Protein AF-0000000066663157 (afdb_homodimer)

Radius of gyration: 34.35 Å; Cα contacts (8 Å, |Δi|>4): 2285; chains: 2; bounding box: 49×117×73 Å

Sequence (914 aa):
MTDDSRTAELRAAVAALMPQAKTDLTQLVSFKSVADPRQFPPEECDRAAQWVADAFAAAGLTRVGLHETPDGSKAVIAARPAPEGAPTVLLYCHYDVQPPLDGAAWHSPVWELTERDGRWYGRGSADCKGNIVMHLTALRAVGPDLPLGITVVAEGSEEQGTGGLERFVETNPELLRADAIVIGDCGNFAAGVPTLTETLRGNVNVVVTVETLTSPLHSGMFGGAAPDALAALIHLLASLRDEHGNTTVAGLQHDQRWTGVQYPEDQFRSDAGLLPGVECTGDGTIADMLWARPALTVLGIDAPPVVGSAAAVQPSARARLNLRIPPGTDPEQAHKALVAHLEANTPWNAKLTIELEGVGAAFRSSSGGPAREAMEAALTASYGRPTTTQGQGGSIPLCNVFADTYPAAEIMLLGVEEPKALIHAPNESVDPSEIEHMALAEALFLLDYAEQARRARMTDDSRTAELRAAVAALMPQAKTDLTQLVSFKSVADPRQFPPEECDRAAQWVADAFAAAGLTRVGLHETPDGSKAVIAARPAPEGAPTVLLYCHYDVQPPLDGAAWHSPVWELTERDGRWYGRGSADCKGNIVMHLTALRAVGPDLPLGITVVAEGSEEQGTGGLERFVETNPELLRADAIVIGDCGNFAAGVPTLTETLRGNVNVVVTVETLTSPLHSGMFGGAAPDALAALIHLLASLRDEHGNTTVAGLQHDQRWTGVQYPEDQFRSDAGLLPGVECTGDGTIADMLWARPALTVLGIDAPPVVGSAAAVQPSARARLNLRIPPGTDPEQAHKALVAHLEANTPWNAKLTIELEGVGAAFRSSSGGPAREAMEAALTASYGRPTTTQGQGGSIPLCNVFADTYPAAEIMLLGVEEPKALIHAPNESVDPSEIEHMALAEALFLLDYAEQARRAR

Organism: Nocardia brasiliensis (strain ATCC 700358 / HUJEG-1) (NCBI:txid1133849)

pLDDT: mean 94.89, std 5.43, range [43.5, 98.88]

Structure (mmCIF, N/CA/C/O backbone):
data_AF-0000000066663157-model_v1
#
loop_
_entity.id
_entity.type
_entity.pdbx_description
1 polymer 'Peptidase M20 dimerisation domain-containing protein'
#
loop_
_atom_site.group_PDB
_atom_site.id
_atom_site.type_symbol
_atom_site.label_atom_id
_atom_site.label_alt_id
_atom_site.label_comp_id
_atom_site.label_asym_id
_atom_site.label_entity_id
_atom_site.label_seq_id
_atom_site.pdbx_PDB_ins_code
_atom_site.Cartn_x
_atom_site.Cartn_y
_atom_site.Cartn_z
_atom_site.occupancy
_atom_site.B_iso_or_equiv
_atom_site.auth_seq_id
_atom_site.auth_comp_id
_atom_site.auth_asym_id
_atom_site.auth_atom_id
_atom_site.pdbx_PDB_model_num
ATOM 1 N N . MET A 1 1 ? 10.984 -58.031 -16.031 1 43.78 1 MET A N 1
ATOM 2 C CA . MET A 1 1 ? 12.438 -58.031 -16.156 1 43.78 1 MET A CA 1
ATOM 3 C C . MET A 1 1 ? 12.906 -57 -17.172 1 43.78 1 MET A C 1
ATOM 5 O O . MET A 1 1 ? 13.828 -56.219 -16.906 1 43.78 1 MET A O 1
ATOM 9 N N . THR A 1 2 ? 12.258 -56.938 -18.375 1 46.03 2 THR A N 1
ATOM 10 C CA . THR A 1 2 ? 12.578 -55.969 -19.422 1 46.03 2 THR A CA 1
ATOM 11 C C . THR A 1 2 ? 12.219 -54.562 -18.984 1 46.03 2 THR A C 1
ATOM 13 O O . THR A 1 2 ? 12.977 -53.625 -19.234 1 46.03 2 THR A O 1
ATOM 16 N N . ASP A 1 3 ? 11.18 -54.594 -18.156 1 66.88 3 ASP A N 1
ATOM 17 C CA . ASP A 1 3 ? 10.727 -53.281 -17.672 1 66.88 3 ASP A CA 1
ATOM 18 C C . ASP A 1 3 ? 11.68 -52.719 -16.625 1 66.88 3 ASP A C 1
ATOM 20 O O . ASP A 1 3 ? 12.031 -51.531 -16.672 1 66.88 3 ASP A O 1
ATOM 24 N N . ASP A 1 4 ? 12.328 -53.625 -15.984 1 77.5 4 ASP A N 1
ATOM 25 C CA . ASP A 1 4 ? 13.242 -53.188 -14.93 1 77.5 4 ASP A CA 1
ATOM 26 C C . ASP A 1 4 ? 14.594 -52.781 -15.516 1 77.5 4 ASP A C 1
ATOM 28 O O . ASP A 1 4 ? 15.203 -51.812 -15.047 1 77.5 4 ASP A O 1
ATOM 32 N N . SER A 1 5 ? 14.938 -53.531 -16.562 1 85.5 5 SER A N 1
ATOM 33 C CA . SER A 1 5 ? 16.219 -53.219 -17.203 1 85.5 5 SER A CA 1
ATOM 34 C C . SER A 1 5 ? 16.141 -51.875 -17.938 1 85.5 5 SER A C 1
ATOM 36 O O . SER A 1 5 ? 17.078 -51.094 -17.859 1 85.5 5 SER A O 1
ATOM 38 N N . ARG A 1 6 ? 15.07 -51.625 -18.594 1 89.88 6 ARG A N 1
ATOM 39 C CA . ARG A 1 6 ? 14.883 -50.344 -19.297 1 89.88 6 ARG A CA 1
ATOM 40 C C . ARG A 1 6 ? 14.852 -49.188 -18.312 1 89.88 6 ARG A C 1
ATOM 42 O O . ARG A 1 6 ? 15.445 -48.125 -18.578 1 89.88 6 ARG A O 1
ATOM 49 N N . THR A 1 7 ? 14.219 -49.469 -17.234 1 94.31 7 THR A N 1
ATOM 50 C CA . THR A 1 7 ? 14.133 -48.406 -16.219 1 94.31 7 THR A CA 1
ATOM 51 C C . THR A 1 7 ? 15.516 -48.094 -15.656 1 94.31 7 THR A C 1
ATOM 53 O O . THR A 1 7 ? 15.859 -46.938 -15.469 1 94.31 7 THR A O 1
ATOM 56 N N . ALA A 1 8 ? 16.266 -49.094 -15.422 1 95.69 8 ALA A N 1
ATOM 57 C CA . ALA A 1 8 ? 17.609 -48.906 -14.898 1 95.69 8 ALA A CA 1
ATOM 58 C C . ALA A 1 8 ? 18.5 -48.156 -15.891 1 95.69 8 ALA A C 1
ATOM 60 O O . ALA A 1 8 ? 19.297 -47.312 -15.5 1 95.69 8 ALA A O 1
ATOM 61 N N . GLU A 1 9 ? 18.391 -48.531 -17.094 1 95.75 9 GLU A N 1
ATOM 62 C CA . GLU A 1 9 ? 19.172 -47.875 -18.141 1 95.75 9 GLU A CA 1
ATOM 63 C C . GLU A 1 9 ? 18.797 -46.406 -18.281 1 95.75 9 GLU A C 1
ATOM 65 O O . GLU A 1 9 ? 19.656 -45.531 -18.391 1 95.75 9 GLU A O 1
ATOM 70 N N . LEU A 1 10 ? 17.547 -46.188 -18.344 1 97.38 10 LEU A N 1
ATOM 71 C CA . LEU A 1 10 ? 17.078 -44.812 -18.453 1 97.38 10 LEU A CA 1
ATOM 72 C C . LEU A 1 10 ? 17.453 -44 -17.203 1 97.38 10 LEU A C 1
ATOM 74 O O . LEU A 1 10 ? 17.75 -42.812 -17.297 1 97.38 10 LEU A O 1
ATOM 78 N N . ARG A 1 11 ? 17.344 -44.625 -16.062 1 97.94 11 ARG A N 1
ATOM 79 C CA . ARG A 1 11 ? 17.734 -43.969 -14.82 1 97.94 11 ARG A CA 1
ATOM 80 C C . ARG A 1 11 ? 19.203 -43.5 -14.883 1 97.94 11 ARG A C 1
ATOM 82 O O . ARG A 1 11 ? 19.531 -42.406 -14.492 1 97.94 11 ARG A O 1
ATOM 89 N N . ALA A 1 12 ? 20 -44.375 -15.359 1 97.94 12 ALA A N 1
ATOM 90 C CA . ALA A 1 12 ? 21.422 -44.062 -15.508 1 97.94 12 ALA A CA 1
ATOM 91 C C . ALA A 1 12 ? 21.625 -42.938 -16.531 1 97.94 12 ALA A C 1
ATOM 93 O O . ALA A 1 12 ? 22.469 -42.062 -16.344 1 97.94 12 ALA A O 1
ATOM 94 N N . ALA A 1 13 ? 20.922 -43.031 -17.609 1 98.06 13 ALA A N 1
ATOM 95 C CA . ALA A 1 13 ? 21.031 -42 -18.641 1 98.06 13 ALA A CA 1
ATOM 96 C C . ALA A 1 13 ? 20.625 -40.625 -18.109 1 98.06 13 ALA A C 1
ATOM 98 O O . ALA A 1 13 ? 21.312 -39.625 -18.375 1 98.06 13 ALA A O 1
ATOM 99 N N . VAL A 1 14 ? 19.562 -40.562 -17.406 1 98.56 14 VAL A N 1
ATOM 100 C CA . VAL A 1 14 ? 19.078 -39.312 -16.844 1 98.56 14 VAL A CA 1
ATOM 101 C C . VAL A 1 14 ? 20.078 -38.781 -15.836 1 98.56 14 VAL A C 1
ATOM 103 O O . VAL A 1 14 ? 20.406 -37.594 -15.836 1 98.56 14 VAL A O 1
ATOM 106 N N . ALA A 1 15 ? 20.516 -39.656 -14.984 1 98.44 15 ALA A N 1
ATOM 107 C CA . ALA A 1 15 ? 21.516 -39.25 -14 1 98.44 15 ALA A CA 1
ATOM 108 C C . ALA A 1 15 ? 22.734 -38.625 -14.672 1 98.44 15 ALA A C 1
ATOM 110 O O . ALA A 1 15 ? 23.297 -37.656 -14.18 1 98.44 15 ALA A O 1
ATOM 111 N N . ALA A 1 16 ? 23.125 -39.188 -15.727 1 98.5 16 ALA A N 1
ATOM 112 C CA . ALA A 1 16 ? 24.297 -38.719 -16.453 1 98.5 16 ALA A CA 1
ATOM 113 C C . ALA A 1 16 ? 24.047 -37.375 -17.109 1 98.5 16 ALA A C 1
ATOM 115 O O . ALA A 1 16 ? 25 -36.656 -17.438 1 98.5 16 ALA A O 1
ATOM 116 N N . LEU A 1 17 ? 22.844 -37.031 -17.281 1 98.69 17 LEU A N 1
ATOM 117 C CA . LEU A 1 17 ? 22.484 -35.812 -17.969 1 98.69 17 LEU A CA 1
ATOM 118 C C . LEU A 1 17 ? 22.266 -34.656 -16.969 1 98.69 17 LEU A C 1
ATOM 120 O O . LEU A 1 17 ? 22.109 -33.5 -17.375 1 98.69 17 LEU A O 1
ATOM 124 N N . MET A 1 18 ? 22.297 -34.938 -15.688 1 98.69 18 MET A N 1
ATOM 125 C CA . MET A 1 18 ? 21.953 -33.938 -14.68 1 98.69 18 MET A CA 1
ATOM 126 C C . MET A 1 18 ? 22.953 -32.781 -14.68 1 98.69 18 MET A C 1
ATOM 128 O O . MET A 1 18 ? 22.578 -31.641 -14.469 1 98.69 18 MET A O 1
ATOM 132 N N . PRO A 1 19 ? 24.266 -33 -14.945 1 98.56 19 PRO A N 1
ATOM 133 C CA . PRO A 1 19 ? 25.156 -31.859 -15.094 1 98.56 19 PRO A CA 1
ATOM 134 C C . PRO A 1 19 ? 24.75 -30.938 -16.25 1 98.56 19 PRO A C 1
ATOM 136 O O . PRO A 1 19 ? 24.812 -29.719 -16.109 1 98.56 19 PRO A O 1
ATOM 139 N N . GLN A 1 20 ? 24.359 -31.547 -17.359 1 98.56 20 GLN A N 1
ATOM 140 C CA . GLN A 1 20 ? 23.859 -30.75 -18.469 1 98.56 20 GLN A CA 1
ATOM 141 C C . GLN A 1 20 ? 22.578 -30.016 -18.094 1 98.56 20 GLN A C 1
ATOM 143 O O . GLN A 1 20 ? 22.359 -28.875 -18.5 1 98.56 20 GLN A O 1
ATOM 148 N N . ALA A 1 21 ? 21.703 -30.75 -17.359 1 98.62 21 ALA A N 1
ATOM 149 C CA . ALA A 1 21 ? 20.484 -30.109 -16.875 1 98.62 21 ALA A CA 1
ATOM 150 C C . ALA A 1 21 ? 20.812 -28.844 -16.062 1 98.62 21 ALA A C 1
ATOM 152 O O . ALA A 1 21 ? 20.156 -27.812 -16.219 1 98.62 21 ALA A O 1
ATOM 153 N N . LYS A 1 22 ? 21.781 -28.922 -15.242 1 98.75 22 LYS A N 1
ATOM 154 C CA . LYS A 1 22 ? 22.188 -27.781 -14.445 1 98.75 22 LYS A CA 1
ATOM 155 C C . LYS A 1 22 ? 22.719 -26.656 -15.328 1 98.75 22 LYS A C 1
ATOM 157 O O . LYS A 1 22 ? 22.406 -25.484 -15.109 1 98.75 22 LYS A O 1
ATOM 162 N N . THR A 1 23 ? 23.516 -27 -16.281 1 98.75 23 THR A N 1
ATOM 163 C CA . THR A 1 23 ? 24.062 -26.016 -17.234 1 98.75 23 THR A CA 1
ATOM 164 C C . THR A 1 23 ? 22.938 -25.312 -17.984 1 98.75 23 THR A C 1
ATOM 166 O O . THR A 1 23 ? 22.953 -24.078 -18.125 1 98.75 23 THR A O 1
ATOM 169 N N . ASP A 1 24 ? 22 -26.109 -18.453 1 98.81 24 ASP A N 1
ATOM 170 C CA . ASP A 1 24 ? 20.859 -25.547 -19.156 1 98.81 24 ASP A CA 1
ATOM 171 C C . ASP A 1 24 ? 20.078 -24.578 -18.266 1 98.81 24 ASP A C 1
ATOM 173 O O . ASP A 1 24 ? 19.734 -23.484 -18.703 1 98.81 24 ASP A O 1
ATOM 177 N N . LEU A 1 25 ? 19.797 -25.047 -17.031 1 98.88 25 LEU A N 1
ATOM 178 C CA . LEU A 1 25 ? 19 -24.234 -16.125 1 98.88 25 LEU A CA 1
ATOM 179 C C . LEU A 1 25 ? 19.75 -22.953 -15.75 1 98.88 25 LEU A C 1
ATOM 181 O O . LEU A 1 25 ? 19.141 -21.906 -15.562 1 98.88 25 LEU A O 1
ATOM 185 N N . THR A 1 26 ? 21.062 -23.031 -15.633 1 98.81 26 THR A N 1
ATOM 186 C CA . THR A 1 26 ? 21.906 -21.859 -15.367 1 98.81 26 THR A CA 1
ATOM 187 C C . THR A 1 26 ? 21.734 -20.812 -16.469 1 98.81 26 THR A C 1
ATOM 189 O O . THR A 1 26 ? 21.562 -19.625 -16.172 1 98.81 26 THR A O 1
ATOM 192 N N . GLN A 1 27 ? 21.781 -21.312 -17.641 1 98.69 27 GLN A N 1
ATOM 193 C CA . GLN A 1 27 ? 21.594 -20.391 -18.766 1 98.69 27 GLN A CA 1
ATOM 194 C C . GLN A 1 27 ? 20.203 -19.797 -18.781 1 98.69 27 GLN A C 1
ATOM 196 O O . GLN A 1 27 ? 20.031 -18.594 -18.969 1 98.69 27 GLN A O 1
ATOM 201 N N . LEU A 1 28 ? 19.234 -20.594 -18.609 1 98.75 28 LEU A N 1
ATOM 202 C CA . LEU A 1 28 ? 17.844 -20.141 -18.656 1 98.75 28 LEU A CA 1
ATOM 203 C C . LEU A 1 28 ? 17.578 -19.109 -17.562 1 98.75 28 LEU A C 1
ATOM 205 O O . LEU A 1 28 ? 16.922 -18.094 -17.797 1 98.75 28 LEU A O 1
ATOM 209 N N . VAL A 1 29 ? 18.094 -19.359 -16.344 1 98.62 29 VAL A N 1
ATOM 210 C CA . VAL A 1 29 ? 17.875 -18.469 -15.203 1 98.62 29 VAL A CA 1
ATOM 211 C C . VAL A 1 29 ? 18.531 -17.125 -15.477 1 98.62 29 VAL A C 1
ATOM 213 O O . VAL A 1 29 ? 18.047 -16.078 -15.023 1 98.62 29 VAL A O 1
ATOM 216 N N . SER A 1 30 ? 19.547 -17.094 -16.297 1 98.44 30 SER A N 1
ATOM 217 C CA . SER A 1 30 ? 20.281 -15.867 -16.578 1 98.44 30 SER A CA 1
ATOM 218 C C . SER A 1 30 ? 19.438 -14.938 -17.469 1 98.44 30 SER A C 1
ATOM 220 O O . SER A 1 30 ? 19.719 -13.734 -17.547 1 98.44 30 SER A O 1
ATOM 222 N N . PHE A 1 31 ? 18.422 -15.43 -18.203 1 98.19 31 PHE A N 1
ATOM 223 C CA . PHE A 1 31 ? 17.516 -14.602 -18.984 1 98.19 31 PHE A CA 1
ATOM 224 C C . PHE A 1 31 ? 16.453 -13.961 -18.109 1 98.19 31 PHE A C 1
ATOM 226 O O . PHE A 1 31 ? 15.688 -14.664 -17.438 1 98.19 31 PHE A O 1
ATOM 233 N N . LYS A 1 32 ? 16.391 -12.672 -18.094 1 97.38 32 LYS A N 1
ATOM 234 C CA . LYS A 1 32 ? 15.391 -11.953 -17.297 1 97.38 32 LYS A CA 1
ATOM 235 C C . LYS A 1 32 ? 14.062 -11.883 -18.047 1 97.38 32 LYS A C 1
ATOM 237 O O . LYS A 1 32 ? 13.547 -10.789 -18.297 1 97.38 32 LYS A O 1
ATOM 242 N N . SER A 1 33 ? 13.43 -13.062 -18.219 1 97.75 33 SER A N 1
ATOM 243 C CA . SER A 1 33 ? 12.312 -13.18 -19.156 1 97.75 33 SER A CA 1
ATOM 244 C C . SER A 1 33 ? 10.984 -12.883 -18.469 1 97.75 33 SER A C 1
ATOM 246 O O . SER A 1 33 ? 10.062 -13.695 -18.5 1 97.75 33 SER A O 1
ATOM 248 N N . VAL A 1 34 ? 10.828 -11.742 -17.906 1 95.56 34 VAL A N 1
ATOM 249 C CA . VAL A 1 34 ? 9.562 -11.234 -17.375 1 95.56 34 VAL A CA 1
ATOM 250 C C . VAL A 1 34 ? 8.758 -10.609 -18.516 1 95.56 34 VAL A C 1
ATOM 252 O O . VAL A 1 34 ? 9.195 -9.633 -19.125 1 95.56 34 VAL A O 1
ATOM 255 N N . ALA A 1 35 ? 7.551 -11.172 -18.734 1 94.5 35 ALA A N 1
ATOM 256 C CA . ALA A 1 35 ? 6.746 -10.75 -19.891 1 94.5 35 ALA A CA 1
ATOM 257 C C . ALA A 1 35 ? 5.898 -9.531 -19.531 1 94.5 35 ALA A C 1
ATOM 259 O O . ALA A 1 35 ? 4.68 -9.539 -19.719 1 94.5 35 ALA A O 1
ATOM 260 N N . ASP A 1 36 ? 6.371 -8.578 -19.062 1 90.75 36 ASP A N 1
ATOM 261 C CA . ASP A 1 36 ? 5.754 -7.289 -18.781 1 90.75 36 ASP A CA 1
ATOM 262 C C . ASP A 1 36 ? 6.637 -6.141 -19.266 1 90.75 36 ASP A C 1
ATOM 264 O O . ASP A 1 36 ? 7.547 -5.707 -18.562 1 90.75 36 ASP A O 1
ATOM 268 N N . PRO A 1 37 ? 6.262 -5.582 -20.406 1 90.5 37 PRO A N 1
ATOM 269 C CA . PRO A 1 37 ? 7.109 -4.543 -21 1 90.5 37 PRO A CA 1
ATOM 270 C C . PRO A 1 37 ? 7.141 -3.264 -20.156 1 90.5 37 PRO A C 1
ATOM 272 O O . PRO A 1 37 ? 8 -2.406 -20.375 1 90.5 37 PRO A O 1
ATOM 275 N N . ARG A 1 38 ? 6.289 -3.08 -19.266 1 88.06 38 ARG A N 1
ATOM 276 C CA . ARG A 1 38 ? 6.293 -1.917 -18.375 1 88.06 38 ARG A CA 1
ATOM 277 C C . ARG A 1 38 ? 7.43 -2.002 -17.359 1 88.06 38 ARG A C 1
ATOM 279 O O . ARG A 1 38 ? 7.812 -0.994 -16.766 1 88.06 38 ARG A O 1
ATOM 286 N N . GLN A 1 39 ? 7.984 -3.166 -17.156 1 87.88 39 GLN A N 1
ATOM 287 C CA . GLN A 1 39 ? 8.977 -3.406 -16.109 1 87.88 39 GLN A CA 1
ATOM 288 C C . GLN A 1 39 ? 10.297 -3.891 -16.688 1 87.88 39 GLN A C 1
ATOM 290 O O . GLN A 1 39 ? 11.367 -3.533 -16.203 1 87.88 39 GLN A O 1
ATOM 295 N N . PHE A 1 40 ? 10.242 -4.875 -17.734 1 92.38 40 PHE A N 1
ATOM 296 C CA . PHE A 1 40 ? 11.438 -5.488 -18.297 1 92.38 40 PHE A CA 1
ATOM 297 C C . PHE A 1 40 ? 11.414 -5.402 -19.828 1 92.38 40 PHE A C 1
ATOM 299 O O . PHE A 1 40 ? 10.344 -5.469 -20.438 1 92.38 40 PHE A O 1
ATOM 306 N N . PRO A 1 41 ? 12.633 -5.359 -20.438 1 93.69 41 PRO A N 1
ATOM 307 C CA . PRO A 1 41 ? 12.695 -5.309 -21.906 1 93.69 41 PRO A CA 1
ATOM 308 C C . PRO A 1 41 ? 12.234 -6.609 -22.562 1 93.69 41 PRO A C 1
ATOM 310 O O . PRO A 1 41 ? 12.641 -7.695 -22.125 1 93.69 41 PRO A O 1
ATOM 313 N N . PRO A 1 42 ? 11.484 -6.52 -23.609 1 94.31 42 PRO A N 1
ATOM 314 C CA . PRO A 1 42 ? 10.977 -7.719 -24.281 1 94.31 42 PRO A CA 1
ATOM 315 C C . PRO A 1 42 ? 12.086 -8.594 -24.844 1 94.31 42 PRO A C 1
ATOM 317 O O . PRO A 1 42 ? 11.891 -9.789 -25.047 1 94.31 42 PRO A O 1
ATOM 320 N N . GLU A 1 43 ? 13.273 -8.031 -25.047 1 96.19 43 GLU A N 1
ATOM 321 C CA . GLU A 1 43 ? 14.398 -8.75 -25.641 1 96.19 43 GLU A CA 1
ATOM 322 C C . GLU A 1 43 ? 14.82 -9.93 -24.766 1 96.19 43 GLU A C 1
ATOM 324 O O . GLU A 1 43 ? 15.352 -10.922 -25.266 1 96.19 43 GLU A O 1
ATOM 329 N N . GLU A 1 44 ? 14.656 -9.789 -23.516 1 97 44 GLU A N 1
ATOM 330 C CA . GLU A 1 44 ? 15 -10.875 -22.609 1 97 44 GLU A CA 1
ATOM 331 C C . GLU A 1 44 ? 14.125 -12.102 -22.859 1 97 44 GLU A C 1
ATOM 333 O O . GLU A 1 44 ? 14.609 -13.234 -22.844 1 97 44 GLU A O 1
ATOM 338 N N . CYS A 1 45 ? 12.867 -11.859 -23.094 1 97.69 45 CYS A N 1
ATOM 339 C CA . CYS A 1 45 ? 11.961 -12.945 -23.438 1 97.69 45 CYS A CA 1
ATOM 340 C C . CYS A 1 45 ? 12.312 -13.539 -24.797 1 97.69 45 CYS A C 1
ATOM 342 O O . CYS A 1 45 ? 12.242 -14.758 -24.984 1 97.69 45 CYS A O 1
ATOM 344 N N . ASP A 1 46 ? 12.719 -12.688 -25.703 1 97.81 46 ASP A N 1
ATOM 345 C CA . ASP A 1 46 ? 13.102 -13.156 -27.031 1 97.81 46 ASP A CA 1
ATOM 346 C C . ASP A 1 46 ? 14.312 -14.086 -26.953 1 97.81 46 ASP A C 1
ATOM 348 O O . ASP A 1 46 ? 14.359 -15.117 -27.625 1 97.81 46 ASP A O 1
ATOM 352 N N . ARG A 1 47 ? 15.242 -13.695 -26.172 1 98.25 47 ARG A N 1
ATOM 353 C CA . ARG A 1 47 ? 16.453 -14.5 -26.016 1 98.25 47 ARG A CA 1
ATOM 354 C C . ARG A 1 47 ? 16.125 -15.852 -25.391 1 98.25 47 ARG A C 1
ATOM 356 O O . ARG A 1 47 ? 16.656 -16.891 -25.812 1 98.25 47 ARG A O 1
ATOM 363 N N . ALA A 1 48 ? 15.297 -15.844 -24.391 1 98.62 48 ALA A N 1
ATOM 364 C CA . ALA A 1 48 ? 14.883 -17.094 -23.75 1 98.62 48 ALA A CA 1
ATOM 365 C C . ALA A 1 48 ? 14.148 -18 -24.75 1 98.62 48 ALA A C 1
ATOM 367 O O . ALA A 1 48 ? 14.422 -19.203 -24.812 1 98.62 48 ALA A O 1
ATOM 368 N N . ALA A 1 49 ? 13.266 -17.438 -25.516 1 98.69 49 ALA A N 1
ATOM 369 C CA . ALA A 1 49 ? 12.508 -18.188 -26.516 1 98.69 49 ALA A CA 1
ATOM 370 C C . ALA A 1 49 ? 13.445 -18.844 -27.516 1 98.69 49 ALA A C 1
ATOM 372 O O . ALA A 1 49 ? 13.289 -20.016 -27.844 1 98.69 49 ALA A O 1
ATOM 373 N N . GLN A 1 50 ? 14.352 -18.062 -27.984 1 98.62 50 GLN A N 1
ATOM 374 C CA . GLN A 1 50 ? 15.289 -18.578 -28.984 1 98.62 50 GLN A CA 1
ATOM 375 C C . GLN A 1 50 ? 16.141 -19.703 -28.391 1 98.62 50 GLN A C 1
ATOM 377 O O . GLN A 1 50 ? 16.391 -20.703 -29.062 1 98.62 50 GLN A O 1
ATOM 382 N N . TRP A 1 51 ? 16.594 -19.484 -27.219 1 98.75 51 TRP A N 1
ATOM 383 C CA . TRP A 1 51 ? 17.391 -20.531 -26.562 1 98.75 51 TRP A CA 1
ATOM 384 C C . TRP A 1 51 ? 16.594 -21.812 -26.453 1 98.75 51 TRP A C 1
ATOM 386 O O . TRP A 1 51 ? 17.109 -22.906 -26.719 1 98.75 51 TRP A O 1
ATOM 396 N N . VAL A 1 52 ? 15.359 -21.734 -26.016 1 98.81 52 VAL A N 1
ATOM 397 C CA . VAL A 1 52 ? 14.492 -22.906 -25.844 1 98.81 52 VAL A CA 1
ATOM 398 C C . VAL A 1 52 ? 14.312 -23.609 -27.188 1 98.81 52 VAL A C 1
ATOM 400 O O . VAL A 1 52 ? 14.414 -24.828 -27.281 1 98.81 52 VAL A O 1
ATOM 403 N N . ALA A 1 53 ? 14.031 -22.828 -28.203 1 98.69 53 ALA A N 1
ATOM 404 C CA . ALA A 1 53 ? 13.883 -23.391 -29.547 1 98.69 53 ALA A CA 1
ATOM 405 C C . ALA A 1 53 ? 15.133 -24.156 -29.969 1 98.69 53 ALA A C 1
ATOM 407 O O . ALA A 1 53 ? 15.039 -25.297 -30.438 1 98.69 53 ALA A O 1
ATOM 408 N N . ASP A 1 54 ? 16.266 -23.531 -29.766 1 98.62 54 ASP A N 1
ATOM 409 C CA . ASP A 1 54 ? 17.547 -24.125 -30.156 1 98.62 54 ASP A CA 1
ATOM 410 C C . ASP A 1 54 ? 17.812 -25.406 -29.375 1 98.62 54 ASP A C 1
ATOM 412 O O . ASP A 1 54 ? 18.328 -26.391 -29.906 1 98.62 54 ASP A O 1
ATOM 416 N N . ALA A 1 55 ? 17.516 -25.359 -28.125 1 98.56 55 ALA A N 1
ATOM 417 C CA . ALA A 1 55 ? 17.766 -26.516 -27.266 1 98.56 55 ALA A CA 1
ATOM 418 C C . ALA A 1 55 ? 16.938 -27.719 -27.688 1 98.56 55 ALA A C 1
ATOM 420 O O . ALA A 1 55 ? 17.438 -28.844 -27.719 1 98.56 55 ALA A O 1
ATOM 421 N N . PHE A 1 56 ? 15.656 -27.531 -27.984 1 98.38 56 PHE A N 1
ATOM 422 C CA . PHE A 1 56 ? 14.797 -28.641 -28.359 1 98.38 56 PHE A CA 1
ATOM 423 C C . PHE A 1 56 ? 15.148 -29.141 -29.75 1 98.38 56 PHE A C 1
ATOM 425 O O . PHE A 1 56 ? 15.039 -30.344 -30.031 1 98.38 56 PHE A O 1
ATOM 432 N N . ALA A 1 57 ? 15.562 -28.219 -30.625 1 97.69 57 ALA A N 1
ATOM 433 C CA . ALA A 1 57 ? 16.094 -28.641 -31.922 1 97.69 57 ALA A CA 1
ATOM 434 C C . ALA A 1 57 ? 17.281 -29.578 -31.734 1 97.69 57 ALA A C 1
ATOM 436 O O . ALA A 1 57 ? 17.359 -30.625 -32.375 1 97.69 57 ALA A O 1
ATOM 437 N N . ALA A 1 58 ? 18.141 -29.203 -30.875 1 97.06 58 ALA A N 1
ATOM 438 C CA . ALA A 1 58 ? 19.344 -30 -30.609 1 97.06 58 ALA A CA 1
ATOM 439 C C . ALA A 1 58 ? 18.984 -31.344 -29.984 1 97.06 58 ALA A C 1
ATOM 441 O O . ALA A 1 58 ? 19.734 -32.312 -30.125 1 97.06 58 ALA A O 1
ATOM 442 N N . ALA A 1 59 ? 17.828 -31.406 -29.328 1 96.25 59 ALA A N 1
ATOM 443 C CA . ALA A 1 59 ? 17.391 -32.625 -28.688 1 96.25 59 ALA A CA 1
ATOM 444 C C . ALA A 1 59 ? 16.703 -33.562 -29.672 1 96.25 59 ALA A C 1
ATOM 446 O O . ALA A 1 59 ? 16.281 -34.688 -29.328 1 96.25 59 ALA A O 1
ATOM 447 N N . GLY A 1 60 ? 16.516 -33.125 -30.938 1 94.94 60 GLY A N 1
ATOM 448 C CA . GLY A 1 60 ? 16.062 -34.062 -31.969 1 94.94 60 GLY A CA 1
ATOM 449 C C . GLY A 1 60 ? 14.719 -33.688 -32.562 1 94.94 60 GLY A C 1
ATOM 450 O O . GLY A 1 60 ? 14.219 -34.375 -33.469 1 94.94 60 GLY A O 1
ATOM 451 N N . LEU A 1 61 ? 14.078 -32.625 -32.094 1 96.44 61 LEU A N 1
ATOM 452 C CA . LEU A 1 61 ? 12.828 -32.156 -32.688 1 96.44 61 LEU A CA 1
ATOM 453 C C . LEU A 1 61 ? 13.094 -31.406 -34 1 96.44 61 LEU A C 1
ATOM 455 O O . LEU A 1 61 ? 13.906 -30.469 -34 1 96.44 61 LEU A O 1
ATOM 459 N N . THR A 1 62 ? 12.438 -31.766 -35 1 93.62 62 THR A N 1
ATOM 460 C CA . THR A 1 62 ? 12.875 -31.391 -36.344 1 93.62 62 THR A CA 1
ATOM 461 C C . THR A 1 62 ? 12.078 -30.203 -36.875 1 93.62 62 THR A C 1
ATOM 463 O O . THR A 1 62 ? 12.516 -29.5 -37.781 1 93.62 62 THR A O 1
ATOM 466 N N . ARG A 1 63 ? 10.906 -29.953 -36.406 1 96.5 63 ARG A N 1
ATOM 467 C CA . ARG A 1 63 ? 10.094 -28.797 -36.75 1 96.5 63 ARG A CA 1
ATOM 468 C C . ARG A 1 63 ? 10.039 -27.797 -35.625 1 96.5 63 ARG A C 1
ATOM 470 O O . ARG A 1 63 ? 9.234 -27.938 -34.688 1 96.5 63 ARG A O 1
ATOM 477 N N . VAL A 1 64 ? 10.891 -26.797 -35.781 1 97.31 64 VAL A N 1
ATOM 478 C CA . VAL A 1 64 ? 11.031 -25.844 -34.688 1 97.31 64 VAL A CA 1
ATOM 479 C C . VAL A 1 64 ? 10.75 -24.422 -35.188 1 97.31 64 VAL A C 1
ATOM 481 O O . VAL A 1 64 ? 11.195 -24.047 -36.281 1 97.31 64 VAL A O 1
ATOM 484 N N . GLY A 1 65 ? 9.945 -23.672 -34.406 1 97.12 65 GLY A N 1
ATOM 485 C CA . GLY A 1 65 ? 9.664 -22.297 -34.781 1 97.12 65 GLY A CA 1
ATOM 486 C C . GLY A 1 65 ? 9.188 -21.453 -33.625 1 97.12 65 GLY A C 1
ATOM 487 O O . GLY A 1 65 ? 8.711 -21.984 -32.594 1 97.12 65 GLY A O 1
ATOM 488 N N . LEU A 1 66 ? 9.43 -20.172 -33.75 1 98.06 66 LEU A N 1
ATOM 489 C CA . LEU A 1 66 ? 8.836 -19.172 -32.875 1 98.06 66 LEU A CA 1
ATOM 490 C C . LEU A 1 66 ? 7.562 -18.609 -33.469 1 98.06 66 LEU A C 1
ATOM 492 O O . LEU A 1 66 ? 7.57 -18.125 -34.625 1 98.06 66 LEU A O 1
ATOM 496 N N . HIS A 1 67 ? 6.48 -18.734 -32.719 1 98 67 HIS A N 1
ATOM 497 C CA . HIS A 1 67 ? 5.18 -18.281 -33.219 1 98 67 HIS A CA 1
ATOM 498 C C . HIS A 1 67 ? 4.656 -17.109 -32.375 1 98 67 HIS A C 1
ATOM 500 O O . HIS A 1 67 ? 4.473 -17.25 -31.172 1 98 67 HIS A O 1
ATOM 506 N N . GLU A 1 68 ? 4.387 -16.062 -33.031 1 97.19 68 GLU A N 1
ATOM 507 C CA . GLU A 1 68 ? 3.82 -14.922 -32.312 1 97.19 68 GLU A CA 1
ATOM 508 C C . GLU A 1 68 ? 2.377 -15.188 -31.906 1 97.19 68 GLU A C 1
ATOM 510 O O . GLU A 1 68 ? 1.573 -15.664 -32.719 1 97.19 68 GLU A O 1
ATOM 515 N N . THR A 1 69 ? 2.131 -14.969 -30.672 1 96.31 69 THR A N 1
ATOM 516 C CA . THR A 1 69 ? 0.771 -15.102 -30.156 1 96.31 69 THR A CA 1
ATOM 517 C C . THR A 1 69 ? 0.045 -13.758 -30.203 1 96.31 69 THR A C 1
ATOM 519 O O . THR A 1 69 ? 0.673 -12.711 -30.391 1 96.31 69 THR A O 1
ATOM 522 N N . PRO A 1 70 ? -1.23 -13.719 -30.078 1 94.44 70 PRO A N 1
ATOM 523 C CA . PRO A 1 70 ? -2.016 -12.492 -30.234 1 94.44 70 PRO A CA 1
ATOM 524 C C . PRO A 1 70 ? -1.636 -11.406 -29.234 1 94.44 70 PRO A C 1
ATOM 526 O O . PRO A 1 70 ? -1.862 -10.219 -29.5 1 94.44 70 PRO A O 1
ATOM 529 N N . ASP A 1 71 ? -1.123 -11.734 -28.141 1 91.75 71 ASP A N 1
ATOM 530 C CA . ASP A 1 71 ? -0.775 -10.742 -27.125 1 91.75 71 ASP A CA 1
ATOM 531 C C . ASP A 1 71 ? 0.625 -10.18 -27.359 1 91.75 71 ASP A C 1
ATOM 533 O O . ASP A 1 71 ? 1.135 -9.406 -26.547 1 91.75 71 ASP A O 1
ATOM 537 N N . GLY A 1 72 ? 1.242 -10.602 -28.359 1 93.69 72 GLY A N 1
ATOM 538 C CA . GLY A 1 72 ? 2.545 -10.062 -28.719 1 93.69 72 GLY A CA 1
ATOM 539 C C . GLY A 1 72 ? 3.699 -10.922 -28.234 1 93.69 72 GLY A C 1
ATOM 540 O O . GLY A 1 72 ? 4.844 -10.727 -28.656 1 93.69 72 GLY A O 1
ATOM 541 N N . SER A 1 73 ? 3.492 -11.898 -27.406 1 96 73 SER A N 1
ATOM 542 C CA . SER A 1 73 ? 4.539 -12.82 -26.984 1 96 73 SER A CA 1
ATOM 543 C C . SER A 1 73 ? 4.824 -13.875 -28.047 1 96 73 SER A C 1
ATOM 545 O O . SER A 1 73 ? 4.188 -13.891 -29.094 1 96 73 SER A O 1
ATOM 547 N N . LYS A 1 74 ? 5.828 -14.664 -27.797 1 97.69 74 LYS A N 1
ATOM 548 C CA . LYS A 1 74 ? 6.176 -15.734 -28.734 1 97.69 74 LYS A CA 1
ATOM 549 C C . LYS A 1 74 ? 6.047 -17.109 -28.078 1 97.69 74 LYS A C 1
ATOM 551 O O . LYS A 1 74 ? 6.484 -17.281 -26.938 1 97.69 74 LYS A O 1
ATOM 556 N N . ALA A 1 75 ? 5.363 -18 -28.75 1 98.06 75 ALA A N 1
ATOM 557 C CA . ALA A 1 75 ? 5.359 -19.406 -28.344 1 98.06 75 ALA A CA 1
ATOM 558 C C . ALA A 1 75 ? 6.414 -20.188 -29.109 1 98.06 75 ALA A C 1
ATOM 560 O O . ALA A 1 75 ? 6.551 -20.047 -30.328 1 98.06 75 ALA A O 1
ATOM 561 N N . VAL A 1 76 ? 7.219 -20.953 -28.422 1 98.69 76 VAL A N 1
ATOM 562 C CA . VAL A 1 76 ? 8.117 -21.906 -29.062 1 98.69 76 VAL A CA 1
ATOM 563 C C . VAL A 1 76 ? 7.383 -23.203 -29.359 1 98.69 76 VAL A C 1
ATOM 565 O O . VAL A 1 76 ? 6.828 -23.828 -28.438 1 98.69 76 VAL A O 1
ATOM 568 N N . ILE A 1 77 ? 7.328 -23.594 -30.562 1 98.62 77 ILE A N 1
ATOM 569 C CA . ILE A 1 77 ? 6.762 -24.891 -30.938 1 98.62 77 ILE A CA 1
ATOM 570 C C . ILE A 1 77 ? 7.82 -25.734 -31.641 1 98.62 77 ILE A C 1
ATOM 572 O O . ILE A 1 77 ? 8.383 -25.312 -32.656 1 98.62 77 ILE A O 1
ATOM 576 N N . ALA A 1 78 ? 8.117 -26.844 -31.078 1 98.38 78 ALA A N 1
ATOM 577 C CA . ALA A 1 78 ? 9.055 -27.812 -31.625 1 98.38 78 ALA A CA 1
ATOM 578 C C . ALA A 1 78 ? 8.422 -29.203 -31.719 1 98.38 78 ALA A C 1
ATOM 580 O O . ALA A 1 78 ? 7.746 -29.641 -30.781 1 98.38 78 ALA A O 1
ATOM 581 N N . ALA A 1 79 ? 8.609 -29.875 -32.875 1 97.75 79 ALA A N 1
ATOM 582 C CA . ALA A 1 79 ? 7.887 -31.125 -33.031 1 97.75 79 ALA A CA 1
ATOM 583 C C . ALA A 1 79 ? 8.719 -32.156 -33.812 1 97.75 79 ALA A C 1
ATOM 585 O O . ALA A 1 79 ? 9.602 -31.766 -34.594 1 97.75 79 ALA A O 1
ATOM 586 N N . ARG A 1 80 ? 8.523 -33.375 -33.531 1 97.12 80 ARG A N 1
ATOM 587 C CA . ARG A 1 80 ? 8.906 -34.531 -34.312 1 97.12 80 ARG A CA 1
ATOM 588 C C . ARG A 1 80 ? 7.691 -35.406 -34.625 1 97.12 80 ARG A C 1
ATOM 590 O O . ARG A 1 80 ? 7.023 -35.906 -33.719 1 97.12 80 ARG A O 1
ATOM 597 N N . PRO A 1 81 ? 7.422 -35.531 -35.906 1 95.38 81 PRO A N 1
ATOM 598 C CA . PRO A 1 81 ? 6.215 -36.25 -36.281 1 95.38 81 PRO A CA 1
ATOM 599 C C . PRO A 1 81 ? 6.246 -37.719 -35.812 1 95.38 81 PRO A C 1
ATOM 601 O O . PRO A 1 81 ? 7.312 -38.344 -35.781 1 95.38 81 PRO A O 1
ATOM 604 N N . ALA A 1 82 ? 5.07 -38.188 -35.562 1 95.19 82 ALA A N 1
ATOM 605 C CA . ALA A 1 82 ? 4.926 -39.562 -35.125 1 95.19 82 ALA A CA 1
ATOM 606 C C . ALA A 1 82 ? 5.191 -40.531 -36.281 1 95.19 82 ALA A C 1
ATOM 608 O O . ALA A 1 82 ? 4.805 -40.281 -37.438 1 95.19 82 ALA A O 1
ATOM 609 N N . PRO A 1 83 ? 5.891 -41.656 -35.969 1 92.38 83 PRO A N 1
ATOM 610 C CA . PRO A 1 83 ? 5.812 -42.75 -36.969 1 92.38 83 PRO A CA 1
ATOM 611 C C . PRO A 1 83 ? 4.375 -43.188 -37.25 1 92.38 83 PRO A C 1
ATOM 613 O O . PRO A 1 83 ? 3.461 -42.844 -36.5 1 92.38 83 PRO A O 1
ATOM 616 N N . GLU A 1 84 ? 4.195 -43.844 -38.406 1 91.31 84 GLU A N 1
ATOM 617 C CA . GLU A 1 84 ? 2.855 -44.25 -38.812 1 91.31 84 GLU A CA 1
ATOM 618 C C . GLU A 1 84 ? 2.158 -45.062 -37.719 1 91.31 84 GLU A C 1
ATOM 620 O O . GLU A 1 84 ? 2.721 -46 -37.188 1 91.31 84 GLU A O 1
ATOM 625 N N . GLY A 1 85 ? 1.005 -44.531 -37.312 1 90.62 85 GLY A N 1
ATOM 626 C CA . GLY A 1 85 ? 0.167 -45.25 -36.375 1 90.62 85 GLY A CA 1
ATOM 627 C C . GLY A 1 85 ? 0.499 -44.969 -34.938 1 90.62 85 GLY A C 1
ATOM 628 O O . GLY A 1 85 ? -0.245 -45.344 -34.031 1 90.62 85 GLY A O 1
ATOM 629 N N . ALA A 1 86 ? 1.543 -44.312 -34.656 1 95.62 86 ALA A N 1
ATOM 630 C CA . ALA A 1 86 ? 1.958 -44 -33.281 1 95.62 86 ALA A CA 1
ATOM 631 C C . ALA A 1 86 ? 1.284 -42.75 -32.781 1 95.62 86 ALA A C 1
ATOM 633 O O . ALA A 1 86 ? 0.94 -41.844 -33.562 1 95.62 86 ALA A O 1
ATOM 634 N N . PRO A 1 87 ? 1.054 -42.656 -31.5 1 97.19 87 PRO A N 1
ATOM 635 C CA . PRO A 1 87 ? 0.418 -41.469 -30.938 1 97.19 87 PRO A CA 1
ATOM 636 C C . PRO A 1 87 ? 1.37 -40.281 -30.859 1 97.19 87 PRO A C 1
ATOM 638 O O . PRO A 1 87 ? 2.578 -40.438 -31.062 1 97.19 87 PRO A O 1
ATOM 641 N N . THR A 1 88 ? 0.847 -39.094 -30.656 1 97.88 88 THR A N 1
ATOM 642 C CA . THR A 1 88 ? 1.598 -37.844 -30.438 1 97.88 88 THR A CA 1
ATOM 643 C C . THR A 1 88 ? 1.388 -37.344 -29.016 1 97.88 88 THR A C 1
ATOM 645 O O . THR A 1 88 ? 0.261 -37.344 -28.516 1 97.88 88 THR A O 1
ATOM 648 N N . VAL A 1 89 ? 2.457 -37.031 -28.359 1 98.44 89 VAL A N 1
ATOM 649 C CA . VAL A 1 89 ? 2.418 -36.438 -27.031 1 98.44 89 VAL A CA 1
ATOM 650 C C . VAL A 1 89 ? 2.812 -34.969 -27.125 1 98.44 89 VAL A C 1
ATOM 652 O O . VAL A 1 89 ? 3.807 -34.625 -27.766 1 98.44 89 VAL A O 1
ATOM 655 N N . LEU A 1 90 ? 1.974 -34.094 -26.547 1 98.62 90 LEU A N 1
ATOM 656 C CA . LEU A 1 90 ? 2.297 -32.688 -26.406 1 98.62 90 LEU A CA 1
ATOM 657 C C . LEU A 1 90 ? 2.861 -32.375 -25.031 1 98.62 90 LEU A C 1
ATOM 659 O O . LEU A 1 90 ? 2.268 -32.781 -24.016 1 98.62 90 LEU A O 1
ATOM 663 N N . LEU A 1 91 ? 4.031 -31.797 -24.984 1 98.69 91 LEU A N 1
ATOM 664 C CA . LEU A 1 91 ? 4.668 -31.344 -23.75 1 98.69 91 LEU A CA 1
ATOM 665 C C . LEU A 1 91 ? 4.578 -29.828 -23.609 1 98.69 91 LEU A C 1
ATOM 667 O O . LEU A 1 91 ? 5.102 -29.094 -24.453 1 98.69 91 LEU A O 1
ATOM 671 N N . TYR A 1 92 ? 3.947 -29.375 -22.547 1 98.38 92 TYR A N 1
ATOM 672 C CA . TYR A 1 92 ? 3.748 -27.953 -22.328 1 98.38 92 TYR A CA 1
ATOM 673 C C . TYR A 1 92 ? 4.637 -27.438 -21.203 1 98.38 92 TYR A C 1
ATOM 675 O O . TYR A 1 92 ? 4.824 -28.125 -20.188 1 98.38 92 TYR A O 1
ATOM 683 N N . CYS A 1 93 ? 5.168 -26.234 -21.312 1 98.12 93 CYS A N 1
ATOM 684 C CA . CYS A 1 93 ? 5.875 -25.438 -20.312 1 98.12 93 CYS A CA 1
ATOM 685 C C . CYS A 1 93 ? 5.859 -23.969 -20.672 1 98.12 93 CYS A C 1
ATOM 687 O O . CYS A 1 93 ? 5.191 -23.562 -21.641 1 98.12 93 CYS A O 1
ATOM 689 N N . HIS A 1 94 ? 6.422 -23.094 -19.891 1 98.06 94 HIS A N 1
ATOM 690 C CA . HIS A 1 94 ? 6.566 -21.703 -20.281 1 98.06 94 HIS A CA 1
ATOM 691 C C . HIS A 1 94 ? 7.914 -21.141 -19.828 1 98.06 94 HIS A C 1
ATOM 693 O O . HIS A 1 94 ? 8.5 -21.625 -18.859 1 98.06 94 HIS A O 1
ATOM 699 N N . TYR A 1 95 ? 8.414 -20.156 -20.609 1 98.5 95 TYR A N 1
ATOM 700 C CA . TYR A 1 95 ? 9.766 -19.688 -20.328 1 98.5 95 TYR A CA 1
ATOM 701 C C . TYR A 1 95 ? 9.75 -18.312 -19.672 1 98.5 95 TYR A C 1
ATOM 703 O O . TYR A 1 95 ? 10.781 -17.828 -19.203 1 98.5 95 TYR A O 1
ATOM 711 N N . ASP A 1 96 ? 8.57 -17.641 -19.656 1 97.38 96 ASP A N 1
ATOM 712 C CA . ASP A 1 96 ? 8.484 -16.406 -18.906 1 97.38 96 ASP A CA 1
ATOM 713 C C . ASP A 1 96 ? 8.445 -16.688 -17.406 1 97.38 96 ASP A C 1
ATOM 715 O O . ASP A 1 96 ? 8.133 -17.797 -16.984 1 97.38 96 ASP A O 1
ATOM 719 N N . VAL A 1 97 ? 8.891 -15.688 -16.641 1 96.94 97 VAL A N 1
ATOM 720 C CA . VAL A 1 97 ? 8.961 -15.852 -15.188 1 96.94 97 VAL A CA 1
ATOM 721 C C . VAL A 1 97 ? 8.352 -14.641 -14.492 1 96.94 97 VAL A C 1
ATOM 723 O O . VAL A 1 97 ? 8.078 -13.625 -15.133 1 96.94 97 VAL A O 1
ATOM 726 N N . GLN A 1 98 ? 8.062 -14.828 -13.211 1 94.38 98 GLN A N 1
ATOM 727 C CA . GLN A 1 98 ? 7.602 -13.719 -12.375 1 94.38 98 GLN A CA 1
ATOM 728 C C . GLN A 1 98 ? 8.711 -12.688 -12.164 1 94.38 98 GLN A C 1
ATOM 730 O O . GLN A 1 98 ? 9.898 -13.023 -12.219 1 94.38 98 GLN A O 1
ATOM 735 N N . PRO A 1 99 ? 8.344 -11.391 -11.891 1 92.81 99 PRO A N 1
ATOM 736 C CA . PRO A 1 99 ? 9.375 -10.43 -11.492 1 92.81 99 PRO A CA 1
ATOM 737 C C . PRO A 1 99 ? 10.086 -10.828 -10.195 1 92.81 99 PRO A C 1
ATOM 739 O O . PRO A 1 99 ? 9.578 -11.664 -9.445 1 92.81 99 PRO A O 1
ATOM 742 N N . PRO A 1 100 ? 11.281 -10.281 -10 1 91.5 100 PRO A N 1
ATOM 743 C CA . PRO A 1 100 ? 12.031 -10.656 -8.797 1 91.5 100 PRO A CA 1
ATOM 744 C C . PRO A 1 100 ? 11.383 -10.148 -7.512 1 91.5 100 PRO A C 1
ATOM 746 O O . PRO A 1 100 ? 11.648 -10.68 -6.43 1 91.5 100 PRO A O 1
ATOM 749 N N . LEU A 1 101 ? 10.555 -9.125 -7.586 1 86.25 101 LEU A N 1
ATOM 750 C CA . LEU A 1 101 ? 9.977 -8.477 -6.418 1 86.25 101 LEU A CA 1
ATOM 751 C C . LEU A 1 101 ? 11.047 -7.742 -5.613 1 86.25 101 LEU A C 1
ATOM 753 O O . LEU A 1 101 ? 11.797 -6.93 -6.164 1 86.25 101 LEU A O 1
ATOM 757 N N . ASP A 1 102 ? 11.125 -7.922 -4.223 1 85.19 102 ASP A N 1
ATOM 758 C CA . ASP A 1 102 ? 12.117 -7.219 -3.41 1 85.19 102 ASP A CA 1
ATOM 759 C C . ASP A 1 102 ? 13.492 -7.867 -3.541 1 85.19 102 ASP A C 1
ATOM 761 O O . ASP A 1 102 ? 13.727 -8.953 -3.006 1 85.19 102 ASP A O 1
ATOM 765 N N . GLY A 1 103 ? 14.359 -7.121 -4.172 1 86.19 103 GLY A N 1
ATOM 766 C CA . GLY A 1 103 ? 15.703 -7.637 -4.363 1 86.19 103 GLY A CA 1
ATOM 767 C C . GLY A 1 103 ? 16.422 -7.914 -3.057 1 86.19 103 GLY A C 1
ATOM 768 O O . GLY A 1 103 ? 17.203 -8.875 -2.959 1 86.19 103 GLY A O 1
ATOM 769 N N . ALA A 1 104 ? 16.109 -7.16 -2.055 1 87.5 104 ALA A N 1
ATOM 770 C CA . ALA A 1 104 ? 16.797 -7.277 -0.77 1 87.5 104 ALA A CA 1
ATOM 771 C C . ALA A 1 104 ? 16.391 -8.555 -0.041 1 87.5 104 ALA A C 1
ATOM 773 O O . ALA A 1 104 ? 17.078 -9 0.873 1 87.5 104 ALA A O 1
ATOM 774 N N . ALA A 1 105 ? 15.383 -9.188 -0.492 1 90.75 105 ALA A N 1
ATOM 775 C CA . ALA A 1 105 ? 14.875 -10.383 0.168 1 90.75 105 ALA A CA 1
ATOM 776 C C . ALA A 1 105 ? 15.57 -11.641 -0.352 1 90.75 105 ALA A C 1
ATOM 778 O O . ALA A 1 105 ? 15.422 -12.719 0.223 1 90.75 105 ALA A O 1
ATOM 779 N N . TRP A 1 106 ? 16.312 -11.5 -1.44 1 95.25 106 TRP A N 1
ATOM 780 C CA . TRP A 1 106 ? 17.016 -12.641 -2.014 1 95.25 106 TRP A CA 1
ATOM 781 C C . TRP A 1 106 ? 18.344 -12.875 -1.285 1 95.25 106 TRP A C 1
ATOM 783 O O . TRP A 1 106 ? 19.047 -11.93 -0.948 1 95.25 106 TRP A O 1
ATOM 793 N N . HIS A 1 107 ? 18.656 -14.141 -1.069 1 95.88 107 HIS A N 1
ATOM 794 C CA . HIS A 1 107 ? 19.891 -14.508 -0.377 1 95.88 107 HIS A CA 1
ATOM 795 C C . HIS A 1 107 ? 21.016 -14.812 -1.367 1 95.88 107 HIS A C 1
ATOM 797 O O . HIS A 1 107 ? 22.156 -15.047 -0.966 1 95.88 107 HIS A O 1
ATOM 803 N N . SER A 1 108 ? 20.672 -14.914 -2.574 1 95.88 108 SER A N 1
ATOM 804 C CA . SER A 1 108 ? 21.578 -15.047 -3.711 1 95.88 108 SER A CA 1
ATOM 805 C C . SER A 1 108 ? 21.109 -14.203 -4.895 1 95.88 108 SER A C 1
ATOM 807 O O . SER A 1 108 ? 19.969 -13.758 -4.93 1 95.88 108 SER A O 1
ATOM 809 N N . PRO A 1 109 ? 22.062 -13.883 -5.781 1 96.5 109 PRO A N 1
ATOM 810 C CA . PRO A 1 109 ? 21.625 -13.07 -6.918 1 96.5 109 PRO A CA 1
ATOM 811 C C . PRO A 1 109 ? 20.438 -13.688 -7.66 1 96.5 109 PRO A C 1
ATOM 813 O O . PRO A 1 109 ? 20.422 -14.891 -7.914 1 96.5 109 PRO A O 1
ATOM 816 N N . VAL A 1 110 ? 19.484 -12.875 -8.016 1 97.44 110 VAL A N 1
ATOM 817 C CA . VAL A 1 110 ? 18.188 -13.281 -8.555 1 97.44 110 VAL A CA 1
ATOM 818 C C . VAL A 1 110 ? 18.391 -14.047 -9.867 1 97.44 110 VAL A C 1
ATOM 820 O O . VAL A 1 110 ? 17.75 -15.07 -10.094 1 97.44 110 VAL A O 1
ATOM 823 N N . TRP A 1 111 ? 19.297 -13.602 -10.758 1 98 111 TRP A N 1
ATOM 824 C CA . TRP A 1 111 ? 19.391 -14.078 -12.133 1 98 111 TRP A CA 1
ATOM 825 C C . TRP A 1 111 ? 20.625 -14.945 -12.32 1 98 111 TRP A C 1
ATOM 827 O O . TRP A 1 111 ? 21.141 -15.07 -13.438 1 98 111 TRP A O 1
ATOM 837 N N . GLU A 1 112 ? 21.125 -15.508 -11.242 1 98.19 112 GLU A N 1
ATOM 838 C CA . GLU A 1 112 ? 22.234 -16.469 -11.234 1 98.19 112 GLU A CA 1
ATOM 839 C C . GLU A 1 112 ? 21.844 -17.734 -10.469 1 98.19 112 GLU A C 1
ATOM 841 O O . GLU A 1 112 ? 21.547 -17.672 -9.273 1 98.19 112 GLU A O 1
ATOM 846 N N . LEU A 1 113 ? 21.891 -18.828 -11.18 1 98.62 113 LEU A N 1
ATOM 847 C CA . LEU A 1 113 ? 21.578 -20.078 -10.492 1 98.62 113 LEU A CA 1
ATOM 848 C C . LEU A 1 113 ? 22.625 -20.375 -9.422 1 98.62 113 LEU A C 1
ATOM 850 O O . LEU A 1 113 ? 23.812 -20.5 -9.727 1 98.62 113 LEU A O 1
ATOM 854 N N . THR A 1 114 ? 22.188 -20.453 -8.219 1 98.5 114 THR A N 1
ATOM 855 C CA . THR A 1 114 ? 23.078 -20.672 -7.086 1 98.5 114 THR A CA 1
ATOM 856 C C . THR A 1 114 ? 22.688 -21.938 -6.32 1 98.5 114 THR A C 1
ATOM 858 O O . THR A 1 114 ? 21.516 -22.109 -5.965 1 98.5 114 THR A O 1
ATOM 861 N N . GLU A 1 115 ? 23.641 -22.781 -6.105 1 98.12 115 GLU A N 1
ATOM 862 C CA . GLU A 1 115 ? 23.375 -23.984 -5.312 1 98.12 115 GLU A CA 1
ATOM 863 C C . GLU A 1 115 ? 23.594 -23.719 -3.826 1 98.12 115 GLU A C 1
ATOM 865 O O . GLU A 1 115 ? 24.625 -23.188 -3.43 1 98.12 115 GLU A O 1
ATOM 870 N N . ARG A 1 116 ? 22.609 -23.969 -3.08 1 96.88 116 ARG A N 1
ATOM 871 C CA . ARG A 1 116 ? 22.641 -23.828 -1.629 1 96.88 116 ARG A CA 1
ATOM 872 C C . ARG A 1 116 ? 21.734 -24.844 -0.953 1 96.88 116 ARG A C 1
ATOM 874 O O . ARG A 1 116 ? 20.578 -25 -1.341 1 96.88 116 ARG A O 1
ATOM 881 N N . ASP A 1 117 ? 22.25 -25.656 0.034 1 94.06 117 ASP A N 1
ATOM 882 C CA . ASP A 1 117 ? 21.484 -26.578 0.854 1 94.06 117 ASP A CA 1
ATOM 883 C C . ASP A 1 117 ? 20.781 -27.625 -0.011 1 94.06 117 ASP A C 1
ATOM 885 O O . ASP A 1 117 ? 19.609 -27.938 0.218 1 94.06 117 ASP A O 1
ATOM 889 N N . GLY A 1 118 ? 21.391 -28 -1.086 1 97 118 GLY A N 1
ATOM 890 C CA . GLY A 1 118 ? 20.891 -29.094 -1.915 1 97 118 GLY A CA 1
ATOM 891 C C . GLY A 1 118 ? 19.859 -28.641 -2.932 1 97 118 GLY A C 1
ATOM 892 O O . GLY A 1 118 ? 19.25 -29.484 -3.613 1 97 118 GLY A O 1
ATOM 893 N N . ARG A 1 119 ? 19.656 -27.391 -3.002 1 98.06 119 ARG A N 1
ATOM 894 C CA . ARG A 1 119 ? 18.688 -26.859 -3.957 1 98.06 119 ARG A CA 1
ATOM 895 C C . ARG A 1 119 ? 19.328 -25.859 -4.91 1 98.06 119 ARG A C 1
ATOM 897 O O . ARG A 1 119 ? 20.422 -25.359 -4.633 1 98.06 119 ARG A O 1
ATOM 904 N N . TRP A 1 120 ? 18.766 -25.641 -6.066 1 98.75 120 TRP A N 1
ATOM 905 C CA . TRP A 1 120 ? 19.203 -24.656 -7.047 1 98.75 120 TRP A CA 1
ATOM 906 C C . TRP A 1 120 ? 18.312 -23.406 -7.02 1 98.75 120 TRP A C 1
ATOM 908 O O . TRP A 1 120 ? 17.172 -23.453 -7.473 1 98.75 120 TRP A O 1
ATOM 918 N N . TYR A 1 121 ? 18.938 -22.312 -6.527 1 98.5 121 TYR A N 1
ATOM 919 C CA . TYR A 1 121 ? 18.172 -21.078 -6.328 1 98.5 121 TYR A CA 1
ATOM 920 C C . TYR A 1 121 ? 18.312 -20.156 -7.527 1 98.5 121 TYR A C 1
ATOM 922 O O . TYR A 1 121 ? 19.406 -20.031 -8.094 1 98.5 121 TYR A O 1
ATOM 930 N N . GLY A 1 122 ? 17.266 -19.516 -7.91 1 98.31 122 GLY A N 1
ATOM 931 C CA . GLY A 1 122 ? 17.172 -18.516 -8.961 1 98.31 122 GLY A CA 1
ATOM 932 C C . GLY A 1 122 ? 15.75 -18.297 -9.445 1 98.31 122 GLY A C 1
ATOM 933 O O . GLY A 1 122 ? 14.906 -19.188 -9.359 1 98.31 122 GLY A O 1
ATOM 934 N N . ARG A 1 123 ? 15.492 -17.125 -9.945 1 97.88 123 ARG A N 1
ATOM 935 C CA . ARG A 1 123 ? 14.156 -16.875 -10.469 1 97.88 123 ARG A CA 1
ATOM 936 C C . ARG A 1 123 ? 13.867 -17.75 -11.68 1 97.88 123 ARG A C 1
ATOM 938 O O . ARG A 1 123 ? 14.656 -17.797 -12.625 1 97.88 123 ARG A O 1
ATOM 945 N N . GLY A 1 124 ? 12.781 -18.5 -11.586 1 97.81 124 GLY A N 1
ATOM 946 C CA . GLY A 1 124 ? 12.367 -19.375 -12.672 1 97.81 124 GLY A CA 1
ATOM 947 C C . GLY A 1 124 ? 12.961 -20.781 -12.57 1 97.81 124 GLY A C 1
ATOM 948 O O . GLY A 1 124 ? 12.656 -21.641 -13.383 1 97.81 124 GLY A O 1
ATOM 949 N N . SER A 1 125 ? 13.727 -21.031 -11.539 1 98.56 125 SER A N 1
ATOM 950 C CA . SER A 1 125 ? 14.391 -22.328 -11.43 1 98.56 125 SER A CA 1
ATOM 951 C C . SER A 1 125 ? 13.383 -23.469 -11.352 1 98.56 125 SER A C 1
ATOM 953 O O . SER A 1 125 ? 13.641 -24.578 -11.844 1 98.56 125 SER A O 1
ATOM 955 N N . ALA A 1 126 ? 12.258 -23.188 -10.719 1 97.94 126 ALA A N 1
ATOM 956 C CA . ALA A 1 126 ? 11.164 -24.156 -10.688 1 97.94 126 ALA A CA 1
ATOM 957 C C . ALA A 1 126 ? 10.055 -23.766 -11.656 1 97.94 126 ALA A C 1
ATOM 959 O O . ALA A 1 126 ? 9.711 -24.531 -12.562 1 97.94 126 ALA A O 1
ATOM 960 N N . ASP A 1 127 ? 9.562 -22.609 -11.656 1 96.06 127 ASP A N 1
ATOM 961 C CA . ASP A 1 127 ? 8.43 -22.062 -12.406 1 96.06 127 ASP A CA 1
ATOM 962 C C . ASP A 1 127 ? 8.891 -21.047 -13.445 1 96.06 127 ASP A C 1
ATOM 964 O O . ASP A 1 127 ? 9.031 -19.859 -13.141 1 96.06 127 ASP A O 1
ATOM 968 N N . CYS A 1 128 ? 9.148 -21.453 -14.688 1 95.62 128 CYS A N 1
ATOM 969 C CA . CYS A 1 128 ? 8.828 -22.797 -15.172 1 95.62 128 CYS A CA 1
ATOM 970 C C . CYS A 1 128 ? 10 -23.375 -15.953 1 95.62 128 CYS A C 1
ATOM 972 O O . CYS A 1 128 ? 9.836 -24.344 -16.703 1 95.62 128 CYS A O 1
ATOM 974 N N . LYS A 1 129 ? 11.133 -22.688 -15.742 1 98.69 129 LYS A N 1
ATOM 975 C CA . LYS A 1 129 ? 12.305 -23.094 -16.516 1 98.69 129 LYS A CA 1
ATOM 976 C C . LYS A 1 129 ? 12.82 -24.469 -16.062 1 98.69 129 LYS A C 1
ATOM 978 O O . LYS A 1 129 ? 13.414 -25.203 -16.844 1 98.69 129 LYS A O 1
ATOM 983 N N . GLY A 1 130 ? 12.57 -24.812 -14.789 1 98.69 130 GLY A N 1
ATOM 984 C CA . GLY A 1 130 ? 12.859 -26.156 -14.32 1 98.69 130 GLY A CA 1
ATOM 985 C C . GLY A 1 130 ? 12.141 -27.234 -15.109 1 98.69 130 GLY A C 1
ATOM 986 O O . GLY A 1 130 ? 12.703 -28.312 -15.359 1 98.69 130 GLY A O 1
ATOM 987 N N . ASN A 1 131 ? 10.93 -26.984 -15.484 1 98.69 131 ASN A N 1
ATOM 988 C CA . ASN A 1 131 ? 10.156 -27.953 -16.266 1 98.69 131 ASN A CA 1
ATOM 989 C C . ASN A 1 131 ? 10.664 -28.031 -17.703 1 98.69 131 ASN A C 1
ATOM 991 O O . ASN A 1 131 ? 10.594 -29.094 -18.328 1 98.69 131 ASN A O 1
ATOM 995 N N . ILE A 1 132 ? 11.172 -26.906 -18.234 1 98.81 132 ILE A N 1
ATOM 996 C CA . ILE A 1 132 ? 11.797 -26.938 -19.562 1 98.81 132 ILE A CA 1
ATOM 997 C C . ILE A 1 132 ? 12.977 -27.922 -19.531 1 98.81 132 ILE A C 1
ATOM 999 O O . ILE A 1 132 ? 13.086 -28.781 -20.406 1 98.81 132 ILE A O 1
ATOM 1003 N N . VAL A 1 133 ? 13.758 -27.781 -18.531 1 98.75 133 VAL A N 1
ATOM 1004 C CA . VAL A 1 133 ? 14.945 -28.609 -18.375 1 98.75 133 VAL A CA 1
ATOM 1005 C C . VAL A 1 133 ? 14.539 -30.062 -18.125 1 98.75 133 VAL A C 1
ATOM 1007 O O . VAL A 1 133 ? 15.211 -30.984 -18.594 1 98.75 133 VAL A O 1
ATOM 1010 N N . MET A 1 134 ? 13.484 -30.266 -17.406 1 98.75 134 MET A N 1
ATOM 1011 C CA . MET A 1 134 ? 12.93 -31.594 -17.188 1 98.75 134 MET A CA 1
ATOM 1012 C C . MET A 1 134 ? 12.562 -32.25 -18.5 1 98.75 134 MET A C 1
ATOM 1014 O O . MET A 1 134 ? 12.992 -33.375 -18.766 1 98.75 134 MET A O 1
ATOM 1018 N N . HIS A 1 135 ? 11.797 -31.594 -19.375 1 98.75 135 HIS A N 1
ATOM 1019 C CA . HIS A 1 135 ? 11.406 -32.125 -20.672 1 98.75 135 HIS A CA 1
ATOM 1020 C C . HIS A 1 135 ? 12.633 -32.406 -21.531 1 98.75 135 HIS A C 1
ATOM 1022 O O . HIS A 1 135 ? 12.719 -33.469 -22.172 1 98.75 135 HIS A O 1
ATOM 1028 N N . LEU A 1 136 ? 13.594 -31.438 -21.547 1 98.69 136 LEU A N 1
ATOM 1029 C CA . LEU A 1 136 ? 14.812 -31.594 -22.328 1 98.69 136 LEU A CA 1
ATOM 1030 C C . LEU A 1 136 ? 15.594 -32.812 -21.891 1 98.69 136 LEU A C 1
ATOM 1032 O O . LEU A 1 136 ? 16.047 -33.625 -22.734 1 98.69 136 LEU A O 1
ATOM 1036 N N . THR A 1 137 ? 15.734 -32.969 -20.609 1 98.81 137 THR A N 1
ATOM 1037 C CA . THR A 1 137 ? 16.484 -34.094 -20.047 1 98.81 137 THR A CA 1
ATOM 1038 C C . THR A 1 137 ? 15.836 -35.406 -20.406 1 98.81 137 THR A C 1
ATOM 1040 O O . THR A 1 137 ? 16.516 -36.375 -20.766 1 98.81 137 THR A O 1
ATOM 1043 N N . ALA A 1 138 ? 14.523 -35.5 -20.297 1 98.69 138 ALA A N 1
ATOM 1044 C CA . ALA A 1 138 ? 13.781 -36.719 -20.656 1 98.69 138 ALA A CA 1
ATOM 1045 C C . ALA A 1 138 ? 14.008 -37.094 -22.109 1 98.69 138 ALA A C 1
ATOM 1047 O O . ALA A 1 138 ? 14.312 -38.219 -22.438 1 98.69 138 ALA A O 1
ATOM 1048 N N . LEU A 1 139 ? 13.867 -36.094 -23 1 98.5 139 LEU A N 1
ATOM 1049 C CA . LEU A 1 139 ? 14 -36.344 -24.438 1 98.5 139 LEU A CA 1
ATOM 1050 C C . LEU A 1 139 ? 15.422 -36.781 -24.781 1 98.5 139 LEU A C 1
ATOM 1052 O O . LEU A 1 139 ? 15.617 -37.688 -25.594 1 98.5 139 LEU A O 1
ATOM 1056 N N . ARG A 1 140 ? 16.391 -36.125 -24.172 1 98.31 140 ARG A N 1
ATOM 1057 C CA . ARG A 1 140 ? 17.781 -36.5 -24.406 1 98.31 140 ARG A CA 1
ATOM 1058 C C . ARG A 1 140 ? 18.062 -37.906 -23.938 1 98.31 140 ARG A C 1
ATOM 1060 O O . ARG A 1 140 ? 18.859 -38.625 -24.547 1 98.31 140 ARG A O 1
ATOM 1067 N N . ALA A 1 141 ? 17.469 -38.281 -22.844 1 98.19 141 ALA A N 1
ATOM 1068 C CA . ALA A 1 141 ? 17.672 -39.625 -22.297 1 98.19 141 ALA A CA 1
ATOM 1069 C C . ALA A 1 141 ? 17.094 -40.688 -23.219 1 98.19 141 ALA A C 1
ATOM 1071 O O . ALA A 1 141 ? 17.656 -41.781 -23.375 1 98.19 141 ALA A O 1
ATOM 1072 N N . VAL A 1 142 ? 15.922 -40.438 -23.781 1 96.75 142 VAL A N 1
ATOM 1073 C CA . VAL A 1 142 ? 15.266 -41.375 -24.688 1 96.75 142 VAL A CA 1
ATOM 1074 C C . VAL A 1 142 ? 16.047 -41.438 -26 1 96.75 142 VAL A C 1
ATOM 1076 O O . VAL A 1 142 ? 16.172 -42.5 -26.594 1 96.75 142 VAL A O 1
ATOM 1079 N N . GLY A 1 143 ? 16.531 -40.25 -26.5 1 93.62 143 GLY A N 1
ATOM 1080 C CA . GLY A 1 143 ? 17.281 -40.188 -27.75 1 93.62 143 GLY A CA 1
ATOM 1081 C C . GLY A 1 143 ? 16.453 -39.719 -28.922 1 93.62 143 GLY A C 1
ATOM 1082 O O . GLY A 1 143 ? 15.234 -39.562 -28.797 1 93.62 143 GLY A O 1
ATOM 1083 N N . PRO A 1 144 ? 17.031 -39.562 -30.016 1 88.25 144 PRO A N 1
ATOM 1084 C CA . PRO A 1 144 ? 16.375 -38.938 -31.172 1 88.25 144 PRO A CA 1
ATOM 1085 C C . PRO A 1 144 ? 15.414 -39.875 -31.891 1 88.25 144 PRO A C 1
ATOM 1087 O O . PRO A 1 144 ? 14.555 -39.438 -32.656 1 88.25 144 PRO A O 1
ATOM 1090 N N . ASP A 1 145 ? 15.602 -41.188 -31.703 1 89.31 145 ASP A N 1
ATOM 1091 C CA . ASP A 1 145 ? 14.703 -42.125 -32.344 1 89.31 145 ASP A CA 1
ATOM 1092 C C . ASP A 1 145 ? 13.477 -42.406 -31.484 1 89.31 145 ASP A C 1
ATOM 1094 O O . ASP A 1 145 ? 13.312 -43.5 -30.953 1 89.31 145 ASP A O 1
ATOM 1098 N N . LEU A 1 146 ? 12.562 -41.5 -31.469 1 90.94 146 LEU A N 1
ATOM 1099 C CA . LEU A 1 146 ? 11.367 -41.562 -30.641 1 90.94 146 LEU A CA 1
ATOM 1100 C C . LEU A 1 146 ? 10.312 -42.469 -31.266 1 90.94 146 LEU A C 1
ATOM 1102 O O . LEU A 1 146 ? 10.016 -42.375 -32.469 1 90.94 146 LEU A O 1
ATOM 1106 N N . PRO A 1 147 ? 9.75 -43.344 -30.547 1 94 147 PRO A N 1
ATOM 1107 C CA . PRO A 1 147 ? 8.742 -44.25 -31.078 1 94 147 PRO A CA 1
ATOM 1108 C C . PRO A 1 147 ? 7.352 -43.625 -31.156 1 94 147 PRO A C 1
ATOM 1110 O O . PRO A 1 147 ? 6.367 -44.344 -31.391 1 94 147 PRO A O 1
ATOM 1113 N N . LEU A 1 148 ? 7.207 -42.406 -30.922 1 97.19 148 LEU A N 1
ATOM 1114 C CA . LEU A 1 148 ? 5.961 -41.656 -31 1 97.19 148 LEU A CA 1
ATOM 1115 C C . LEU A 1 148 ? 6.23 -40.219 -31.406 1 97.19 148 LEU A C 1
ATOM 1117 O O . LEU A 1 148 ? 7.383 -39.812 -31.609 1 97.19 148 LEU A O 1
ATOM 1121 N N . GLY A 1 149 ? 5.184 -39.5 -31.75 1 97.56 149 GLY A N 1
ATOM 1122 C CA . GLY A 1 149 ? 5.309 -38.094 -32.031 1 97.56 149 GLY A CA 1
ATOM 1123 C C . GLY A 1 149 ? 5.438 -37.219 -30.797 1 97.56 149 GLY A C 1
ATOM 1124 O O . GLY A 1 149 ? 4.832 -37.5 -29.766 1 97.56 149 GLY A O 1
ATOM 1125 N N . ILE A 1 150 ? 6.219 -36.25 -30.891 1 98.25 150 ILE A N 1
ATOM 1126 C CA . ILE A 1 150 ? 6.379 -35.281 -29.812 1 98.25 150 ILE A CA 1
ATOM 1127 C C . ILE A 1 150 ? 6.148 -33.875 -30.344 1 98.25 150 ILE A C 1
ATOM 1129 O O . ILE A 1 150 ? 6.656 -33.5 -31.406 1 98.25 150 ILE A O 1
ATOM 1133 N N . THR A 1 151 ? 5.359 -33.094 -29.672 1 98.44 151 THR A N 1
ATOM 1134 C CA . THR A 1 151 ? 5.277 -31.656 -29.828 1 98.44 151 THR A CA 1
ATOM 1135 C C . THR A 1 151 ? 5.516 -30.953 -28.5 1 98.44 151 THR A C 1
ATOM 1137 O O . THR A 1 151 ? 4.922 -31.312 -27.484 1 98.44 151 THR A O 1
ATOM 1140 N N . VAL A 1 152 ? 6.453 -30.031 -28.484 1 98.56 152 VAL A N 1
ATOM 1141 C CA . VAL A 1 152 ? 6.684 -29.172 -27.328 1 98.56 152 VAL A CA 1
ATOM 1142 C C . VAL A 1 152 ? 6.145 -27.781 -27.609 1 98.56 152 VAL A C 1
ATOM 1144 O O . VAL A 1 152 ? 6.355 -27.234 -28.703 1 98.56 152 VAL A O 1
ATOM 1147 N N . VAL A 1 153 ? 5.379 -27.234 -26.688 1 98.5 153 VAL A N 1
ATOM 1148 C CA . VAL A 1 153 ? 4.977 -25.844 -26.75 1 98.5 153 VAL A CA 1
ATOM 1149 C C . VAL A 1 153 ? 5.395 -25.109 -25.484 1 98.5 153 VAL A C 1
ATOM 1151 O O . VAL A 1 153 ? 4.98 -25.484 -24.375 1 98.5 153 VAL A O 1
ATOM 1154 N N . ALA A 1 154 ? 6.273 -24.141 -25.594 1 98.44 154 ALA A N 1
ATOM 1155 C CA . ALA A 1 154 ? 6.715 -23.281 -24.484 1 98.44 154 ALA A CA 1
ATOM 1156 C C . ALA A 1 154 ? 6.141 -21.875 -24.609 1 98.44 154 ALA A C 1
ATOM 1158 O O . ALA A 1 154 ? 6.469 -21.156 -25.562 1 98.44 154 ALA A O 1
ATOM 1159 N N . GLU A 1 155 ? 5.324 -21.531 -23.625 1 97.44 155 GLU A N 1
ATOM 1160 C CA . GLU A 1 155 ? 4.578 -20.281 -23.641 1 97.44 155 GLU A CA 1
ATOM 1161 C C . GLU A 1 155 ? 5.445 -19.109 -23.156 1 97.44 155 GLU A C 1
ATOM 1163 O O . GLU A 1 155 ? 6.34 -19.297 -22.328 1 97.44 155 GLU A O 1
ATOM 1168 N N . GLY A 1 156 ? 5.094 -17.891 -23.641 1 96.94 156 GLY A N 1
ATOM 1169 C CA . GLY A 1 156 ? 5.949 -16.75 -23.328 1 96.94 156 GLY A CA 1
ATOM 1170 C C . GLY A 1 156 ? 5.301 -15.766 -22.375 1 96.94 156 GLY A C 1
ATOM 1171 O O . GLY A 1 156 ? 5.969 -14.859 -21.875 1 96.94 156 GLY A O 1
ATOM 1172 N N . SER A 1 157 ? 4.055 -15.953 -22.062 1 94.31 157 SER A N 1
ATOM 1173 C CA . SER A 1 157 ? 3.379 -14.922 -21.281 1 94.31 157 SER A CA 1
ATOM 1174 C C . SER A 1 157 ? 2.432 -15.547 -20.266 1 94.31 157 SER A C 1
ATOM 1176 O O . SER A 1 157 ? 1.394 -14.961 -19.938 1 94.31 157 SER A O 1
ATOM 1178 N N . GLU A 1 158 ? 2.725 -16.75 -19.781 1 92.69 158 GLU A N 1
ATOM 1179 C CA . GLU A 1 158 ? 1.864 -17.469 -18.859 1 92.69 158 GLU A CA 1
ATOM 1180 C C . GLU A 1 158 ? 1.673 -16.703 -17.562 1 92.69 158 GLU A C 1
ATOM 1182 O O . GLU A 1 158 ? 0.553 -16.594 -17.047 1 92.69 158 GLU A O 1
ATOM 1187 N N . GLU A 1 159 ? 2.66 -16.062 -17.047 1 89.69 159 GLU A N 1
ATOM 1188 C CA . GLU A 1 159 ? 2.676 -15.438 -15.727 1 89.69 159 GLU A CA 1
ATOM 1189 C C . GLU A 1 159 ? 1.833 -14.164 -15.695 1 89.69 159 GLU A C 1
ATOM 1191 O O . GLU A 1 159 ? 1.442 -13.695 -14.625 1 89.69 159 GLU A O 1
ATOM 1196 N N . GLN A 1 160 ? 1.638 -13.625 -16.875 1 83.88 160 GLN A N 1
ATOM 1197 C CA . GLN A 1 160 ? 0.89 -12.375 -16.969 1 83.88 160 GLN A CA 1
ATOM 1198 C C . GLN A 1 160 ? -0.591 -12.641 -17.234 1 83.88 160 GLN A C 1
ATOM 1200 O O . GLN A 1 160 ? -1.424 -11.75 -17.078 1 83.88 160 GLN A O 1
ATOM 1205 N N . GLY A 1 161 ? -0.938 -13.883 -17.609 1 80.94 161 GLY A N 1
ATOM 1206 C CA . GLY A 1 161 ? -2.324 -14.266 -17.828 1 80.94 161 GLY A CA 1
ATOM 1207 C C . GLY A 1 161 ? -2.975 -13.508 -18.969 1 80.94 161 GLY A C 1
ATOM 1208 O O . GLY A 1 161 ? -4.152 -13.156 -18.906 1 80.94 161 GLY A O 1
ATOM 1209 N N . THR A 1 162 ? -2.23 -13.211 -20.031 1 77.62 162 THR A N 1
ATOM 1210 C CA . THR A 1 162 ? -2.744 -12.406 -21.141 1 77.62 162 THR A CA 1
ATOM 1211 C C . THR A 1 162 ? -3.613 -13.25 -22.062 1 77.62 162 THR A C 1
ATOM 1213 O O . THR A 1 162 ? -4.371 -12.719 -22.875 1 77.62 162 THR A O 1
ATOM 1216 N N . GLY A 1 163 ? -3.445 -14.602 -21.953 1 85.69 163 GLY A N 1
ATOM 1217 C CA . GLY A 1 163 ? -4.223 -15.516 -22.781 1 85.69 163 GLY A CA 1
ATOM 1218 C C . GLY A 1 163 ? -3.695 -15.633 -24.203 1 85.69 163 GLY A C 1
ATOM 1219 O O . GLY A 1 163 ? -4.426 -16.031 -25.109 1 85.69 163 GLY A O 1
ATOM 1220 N N . GLY A 1 164 ? -2.498 -15.227 -24.406 1 90 164 GLY A N 1
ATOM 1221 C CA . GLY A 1 164 ? -1.922 -15.258 -25.734 1 90 164 GLY A CA 1
ATOM 1222 C C . GLY A 1 164 ? -1.934 -16.641 -26.359 1 90 164 GLY A C 1
ATOM 1223 O O . GLY A 1 164 ? -2.42 -16.812 -27.484 1 90 164 GLY A O 1
ATOM 1224 N N . LEU A 1 165 ? -1.433 -17.625 -25.656 1 94.31 165 LEU A N 1
ATOM 1225 C CA . LEU A 1 165 ? -1.377 -18.984 -26.188 1 94.31 165 LEU A CA 1
ATOM 1226 C C . LEU A 1 165 ? -2.777 -19.562 -26.328 1 94.31 165 LEU A C 1
ATOM 1228 O O . LEU A 1 165 ? -3.051 -20.328 -27.266 1 94.31 165 LEU A O 1
ATOM 1232 N N . GLU A 1 166 ? -3.689 -19.266 -25.422 1 93.69 166 GLU A N 1
ATOM 1233 C CA . GLU A 1 166 ? -5.07 -19.734 -25.5 1 93.69 166 GLU A CA 1
ATOM 1234 C C . GLU A 1 166 ? -5.703 -19.328 -26.828 1 93.69 166 GLU A C 1
ATOM 1236 O O . GLU A 1 166 ? -6.227 -20.188 -27.562 1 93.69 166 GLU A O 1
ATOM 1241 N N . ARG A 1 167 ? -5.566 -18.109 -27.156 1 93.38 167 ARG A N 1
ATOM 1242 C CA . ARG A 1 167 ? -6.133 -17.594 -28.406 1 93.38 167 ARG A CA 1
ATOM 1243 C C . ARG A 1 167 ? -5.414 -18.188 -29.609 1 93.38 167 ARG A C 1
ATOM 1245 O O . ARG A 1 167 ? -6.035 -18.453 -30.641 1 93.38 167 ARG A O 1
ATOM 1252 N N . PHE A 1 168 ? -4.156 -18.359 -29.484 1 96.38 168 PHE A N 1
ATOM 1253 C CA . PHE A 1 168 ? -3.367 -18.938 -30.562 1 96.38 168 PHE A CA 1
ATOM 1254 C C . PHE A 1 168 ? -3.842 -20.344 -30.891 1 96.38 168 PHE A C 1
ATOM 1256 O O . PHE A 1 168 ? -3.992 -20.703 -32.062 1 96.38 168 PHE A O 1
ATOM 1263 N N . VAL A 1 169 ? -4.039 -21.188 -29.875 1 96.56 169 VAL A N 1
ATOM 1264 C CA . VAL A 1 169 ? -4.469 -22.562 -30.062 1 96.56 169 VAL A CA 1
ATOM 1265 C C . VAL A 1 169 ? -5.82 -22.609 -30.766 1 96.56 169 VAL A C 1
ATOM 1267 O O . VAL A 1 169 ? -6.039 -23.422 -31.672 1 96.56 169 VAL A O 1
ATOM 1270 N N . GLU A 1 170 ? -6.695 -21.75 -30.391 1 94.94 170 GLU A N 1
ATOM 1271 C CA . GLU A 1 170 ? -8.031 -21.703 -30.984 1 94.94 170 GLU A CA 1
ATOM 1272 C C . GLU A 1 170 ? -7.957 -21.422 -32.469 1 94.94 170 GLU A C 1
ATOM 1274 O O . GLU A 1 170 ? -8.75 -21.969 -33.25 1 94.94 170 GLU A O 1
ATOM 1279 N N . THR A 1 171 ? -6.992 -20.609 -32.875 1 95.69 171 THR A N 1
ATOM 1280 C CA . THR A 1 171 ? -6.902 -20.203 -34.281 1 95.69 171 THR A CA 1
ATOM 1281 C C . THR A 1 171 ? -5.996 -21.156 -35.062 1 95.69 171 THR A C 1
ATOM 1283 O O . THR A 1 171 ? -6.004 -21.156 -36.281 1 95.69 171 THR A O 1
ATOM 1286 N N . ASN A 1 172 ? -5.238 -21.969 -34.312 1 96.19 172 ASN A N 1
ATOM 1287 C CA . ASN A 1 172 ? -4.32 -22.906 -34.938 1 96.19 172 ASN A CA 1
ATOM 1288 C C . ASN A 1 172 ? -4.445 -24.312 -34.344 1 96.19 172 ASN A C 1
ATOM 1290 O O . ASN A 1 172 ? -3.447 -24.906 -33.938 1 96.19 172 ASN A O 1
ATOM 1294 N N . PRO A 1 173 ? -5.613 -24.891 -34.375 1 94.94 173 PRO A N 1
ATOM 1295 C CA . PRO A 1 173 ? -5.844 -26.141 -33.656 1 94.94 173 PRO A CA 1
ATOM 1296 C C . PRO A 1 173 ? -4.988 -27.297 -34.188 1 94.94 173 PRO A C 1
ATOM 1298 O O . PRO A 1 173 ? -4.664 -28.219 -33.406 1 94.94 173 PRO A O 1
ATOM 1301 N N . GLU A 1 174 ? -4.504 -27.281 -35.375 1 95.19 174 GLU A N 1
ATOM 1302 C CA . GLU A 1 174 ? -3.785 -28.422 -35.969 1 95.19 174 GLU A CA 1
ATOM 1303 C C . GLU A 1 174 ? -2.328 -28.438 -35.5 1 95.19 174 GLU A C 1
ATOM 1305 O O . GLU A 1 174 ? -1.697 -29.5 -35.469 1 95.19 174 GLU A O 1
ATOM 1310 N N . LEU A 1 175 ? -1.846 -27.344 -35.125 1 94.94 175 LEU A N 1
ATOM 1311 C CA . LEU A 1 175 ? -0.424 -27.219 -34.812 1 94.94 175 LEU A CA 1
ATOM 1312 C C . LEU A 1 175 ? -0.07 -27.938 -33.531 1 94.94 175 LEU A C 1
ATOM 1314 O O . LEU A 1 175 ? 1.068 -28.375 -33.344 1 94.94 175 LEU A O 1
ATOM 1318 N N . LEU A 1 176 ? -1.03 -28.078 -32.625 1 97 176 LEU A N 1
ATOM 1319 C CA . LEU A 1 176 ? -0.719 -28.641 -31.328 1 97 176 LEU A CA 1
ATOM 1320 C C . LEU A 1 176 ? -1.57 -29.875 -31.047 1 97 176 LEU A C 1
ATOM 1322 O O . LEU A 1 176 ? -1.721 -30.281 -29.891 1 97 176 LEU A O 1
ATOM 1326 N N . ARG A 1 177 ? -2.143 -30.422 -32.062 1 95.94 177 ARG A N 1
ATOM 1327 C CA . ARG A 1 177 ? -2.951 -31.625 -31.875 1 95.94 177 ARG A CA 1
ATOM 1328 C C . ARG A 1 177 ? -2.127 -32.75 -31.281 1 95.94 177 ARG A C 1
ATOM 1330 O O . ARG A 1 177 ? -0.988 -33 -31.688 1 95.94 177 ARG A O 1
ATOM 1337 N N . ALA A 1 178 ? -2.658 -33.438 -30.297 1 96.94 178 ALA A N 1
ATOM 1338 C CA . ALA A 1 178 ? -1.957 -34.531 -29.625 1 96.94 178 ALA A CA 1
ATOM 1339 C C . ALA A 1 178 ? -2.943 -35.531 -29.016 1 96.94 178 ALA A C 1
ATOM 1341 O O . ALA A 1 178 ? -4.133 -35.219 -28.875 1 96.94 178 ALA A O 1
ATOM 1342 N N . ASP A 1 179 ? -2.441 -36.688 -28.734 1 96.75 179 ASP A N 1
ATOM 1343 C CA . ASP A 1 179 ? -3.236 -37.719 -28.094 1 96.75 179 ASP A CA 1
ATOM 1344 C C . ASP A 1 179 ? -3.127 -37.656 -26.578 1 96.75 179 ASP A C 1
ATOM 1346 O O . ASP A 1 179 ? -4.039 -38.062 -25.859 1 96.75 179 ASP A O 1
ATOM 1350 N N . ALA A 1 180 ? -2.07 -37.219 -26.125 1 97.5 180 ALA A N 1
ATOM 1351 C CA . ALA A 1 180 ? -1.804 -36.969 -24.719 1 97.5 180 ALA A CA 1
ATOM 1352 C C . ALA A 1 180 ? -1.084 -35.625 -24.531 1 97.5 180 ALA A C 1
ATOM 1354 O O . ALA A 1 180 ? -0.228 -35.281 -25.328 1 97.5 180 ALA A O 1
ATOM 1355 N N . ILE A 1 181 ? -1.493 -34.906 -23.516 1 97.88 181 ILE A N 1
ATOM 1356 C CA . ILE A 1 181 ? -0.906 -33.625 -23.203 1 97.88 181 ILE A CA 1
ATOM 1357 C C . ILE A 1 181 ? -0.337 -33.625 -21.781 1 97.88 181 ILE A C 1
ATOM 1359 O O . ILE A 1 181 ? -1.058 -33.906 -20.828 1 97.88 181 ILE A O 1
ATOM 1363 N N . VAL A 1 182 ? 0.935 -33.375 -21.672 1 98 182 VAL A N 1
ATOM 1364 C CA . VAL A 1 182 ? 1.621 -33.281 -20.375 1 98 182 VAL A CA 1
ATOM 1365 C C . VAL A 1 182 ? 1.882 -31.797 -20.062 1 98 182 VAL A C 1
ATOM 1367 O O . VAL A 1 182 ? 2.699 -31.156 -20.719 1 98 182 VAL A O 1
ATOM 1370 N N . ILE A 1 183 ? 1.209 -31.328 -19.047 1 97.31 183 ILE A N 1
ATOM 1371 C CA . ILE A 1 183 ? 1.376 -29.953 -18.609 1 97.31 183 ILE A CA 1
ATOM 1372 C C . ILE A 1 183 ? 2.434 -29.891 -17.5 1 97.31 183 ILE A C 1
ATOM 1374 O O . ILE A 1 183 ? 2.145 -30.172 -16.344 1 97.31 183 ILE A O 1
ATOM 1378 N N . GLY A 1 184 ? 3.662 -29.516 -17.922 1 96.94 184 GLY A N 1
ATOM 1379 C CA . GLY A 1 184 ? 4.742 -29.312 -16.969 1 96.94 184 GLY A CA 1
ATOM 1380 C C . GLY A 1 184 ? 4.688 -27.969 -16.281 1 96.94 184 GLY A C 1
ATOM 1381 O O . GLY A 1 184 ? 5.523 -27.094 -16.547 1 96.94 184 GLY A O 1
ATOM 1382 N N . ASP A 1 185 ? 3.785 -27.766 -15.375 1 96.12 185 ASP A N 1
ATOM 1383 C CA . ASP A 1 185 ? 3.566 -26.469 -14.727 1 96.12 185 ASP A CA 1
ATOM 1384 C C . ASP A 1 185 ? 2.939 -26.656 -13.344 1 96.12 185 ASP A C 1
ATOM 1386 O O . ASP A 1 185 ? 2.123 -25.828 -12.914 1 96.12 185 ASP A O 1
ATOM 1390 N N . CYS A 1 186 ? 3.117 -27.797 -12.734 1 93.88 186 CYS A N 1
ATOM 1391 C CA . CYS A 1 186 ? 2.666 -28.109 -11.383 1 93.88 186 CYS A CA 1
ATOM 1392 C C . CYS A 1 186 ? 3.801 -28.703 -10.555 1 93.88 186 CYS A C 1
ATOM 1394 O O . CYS A 1 186 ? 4.973 -28.562 -10.914 1 93.88 186 CYS A O 1
ATOM 1396 N N . GLY A 1 187 ? 3.461 -29.234 -9.422 1 91.88 187 GLY A N 1
ATOM 1397 C CA . GLY A 1 187 ? 4.461 -29.875 -8.578 1 91.88 187 GLY A CA 1
ATOM 1398 C C . GLY A 1 187 ? 3.891 -30.984 -7.711 1 91.88 187 GLY A C 1
ATOM 1399 O O . GLY A 1 187 ? 2.672 -31.125 -7.594 1 91.88 187 GLY A O 1
ATOM 1400 N N . ASN A 1 188 ? 4.879 -31.766 -7.203 1 93.12 188 ASN A N 1
ATOM 1401 C CA . ASN A 1 188 ? 4.535 -32.844 -6.297 1 93.12 188 ASN A CA 1
ATOM 1402 C C . ASN A 1 188 ? 4.012 -32.344 -4.961 1 93.12 188 ASN A C 1
ATOM 1404 O O . ASN A 1 188 ? 4.363 -31.234 -4.543 1 93.12 188 ASN A O 1
ATOM 1408 N N . PHE A 1 189 ? 3.201 -33.125 -4.328 1 89.5 189 PHE A N 1
ATOM 1409 C CA . PHE A 1 189 ? 2.695 -32.844 -2.99 1 89.5 189 PHE A CA 1
ATOM 1410 C C . PHE A 1 189 ? 3.838 -32.5 -2.039 1 89.5 189 PHE A C 1
ATOM 1412 O O . PHE A 1 189 ? 3.697 -31.641 -1.171 1 89.5 189 PHE A O 1
ATOM 1419 N N . ALA A 1 190 ? 4.855 -33.156 -2.15 1 90.75 190 ALA A N 1
ATOM 1420 C CA . ALA A 1 190 ? 6.121 -32.938 -1.454 1 90.75 190 ALA A CA 1
ATOM 1421 C C . ALA A 1 190 ? 7.293 -33.469 -2.273 1 90.75 190 ALA A C 1
ATOM 1423 O O . ALA A 1 190 ? 7.109 -34.344 -3.141 1 90.75 190 ALA A O 1
ATOM 1424 N N . ALA A 1 191 ? 8.484 -32.906 -1.946 1 92.44 191 ALA A N 1
ATOM 1425 C CA . ALA A 1 191 ? 9.656 -33.5 -2.604 1 92.44 191 ALA A CA 1
ATOM 1426 C C . ALA A 1 191 ? 9.734 -35 -2.375 1 92.44 191 ALA A C 1
ATOM 1428 O O . ALA A 1 191 ? 9.57 -35.469 -1.247 1 92.44 191 ALA A O 1
ATOM 1429 N N . GLY A 1 192 ? 9.844 -35.688 -3.455 1 94.25 192 GLY A N 1
ATOM 1430 C CA . GLY A 1 192 ? 10 -37.125 -3.332 1 94.25 192 GLY A CA 1
ATOM 1431 C C . GLY A 1 192 ? 8.68 -37.875 -3.352 1 94.25 192 GLY A C 1
ATOM 1432 O O . GLY A 1 192 ? 8.656 -39.094 -3.271 1 94.25 192 GLY A O 1
ATOM 1433 N N . VAL A 1 193 ? 7.598 -37.125 -3.539 1 94.06 193 VAL A N 1
ATOM 1434 C CA . VAL A 1 193 ? 6.289 -37.781 -3.568 1 94.06 193 VAL A CA 1
ATOM 1435 C C . VAL A 1 193 ? 5.641 -37.562 -4.938 1 94.06 193 VAL A C 1
ATOM 1437 O O . VAL A 1 193 ? 5.02 -36.531 -5.184 1 94.06 193 VAL A O 1
ATOM 1440 N N . PRO A 1 194 ? 5.766 -38.625 -5.773 1 95.88 194 PRO A N 1
ATOM 1441 C CA . PRO A 1 194 ? 5.18 -38.438 -7.102 1 95.88 194 PRO A CA 1
ATOM 1442 C C . PRO A 1 194 ? 3.689 -38.125 -7.055 1 95.88 194 PRO A C 1
ATOM 1444 O O . PRO A 1 194 ? 2.922 -38.844 -6.41 1 95.88 194 PRO A O 1
ATOM 1447 N N . THR A 1 195 ? 3.273 -37.031 -7.711 1 93.81 195 THR A N 1
ATOM 1448 C CA . THR A 1 195 ? 1.909 -36.531 -7.586 1 93.81 195 THR A CA 1
ATOM 1449 C C . THR A 1 195 ? 1.367 -36.094 -8.945 1 93.81 195 THR A C 1
ATOM 1451 O O . THR A 1 195 ? 2.074 -35.438 -9.727 1 93.81 195 THR A O 1
ATOM 1454 N N . LEU A 1 196 ? 0.157 -36.531 -9.32 1 93.69 196 LEU A N 1
ATOM 1455 C CA . LEU A 1 196 ? -0.597 -35.969 -10.438 1 93.69 196 LEU A CA 1
ATOM 1456 C C . LEU A 1 196 ? -1.644 -35 -9.938 1 93.69 196 LEU A C 1
ATOM 1458 O O . LEU A 1 196 ? -2.418 -35.312 -9.031 1 93.69 196 LEU A O 1
ATOM 1462 N N . THR A 1 197 ? -1.625 -33.844 -10.508 1 92.81 197 THR A N 1
ATOM 1463 C CA . THR A 1 197 ? -2.637 -32.844 -10.172 1 92.81 197 THR A CA 1
ATOM 1464 C C . THR A 1 197 ? -3.945 -33.125 -10.898 1 92.81 197 THR A C 1
ATOM 1466 O O . THR A 1 197 ? -3.959 -33.312 -12.117 1 92.81 197 THR A O 1
ATOM 1469 N N . GLU A 1 198 ? -5.016 -33.062 -10.195 1 90.94 198 GLU A N 1
ATOM 1470 C CA . GLU A 1 198 ? -6.289 -33.469 -10.773 1 90.94 198 GLU A CA 1
ATOM 1471 C C . GLU A 1 198 ? -7.172 -32.25 -11.078 1 90.94 198 GLU A C 1
ATOM 1473 O O . GLU A 1 198 ? -7.977 -32.281 -12.016 1 90.94 198 GLU A O 1
ATOM 1478 N N . THR A 1 199 ? -7.043 -31.328 -10.242 1 91.94 199 THR A N 1
ATOM 1479 C CA . THR A 1 199 ? -7.887 -30.156 -10.445 1 91.94 199 THR A CA 1
ATOM 1480 C C . THR A 1 199 ? -7.07 -28.875 -10.312 1 91.94 199 THR A C 1
ATOM 1482 O O . THR A 1 199 ? -6.078 -28.828 -9.578 1 91.94 199 THR A O 1
ATOM 1485 N N . LEU A 1 200 ? -7.469 -27.906 -11.094 1 93.81 200 LEU A N 1
ATOM 1486 C CA . LEU A 1 200 ? -7.004 -26.531 -10.977 1 93.81 200 LEU A CA 1
ATOM 1487 C C . LEU A 1 200 ? -8.172 -25.594 -10.703 1 93.81 200 LEU A C 1
ATOM 1489 O O . LEU A 1 200 ? -9.25 -25.75 -11.273 1 93.81 200 LEU A O 1
ATOM 1493 N N . ARG A 1 201 ? -7.949 -24.641 -9.812 1 94.5 201 ARG A N 1
ATOM 1494 C CA . ARG A 1 201 ? -8.945 -23.594 -9.672 1 94.5 201 ARG A CA 1
ATOM 1495 C C . ARG A 1 201 ? -8.891 -22.609 -10.844 1 94.5 201 AR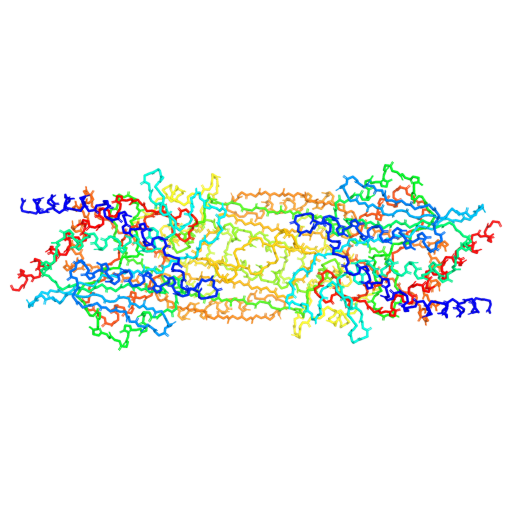G A C 1
ATOM 1497 O O . ARG A 1 201 ? -7.852 -22.484 -11.5 1 94.5 201 ARG A O 1
ATOM 1504 N N . GLY A 1 202 ? -10.109 -22.016 -11.117 1 94 202 GLY A N 1
ATOM 1505 C CA . GLY A 1 202 ? -10.148 -20.859 -12.008 1 94 202 GLY A CA 1
ATOM 1506 C C . GLY A 1 202 ? -9.82 -19.562 -11.312 1 94 202 GLY A C 1
ATOM 1507 O O . GLY A 1 202 ? -9.375 -19.547 -10.164 1 94 202 GLY A O 1
ATOM 1508 N N . ASN A 1 203 ? -10.016 -18.469 -12.086 1 94.06 203 ASN A N 1
ATOM 1509 C CA . ASN A 1 203 ? -9.719 -17.203 -11.438 1 94.06 203 ASN A CA 1
ATOM 1510 C C . ASN A 1 203 ? -10.508 -16.047 -12.078 1 94.06 203 ASN A C 1
ATOM 1512 O O . ASN A 1 203 ? -11.031 -16.188 -13.188 1 94.06 203 ASN A O 1
ATOM 1516 N N . VAL A 1 204 ? -10.711 -15.062 -11.352 1 95.44 204 VAL A N 1
ATOM 1517 C CA . VAL A 1 204 ? -11.188 -13.742 -11.758 1 95.44 204 VAL A CA 1
ATOM 1518 C C . VAL A 1 204 ? -10.258 -12.664 -11.195 1 95.44 204 VAL A C 1
ATOM 1520 O O . VAL A 1 204 ? -10.086 -12.555 -9.984 1 95.44 204 VAL A O 1
ATOM 1523 N N . ASN A 1 205 ? -9.609 -11.922 -12.086 1 95.5 205 ASN A N 1
ATOM 1524 C CA . ASN A 1 205 ? -8.727 -10.828 -11.695 1 95.5 205 ASN A CA 1
ATOM 1525 C C . ASN A 1 205 ? -9.344 -9.469 -11.992 1 95.5 205 ASN A C 1
ATOM 1527 O O . ASN A 1 205 ? -9.766 -9.203 -13.117 1 95.5 205 ASN A O 1
ATOM 1531 N N . VAL A 1 206 ? -9.406 -8.625 -10.961 1 97.81 206 VAL A N 1
ATOM 1532 C CA . VAL A 1 206 ? -9.93 -7.289 -11.195 1 97.81 206 VAL A CA 1
ATOM 1533 C C . VAL A 1 206 ? -9.047 -6.258 -10.492 1 97.81 206 VAL A C 1
ATOM 1535 O O . VAL A 1 206 ? -8.344 -6.582 -9.531 1 97.81 206 VAL A O 1
ATOM 1538 N N . VAL A 1 207 ? -9.031 -5.059 -11.016 1 98.5 207 VAL A N 1
ATOM 1539 C CA . VAL A 1 207 ? -8.492 -3.885 -10.336 1 98.5 207 VAL A CA 1
ATOM 1540 C C . VAL A 1 207 ? -9.641 -2.965 -9.922 1 98.5 207 VAL A C 1
ATOM 1542 O O . VAL A 1 207 ? -10.516 -2.645 -10.727 1 98.5 207 VAL A O 1
ATOM 1545 N N . VAL A 1 208 ? -9.625 -2.596 -8.688 1 98.75 208 VAL A N 1
ATOM 1546 C CA . VAL A 1 208 ? -10.664 -1.71 -8.172 1 98.75 208 VAL A CA 1
ATOM 1547 C C . VAL A 1 208 ? -10.047 -0.361 -7.797 1 98.75 208 VAL A C 1
ATOM 1549 O O . VAL A 1 208 ? -8.945 -0.302 -7.258 1 98.75 208 VAL A O 1
ATOM 1552 N N . THR A 1 209 ? -10.719 0.716 -8.164 1 98.75 209 THR A N 1
ATOM 1553 C CA . THR A 1 209 ? -10.328 2.078 -7.816 1 98.75 209 THR A CA 1
ATOM 1554 C C . THR A 1 209 ? -11.461 2.789 -7.078 1 98.75 209 THR A C 1
ATOM 1556 O O . THR A 1 209 ? -12.609 2.762 -7.52 1 98.75 209 THR A O 1
ATOM 1559 N N . VAL A 1 210 ? -11.141 3.355 -5.961 1 98.81 210 VAL A N 1
ATOM 1560 C CA . VAL A 1 210 ? -12.078 4.18 -5.199 1 98.81 210 VAL A CA 1
ATOM 1561 C C . VAL A 1 210 ? -11.617 5.633 -5.215 1 98.81 210 VAL A C 1
ATOM 1563 O O . VAL A 1 210 ? -10.445 5.926 -4.965 1 98.81 210 VAL A O 1
ATOM 1566 N N . GLU A 1 211 ? -12.492 6.566 -5.547 1 98.69 211 GLU A N 1
ATOM 1567 C CA . GLU A 1 211 ? -12.203 7.996 -5.562 1 98.69 211 GLU A CA 1
ATOM 1568 C C . GLU A 1 211 ? -13.227 8.773 -4.738 1 98.69 211 GLU A C 1
ATOM 1570 O O . GLU A 1 211 ? -14.422 8.461 -4.762 1 98.69 211 GLU A O 1
ATOM 1575 N N . THR A 1 212 ? -12.742 9.781 -4 1 98.69 212 THR A N 1
ATOM 1576 C CA . THR A 1 212 ? -13.664 10.531 -3.148 1 98.69 212 THR A CA 1
ATOM 1577 C C . THR A 1 212 ? -13.406 12.031 -3.27 1 98.69 212 THR A C 1
ATOM 1579 O O . THR A 1 212 ? -14.305 12.844 -3.041 1 98.69 212 THR A O 1
ATOM 1582 N N . LEU A 1 213 ? -12.188 12.484 -3.533 1 97.81 213 LEU A N 1
ATOM 1583 C CA . LEU A 1 213 ? -11.75 13.875 -3.516 1 97.81 213 LEU A CA 1
ATOM 1584 C C . LEU A 1 213 ? -10.961 14.211 -4.777 1 97.81 213 LEU A C 1
ATOM 1586 O O . LEU A 1 213 ? -10.562 13.312 -5.523 1 97.81 213 LEU A O 1
ATOM 1590 N N . THR A 1 214 ? -10.781 15.508 -5.02 1 94.88 214 THR A N 1
ATOM 1591 C CA . THR A 1 214 ? -10.062 15.938 -6.211 1 94.88 214 THR A CA 1
ATOM 1592 C C . THR A 1 214 ? -8.555 15.984 -5.945 1 94.88 214 THR A C 1
ATOM 1594 O O . THR A 1 214 ? -7.754 15.891 -6.875 1 94.88 214 THR A O 1
ATOM 1597 N N . SER A 1 215 ? -8.156 16.094 -4.676 1 92.38 215 SER A N 1
ATOM 1598 C CA . SER A 1 215 ? -6.754 16.188 -4.281 1 92.38 215 SER A CA 1
ATOM 1599 C C . SER A 1 215 ? -6.551 15.711 -2.848 1 92.38 215 SER A C 1
ATOM 1601 O O . SER A 1 215 ? -7.512 15.562 -2.092 1 92.38 215 SER A O 1
ATOM 1603 N N . PRO A 1 216 ? -5.293 15.32 -2.533 1 93.56 216 PRO A N 1
ATOM 1604 C CA . PRO A 1 216 ? -5.035 15.016 -1.124 1 93.56 216 PRO A CA 1
ATOM 1605 C C . PRO A 1 216 ? -5.285 16.203 -0.205 1 93.56 216 PRO A C 1
ATOM 1607 O O . PRO A 1 216 ? -5.16 17.359 -0.633 1 93.56 216 PRO A O 1
ATOM 1610 N N . LEU A 1 217 ? -5.637 15.898 1.036 1 94 217 LEU A N 1
ATOM 1611 C CA . LEU A 1 217 ? -5.922 16.938 2.023 1 94 217 LEU A CA 1
ATOM 1612 C C . LEU A 1 217 ? -5.129 16.703 3.305 1 94 217 LEU A C 1
ATOM 1614 O O . LEU A 1 217 ? -4.875 15.547 3.678 1 94 217 LEU A O 1
ATOM 1618 N N . HIS A 1 218 ? -4.785 17.781 3.98 1 91.06 218 HIS A N 1
ATOM 1619 C CA . HIS A 1 218 ? -4.195 17.656 5.309 1 91.06 218 HIS A CA 1
ATOM 1620 C C . HIS A 1 218 ? -5.129 16.922 6.266 1 91.06 218 HIS A C 1
ATOM 1622 O O . HIS A 1 218 ? -6.242 17.375 6.527 1 91.06 218 HIS A O 1
ATOM 1628 N N . SER A 1 219 ? -4.676 15.812 6.883 1 93 219 SER A N 1
ATOM 1629 C CA . SER A 1 219 ? -5.555 14.961 7.672 1 93 219 SER A CA 1
ATOM 1630 C C . SER A 1 219 ? -5.965 15.633 8.977 1 93 219 SER A C 1
ATOM 1632 O O . SER A 1 219 ? -7.027 15.336 9.523 1 93 219 SER A O 1
ATOM 1634 N N . GLY A 1 220 ? -5.176 16.5 9.508 1 90.12 220 GLY A N 1
ATOM 1635 C CA . GLY A 1 220 ? -5.57 17.25 10.688 1 90.12 220 GLY A CA 1
ATOM 1636 C C . GLY A 1 220 ? -6.68 18.25 10.414 1 90.12 220 GLY A C 1
ATOM 1637 O O . GLY A 1 220 ? -7.59 18.422 11.227 1 90.12 220 GLY A O 1
ATOM 1638 N N . MET A 1 221 ? -6.59 18.906 9.312 1 90.75 221 MET A N 1
ATOM 1639 C CA . MET A 1 221 ? -7.543 19.953 8.953 1 90.75 221 MET A CA 1
ATOM 1640 C C . MET A 1 221 ? -8.859 19.359 8.469 1 90.75 221 MET A C 1
ATOM 1642 O O . MET A 1 221 ? -9.922 19.938 8.688 1 90.75 221 MET A O 1
ATOM 1646 N N . PHE A 1 222 ? -8.773 18.188 7.828 1 94.44 222 PHE A N 1
ATOM 1647 C CA . PHE A 1 222 ? -9.969 17.703 7.152 1 94.44 222 PHE A CA 1
ATOM 1648 C C . PHE A 1 222 ? -10.359 16.312 7.656 1 94.44 222 PHE A C 1
ATOM 1650 O O . PHE A 1 222 ? -11.477 15.852 7.41 1 94.44 222 PHE A O 1
ATOM 1657 N N . GLY A 1 223 ? -9.492 15.656 8.383 1 94.81 223 GLY A N 1
ATOM 1658 C CA . GLY A 1 223 ? -9.758 14.312 8.867 1 94.81 223 GLY A CA 1
ATOM 1659 C C . GLY A 1 223 ? -10.961 14.227 9.789 1 94.81 223 GLY A C 1
ATOM 1660 O O . GLY A 1 223 ? -11.125 15.07 10.672 1 94.81 223 GLY A O 1
ATOM 1661 N N . GLY A 1 224 ? -11.742 13.148 9.664 1 95.5 224 GLY A N 1
ATOM 1662 C CA . GLY A 1 224 ? -12.984 12.961 10.398 1 95.5 224 GLY A CA 1
ATOM 1663 C C . GLY A 1 224 ? -14.219 13.195 9.547 1 95.5 224 GLY A C 1
ATOM 1664 O O . GLY A 1 224 ? -15.156 12.398 9.562 1 95.5 224 GLY A O 1
ATOM 1665 N N . ALA A 1 225 ? -14.117 14.273 8.742 1 97.31 225 ALA A N 1
ATOM 1666 C CA . ALA A 1 225 ? -15.281 14.609 7.934 1 97.31 225 ALA A CA 1
ATOM 1667 C C . ALA A 1 225 ? -15.023 14.336 6.453 1 97.31 225 ALA A C 1
ATOM 1669 O O . ALA A 1 225 ? -15.953 14.039 5.703 1 97.31 225 ALA A O 1
ATOM 1670 N N . ALA A 1 226 ? -13.805 14.547 5.992 1 97.81 226 ALA A N 1
ATOM 1671 C CA . ALA A 1 226 ? -13.469 14.281 4.594 1 97.81 226 ALA A CA 1
ATOM 1672 C C . ALA A 1 226 ? -13.414 12.781 4.324 1 97.81 226 ALA A C 1
ATOM 1674 O O . ALA A 1 226 ? -12.75 12.031 5.051 1 97.81 226 ALA A O 1
ATOM 1675 N N . PRO A 1 227 ? -14.133 12.305 3.283 1 98.44 227 PRO A N 1
ATOM 1676 C CA . PRO A 1 227 ? -14.125 10.875 2.98 1 98.44 227 PRO A CA 1
ATOM 1677 C C . PRO A 1 227 ? -12.789 10.406 2.406 1 98.44 227 PRO A C 1
ATOM 1679 O O . PRO A 1 227 ? -12.453 10.727 1.263 1 98.44 227 PRO A O 1
ATOM 1682 N N . ASP A 1 228 ? -12.039 9.695 3.168 1 98.31 228 ASP A N 1
ATOM 1683 C CA . ASP A 1 228 ? -10.734 9.148 2.797 1 98.31 228 ASP A CA 1
ATOM 1684 C C . ASP A 1 228 ? -10.891 7.926 1.894 1 98.31 228 ASP A C 1
ATOM 1686 O O . ASP A 1 228 ? -11.414 6.895 2.32 1 98.31 228 ASP A O 1
ATOM 1690 N N . ALA A 1 229 ? -10.414 8.047 0.66 1 98.62 229 ALA A N 1
ATOM 1691 C CA . ALA A 1 229 ? -10.562 6.957 -0.298 1 98.62 229 ALA A CA 1
ATOM 1692 C C . ALA A 1 229 ? -9.852 5.699 0.188 1 98.62 229 ALA A C 1
ATOM 1694 O O . ALA A 1 229 ? -10.32 4.582 -0.059 1 98.62 229 ALA A O 1
ATOM 1695 N N . LEU A 1 230 ? -8.664 5.832 0.797 1 98.5 230 LEU A N 1
ATOM 1696 C CA . LEU A 1 230 ? -7.961 4.668 1.328 1 98.5 230 LEU A CA 1
ATOM 1697 C C . LEU A 1 230 ? -8.773 3.99 2.422 1 98.5 230 LEU A C 1
ATOM 1699 O O . LEU A 1 230 ? -8.852 2.76 2.475 1 98.5 230 LEU A O 1
ATOM 1703 N N . ALA A 1 231 ? -9.406 4.781 3.303 1 98.44 231 ALA A N 1
ATOM 1704 C CA . ALA A 1 231 ? -10.281 4.215 4.324 1 98.44 231 ALA A CA 1
ATOM 1705 C C . ALA A 1 231 ? -11.461 3.477 3.693 1 98.44 231 ALA A C 1
ATOM 1707 O O . ALA A 1 231 ? -11.836 2.393 4.145 1 98.44 231 ALA A O 1
ATOM 1708 N N . ALA A 1 232 ? -12.039 4.074 2.676 1 98.62 232 ALA A N 1
ATOM 1709 C CA . ALA A 1 232 ? -13.133 3.428 1.962 1 98.62 232 ALA A CA 1
ATOM 1710 C C . ALA A 1 232 ? -12.688 2.104 1.351 1 98.62 232 ALA A C 1
ATOM 1712 O O . ALA A 1 232 ? -13.406 1.102 1.433 1 98.62 232 ALA A O 1
ATOM 1713 N N . LEU A 1 233 ? -11.523 2.139 0.73 1 98.75 233 LEU A N 1
ATOM 1714 C CA . LEU A 1 233 ? -10.992 0.924 0.127 1 98.75 233 LEU A CA 1
ATOM 1715 C C . LEU A 1 233 ? -10.773 -0.158 1.181 1 98.75 233 LEU A C 1
ATOM 1717 O O . LEU A 1 233 ? -11.109 -1.322 0.958 1 98.75 233 LEU A O 1
ATOM 1721 N N . ILE A 1 234 ? -10.195 0.21 2.326 1 98.56 234 ILE A N 1
ATOM 1722 C CA . ILE A 1 234 ? -9.953 -0.729 3.418 1 98.56 234 ILE A CA 1
ATOM 1723 C C . ILE A 1 234 ? -11.273 -1.363 3.854 1 98.56 234 ILE A C 1
ATOM 1725 O O . ILE A 1 234 ? -11.359 -2.582 4.012 1 98.56 234 ILE A O 1
ATOM 1729 N N . HIS A 1 235 ? -12.281 -0.537 4.047 1 98 235 HIS A N 1
ATOM 1730 C CA . HIS A 1 235 ? -13.609 -1.03 4.398 1 98 235 HIS A CA 1
ATOM 1731 C C . HIS A 1 235 ? -14.125 -2.016 3.357 1 98 235 HIS A C 1
ATOM 1733 O O . HIS A 1 235 ? -14.641 -3.078 3.705 1 98 235 HIS A O 1
ATOM 1739 N N . LEU A 1 236 ? -14 -1.629 2.168 1 98.38 236 LEU A N 1
ATOM 1740 C CA . LEU A 1 236 ? -14.438 -2.447 1.046 1 98.38 236 LEU A CA 1
ATOM 1741 C C . LEU A 1 236 ? -13.719 -3.789 1.032 1 98.38 236 LEU A C 1
ATOM 1743 O O . LEU A 1 236 ? -14.352 -4.844 0.964 1 98.38 236 LEU A O 1
ATOM 1747 N N . LEU A 1 237 ? -12.414 -3.807 1.117 1 98.62 237 LEU A N 1
ATOM 1748 C CA . LEU A 1 237 ? -11.602 -5.02 1.054 1 98.62 237 LEU A CA 1
ATOM 1749 C C . LEU A 1 237 ? -11.891 -5.926 2.248 1 98.62 237 LEU A C 1
ATOM 1751 O O . LEU A 1 237 ? -11.844 -7.152 2.127 1 98.62 237 LEU A O 1
ATOM 1755 N N . ALA A 1 238 ? -12.18 -5.332 3.381 1 98.12 238 ALA A N 1
ATOM 1756 C CA . ALA A 1 238 ? -12.445 -6.105 4.59 1 98.12 238 ALA A CA 1
ATOM 1757 C C . ALA A 1 238 ? -13.734 -6.91 4.453 1 98.12 238 ALA A C 1
ATOM 1759 O O . ALA A 1 238 ? -13.938 -7.902 5.156 1 98.12 238 ALA A O 1
ATOM 1760 N N . SER A 1 239 ? -14.602 -6.488 3.566 1 97.94 239 SER A N 1
ATOM 1761 C CA . SER A 1 239 ? -15.867 -7.188 3.373 1 97.94 239 SER A CA 1
ATOM 1762 C C . SER A 1 239 ? -15.664 -8.508 2.639 1 97.94 239 SER A C 1
ATOM 1764 O O . SER A 1 239 ? -16.578 -9.336 2.582 1 97.94 239 SER A O 1
ATOM 1766 N N . LEU A 1 240 ? -14.516 -8.758 2.131 1 98 240 LEU A N 1
ATOM 1767 C CA . LEU A 1 240 ? -14.281 -9.883 1.239 1 98 240 LEU A CA 1
ATOM 1768 C C . LEU A 1 240 ? -13.883 -11.125 2.029 1 98 240 LEU A C 1
ATOM 1770 O O . LEU A 1 240 ? -13.727 -12.211 1.456 1 98 240 LEU A O 1
ATOM 1774 N N . ARG A 1 241 ? -13.648 -11 3.305 1 96.94 241 ARG A N 1
ATOM 1775 C CA . ARG A 1 241 ? -13.328 -12.102 4.211 1 96.94 241 ARG A CA 1
ATOM 1776 C C . ARG A 1 241 ? -14.133 -11.992 5.5 1 96.94 241 ARG A C 1
ATOM 1778 O O . ARG A 1 241 ? -14.438 -10.891 5.961 1 96.94 241 ARG A O 1
ATOM 1785 N N . ASP A 1 242 ? -14.484 -13.125 6.074 1 95.81 242 ASP A N 1
ATOM 1786 C CA . ASP A 1 242 ? -15.109 -13.094 7.395 1 95.81 242 ASP A CA 1
ATOM 1787 C C . ASP A 1 242 ? -14.062 -13.227 8.5 1 95.81 242 ASP A C 1
ATOM 1789 O O . ASP A 1 242 ? -12.859 -13.203 8.227 1 95.81 242 ASP A O 1
ATOM 1793 N N . GLU A 1 243 ? -14.445 -13.312 9.742 1 93.06 243 GLU A N 1
ATOM 1794 C CA . GLU A 1 243 ? -13.555 -13.266 10.898 1 93.06 243 GLU A CA 1
ATOM 1795 C C . GLU A 1 243 ? -12.648 -14.492 10.945 1 93.06 243 GLU A C 1
ATOM 1797 O O . GLU A 1 243 ? -11.594 -14.469 11.586 1 93.06 243 GLU A O 1
ATOM 1802 N N . HIS A 1 244 ? -13.031 -15.57 10.234 1 94.94 244 HIS A N 1
ATOM 1803 C CA . HIS A 1 244 ? -12.242 -16.797 10.234 1 94.94 244 HIS A CA 1
ATOM 1804 C C . HIS A 1 244 ? -11.312 -16.859 9.031 1 94.94 244 HIS A C 1
ATOM 1806 O O . HIS A 1 244 ? -10.5 -17.781 8.906 1 94.94 244 HIS A O 1
ATOM 1812 N N . GLY A 1 245 ? -11.43 -15.875 8.18 1 96 245 GLY A N 1
ATOM 1813 C CA . GLY A 1 245 ? -10.562 -15.812 7.02 1 96 245 GLY A CA 1
ATOM 1814 C C . GLY A 1 245 ? -11.188 -16.406 5.773 1 96 245 GLY A C 1
ATOM 1815 O O . GLY A 1 245 ? -10.539 -16.516 4.73 1 96 245 GLY A O 1
ATOM 1816 N N . ASN A 1 246 ? -12.445 -16.812 5.863 1 97.12 246 ASN A N 1
ATOM 1817 C CA . ASN A 1 246 ? -13.141 -17.312 4.68 1 97.12 246 ASN A CA 1
ATOM 1818 C C . ASN A 1 246 ? -13.43 -16.203 3.682 1 97.12 246 ASN A C 1
ATOM 1820 O O . ASN A 1 246 ? -13.773 -15.086 4.074 1 97.12 246 ASN A O 1
ATOM 1824 N N . THR A 1 247 ? -13.273 -16.547 2.389 1 97 247 THR A N 1
ATOM 1825 C CA . THR A 1 247 ? -13.703 -15.609 1.352 1 97 247 THR A CA 1
ATOM 1826 C C . THR A 1 247 ? -15.219 -15.398 1.405 1 97 247 THR A C 1
ATOM 1828 O O . THR A 1 247 ? -15.984 -16.359 1.454 1 97 247 THR A O 1
ATOM 1831 N N . THR A 1 248 ? -15.555 -14.07 1.437 1 95.62 248 THR A N 1
ATOM 1832 C CA . THR A 1 248 ? -16.969 -13.727 1.513 1 95.62 248 THR A CA 1
ATOM 1833 C C . THR A 1 248 ? -17.406 -12.938 0.28 1 95.62 248 THR A C 1
ATOM 1835 O O . THR A 1 248 ? -16.969 -11.805 0.076 1 95.62 248 THR A O 1
ATOM 1838 N N . VAL A 1 249 ? -17.828 -13.469 -0.762 1 97.19 249 VAL A N 1
ATOM 1839 C CA . VAL A 1 249 ? -18.453 -12.859 -1.929 1 97.19 249 VAL A CA 1
ATOM 1840 C C . VAL A 1 249 ? -19.906 -13.32 -2.045 1 97.19 249 VAL A C 1
ATOM 1842 O O . VAL A 1 249 ? -20.172 -14.5 -2.279 1 97.19 249 VAL A O 1
ATOM 1845 N N . ALA A 1 250 ? -20.812 -12.344 -1.826 1 95.69 250 ALA A N 1
ATOM 1846 C CA . ALA A 1 250 ? -22.234 -12.695 -1.901 1 95.69 250 ALA A CA 1
ATOM 1847 C C . ALA A 1 250 ? -22.562 -13.352 -3.236 1 95.69 250 ALA A C 1
ATOM 1849 O O . ALA A 1 250 ? -22.156 -12.867 -4.293 1 95.69 250 ALA A O 1
ATOM 1850 N N . GLY A 1 251 ? -23.219 -14.5 -3.178 1 93.38 251 GLY A N 1
ATOM 1851 C CA . GLY A 1 251 ? -23.641 -15.188 -4.391 1 93.38 251 GLY A CA 1
ATOM 1852 C C . GLY A 1 251 ? -22.672 -16.281 -4.812 1 93.38 251 GLY A C 1
ATOM 1853 O O . GLY A 1 251 ? -22.969 -17.047 -5.734 1 93.38 251 GLY A O 1
ATOM 1854 N N . LEU A 1 252 ? -21.516 -16.375 -4.211 1 94.94 252 LEU A N 1
ATOM 1855 C CA . LEU A 1 252 ? -20.562 -17.422 -4.527 1 94.94 252 LEU A CA 1
ATOM 1856 C C . LEU A 1 252 ? -20.594 -18.531 -3.479 1 94.94 252 LEU A C 1
ATOM 1858 O O . LEU A 1 252 ? -20.484 -18.266 -2.281 1 94.94 252 LEU A O 1
ATOM 1862 N N . GLN A 1 253 ? -20.797 -19.75 -3.938 1 91.69 253 GLN A N 1
ATOM 1863 C CA . GLN A 1 253 ? -20.75 -20.906 -3.033 1 91.69 253 GLN A CA 1
ATOM 1864 C C . GLN A 1 253 ? -19.359 -21.078 -2.422 1 91.69 253 GLN A C 1
ATOM 1866 O O . GLN A 1 253 ? -18.359 -20.938 -3.113 1 91.69 253 GLN A O 1
ATOM 1871 N N . HIS A 1 254 ? -19.328 -21.359 -1.089 1 91.94 254 HIS A N 1
ATOM 1872 C CA . HIS A 1 254 ? -18.031 -21.438 -0.446 1 91.94 254 HIS A CA 1
ATOM 1873 C C . HIS A 1 254 ? -17.969 -22.594 0.546 1 91.94 254 HIS A C 1
ATOM 1875 O O . HIS A 1 254 ? -17.156 -22.578 1.481 1 91.94 254 HIS A O 1
ATOM 1881 N N . ASP A 1 255 ? -18.734 -23.656 0.37 1 92.69 255 ASP A N 1
ATOM 1882 C CA . ASP A 1 255 ? -18.812 -24.719 1.361 1 92.69 255 ASP A CA 1
ATOM 1883 C C . ASP A 1 255 ? -18.484 -26.078 0.737 1 92.69 255 ASP A C 1
ATOM 1885 O O . ASP A 1 255 ? -18.703 -27.125 1.356 1 92.69 255 ASP A O 1
ATOM 1889 N N . GLN A 1 256 ? -18 -26.094 -0.478 1 93.94 256 GLN A N 1
ATOM 1890 C CA . GLN A 1 256 ? -17.641 -27.344 -1.133 1 93.94 256 GLN A CA 1
ATOM 1891 C C . GLN A 1 256 ? -16.516 -28.047 -0.378 1 93.94 256 GLN A C 1
ATOM 1893 O O . GLN A 1 256 ? -15.648 -27.406 0.218 1 93.94 256 GLN A O 1
ATOM 1898 N N . ARG A 1 257 ? -16.531 -29.375 -0.491 1 94.81 257 ARG A N 1
ATOM 1899 C CA . ARG A 1 257 ? -15.547 -30.188 0.21 1 94.81 257 ARG A CA 1
ATOM 1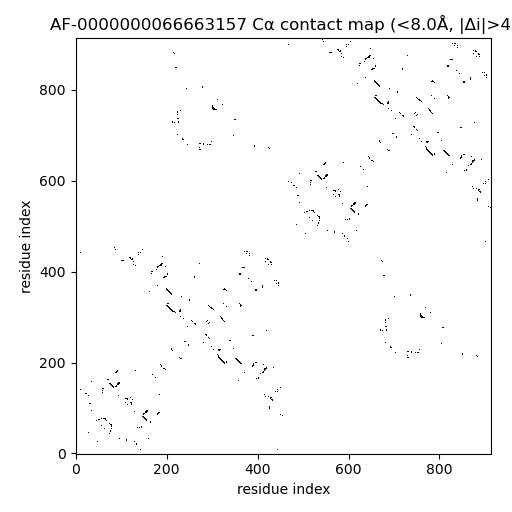900 C C . ARG A 1 257 ? -14.672 -30.953 -0.774 1 94.81 257 ARG A C 1
ATOM 1902 O O . ARG A 1 257 ? -15.133 -31.359 -1.848 1 94.81 257 ARG A O 1
ATOM 1909 N N . TRP A 1 258 ? -13.461 -31.125 -0.398 1 92.44 258 TRP A N 1
ATOM 1910 C CA . TRP A 1 258 ? -12.523 -31.938 -1.163 1 92.44 258 TRP A CA 1
ATOM 1911 C C . TRP A 1 258 ? -12.609 -33.406 -0.738 1 92.44 258 TRP A C 1
ATOM 1913 O O . TRP A 1 258 ? -12.5 -33.719 0.45 1 92.44 258 TRP A O 1
ATOM 1923 N N . THR A 1 259 ? -12.766 -34.25 -1.732 1 86.12 259 THR A N 1
ATOM 1924 C CA . THR A 1 259 ? -12.984 -35.656 -1.412 1 86.12 259 THR A CA 1
ATOM 1925 C C . THR A 1 259 ? -11.719 -36.5 -1.662 1 86.12 259 THR A C 1
ATOM 1927 O O . THR A 1 259 ? -11.688 -37.688 -1.405 1 86.12 259 THR A O 1
ATOM 1930 N N . GLY A 1 260 ? -10.68 -35.906 -2.127 1 79.56 260 GLY A N 1
ATOM 1931 C CA . GLY A 1 260 ? -9.438 -36.625 -2.406 1 79.56 260 GLY A CA 1
ATOM 1932 C C . GLY A 1 260 ? -8.508 -36.688 -1.21 1 79.56 260 GLY A C 1
ATOM 1933 O O . GLY A 1 260 ? -8.961 -36.656 -0.063 1 79.56 260 GLY A O 1
ATOM 1934 N N . VAL A 1 261 ? -7.27 -36.844 -1.524 1 82.44 261 VAL A N 1
ATOM 1935 C CA . VAL A 1 261 ? -6.25 -36.938 -0.485 1 82.44 261 VAL A CA 1
ATOM 1936 C C . VAL A 1 261 ? -6.188 -35.625 0.289 1 82.44 261 VAL A C 1
ATOM 1938 O O . VAL A 1 261 ? -6.195 -34.531 -0.308 1 82.44 261 VAL A O 1
ATOM 1941 N N . GLN A 1 262 ? -6.082 -35.875 1.62 1 90.62 262 GLN A N 1
ATOM 1942 C CA . GLN A 1 262 ? -6.074 -34.688 2.486 1 90.62 262 GLN A CA 1
ATOM 1943 C C . GLN A 1 262 ? -4.656 -34.156 2.684 1 90.62 262 GLN A C 1
ATOM 1945 O O . GLN A 1 262 ? -3.684 -34.875 2.455 1 90.62 262 GLN A O 1
ATOM 1950 N N . TYR A 1 263 ? -4.59 -32.875 2.957 1 91.62 263 TYR A N 1
ATOM 1951 C CA . TYR A 1 263 ? -3.357 -32.219 3.34 1 91.62 263 TYR A CA 1
ATOM 1952 C C . TYR A 1 263 ? -3.285 -32.031 4.852 1 91.62 263 TYR A C 1
ATOM 1954 O O . TYR A 1 263 ? -3.928 -31.125 5.402 1 91.62 263 TYR A O 1
ATOM 1962 N N . PRO A 1 264 ? -2.523 -32.875 5.566 1 93.44 264 PRO A N 1
ATOM 1963 C CA . PRO A 1 264 ? -2.457 -32.719 7.023 1 93.44 264 PRO A CA 1
ATOM 1964 C C . PRO A 1 264 ? -1.985 -31.328 7.457 1 93.44 264 PRO A C 1
ATOM 1966 O O . PRO A 1 264 ? -1.029 -30.797 6.891 1 93.44 264 PRO A O 1
ATOM 1969 N N . GLU A 1 265 ? -2.627 -30.828 8.461 1 95.06 265 GLU A N 1
ATOM 1970 C CA . GLU A 1 265 ? -2.361 -29.453 8.891 1 95.06 265 GLU A CA 1
ATOM 1971 C C . GLU A 1 265 ? -0.902 -29.281 9.297 1 95.06 265 GLU A C 1
ATOM 1973 O O . GLU A 1 265 ? -0.285 -28.266 8.984 1 95.06 265 GLU A O 1
ATOM 1978 N N . ASP A 1 266 ? -0.396 -30.234 10.055 1 95.31 266 ASP A N 1
ATOM 1979 C CA . ASP A 1 266 ? 0.986 -30.125 10.508 1 95.31 266 ASP A CA 1
ATOM 1980 C C . ASP A 1 266 ? 1.944 -30.016 9.32 1 95.31 266 ASP A C 1
ATOM 1982 O O . ASP A 1 266 ? 2.906 -29.234 9.367 1 95.31 266 ASP A O 1
ATOM 1986 N N . GLN A 1 267 ? 1.719 -30.797 8.336 1 92.94 267 GLN A N 1
ATOM 1987 C CA . GLN A 1 267 ? 2.533 -30.719 7.129 1 92.94 267 GLN A CA 1
ATOM 1988 C C . GLN A 1 267 ? 2.365 -29.359 6.438 1 92.94 267 GLN A C 1
ATOM 1990 O O . GLN A 1 267 ? 3.344 -28.766 6 1 92.94 267 GLN A O 1
ATOM 1995 N N . PHE A 1 268 ? 1.139 -28.953 6.379 1 95.12 268 PHE A N 1
ATOM 1996 C CA . PHE A 1 268 ? 0.858 -27.672 5.742 1 95.12 268 PHE A CA 1
ATOM 1997 C C . PHE A 1 268 ? 1.582 -26.547 6.461 1 95.12 268 PHE A C 1
ATOM 1999 O O . PHE A 1 268 ? 2.18 -25.672 5.82 1 95.12 268 PHE A O 1
ATOM 2006 N N . ARG A 1 269 ? 1.539 -26.547 7.734 1 96.56 269 ARG A N 1
ATOM 2007 C CA . ARG A 1 269 ? 2.197 -25.531 8.539 1 96.56 269 ARG A CA 1
ATOM 2008 C C . ARG A 1 269 ? 3.691 -25.469 8.234 1 96.56 269 ARG A C 1
ATOM 2010 O O . ARG A 1 269 ? 4.27 -24.391 8.125 1 96.56 269 ARG A O 1
ATOM 2017 N N . SER A 1 270 ? 4.207 -26.562 8.109 1 94.19 270 SER A N 1
ATOM 2018 C CA . SER A 1 270 ? 5.633 -26.656 7.816 1 94.19 270 SER A CA 1
ATOM 2019 C C . SER A 1 270 ? 5.938 -26.172 6.402 1 94.19 270 SER A C 1
ATOM 2021 O O . SER A 1 270 ? 6.84 -25.359 6.203 1 94.19 270 SER A O 1
ATOM 2023 N N . ASP A 1 271 ? 5.191 -26.656 5.449 1 91.44 271 ASP A N 1
ATOM 2024 C CA . ASP A 1 271 ? 5.414 -26.312 4.047 1 91.44 271 ASP A CA 1
ATOM 2025 C C . ASP A 1 271 ? 5.238 -24.812 3.812 1 91.44 271 ASP A C 1
ATOM 2027 O O . ASP A 1 271 ? 5.988 -24.203 3.043 1 91.44 271 ASP A O 1
ATOM 2031 N N . ALA A 1 272 ? 4.246 -24.203 4.484 1 93.88 272 ALA A N 1
ATOM 2032 C CA . ALA A 1 272 ? 3.895 -22.797 4.281 1 93.88 272 ALA A CA 1
ATOM 2033 C C . ALA A 1 272 ? 4.762 -21.891 5.141 1 93.88 272 ALA A C 1
ATOM 2035 O O . ALA A 1 272 ? 4.797 -20.672 4.93 1 93.88 272 ALA A O 1
ATOM 2036 N N . GLY A 1 273 ? 5.449 -22.453 6.062 1 95.56 273 GLY A N 1
ATOM 2037 C CA . GLY A 1 273 ? 6.266 -21.625 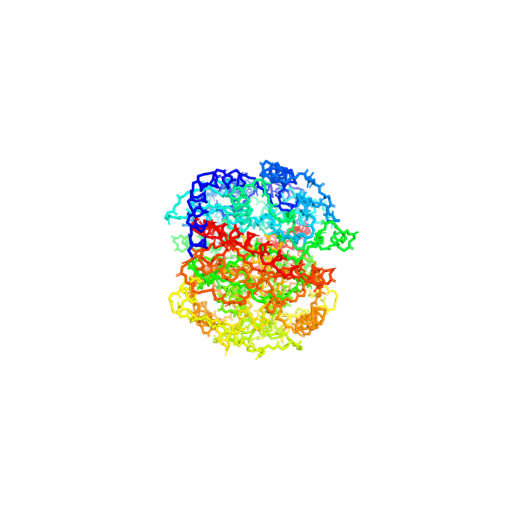6.941 1 95.56 273 GLY A CA 1
ATOM 2038 C C . GLY A 1 273 ? 5.449 -20.719 7.836 1 95.56 273 GLY A C 1
ATOM 2039 O O . GLY A 1 273 ? 5.73 -19.516 7.934 1 95.56 273 GLY A O 1
ATOM 2040 N N . LEU A 1 274 ? 4.352 -21.234 8.477 1 97.5 274 LEU A N 1
ATOM 2041 C CA . LEU A 1 274 ? 3.57 -20.453 9.438 1 97.5 274 LEU A CA 1
ATOM 2042 C C . LEU A 1 274 ? 4.391 -20.141 10.68 1 97.5 274 LEU A C 1
ATOM 2044 O O . LEU A 1 274 ? 5.105 -21.016 11.188 1 97.5 274 LEU A O 1
ATOM 2048 N N . LEU A 1 275 ? 4.332 -18.922 11.125 1 98.12 275 LEU A N 1
ATOM 2049 C CA . LEU A 1 275 ? 4.977 -18.594 12.391 1 98.12 275 LEU A CA 1
ATOM 2050 C C . LEU A 1 275 ? 4.336 -19.344 13.547 1 98.12 275 LEU A C 1
ATOM 2052 O O . LEU A 1 275 ? 3.156 -19.703 13.484 1 98.12 275 LEU A O 1
ATOM 2056 N N . PRO A 1 276 ? 5.121 -19.625 14.625 1 97.19 276 PRO A N 1
ATOM 2057 C CA . PRO A 1 276 ? 4.566 -20.328 15.781 1 97.19 276 PRO A CA 1
ATOM 2058 C C . PRO A 1 276 ? 3.336 -19.641 16.359 1 97.19 276 PRO A C 1
ATOM 2060 O O . PRO A 1 276 ? 3.342 -18.422 16.562 1 97.19 276 PRO A O 1
ATOM 2063 N N . GLY A 1 277 ? 2.27 -20.422 16.562 1 97.12 277 GLY A N 1
ATOM 2064 C CA . GLY A 1 277 ? 1.076 -19.922 17.219 1 97.12 277 GLY A CA 1
ATOM 2065 C C . GLY A 1 277 ? 0.054 -19.344 16.25 1 97.12 277 GLY A C 1
ATOM 2066 O O . GLY A 1 277 ? -1.125 -19.219 16.594 1 97.12 277 GLY A O 1
ATOM 2067 N N . VAL A 1 278 ? 0.475 -18.938 15.062 1 98.25 278 VAL A N 1
ATOM 2068 C CA . VAL A 1 278 ? -0.427 -18.359 14.07 1 98.25 278 VAL A CA 1
ATOM 2069 C C . VAL A 1 278 ? -1.367 -19.438 13.539 1 98.25 278 VAL A C 1
ATOM 2071 O O . VAL A 1 278 ? -0.949 -20.578 13.305 1 98.25 278 VAL A O 1
ATOM 2074 N N . GLU A 1 279 ? -2.572 -19.078 13.312 1 98.19 279 GLU A N 1
ATOM 2075 C CA . GLU A 1 279 ? -3.588 -20.047 12.891 1 98.19 279 GLU A CA 1
ATOM 2076 C C . GLU A 1 279 ? -3.771 -20.031 11.383 1 98.19 279 GLU A C 1
ATOM 2078 O O . GLU A 1 279 ? -3.607 -18.984 10.734 1 98.19 279 GLU A O 1
ATOM 2083 N N . CYS A 1 280 ? -4.055 -21.234 10.82 1 98 280 CYS A N 1
ATOM 2084 C CA . CYS A 1 280 ? -4.539 -21.297 9.445 1 98 280 CYS A CA 1
ATOM 2085 C C . CYS A 1 280 ? -5.898 -20.625 9.32 1 98 280 CYS A C 1
ATOM 2087 O O . CYS A 1 280 ? -6.598 -20.422 10.312 1 98 280 CYS A O 1
ATOM 2089 N N . THR A 1 281 ? -6.211 -20.25 8.102 1 97.62 281 THR A N 1
ATOM 2090 C CA . THR A 1 281 ? -7.48 -19.562 7.91 1 97.62 281 THR A CA 1
ATOM 2091 C C . THR A 1 281 ? -8.523 -20.5 7.32 1 97.62 281 THR A C 1
ATOM 2093 O O . THR A 1 281 ? -8.18 -21.484 6.668 1 97.62 281 THR A O 1
ATOM 2096 N N . GLY A 1 282 ? -9.797 -20.125 7.516 1 96.12 282 GLY A N 1
ATOM 2097 C CA . GLY A 1 282 ? -10.922 -20.891 7 1 96.12 282 GLY A CA 1
ATOM 2098 C C . GLY A 1 282 ? -11.539 -21.812 8.031 1 96.12 282 GLY A C 1
ATOM 2099 O O . GLY A 1 282 ? -10.938 -22.078 9.078 1 96.12 282 GLY A O 1
ATOM 2100 N N . ASP A 1 283 ? -12.734 -22.297 7.707 1 95.5 283 ASP A N 1
ATOM 2101 C CA . ASP A 1 283 ? -13.453 -23.172 8.633 1 95.5 283 ASP A CA 1
ATOM 2102 C C . ASP A 1 283 ? -13.523 -24.594 8.109 1 95.5 283 ASP A C 1
ATOM 2104 O O . ASP A 1 283 ? -14.242 -25.438 8.664 1 95.5 283 ASP A O 1
ATOM 2108 N N . GLY A 1 284 ? -12.867 -24.922 7.027 1 95.69 284 GLY A N 1
ATOM 2109 C CA . GLY A 1 284 ? -12.766 -26.266 6.484 1 95.69 284 GLY A CA 1
ATOM 2110 C C . GLY A 1 284 ? -11.391 -26.891 6.668 1 95.69 284 GLY A C 1
ATOM 2111 O O . GLY A 1 284 ? -10.523 -26.297 7.312 1 95.69 284 GLY A O 1
ATOM 2112 N N . THR A 1 285 ? -11.266 -28.109 6.168 1 96.5 285 THR A N 1
ATOM 2113 C CA . THR A 1 285 ? -9.938 -28.719 6.145 1 96.5 285 THR A CA 1
ATOM 2114 C C . THR A 1 285 ? -9 -27.922 5.227 1 96.5 285 THR A C 1
ATOM 2116 O O . THR A 1 285 ? -9.461 -27.125 4.402 1 96.5 285 THR A O 1
ATOM 2119 N N . ILE A 1 286 ? -7.688 -28.172 5.406 1 96.75 286 ILE A N 1
ATOM 2120 C CA . ILE A 1 286 ? -6.711 -27.5 4.555 1 96.75 286 ILE A CA 1
ATOM 2121 C C . ILE A 1 286 ? -7.023 -27.797 3.088 1 96.75 286 ILE A C 1
ATOM 2123 O O . ILE A 1 286 ? -7.031 -26.891 2.256 1 96.75 286 ILE A O 1
ATOM 2127 N N . ALA A 1 287 ? -7.309 -29.031 2.711 1 94.25 287 ALA A N 1
ATOM 2128 C CA . ALA A 1 287 ? -7.598 -29.438 1.336 1 94.25 287 ALA A CA 1
ATOM 2129 C C . ALA A 1 287 ? -8.859 -28.75 0.82 1 94.25 287 ALA A C 1
ATOM 2131 O O . ALA A 1 287 ? -8.914 -28.328 -0.338 1 94.25 287 ALA A O 1
ATOM 2132 N N . ASP A 1 288 ? -9.891 -28.625 1.674 1 95.81 288 ASP A N 1
ATOM 2133 C CA . ASP A 1 288 ? -11.094 -27.891 1.283 1 95.81 288 ASP A CA 1
ATOM 2134 C C . ASP A 1 288 ? -10.758 -26.469 0.854 1 95.81 288 ASP A C 1
ATOM 2136 O O . ASP A 1 288 ? -11.172 -26.016 -0.219 1 95.81 288 ASP A O 1
ATOM 2140 N N . MET A 1 289 ? -10 -25.812 1.739 1 96.69 289 MET A N 1
ATOM 2141 C CA . MET A 1 289 ? -9.727 -24.391 1.56 1 96.69 289 MET A CA 1
ATOM 2142 C C . MET A 1 289 ? -8.859 -24.156 0.325 1 96.69 289 MET A C 1
ATOM 2144 O O . MET A 1 289 ? -9 -23.125 -0.347 1 96.69 289 MET A O 1
ATOM 2148 N N . LEU A 1 290 ? -7.996 -25.062 0.007 1 95.12 290 LEU A N 1
ATOM 2149 C CA . LEU A 1 290 ? -7.023 -24.891 -1.066 1 95.12 290 LEU A CA 1
ATOM 2150 C C . LEU A 1 290 ? -7.621 -25.281 -2.412 1 95.12 290 LEU A C 1
ATOM 2152 O O . LEU A 1 290 ? -7.289 -24.703 -3.443 1 95.12 290 LEU A O 1
ATOM 2156 N N . TRP A 1 291 ? -8.547 -26.297 -2.379 1 92.94 291 TRP A N 1
ATOM 2157 C CA . TRP A 1 291 ? -8.812 -26.938 -3.66 1 92.94 291 TRP A CA 1
ATOM 2158 C C . TRP A 1 291 ? -10.305 -26.922 -3.973 1 92.94 291 TRP A C 1
ATOM 2160 O O . TRP A 1 291 ? -10.711 -27.047 -5.133 1 92.94 291 TRP A O 1
ATOM 2170 N N . ALA A 1 292 ? -11.156 -26.781 -2.975 1 94.12 292 ALA A N 1
ATOM 2171 C CA . ALA A 1 292 ? -12.586 -26.984 -3.205 1 94.12 292 ALA A CA 1
ATOM 2172 C C . ALA A 1 292 ? -13.367 -25.688 -2.943 1 94.12 292 ALA A C 1
ATOM 2174 O O . ALA A 1 292 ? -14.57 -25.625 -3.217 1 94.12 292 ALA A O 1
ATOM 2175 N N . ARG A 1 293 ? -12.711 -24.703 -2.441 1 96.31 293 ARG A N 1
ATOM 2176 C CA . ARG A 1 293 ? -13.414 -23.469 -2.104 1 96.31 293 ARG A CA 1
ATOM 2177 C C . ARG A 1 293 ? -12.742 -22.25 -2.752 1 96.31 293 ARG A C 1
ATOM 2179 O O . ARG A 1 293 ? -11.578 -22.328 -3.162 1 96.31 293 ARG A O 1
ATOM 2186 N N . PRO A 1 294 ? -13.523 -21.125 -2.885 1 96.88 294 PRO A N 1
ATOM 2187 C CA . PRO A 1 294 ? -12.898 -19.906 -3.428 1 96.88 294 PRO A CA 1
ATOM 2188 C C . PRO A 1 294 ? -11.891 -19.281 -2.463 1 96.88 294 PRO A C 1
ATOM 2190 O O . PRO A 1 294 ? -11.969 -19.5 -1.252 1 96.88 294 PRO A O 1
ATOM 2193 N N . ALA A 1 295 ? -10.961 -18.609 -2.986 1 97 295 ALA A N 1
ATOM 2194 C CA . ALA A 1 295 ? -9.992 -17.844 -2.209 1 97 295 ALA A CA 1
ATOM 2195 C C . ALA A 1 295 ? -9.703 -16.5 -2.863 1 97 295 ALA A C 1
ATOM 2197 O O . ALA A 1 295 ? -9.281 -16.438 -4.02 1 97 295 ALA A O 1
ATOM 2198 N N . LEU A 1 296 ? -9.961 -15.445 -2.166 1 97.69 296 LEU A N 1
ATOM 2199 C CA . LEU A 1 296 ? -9.672 -14.102 -2.658 1 97.69 296 LEU A CA 1
ATOM 2200 C C . LEU A 1 296 ? -8.406 -13.547 -2.012 1 97.69 296 LEU A C 1
ATOM 2202 O O . LEU A 1 296 ? -8.281 -13.539 -0.786 1 97.69 296 LEU A O 1
ATOM 2206 N N . THR A 1 297 ? -7.465 -13.156 -2.801 1 97.69 297 THR A N 1
ATOM 2207 C CA . THR A 1 297 ? -6.23 -12.539 -2.33 1 97.69 297 THR A CA 1
ATOM 2208 C C . THR A 1 297 ? -6.109 -11.109 -2.848 1 97.69 297 THR A C 1
ATOM 2210 O O . THR A 1 297 ? -6.32 -10.852 -4.035 1 97.69 297 THR A O 1
ATOM 2213 N N . VAL A 1 298 ? -5.91 -10.156 -1.939 1 98.44 298 VAL A N 1
ATOM 2214 C CA . VAL A 1 298 ? -5.496 -8.82 -2.348 1 98.44 298 VAL A CA 1
ATOM 2215 C C . VAL A 1 298 ? -4.023 -8.836 -2.748 1 98.44 298 VAL A C 1
ATOM 2217 O O . VAL A 1 298 ? -3.143 -8.977 -1.896 1 98.44 298 VAL A O 1
ATOM 2220 N N . LEU A 1 299 ? -3.754 -8.633 -4.016 1 96.69 299 LEU A N 1
ATOM 2221 C CA . LEU A 1 299 ? -2.406 -8.812 -4.547 1 96.69 299 LEU A CA 1
ATOM 2222 C C . LEU A 1 299 ? -1.572 -7.547 -4.348 1 96.69 299 LEU A C 1
ATOM 2224 O O . LEU A 1 299 ? -0.353 -7.625 -4.18 1 96.69 299 LEU A O 1
ATOM 2228 N N . GLY A 1 300 ? -2.27 -6.488 -4.402 1 96.88 300 GLY A N 1
ATOM 2229 C CA . GLY A 1 300 ? -1.576 -5.215 -4.27 1 96.88 300 GLY A CA 1
ATOM 2230 C C . GLY A 1 300 ? -2.498 -4.07 -3.9 1 96.88 300 GLY A C 1
ATOM 2231 O O . GLY A 1 300 ? -3.699 -4.117 -4.172 1 96.88 300 GLY A O 1
ATOM 2232 N N . ILE A 1 301 ? -1.935 -3.062 -3.287 1 98.25 301 ILE A N 1
ATOM 2233 C CA . ILE A 1 301 ? -2.621 -1.823 -2.941 1 98.25 301 ILE A CA 1
ATOM 2234 C C . ILE A 1 301 ? -1.741 -0.628 -3.305 1 98.25 301 ILE A C 1
ATOM 2236 O O . ILE A 1 301 ? -0.566 -0.58 -2.936 1 98.25 301 ILE A O 1
ATOM 2240 N N . ASP A 1 302 ? -2.328 0.299 -4.059 1 96.56 302 ASP A N 1
ATOM 2241 C CA . ASP A 1 302 ? -1.665 1.589 -4.219 1 96.56 302 ASP A CA 1
ATOM 2242 C C . ASP A 1 302 ? -2.01 2.533 -3.07 1 96.56 302 ASP A C 1
ATOM 2244 O O . ASP A 1 302 ? -3.113 3.08 -3.02 1 96.56 302 ASP A O 1
ATOM 2248 N N . ALA A 1 303 ? -1.134 2.719 -2.141 1 95 303 ALA A N 1
ATOM 2249 C CA . ALA A 1 303 ? -1.188 3.617 -0.99 1 95 303 ALA A CA 1
ATOM 2250 C C . ALA A 1 303 ? 0.184 4.211 -0.691 1 95 303 ALA A C 1
ATOM 2252 O O . ALA A 1 303 ? 1.207 3.68 -1.13 1 95 303 ALA A O 1
ATOM 2253 N N . PRO A 1 304 ? 0.213 5.41 -0.002 1 94.12 304 PRO A N 1
ATOM 2254 C CA . PRO A 1 304 ? 1.525 5.887 0.44 1 94.12 304 PRO A CA 1
ATOM 2255 C C . PRO A 1 304 ? 2.264 4.867 1.304 1 94.12 304 PRO A C 1
ATOM 2257 O O . PRO A 1 304 ? 1.64 4.16 2.1 1 94.12 304 PRO A O 1
ATOM 2260 N N . PRO A 1 305 ? 3.584 4.758 1.101 1 93.94 305 PRO A N 1
ATOM 2261 C CA . PRO A 1 305 ? 4.352 3.869 1.975 1 93.94 305 PRO A CA 1
ATOM 2262 C C . PRO A 1 305 ? 4.438 4.383 3.41 1 93.94 305 PRO A C 1
ATOM 2264 O O . PRO A 1 305 ? 4.25 5.578 3.654 1 93.94 305 PRO A O 1
ATOM 2267 N N . VAL A 1 306 ? 4.703 3.48 4.328 1 94.69 306 VAL A N 1
ATOM 2268 C CA . VAL A 1 306 ? 4.824 3.85 5.734 1 94.69 306 VAL A CA 1
ATOM 2269 C C . VAL A 1 306 ? 5.902 4.922 5.898 1 94.69 306 VAL A C 1
ATOM 2271 O O . VAL A 1 306 ? 5.637 5.996 6.438 1 94.69 306 VAL A O 1
ATOM 2274 N N . VAL A 1 307 ? 7.031 4.66 5.387 1 90.12 307 VAL A N 1
ATOM 2275 C CA . VAL A 1 307 ? 8.117 5.641 5.457 1 90.12 307 VAL A CA 1
ATOM 2276 C C . VAL A 1 307 ? 7.879 6.746 4.43 1 90.12 307 VAL A C 1
ATOM 2278 O O . VAL A 1 307 ? 7.715 6.469 3.24 1 90.12 307 VAL A O 1
ATOM 2281 N N . GLY A 1 308 ? 7.719 7.984 4.914 1 86.75 308 GLY A N 1
ATOM 2282 C CA . GLY A 1 308 ? 7.598 9.117 4.008 1 86.75 308 GLY A CA 1
ATOM 2283 C C . GLY A 1 308 ? 6.16 9.562 3.805 1 86.75 308 GLY A C 1
ATOM 2284 O O . GLY A 1 308 ? 5.91 10.594 3.168 1 86.75 308 GLY A O 1
ATOM 2285 N N . SER A 1 309 ? 5.215 8.742 4.332 1 90.88 309 SER A N 1
ATOM 2286 C CA . SER A 1 309 ? 3.82 9.156 4.199 1 90.88 309 SER A CA 1
ATOM 2287 C C . SER A 1 309 ? 3.555 10.461 4.945 1 90.88 309 SER A C 1
ATOM 2289 O O . SER A 1 309 ? 4.098 10.68 6.031 1 90.88 309 SER A O 1
ATOM 2291 N N . ALA A 1 310 ? 2.822 11.32 4.305 1 89.25 310 ALA A N 1
ATOM 2292 C CA . ALA A 1 310 ? 2.381 12.57 4.914 1 89.25 310 ALA A CA 1
ATOM 2293 C C . ALA A 1 310 ? 1.067 12.375 5.668 1 89.25 310 ALA A C 1
ATOM 2295 O O . ALA A 1 310 ? 0.359 11.391 5.453 1 89.25 310 ALA A O 1
ATOM 2296 N N . ALA A 1 311 ? 0.812 13.266 6.582 1 91.94 311 ALA A N 1
ATOM 2297 C CA . ALA A 1 311 ? -0.488 13.297 7.246 1 91.94 311 ALA A CA 1
ATOM 2298 C C . ALA A 1 311 ? -1.565 13.852 6.316 1 91.94 311 ALA A C 1
ATOM 2300 O O . ALA A 1 311 ? -1.941 15.016 6.418 1 91.94 311 ALA A O 1
ATOM 2301 N N . ALA A 1 312 ? -2.064 12.938 5.473 1 93.81 312 ALA A N 1
ATOM 2302 C CA . ALA A 1 312 ? -2.98 13.391 4.43 1 93.81 312 ALA A CA 1
ATOM 2303 C C . ALA A 1 312 ? -4.141 12.414 4.254 1 93.81 312 ALA A C 1
ATOM 2305 O O . ALA A 1 312 ? -3.973 11.203 4.434 1 93.81 312 ALA A O 1
ATOM 2306 N N . VAL A 1 313 ? -5.301 12.969 3.939 1 96.44 313 VAL A N 1
ATOM 2307 C CA . VAL A 1 313 ? -6.461 12.219 3.459 1 96.44 313 VAL A CA 1
ATOM 2308 C C . VAL A 1 313 ? -6.32 11.961 1.961 1 96.44 313 VAL A C 1
ATOM 2310 O O . VAL A 1 313 ? -6.07 12.883 1.185 1 96.44 313 VAL A O 1
ATOM 2313 N N . GLN A 1 314 ? -6.441 10.711 1.568 1 97 314 GLN A N 1
ATOM 2314 C CA . GLN A 1 314 ? -6.16 10.336 0.187 1 97 314 GLN A CA 1
ATOM 2315 C C . GLN A 1 314 ? -7.395 10.508 -0.693 1 97 314 GLN A C 1
ATOM 2317 O O . GLN A 1 314 ? -8.5 10.117 -0.305 1 97 314 GLN A O 1
ATOM 2322 N N . PRO A 1 315 ? -7.215 11.102 -1.886 1 97.38 315 PRO A N 1
ATOM 2323 C CA . PRO A 1 315 ? -8.344 11.32 -2.795 1 97.38 315 PRO A CA 1
ATOM 2324 C C . PRO A 1 315 ? -8.727 10.062 -3.568 1 97.38 315 PRO A C 1
ATOM 2326 O O . PRO A 1 315 ? -9.844 9.969 -4.094 1 97.38 315 PRO A O 1
ATOM 2329 N N . SER A 1 316 ? -7.816 9.172 -3.691 1 97.62 316 SER A N 1
ATOM 2330 C CA . SER A 1 316 ? -8 7.949 -4.465 1 97.62 316 SER A CA 1
ATOM 2331 C C . SER A 1 316 ? -7.16 6.805 -3.91 1 97.62 316 SER A C 1
ATOM 2333 O O . SER A 1 316 ? -6.145 7.039 -3.25 1 97.62 316 SER A O 1
ATOM 2335 N N . ALA A 1 317 ? -7.602 5.609 -4.078 1 97.88 317 ALA A N 1
ATOM 2336 C CA . ALA A 1 317 ? -6.895 4.387 -3.719 1 97.88 317 ALA A CA 1
ATOM 2337 C C . ALA A 1 317 ? -7.305 3.229 -4.625 1 97.88 317 ALA A C 1
ATOM 2339 O O . ALA A 1 317 ? -8.43 3.203 -5.141 1 97.88 317 ALA A O 1
ATOM 2340 N N . ARG A 1 318 ? -6.406 2.293 -4.848 1 98.19 318 ARG A N 1
ATOM 2341 C CA . ARG A 1 318 ? -6.715 1.169 -5.727 1 98.19 318 ARG A CA 1
ATOM 2342 C C . ARG A 1 318 ? -6.145 -0.132 -5.168 1 98.19 318 ARG A C 1
ATOM 2344 O O . ARG A 1 318 ? -5.191 -0.115 -4.387 1 98.19 318 ARG A O 1
ATOM 2351 N N . ALA A 1 319 ? -6.703 -1.203 -5.555 1 98.69 319 ALA A N 1
ATOM 2352 C CA . ALA A 1 319 ? -6.25 -2.539 -5.176 1 98.69 319 ALA A CA 1
ATOM 2353 C C . ALA A 1 319 ? -6.434 -3.527 -6.324 1 98.69 319 ALA A C 1
ATOM 2355 O O . ALA A 1 319 ? -7.328 -3.361 -7.156 1 98.69 319 ALA A O 1
ATOM 2356 N N . ARG A 1 320 ? -5.488 -4.434 -6.426 1 98.19 320 ARG A N 1
ATOM 2357 C CA . ARG A 1 320 ? -5.59 -5.559 -7.355 1 98.19 320 ARG A CA 1
ATOM 2358 C C . ARG A 1 320 ? -6.062 -6.82 -6.641 1 98.19 320 ARG A C 1
ATOM 2360 O O . ARG A 1 320 ? -5.477 -7.223 -5.633 1 98.19 320 ARG A O 1
ATOM 2367 N N . LEU A 1 321 ? -7.172 -7.41 -7.164 1 98.31 321 LEU A N 1
ATOM 2368 C CA . LEU A 1 321 ? -7.809 -8.555 -6.52 1 98.31 321 LEU A CA 1
ATOM 2369 C C . LEU A 1 321 ? -7.746 -9.789 -7.414 1 98.31 321 LEU A C 1
ATOM 2371 O O . LEU A 1 321 ? -7.949 -9.688 -8.625 1 98.31 321 LEU A O 1
ATOM 2375 N N . ASN A 1 322 ? -7.383 -10.891 -6.801 1 97 322 ASN A N 1
ATOM 2376 C CA . ASN A 1 322 ? -7.418 -12.188 -7.469 1 97 322 ASN A CA 1
ATOM 2377 C C . ASN A 1 322 ? -8.352 -13.156 -6.754 1 97 322 ASN A C 1
ATOM 2379 O O . ASN A 1 322 ? -8.125 -13.508 -5.594 1 97 322 ASN A O 1
ATOM 2383 N N . LEU A 1 323 ? -9.438 -13.516 -7.438 1 97.5 323 LEU A N 1
ATOM 2384 C CA . LEU A 1 323 ? -10.391 -14.5 -6.93 1 97.5 323 LEU A CA 1
ATOM 2385 C C . LEU A 1 323 ? -10.18 -15.852 -7.602 1 97.5 323 LEU A C 1
ATOM 2387 O O . LEU A 1 323 ? -10.422 -15.992 -8.805 1 97.5 323 LEU A O 1
ATOM 2391 N N . ARG A 1 324 ? -9.719 -16.797 -6.855 1 96.88 324 ARG A N 1
ATOM 2392 C CA . ARG A 1 324 ? -9.641 -18.172 -7.332 1 96.88 324 ARG A CA 1
ATOM 2393 C C . ARG A 1 324 ? -10.969 -18.906 -7.117 1 96.88 324 ARG A C 1
ATOM 2395 O O . ARG A 1 324 ? -11.57 -18.797 -6.047 1 96.88 324 ARG A O 1
ATOM 2402 N N . ILE A 1 325 ? -11.414 -19.625 -8.109 1 96.12 325 ILE A N 1
ATOM 2403 C CA . ILE A 1 325 ? -12.727 -20.266 -8.031 1 96.12 325 ILE A CA 1
ATOM 2404 C C . ILE A 1 325 ? -12.578 -21.766 -8.258 1 96.12 325 ILE A C 1
ATOM 2406 O O . ILE A 1 325 ? -11.828 -22.203 -9.141 1 96.12 325 ILE A O 1
ATOM 2410 N N . PRO A 1 326 ? -13.234 -22.609 -7.441 1 94.12 326 PRO A N 1
ATOM 2411 C CA . PRO A 1 326 ? -13.109 -24.062 -7.566 1 94.12 326 PRO A CA 1
ATOM 2412 C C . PRO A 1 326 ? -13.875 -24.609 -8.766 1 94.12 326 PRO A C 1
ATOM 2414 O O . PRO A 1 326 ? -14.703 -23.906 -9.352 1 94.12 326 PRO A O 1
ATOM 2417 N N . PRO A 1 327 ? -13.523 -25.922 -9.141 1 91.31 327 PRO A N 1
ATOM 2418 C CA . PRO A 1 327 ? -14.328 -26.578 -10.18 1 91.31 327 PRO A CA 1
ATOM 2419 C C . PRO A 1 327 ? -15.82 -26.531 -9.883 1 91.31 327 PRO A C 1
ATOM 2421 O O . PRO A 1 327 ? -16.234 -26.688 -8.727 1 91.31 327 PRO A O 1
ATOM 2424 N N . GLY A 1 328 ? -16.609 -26.25 -10.906 1 90.31 328 GLY A N 1
ATOM 2425 C CA . GLY A 1 328 ? -18.047 -26.141 -10.734 1 90.31 328 GLY A CA 1
ATOM 2426 C C . GLY A 1 328 ? -18.531 -24.703 -10.719 1 90.31 328 GLY A C 1
ATOM 2427 O O . GLY A 1 328 ? -19.734 -24.453 -10.867 1 90.31 328 GLY A O 1
ATOM 2428 N N . THR A 1 329 ? -17.625 -23.797 -10.555 1 93.81 329 THR A N 1
ATOM 2429 C CA . THR A 1 329 ? -17.984 -22.375 -10.539 1 93.81 329 THR A CA 1
ATOM 2430 C C . THR A 1 329 ? -17.688 -21.734 -11.898 1 93.81 329 THR A C 1
ATOM 2432 O O . THR A 1 329 ? -16.578 -21.844 -12.414 1 93.81 329 THR A O 1
ATOM 2435 N N . ASP A 1 330 ? -18.656 -21.078 -12.461 1 93.62 330 ASP A N 1
ATOM 2436 C CA . ASP A 1 330 ? -18.484 -20.375 -13.727 1 93.62 330 ASP A CA 1
ATOM 2437 C C . ASP A 1 330 ? -17.766 -19.047 -13.523 1 93.62 330 ASP A C 1
ATOM 2439 O O . ASP A 1 330 ? -18.172 -18.234 -12.688 1 93.62 330 ASP A O 1
ATOM 2443 N N . PRO A 1 331 ? -16.719 -18.844 -14.305 1 94.62 331 PRO A N 1
ATOM 2444 C CA . PRO A 1 331 ? -15.93 -17.625 -14.102 1 94.62 331 PRO A CA 1
ATOM 2445 C C . PRO A 1 331 ? -16.75 -16.344 -14.32 1 94.62 331 PRO A C 1
ATOM 2447 O O . PRO A 1 331 ? -16.562 -15.367 -13.602 1 94.62 331 PRO A O 1
ATOM 2450 N N . GLU A 1 332 ? -17.578 -16.297 -15.32 1 95.44 332 GLU A N 1
ATOM 2451 C CA . GLU A 1 332 ? -18.391 -15.109 -15.586 1 95.44 332 GLU A CA 1
ATOM 2452 C C . GLU A 1 332 ? -19.359 -14.836 -14.445 1 95.44 332 GLU A C 1
ATOM 2454 O O . GLU A 1 332 ? -19.578 -13.688 -14.062 1 95.44 332 GLU A O 1
ATOM 2459 N N . GLN A 1 333 ? -19.922 -15.883 -13.984 1 96.19 333 GLN A N 1
ATOM 2460 C CA . GLN A 1 333 ? -20.828 -15.734 -12.836 1 96.19 333 GLN A CA 1
ATOM 2461 C C . GLN A 1 333 ? -20.062 -15.25 -11.602 1 96.19 333 GLN A C 1
ATOM 2463 O O . GLN A 1 333 ? -20.562 -14.422 -10.844 1 96.19 333 GLN A O 1
ATOM 2468 N N . ALA A 1 334 ? -18.906 -15.797 -11.414 1 97.56 334 ALA A N 1
ATOM 2469 C CA . ALA A 1 334 ? -18.062 -15.367 -10.297 1 97.56 334 ALA A CA 1
ATOM 2470 C C . ALA A 1 334 ? -17.703 -13.891 -10.414 1 97.56 334 ALA A C 1
ATOM 2472 O O . ALA A 1 334 ? -17.734 -13.156 -9.43 1 97.56 334 ALA A O 1
ATOM 2473 N N . HIS A 1 335 ? -17.391 -13.461 -11.633 1 98.06 335 HIS A N 1
ATOM 2474 C CA . HIS A 1 335 ? -17.078 -12.062 -11.883 1 98.06 335 HIS A CA 1
ATOM 2475 C C . HIS A 1 335 ? -18.266 -11.164 -11.547 1 98.06 335 HIS A C 1
ATOM 2477 O O . HIS A 1 335 ? -18.125 -10.164 -10.852 1 98.06 335 HIS A O 1
ATOM 2483 N N . LYS A 1 336 ? -19.406 -11.555 -12.039 1 98.19 336 LYS A N 1
ATOM 2484 C CA . LYS A 1 336 ? -20.625 -10.789 -11.773 1 98.19 336 LYS A CA 1
ATOM 2485 C C . LYS A 1 336 ? -20.906 -10.703 -10.281 1 98.19 336 LYS A C 1
ATOM 2487 O O . LYS A 1 336 ? -21.266 -9.633 -9.773 1 98.19 336 LYS A O 1
ATOM 2492 N N . ALA A 1 337 ? -20.75 -11.789 -9.594 1 98.38 337 ALA A N 1
ATOM 2493 C CA . ALA A 1 337 ? -20.953 -11.82 -8.148 1 98.38 337 ALA A CA 1
ATOM 2494 C C . ALA A 1 337 ? -19.969 -10.906 -7.43 1 98.38 337 ALA A C 1
ATOM 2496 O O . ALA A 1 337 ? -20.344 -10.18 -6.504 1 98.38 337 ALA A O 1
ATOM 2497 N N . LEU A 1 338 ? -18.703 -10.953 -7.828 1 98.62 338 LEU A N 1
ATOM 2498 C CA . LEU A 1 338 ? -17.672 -10.117 -7.219 1 98.62 338 LEU A CA 1
ATOM 2499 C C . LEU A 1 338 ? -17.984 -8.641 -7.43 1 98.62 338 LEU A C 1
ATOM 2501 O O . LEU A 1 338 ? -17.922 -7.852 -6.484 1 98.62 338 LEU A O 1
ATOM 2505 N N . VAL A 1 339 ? -18.359 -8.273 -8.641 1 98.62 339 VAL A N 1
ATOM 2506 C CA . VAL A 1 339 ? -18.688 -6.891 -8.969 1 98.62 339 VAL A CA 1
ATOM 2507 C C . VAL A 1 339 ? -19.875 -6.426 -8.117 1 98.62 339 VAL A C 1
ATOM 2509 O O . VAL A 1 339 ? -19.812 -5.359 -7.508 1 98.62 339 VAL A O 1
ATOM 2512 N N . ALA A 1 340 ? -20.906 -7.219 -8.062 1 98.62 340 ALA A N 1
ATOM 2513 C CA . ALA A 1 340 ? -22.078 -6.879 -7.277 1 98.62 340 ALA A CA 1
ATOM 2514 C C . ALA A 1 340 ? -21.734 -6.703 -5.801 1 98.62 340 ALA A C 1
ATOM 2516 O O . ALA A 1 340 ? -22.219 -5.785 -5.145 1 98.62 340 ALA A O 1
ATOM 2517 N N . HIS A 1 341 ? -20.922 -7.59 -5.305 1 98.62 341 HIS A N 1
ATOM 2518 C CA . HIS A 1 341 ? -20.484 -7.523 -3.914 1 98.62 341 HIS A CA 1
ATOM 2519 C C . HIS A 1 341 ? -19.734 -6.227 -3.639 1 98.62 341 HIS A C 1
ATOM 2521 O O . HIS A 1 341 ? -19.984 -5.555 -2.635 1 98.62 341 HIS A O 1
ATOM 2527 N N . LEU A 1 342 ? -18.75 -5.887 -4.488 1 98.69 342 LEU A N 1
ATOM 2528 C CA . LEU A 1 342 ? -17.938 -4.68 -4.332 1 98.69 342 LEU A CA 1
ATOM 2529 C C . LEU A 1 342 ? -18.812 -3.432 -4.387 1 98.69 342 LEU A C 1
ATOM 2531 O O . LEU A 1 342 ? -18.656 -2.523 -3.566 1 98.69 342 LEU A O 1
ATOM 2535 N N . GLU A 1 343 ? -19.75 -3.391 -5.289 1 98.62 343 GLU A N 1
ATOM 2536 C CA . GLU A 1 343 ? -20.641 -2.25 -5.414 1 98.62 343 GLU A CA 1
ATOM 2537 C C . GLU A 1 343 ? -21.531 -2.104 -4.176 1 98.62 343 GLU A C 1
ATOM 2539 O O . GLU A 1 343 ? -21.703 -0.996 -3.666 1 98.62 343 GLU A O 1
ATOM 2544 N N . ALA A 1 344 ? -22 -3.178 -3.643 1 98.25 344 ALA A N 1
ATOM 2545 C CA . ALA A 1 344 ? -22.922 -3.166 -2.504 1 98.25 344 ALA A CA 1
ATOM 2546 C C . ALA A 1 344 ? -22.203 -2.738 -1.228 1 98.25 344 ALA A C 1
ATOM 2548 O O . ALA A 1 344 ? -22.828 -2.227 -0.297 1 98.25 344 ALA A O 1
ATOM 2549 N N . ASN A 1 345 ? -20.953 -2.895 -1.176 1 98.12 345 ASN A N 1
ATOM 2550 C CA . ASN A 1 345 ? -20.219 -2.662 0.067 1 98.12 345 ASN A CA 1
ATOM 2551 C C . ASN A 1 345 ? -19.344 -1.413 -0.02 1 98.12 345 ASN A C 1
ATOM 2553 O O . ASN A 1 345 ? -18.547 -1.145 0.879 1 98.12 345 ASN A O 1
ATOM 2557 N N . THR A 1 346 ? -19.359 -0.661 -1.116 1 98.19 346 THR A N 1
ATOM 2558 C CA . THR A 1 346 ? -18.641 0.603 -1.21 1 98.19 346 THR A CA 1
ATOM 2559 C C . THR A 1 346 ? -19.297 1.665 -0.33 1 98.19 346 THR A C 1
ATOM 2561 O O . THR A 1 346 ? -20.469 2.006 -0.522 1 98.19 346 THR A O 1
ATOM 2564 N N . PRO A 1 347 ? -18.562 2.221 0.6 1 98.19 347 PRO A N 1
ATOM 2565 C CA . PRO A 1 347 ? -19.188 3.143 1.555 1 98.19 347 PRO A CA 1
ATOM 2566 C C . PRO A 1 347 ? -19.25 4.574 1.034 1 98.19 347 PRO A C 1
ATOM 2568 O O . PRO A 1 347 ? -18.547 4.926 0.088 1 98.19 347 PRO A O 1
ATOM 2571 N N . TRP A 1 348 ? -20.219 5.414 1.601 1 98.12 348 TRP A N 1
ATOM 2572 C CA . TRP A 1 348 ? -20.266 6.871 1.524 1 98.12 348 TRP A CA 1
ATOM 2573 C C . TRP A 1 348 ? -20.5 7.336 0.089 1 98.12 348 TRP A C 1
ATOM 2575 O O . TRP A 1 348 ? -20 8.391 -0.316 1 98.12 348 TRP A O 1
ATOM 2585 N N . ASN A 1 349 ? -21.047 6.457 -0.729 1 98.19 349 ASN A N 1
ATOM 2586 C CA . ASN A 1 349 ? -21.297 6.746 -2.139 1 98.19 349 ASN A CA 1
ATOM 2587 C C . ASN A 1 349 ? -20 7.16 -2.855 1 98.19 349 ASN A C 1
ATOM 2589 O O . ASN A 1 349 ? -20.016 8.062 -3.695 1 98.19 349 ASN A O 1
ATOM 2593 N N . ALA A 1 350 ? -18.859 6.617 -2.389 1 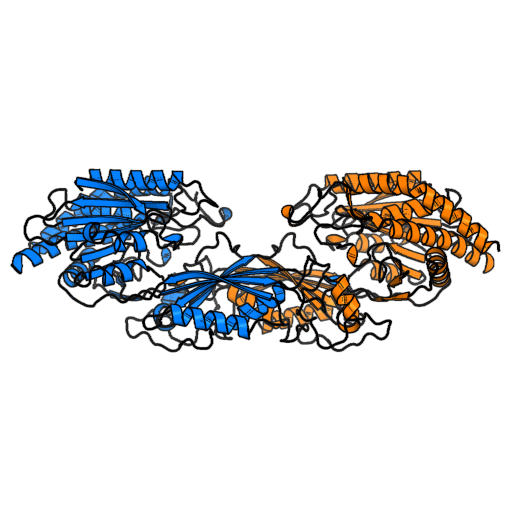98.56 350 ALA A N 1
ATOM 2594 C CA . ALA A 1 350 ? -17.594 6.836 -3.088 1 98.56 350 ALA A CA 1
ATOM 2595 C C . ALA A 1 350 ? -17.672 6.344 -4.531 1 98.56 350 ALA A C 1
ATOM 2597 O O . ALA A 1 350 ? -18.438 5.418 -4.84 1 98.56 350 ALA A O 1
ATOM 2598 N N . LYS A 1 351 ? -16.922 6.965 -5.41 1 98.75 351 LYS A N 1
ATOM 2599 C CA . LYS A 1 351 ? -16.875 6.52 -6.797 1 98.75 351 LYS A CA 1
ATOM 2600 C C . LYS A 1 351 ? -16.047 5.242 -6.934 1 98.75 351 LYS A C 1
ATOM 2602 O O . LYS A 1 351 ? -14.867 5.215 -6.566 1 98.75 351 LYS A O 1
ATOM 2607 N N . LEU A 1 352 ? -16.656 4.223 -7.438 1 98.75 352 LEU A N 1
ATOM 2608 C CA . LEU A 1 352 ? -16.016 2.928 -7.605 1 98.75 352 LEU A CA 1
ATOM 2609 C C . LEU A 1 352 ? -15.859 2.586 -9.086 1 98.75 352 LEU A C 1
ATOM 2611 O O . LEU A 1 352 ? -16.812 2.701 -9.859 1 98.75 352 LEU A O 1
ATOM 2615 N N . THR A 1 353 ? -14.656 2.277 -9.484 1 98.75 353 THR A N 1
ATOM 2616 C CA . THR A 1 353 ? -14.367 1.728 -10.805 1 98.75 353 THR A CA 1
ATOM 2617 C C . THR A 1 353 ? -13.766 0.329 -10.688 1 98.75 353 THR A C 1
ATOM 2619 O O . THR A 1 353 ? -12.852 0.106 -9.898 1 98.75 353 THR A O 1
ATOM 2622 N N . ILE A 1 354 ? -14.312 -0.597 -11.414 1 98.69 354 ILE A N 1
ATOM 2623 C CA . ILE A 1 354 ? -13.828 -1.973 -11.438 1 98.69 354 ILE A CA 1
ATOM 2624 C C . ILE A 1 354 ? -13.383 -2.34 -12.852 1 98.69 354 ILE A C 1
ATOM 2626 O O . ILE A 1 354 ? -14.164 -2.273 -13.797 1 98.69 354 ILE A O 1
ATOM 2630 N N . GLU A 1 355 ? -12.141 -2.693 -12.977 1 98.06 355 GLU A N 1
ATOM 2631 C CA . GLU A 1 355 ? -11.586 -3.131 -14.25 1 98.06 355 GLU A CA 1
ATOM 2632 C C . GLU A 1 355 ? -11.281 -4.625 -14.242 1 98.06 355 GLU A C 1
ATOM 2634 O O . GLU A 1 355 ? -10.531 -5.105 -13.383 1 98.06 355 GLU A O 1
ATOM 2639 N N . LEU A 1 356 ? -11.859 -5.324 -15.203 1 96.25 356 LEU A N 1
ATOM 2640 C CA . LEU A 1 356 ? -11.578 -6.746 -15.352 1 96.25 356 LEU A CA 1
ATOM 2641 C C . LEU A 1 356 ? -10.25 -6.961 -16.078 1 96.25 356 LEU A C 1
ATOM 2643 O O . LEU A 1 356 ? -10.062 -6.461 -17.188 1 96.25 356 LEU A O 1
ATOM 2647 N N . GLU A 1 357 ? -9.367 -7.645 -15.453 1 91.31 357 GLU A N 1
ATOM 2648 C CA . GLU A 1 357 ? -8.109 -7.973 -16.109 1 91.31 357 GLU A CA 1
ATOM 2649 C C . GLU A 1 357 ? -8.211 -9.289 -16.875 1 91.31 357 GLU A C 1
ATOM 2651 O O . GLU A 1 357 ? -7.625 -9.438 -17.953 1 91.31 357 GLU A O 1
ATOM 2656 N N . GLY A 1 358 ? -8.922 -10.297 -16.281 1 88.56 358 GLY A N 1
ATOM 2657 C CA . GLY A 1 358 ? -9.062 -11.578 -16.953 1 88.56 358 GLY A CA 1
ATOM 2658 C C . GLY A 1 358 ? -9.828 -12.602 -16.141 1 88.56 358 GLY A C 1
ATOM 2659 O O . GLY A 1 358 ? -10 -12.43 -14.922 1 88.56 358 GLY A O 1
ATOM 2660 N N . VAL A 1 359 ? -10.359 -13.57 -16.828 1 90.56 359 VAL A N 1
ATOM 2661 C CA . VAL A 1 359 ? -11.039 -14.703 -16.203 1 90.56 359 VAL A CA 1
ATOM 2662 C C . VAL A 1 359 ? -10.469 -16.016 -16.734 1 90.56 359 VAL A C 1
ATOM 2664 O O . VAL A 1 359 ? -9.961 -16.062 -17.859 1 90.56 359 VAL A O 1
ATOM 2667 N N . GLY A 1 360 ? -10.469 -17.031 -15.922 1 89.44 360 GLY A N 1
ATOM 2668 C CA . GLY A 1 360 ? -10.094 -18.391 -16.297 1 89.44 360 GLY A CA 1
ATOM 2669 C C . GLY A 1 360 ? -10.945 -19.438 -15.609 1 89.44 360 GLY A C 1
ATOM 2670 O O . GLY A 1 360 ? -11.234 -19.328 -14.414 1 89.44 360 GLY A O 1
ATOM 2671 N N . ALA A 1 361 ? -11.352 -20.375 -16.375 1 91.12 361 ALA A N 1
ATOM 2672 C CA . ALA A 1 361 ? -12.188 -21.453 -15.828 1 91.12 361 ALA A CA 1
ATOM 2673 C C . ALA A 1 361 ? -11.344 -22.453 -15.039 1 91.12 361 ALA A C 1
ATOM 2675 O O . ALA A 1 361 ? -10.148 -22.609 -15.312 1 91.12 361 ALA A O 1
ATOM 2676 N N . ALA A 1 362 ? -12.031 -23.062 -14.055 1 93.25 362 ALA A N 1
ATOM 2677 C CA . ALA A 1 362 ? -11.406 -24.188 -13.367 1 93.25 362 ALA A CA 1
ATOM 2678 C C . ALA A 1 362 ? -11.258 -25.391 -14.289 1 93.25 362 ALA A C 1
ATOM 2680 O O . ALA A 1 362 ? -11.914 -25.469 -15.328 1 93.25 362 ALA A O 1
ATOM 2681 N N . PHE A 1 363 ? -10.312 -26.297 -13.914 1 92.75 363 PHE A N 1
ATOM 2682 C CA . PHE A 1 363 ? -10.039 -27.453 -14.75 1 92.75 363 PHE A CA 1
ATOM 2683 C C . PHE A 1 363 ? -10.062 -28.734 -13.922 1 92.75 363 PHE A C 1
ATOM 2685 O O . PHE A 1 363 ? -9.664 -28.734 -12.758 1 92.75 363 PHE A O 1
ATOM 2692 N N . ARG A 1 364 ? -10.578 -29.719 -14.484 1 89.75 364 ARG A N 1
ATOM 2693 C CA . ARG A 1 364 ? -10.5 -31.078 -13.938 1 89.75 364 ARG A CA 1
ATOM 2694 C C . ARG A 1 364 ? -9.953 -32.062 -14.977 1 89.75 364 ARG A C 1
ATOM 2696 O O . ARG A 1 364 ? -10.5 -32.188 -16.078 1 89.75 364 ARG A O 1
ATOM 2703 N N . SER A 1 365 ? -8.891 -32.656 -14.594 1 86.62 365 SER A N 1
ATOM 2704 C CA . SER A 1 365 ? -8.32 -33.656 -15.492 1 86.62 365 SER A CA 1
ATOM 2705 C C . SER A 1 365 ? -9.172 -34.938 -15.508 1 86.62 365 SER A C 1
ATOM 2707 O O . SER A 1 365 ? -9.797 -35.281 -14.508 1 86.62 365 SER A O 1
ATOM 2709 N N . SER A 1 366 ? -9.305 -35.531 -16.672 1 78.62 366 SER A N 1
ATOM 2710 C CA . SER A 1 366 ? -10.008 -36.781 -16.766 1 78.62 366 SER A CA 1
ATOM 2711 C C . SER A 1 366 ? -9.242 -37.906 -16.062 1 78.62 366 SER A C 1
ATOM 2713 O O . SER A 1 366 ? -8.016 -37.844 -15.945 1 78.62 366 SER A O 1
ATOM 2715 N N . SER A 1 367 ? -10.062 -38.719 -15.406 1 77.38 367 SER A N 1
ATOM 2716 C CA . SER A 1 367 ? -9.445 -39.875 -14.758 1 77.38 367 SER A CA 1
ATOM 2717 C C . SER A 1 367 ? -9.375 -41.062 -15.703 1 77.38 367 SER A C 1
ATOM 2719 O O . SER A 1 367 ? -10.273 -41.281 -16.531 1 77.38 367 SER A O 1
ATOM 2721 N N . GLY A 1 368 ? -8.133 -41.562 -15.883 1 81.5 368 GLY A N 1
ATOM 2722 C CA . GLY A 1 368 ? -7.992 -42.812 -16.609 1 81.5 368 GLY A CA 1
ATOM 2723 C C . GLY A 1 368 ? -7.484 -42.625 -18.031 1 81.5 368 GLY A C 1
ATOM 2724 O O . GLY A 1 368 ? -7.055 -41.531 -18.391 1 81.5 368 GLY A O 1
ATOM 2725 N N . GLY A 1 369 ? -7.379 -43.688 -18.797 1 91.94 369 GLY A N 1
ATOM 2726 C CA . GLY A 1 369 ? -6.844 -43.719 -20.156 1 91.94 369 GLY A CA 1
ATOM 2727 C C . GLY A 1 369 ? -5.445 -44.312 -20.219 1 91.94 369 GLY A C 1
ATOM 2728 O O . GLY A 1 369 ? -4.773 -44.469 -19.203 1 91.94 369 GLY A O 1
ATOM 2729 N N . PRO A 1 370 ? -5.105 -44.656 -21.391 1 95.06 370 PRO A N 1
ATOM 2730 C CA . PRO A 1 370 ? -3.805 -45.312 -21.562 1 95.06 370 PRO A CA 1
ATOM 2731 C C . PRO A 1 370 ? -2.635 -44.406 -21.219 1 95.06 370 PRO A C 1
ATOM 2733 O O . PRO A 1 370 ? -1.642 -44.844 -20.641 1 95.06 370 PRO A O 1
ATOM 2736 N N . ALA A 1 371 ? -2.748 -43.219 -21.578 1 96.25 371 ALA A N 1
ATOM 2737 C CA . ALA A 1 371 ? -1.661 -42.281 -21.281 1 96.25 371 ALA A CA 1
ATOM 2738 C C . ALA A 1 371 ? -1.537 -42.062 -19.766 1 96.25 371 ALA A C 1
ATOM 2740 O O . ALA A 1 371 ? -0.434 -42.094 -19.219 1 96.25 371 ALA A O 1
ATOM 2741 N N . ARG A 1 372 ? -2.627 -41.844 -19.125 1 95.56 372 ARG A N 1
ATOM 2742 C CA . ARG A 1 372 ? -2.658 -41.625 -17.688 1 95.56 372 ARG A CA 1
ATOM 2743 C C . ARG A 1 372 ? -2.09 -42.844 -16.938 1 95.56 372 ARG A C 1
ATOM 2745 O O . ARG A 1 372 ? -1.302 -42.688 -16 1 95.56 372 ARG A O 1
ATOM 2752 N N . GLU A 1 373 ? -2.494 -43.969 -17.344 1 95 373 GLU A N 1
ATOM 2753 C CA . GLU A 1 373 ? -2.004 -45.188 -16.734 1 95 373 GLU A CA 1
ATOM 2754 C C . GLU A 1 373 ? -0.495 -45.344 -16.906 1 95 373 GLU A C 1
ATOM 2756 O O . GLU A 1 373 ? 0.215 -45.719 -15.977 1 95 373 GLU A O 1
ATOM 2761 N N . ALA A 1 374 ? -0.082 -45.031 -18.109 1 96.25 374 ALA A N 1
ATOM 2762 C CA . ALA A 1 374 ? 1.35 -45.094 -18.391 1 96.25 374 ALA A CA 1
ATOM 2763 C C . ALA A 1 374 ? 2.127 -44.094 -17.547 1 96.25 374 ALA A C 1
ATOM 2765 O O . ALA A 1 374 ? 3.205 -44.438 -17.031 1 96.25 374 ALA A O 1
ATOM 2766 N N . MET A 1 375 ? 1.576 -42.969 -17.375 1 96.81 375 MET A N 1
ATOM 2767 C CA . MET A 1 375 ? 2.256 -41.938 -16.594 1 96.81 375 MET A CA 1
ATOM 2768 C C . MET A 1 375 ? 2.287 -42.281 -15.117 1 96.81 375 MET A C 1
ATOM 2770 O O . MET A 1 375 ? 3.311 -42.125 -14.453 1 96.81 375 MET A O 1
ATOM 2774 N N . GLU A 1 376 ? 1.215 -42.781 -14.594 1 95.56 376 GLU A N 1
ATOM 2775 C CA . GLU A 1 376 ? 1.163 -43.219 -13.195 1 95.56 376 GLU A CA 1
ATOM 2776 C C . GLU A 1 376 ? 2.201 -44.281 -12.906 1 95.56 376 GLU A C 1
ATOM 2778 O O . GLU A 1 376 ? 2.891 -44.25 -11.883 1 95.56 376 GLU A O 1
ATOM 2783 N N . ALA A 1 377 ? 2.27 -45.219 -13.812 1 96 377 ALA A N 1
ATOM 2784 C CA . ALA A 1 377 ? 3.252 -46.281 -13.672 1 96 377 ALA A CA 1
ATOM 2785 C C . ALA A 1 377 ? 4.676 -45.719 -13.734 1 96 377 ALA A C 1
ATOM 2787 O O . ALA A 1 377 ? 5.551 -46.156 -12.984 1 96 377 ALA A O 1
ATOM 2788 N N . ALA A 1 378 ? 4.879 -44.844 -14.68 1 97.94 378 ALA A N 1
ATOM 2789 C CA . ALA A 1 378 ? 6.195 -44.219 -14.852 1 97.94 378 ALA A CA 1
ATOM 2790 C C . ALA A 1 378 ? 6.609 -43.469 -13.602 1 97.94 378 ALA A C 1
ATOM 2792 O O . ALA A 1 378 ? 7.754 -43.562 -13.148 1 97.94 378 ALA A O 1
ATOM 2793 N N . LEU A 1 379 ? 5.668 -42.688 -13.031 1 97.81 379 LEU A N 1
ATOM 2794 C CA . LEU A 1 379 ? 5.926 -41.938 -11.812 1 97.81 379 LEU A CA 1
ATOM 2795 C C . LEU A 1 379 ? 6.258 -42.875 -10.656 1 97.81 379 LEU A C 1
ATOM 2797 O O . LEU A 1 379 ? 7.227 -42.656 -9.93 1 97.81 379 LEU A O 1
ATOM 2801 N N . THR A 1 380 ? 5.527 -43.875 -10.539 1 97.25 380 THR A N 1
ATOM 2802 C CA . THR A 1 380 ? 5.75 -44.875 -9.484 1 97.25 380 THR A CA 1
ATOM 2803 C C . THR A 1 380 ? 7.125 -45.531 -9.633 1 97.25 380 THR A C 1
ATOM 2805 O O . THR A 1 380 ? 7.855 -45.656 -8.656 1 97.25 380 THR A O 1
ATOM 2808 N N . ALA A 1 381 ? 7.445 -45.844 -10.805 1 97.25 381 ALA A N 1
ATOM 2809 C CA . ALA A 1 381 ? 8.734 -46.5 -11.07 1 97.25 381 ALA A CA 1
ATOM 2810 C C . ALA A 1 381 ? 9.891 -45.531 -10.773 1 97.25 381 ALA A C 1
ATOM 2812 O O . ALA A 1 381 ? 10.906 -45.938 -10.211 1 97.25 381 ALA A O 1
ATOM 2813 N N . SER A 1 382 ? 9.727 -44.375 -11.195 1 97.81 382 SER A N 1
ATOM 2814 C CA . SER A 1 382 ? 10.789 -43.375 -11.039 1 97.81 382 SER A CA 1
ATOM 2815 C C . SER A 1 382 ? 11.047 -43.062 -9.562 1 97.81 382 SER A C 1
ATOM 2817 O O . SER A 1 382 ? 12.203 -43.031 -9.133 1 97.81 382 SER A O 1
ATOM 2819 N N . TYR A 1 383 ? 10.008 -42.906 -8.797 1 97.25 383 TYR A N 1
ATOM 2820 C CA . TYR A 1 383 ? 10.133 -42.438 -7.422 1 97.25 383 TYR A CA 1
ATOM 2821 C C . TYR A 1 383 ? 10.219 -43.594 -6.453 1 97.25 383 TYR A C 1
ATOM 2823 O O . TYR A 1 383 ? 10.609 -43.438 -5.293 1 97.25 383 TYR A O 1
ATOM 2831 N N . GLY A 1 384 ? 9.828 -44.75 -6.883 1 95.69 384 GLY A N 1
ATOM 2832 C CA . GLY A 1 384 ? 9.906 -45.938 -6.043 1 95.69 384 GLY A CA 1
ATOM 2833 C C . GLY A 1 384 ? 8.805 -46 -5.004 1 95.69 384 GLY A C 1
ATOM 2834 O O . GLY A 1 384 ? 8.961 -46.656 -3.975 1 95.69 384 GLY A O 1
ATOM 2835 N N . ARG A 1 385 ? 7.758 -45.25 -5.184 1 94.88 385 ARG A N 1
ATOM 2836 C CA . ARG A 1 385 ? 6.574 -45.281 -4.332 1 94.88 385 ARG A CA 1
ATOM 2837 C C . ARG A 1 385 ? 5.32 -44.938 -5.133 1 94.88 385 ARG A C 1
ATOM 2839 O O . ARG A 1 385 ? 5.402 -44.344 -6.203 1 94.88 385 ARG A O 1
ATOM 2846 N N . PRO A 1 386 ? 4.176 -45.312 -4.602 1 94.38 386 PRO A N 1
ATOM 2847 C CA . PRO A 1 386 ? 2.938 -45.094 -5.352 1 94.38 386 PRO A CA 1
ATOM 2848 C C . PRO A 1 386 ? 2.658 -43.625 -5.637 1 94.38 386 PRO A C 1
ATOM 2850 O O . PRO A 1 386 ? 2.908 -42.781 -4.785 1 94.38 386 PRO A O 1
ATOM 2853 N N . THR A 1 387 ? 2.129 -43.406 -6.871 1 93.69 387 THR A N 1
ATOM 2854 C CA . THR A 1 387 ? 1.723 -42.062 -7.273 1 93.69 387 THR A CA 1
ATOM 2855 C C . THR A 1 387 ? 0.464 -41.625 -6.523 1 93.69 387 THR A C 1
ATOM 2857 O O . THR A 1 387 ? -0.458 -42.438 -6.34 1 93.69 387 THR A O 1
ATOM 2860 N N . THR A 1 388 ? 0.488 -40.438 -6.051 1 90.75 388 THR A N 1
ATOM 2861 C CA . THR A 1 388 ? -0.71 -39.875 -5.426 1 90.75 388 THR A CA 1
ATOM 2862 C C . THR A 1 388 ? -1.291 -38.75 -6.27 1 90.75 388 THR A C 1
ATOM 2864 O O . THR A 1 388 ? -0.817 -38.469 -7.379 1 90.75 388 THR A O 1
ATOM 2867 N N . THR A 1 389 ? -2.482 -38.219 -5.883 1 89.12 389 THR A N 1
ATOM 2868 C CA . THR A 1 389 ? -3.15 -37.125 -6.594 1 89.12 389 THR A CA 1
ATOM 2869 C C . THR A 1 389 ? -3.422 -35.969 -5.652 1 89.12 389 THR A C 1
ATOM 2871 O O . THR A 1 389 ? -3.426 -36.125 -4.434 1 89.12 389 THR A O 1
ATOM 2874 N N . GLN A 1 390 ? -3.523 -34.844 -6.211 1 89.25 390 GLN A N 1
ATOM 2875 C CA . GLN A 1 390 ? -3.859 -33.656 -5.449 1 89.25 390 GLN A CA 1
ATOM 2876 C C . GLN A 1 390 ? -4.637 -32.656 -6.309 1 89.25 390 GLN A C 1
ATOM 2878 O O . GLN A 1 390 ? -4.758 -32.812 -7.52 1 89.25 390 GLN A O 1
ATOM 2883 N N . GLY A 1 391 ? -5.262 -31.719 -5.629 1 87.88 391 GLY A N 1
ATOM 2884 C CA . GLY A 1 391 ? -5.668 -30.5 -6.324 1 87.88 391 GLY A CA 1
ATOM 2885 C C . GLY A 1 391 ? -4.617 -29.422 -6.289 1 87.88 391 GLY A C 1
ATOM 2886 O O . GLY A 1 391 ? -3.561 -29.578 -5.672 1 87.88 391 GLY A O 1
ATOM 2887 N N . GLN A 1 392 ? -4.852 -28.438 -7.07 1 85.56 392 GLN A N 1
ATOM 2888 C CA . GLN A 1 392 ? -4.023 -27.234 -7.035 1 85.56 392 GLN A CA 1
ATOM 2889 C C . GLN A 1 392 ? -4.875 -25.984 -7.141 1 85.56 392 GLN A C 1
ATOM 2891 O O . GLN A 1 392 ? -5.816 -25.922 -7.934 1 85.56 392 GLN A O 1
ATOM 2896 N N . GLY A 1 393 ? -4.453 -25.047 -6.289 1 77.88 393 GLY A N 1
ATOM 2897 C CA . GLY A 1 393 ? -5.219 -23.812 -6.234 1 77.88 393 GLY A CA 1
ATOM 2898 C C . GLY A 1 393 ? -4.836 -22.812 -7.32 1 77.88 393 GLY A C 1
ATOM 2899 O O . GLY A 1 393 ? -5.516 -21.812 -7.52 1 77.88 393 GLY A O 1
ATOM 2900 N N . GLY A 1 394 ? -3.785 -23.078 -8.031 1 81.81 394 GLY A N 1
ATOM 2901 C CA . GLY A 1 394 ? -3.391 -22.219 -9.141 1 81.81 394 GLY A CA 1
ATOM 2902 C C . GLY A 1 394 ? -4.211 -22.469 -10.398 1 81.81 394 GLY A C 1
ATOM 2903 O O . GLY A 1 394 ? -5.004 -23.406 -10.453 1 81.81 394 GLY A O 1
ATOM 2904 N N . SER A 1 395 ? -4.078 -21.469 -11.297 1 83.31 395 SER A N 1
ATOM 2905 C CA . SER A 1 395 ? -4.867 -21.531 -12.523 1 83.31 395 SER A CA 1
ATOM 2906 C C . SER A 1 395 ? -3.967 -21.625 -13.75 1 83.31 395 SER A C 1
ATOM 2908 O O . SER A 1 395 ? -2.957 -20.922 -13.844 1 83.31 395 SER A O 1
ATOM 2910 N N . ILE A 1 396 ? -4.359 -22.578 -14.602 1 86.81 396 ILE A N 1
ATOM 2911 C CA . ILE A 1 396 ? -3.773 -22.672 -15.93 1 86.81 396 ILE A CA 1
ATOM 2912 C C . ILE A 1 396 ? -4.883 -22.703 -16.984 1 86.81 396 ILE A C 1
ATOM 2914 O O . ILE A 1 396 ? -5.219 -23.781 -17.5 1 86.81 396 ILE A O 1
ATOM 2918 N N . PRO A 1 397 ? -5.336 -21.578 -17.391 1 85.31 397 PRO A N 1
ATOM 2919 C CA . PRO A 1 397 ? -6.504 -21.516 -18.266 1 85.31 397 PRO A CA 1
ATOM 2920 C C . PRO A 1 397 ? -6.309 -22.281 -19.578 1 85.31 397 PRO A C 1
ATOM 2922 O O . PRO A 1 397 ? -7.281 -22.75 -20.156 1 85.31 397 PRO A O 1
ATOM 2925 N N . LEU A 1 398 ? -5.133 -22.438 -19.969 1 91.69 398 LEU A N 1
ATOM 2926 C CA . LEU A 1 398 ? -4.797 -23.156 -21.203 1 91.69 398 LEU A CA 1
ATOM 2927 C C . LEU A 1 398 ? -5.324 -24.578 -21.172 1 91.69 398 LEU A C 1
ATOM 2929 O O . LEU A 1 398 ? -5.656 -25.156 -22.203 1 91.69 398 LEU A O 1
ATOM 2933 N N . CYS A 1 399 ? -5.453 -25.172 -20 1 92.88 399 CYS A N 1
ATOM 2934 C CA . CYS A 1 399 ? -5.93 -26.547 -19.875 1 92.88 399 CYS A CA 1
ATOM 2935 C C . CYS A 1 399 ? -7.344 -26.688 -20.422 1 92.88 399 CYS A C 1
ATOM 2937 O O . CYS A 1 399 ? -7.656 -27.656 -21.109 1 92.88 399 CYS A O 1
ATOM 2939 N N . ASN A 1 400 ? -8.133 -25.734 -20.188 1 92.06 400 ASN A N 1
ATOM 2940 C CA . ASN A 1 400 ? -9.5 -25.766 -20.703 1 92.06 400 ASN A CA 1
ATOM 2941 C C . ASN A 1 400 ? -9.523 -25.594 -22.219 1 92.06 400 ASN A C 1
ATOM 2943 O O . ASN A 1 400 ? -10.336 -26.234 -22.891 1 92.06 400 ASN A O 1
ATOM 2947 N N . VAL A 1 401 ? -8.711 -24.766 -22.703 1 93.5 401 VAL A N 1
ATOM 2948 C CA . VAL A 1 401 ? -8.625 -24.562 -24.141 1 93.5 401 VAL A CA 1
ATOM 2949 C C . VAL A 1 401 ? -8.188 -25.859 -24.812 1 93.5 401 VAL A C 1
ATOM 2951 O O . VAL A 1 401 ? -8.75 -26.25 -25.844 1 93.5 401 VAL A O 1
ATOM 2954 N N . PHE A 1 402 ? -7.199 -26.5 -24.266 1 95.56 402 PHE A N 1
ATOM 2955 C CA . PHE A 1 402 ? -6.758 -27.797 -24.797 1 95.56 402 PHE A CA 1
ATOM 2956 C C . PHE A 1 402 ? -7.891 -28.812 -24.75 1 95.56 402 PHE A C 1
ATOM 2958 O O . PHE A 1 402 ? -8.125 -29.531 -25.719 1 95.56 402 PHE A O 1
ATOM 2965 N N . ALA A 1 403 ? -8.539 -28.906 -23.641 1 93.62 403 ALA A N 1
ATOM 2966 C CA . ALA A 1 403 ? -9.617 -29.875 -23.469 1 93.62 403 ALA A CA 1
ATOM 2967 C C . ALA A 1 403 ? -10.734 -29.625 -24.484 1 93.62 403 ALA A C 1
ATOM 2969 O O . ALA A 1 403 ? -11.305 -30.578 -25.031 1 93.62 403 ALA A O 1
ATOM 2970 N N . ASP A 1 404 ? -11.047 -28.422 -24.75 1 94 404 ASP A N 1
ATOM 2971 C CA . ASP A 1 404 ? -12.094 -28.062 -25.703 1 94 404 ASP A CA 1
ATOM 2972 C C . ASP A 1 404 ? -11.641 -28.328 -27.141 1 94 404 ASP A C 1
ATOM 2974 O O . ASP A 1 404 ? -12.43 -28.797 -27.953 1 94 404 ASP A O 1
ATOM 2978 N N . THR A 1 405 ? -10.43 -27.969 -27.422 1 96.19 405 THR A N 1
ATOM 2979 C CA . THR A 1 405 ? -9.906 -28.078 -28.766 1 96.19 405 THR A CA 1
ATOM 2980 C C . THR A 1 405 ? -9.594 -29.531 -29.125 1 96.19 405 THR A C 1
ATOM 2982 O O . THR A 1 405 ? -9.758 -29.953 -30.266 1 96.19 405 THR A O 1
ATOM 2985 N N . TYR A 1 406 ? -9.117 -30.281 -28.109 1 95.88 406 TYR A N 1
ATOM 2986 C CA . TYR A 1 406 ? -8.75 -31.672 -28.297 1 95.88 406 TYR A CA 1
ATOM 2987 C C . TYR A 1 406 ? -9.445 -32.562 -27.266 1 95.88 406 TYR A C 1
ATOM 2989 O O . TYR A 1 406 ? -8.797 -33.156 -26.406 1 95.88 406 TYR A O 1
ATOM 2997 N N . PRO A 1 407 ? -10.656 -32.875 -27.422 1 93.81 407 PRO A N 1
ATOM 2998 C CA . PRO A 1 407 ? -11.438 -33.594 -26.391 1 93.81 407 PRO A CA 1
ATOM 2999 C C . PRO A 1 407 ? -10.984 -35.031 -26.188 1 93.81 407 PRO A C 1
ATOM 3001 O O . PRO A 1 407 ? -11.234 -35.625 -25.125 1 93.81 407 PRO A O 1
ATOM 3004 N N . ALA A 1 408 ? -10.328 -35.562 -27.156 1 93.62 408 ALA A N 1
ATOM 3005 C CA . ALA A 1 408 ? -9.883 -36.969 -27.047 1 93.62 408 ALA A CA 1
ATOM 3006 C C . ALA A 1 408 ? -8.531 -37.062 -26.359 1 93.62 408 ALA A C 1
ATOM 3008 O O . ALA A 1 408 ? -8.102 -38.125 -25.953 1 93.62 408 ALA A O 1
ATOM 3009 N N . ALA A 1 409 ? -7.891 -35.938 -26.219 1 95.69 409 ALA A N 1
ATOM 3010 C CA . ALA A 1 409 ? -6.555 -35.969 -25.641 1 95.69 409 ALA A CA 1
ATOM 3011 C C . ALA A 1 409 ? -6.625 -36.156 -24.125 1 95.69 409 ALA A C 1
ATOM 3013 O O . ALA A 1 409 ? -7.496 -35.594 -23.453 1 95.69 409 ALA A O 1
ATOM 3014 N N . GLU A 1 410 ? -5.777 -36.969 -23.594 1 96.06 410 GLU A N 1
ATOM 3015 C CA . GLU A 1 410 ? -5.605 -37.094 -22.156 1 96.06 410 GLU A CA 1
ATOM 3016 C C . GLU A 1 410 ? -4.668 -36.031 -21.609 1 96.06 410 GLU A C 1
ATOM 3018 O O . GLU A 1 410 ? -3.496 -35.969 -22 1 96.06 410 GLU A O 1
ATOM 3023 N N . ILE A 1 411 ? -5.176 -35.188 -20.719 1 96.19 411 ILE A N 1
ATOM 3024 C CA . ILE A 1 411 ? -4.391 -34.094 -20.172 1 96.19 411 ILE A CA 1
ATOM 3025 C C . ILE A 1 411 ? -3.904 -34.438 -18.766 1 96.19 411 ILE A C 1
ATOM 3027 O O . ILE A 1 411 ? -4.699 -34.812 -17.906 1 96.19 411 ILE A O 1
ATOM 3031 N N . MET A 1 412 ? -2.641 -34.406 -18.562 1 96.44 412 MET A N 1
ATOM 3032 C CA . MET A 1 412 ? -2.021 -34.719 -17.281 1 96.44 412 MET A CA 1
ATOM 3033 C C . MET A 1 412 ? -1.191 -33.531 -16.781 1 96.44 412 MET A C 1
ATOM 3035 O O . MET A 1 412 ? -0.467 -32.906 -17.547 1 96.44 412 MET A O 1
ATOM 3039 N N . LEU A 1 413 ? -1.362 -33.25 -15.531 1 96.19 413 LEU A N 1
ATOM 3040 C CA . LEU A 1 413 ? -0.666 -32.125 -14.914 1 96.19 413 LEU A CA 1
ATOM 3041 C C . LEU A 1 413 ? 0.378 -32.594 -13.914 1 96.19 413 LEU A C 1
ATOM 3043 O O . LEU A 1 413 ? 0.058 -33.375 -13 1 96.19 413 LEU A O 1
ATOM 3047 N N . LEU A 1 414 ? 1.616 -32.25 -14.078 1 96.38 414 LEU A N 1
ATOM 3048 C CA . LEU A 1 414 ? 2.73 -32.625 -13.211 1 96.38 414 LEU A CA 1
ATOM 3049 C C . LEU A 1 414 ? 3.877 -31.625 -13.336 1 96.38 414 LEU A C 1
ATOM 3051 O O . LEU A 1 414 ? 3.781 -30.656 -14.094 1 96.38 414 LEU A O 1
ATOM 3055 N N . GLY A 1 415 ? 4.926 -31.812 -12.578 1 97.19 415 GLY A N 1
ATOM 3056 C CA . GLY A 1 415 ? 6.098 -30.953 -12.711 1 97.19 415 GLY A CA 1
ATOM 3057 C C . GLY A 1 415 ? 6.957 -30.938 -11.461 1 97.19 415 GLY A C 1
ATOM 3058 O O . GLY A 1 415 ? 6.891 -31.844 -10.633 1 97.19 415 GLY A O 1
ATOM 3059 N N . VAL A 1 416 ? 7.824 -29.875 -11.383 1 97.75 416 VAL A N 1
ATOM 3060 C CA . VAL A 1 416 ? 8.914 -29.938 -10.406 1 97.75 416 VAL A CA 1
ATOM 3061 C C . VAL A 1 416 ? 8.656 -28.922 -9.297 1 97.75 416 VAL A C 1
ATOM 3063 O O . VAL A 1 416 ? 9.523 -28.703 -8.438 1 97.75 416 VAL A O 1
ATOM 3066 N N . GLU A 1 417 ? 7.453 -28.312 -9.25 1 96.06 417 GLU A N 1
ATOM 3067 C CA . GLU A 1 417 ? 7.195 -27.172 -8.375 1 96.06 417 GLU A CA 1
ATOM 3068 C C . GLU A 1 417 ? 6.609 -27.625 -7.039 1 96.06 417 GLU A C 1
ATOM 3070 O O . GLU A 1 417 ? 5.543 -27.156 -6.637 1 96.06 417 GLU A O 1
ATOM 3075 N N . GLU A 1 418 ? 7.328 -28.453 -6.254 1 93.75 418 GLU A N 1
ATOM 3076 C CA . GLU A 1 418 ? 6.859 -28.844 -4.93 1 93.75 418 GLU A CA 1
ATOM 3077 C C . GLU A 1 418 ? 6.867 -27.672 -3.967 1 93.75 418 GLU A C 1
ATOM 3079 O O . GLU A 1 418 ? 7.387 -26.594 -4.297 1 93.75 418 GLU A O 1
ATOM 3084 N N . PRO A 1 419 ? 6.18 -27.719 -2.811 1 90.31 419 PRO A N 1
ATOM 3085 C CA . PRO A 1 419 ? 5.832 -26.562 -1.97 1 90.31 419 PRO A CA 1
ATOM 3086 C C . PRO A 1 419 ? 7.055 -25.781 -1.505 1 90.31 419 PRO A C 1
ATOM 3088 O O . PRO A 1 419 ? 6.973 -24.562 -1.308 1 90.31 419 PRO A O 1
ATOM 3091 N N . LYS A 1 420 ? 8.156 -26.312 -1.383 1 92.75 420 LYS A N 1
ATOM 3092 C CA . LYS A 1 420 ? 9.328 -25.625 -0.855 1 92.75 420 LYS A CA 1
ATOM 3093 C C . LYS A 1 420 ? 10.039 -24.844 -1.95 1 92.75 420 LYS A C 1
ATOM 3095 O O . LYS A 1 420 ? 11.016 -24.141 -1.682 1 92.75 420 LYS A O 1
ATOM 3100 N N . ALA A 1 421 ? 9.531 -24.938 -3.156 1 95.62 421 ALA A N 1
ATOM 3101 C CA . ALA A 1 421 ? 10.156 -24.266 -4.289 1 95.62 421 ALA A CA 1
ATOM 3102 C C . ALA A 1 421 ? 9.992 -22.75 -4.18 1 95.62 421 ALA A C 1
ATOM 3104 O O . ALA A 1 421 ? 10.734 -21.984 -4.812 1 95.62 421 ALA A O 1
ATOM 3105 N N . LEU A 1 422 ? 9.023 -22.266 -3.457 1 93.44 422 LEU A N 1
ATOM 3106 C CA . LEU A 1 422 ? 8.75 -20.844 -3.217 1 93.44 422 LEU A CA 1
ATOM 3107 C C . LEU A 1 422 ? 8.555 -20.109 -4.535 1 93.44 422 LEU A C 1
ATOM 3109 O O . LEU A 1 422 ? 9.164 -19.062 -4.758 1 93.44 422 LEU A O 1
ATOM 3113 N N . ILE A 1 423 ? 7.789 -20.766 -5.441 1 94.12 423 ILE A N 1
ATOM 3114 C CA . ILE A 1 423 ? 7.473 -20.078 -6.688 1 94.12 423 ILE A CA 1
ATOM 3115 C C . ILE A 1 423 ? 6.676 -18.797 -6.391 1 94.12 423 ILE A C 1
ATOM 3117 O O . ILE A 1 423 ? 5.941 -18.734 -5.402 1 94.12 423 ILE A O 1
ATOM 3121 N N . HIS A 1 424 ? 6.871 -17.703 -7.211 1 91.38 424 HIS A N 1
ATOM 3122 C CA . HIS A 1 424 ? 6.234 -16.391 -7.094 1 91.38 424 HIS A CA 1
ATOM 3123 C C . HIS A 1 424 ? 6.742 -15.641 -5.863 1 91.38 424 HIS A C 1
ATOM 3125 O O . HIS A 1 424 ? 6.145 -14.648 -5.449 1 91.38 424 HIS A O 1
ATOM 3131 N N . ALA A 1 425 ? 7.84 -16.141 -5.223 1 92.81 425 ALA A N 1
ATOM 3132 C CA . ALA A 1 425 ? 8.445 -15.508 -4.055 1 92.81 425 ALA A CA 1
ATOM 3133 C C . ALA A 1 425 ? 9.961 -15.406 -4.207 1 92.81 425 ALA A C 1
ATOM 3135 O O . ALA A 1 425 ? 10.547 -16.062 -5.062 1 92.81 425 ALA A O 1
ATOM 3136 N N . PRO A 1 426 ? 10.57 -14.492 -3.391 1 93.38 426 PRO A N 1
ATOM 3137 C CA . PRO A 1 426 ? 12.031 -14.531 -3.359 1 93.38 426 PRO A CA 1
ATOM 3138 C C . PRO A 1 426 ? 12.578 -15.883 -2.91 1 93.38 426 PRO A C 1
ATOM 3140 O O . PRO A 1 426 ? 11.891 -16.625 -2.203 1 93.38 426 PRO A O 1
ATOM 3143 N N . ASN A 1 427 ? 13.781 -16.156 -3.41 1 96.31 427 ASN A N 1
ATOM 3144 C CA . ASN A 1 427 ? 14.492 -17.391 -3.084 1 96.31 427 ASN A CA 1
ATOM 3145 C C . ASN A 1 427 ? 13.789 -18.609 -3.666 1 96.31 427 ASN A C 1
ATOM 3147 O O . ASN A 1 427 ? 13.766 -19.672 -3.039 1 96.31 427 ASN A O 1
ATOM 3151 N N . GLU A 1 428 ? 13.109 -18.406 -4.773 1 97 428 GLU A N 1
ATOM 3152 C CA . GLU A 1 428 ? 12.648 -19.547 -5.547 1 97 428 GLU A CA 1
ATOM 3153 C C . GLU A 1 428 ? 13.781 -20.547 -5.793 1 97 428 GLU A C 1
ATOM 3155 O O . GLU A 1 428 ? 14.922 -20.141 -6.016 1 97 428 GLU A O 1
ATOM 3160 N N . SER A 1 429 ? 13.438 -21.812 -5.719 1 98.12 429 SER A N 1
ATOM 3161 C CA . SER A 1 429 ? 14.43 -22.859 -5.926 1 98.12 429 SER A CA 1
ATOM 3162 C C . SER A 1 429 ? 13.781 -24.141 -6.449 1 98.12 429 SER A C 1
ATOM 3164 O O . SER A 1 429 ? 12.555 -24.266 -6.457 1 98.12 429 SER A O 1
ATOM 3166 N N . VAL A 1 430 ? 14.602 -25.016 -6.93 1 98.62 430 VAL A N 1
ATOM 3167 C CA . VAL A 1 430 ? 14.141 -26.344 -7.328 1 98.62 430 VAL A CA 1
ATOM 3168 C C . VAL A 1 430 ? 15.031 -27.406 -6.703 1 98.62 430 VAL A C 1
ATOM 3170 O O . VAL A 1 430 ? 16.25 -27.219 -6.57 1 98.62 430 VAL A O 1
ATOM 3173 N N . ASP A 1 431 ? 14.406 -28.438 -6.188 1 98.38 431 ASP A N 1
ATOM 3174 C CA . ASP A 1 431 ? 15.156 -29.641 -5.809 1 98.38 431 ASP A CA 1
ATOM 3175 C C . ASP A 1 431 ? 15.633 -30.406 -7.039 1 98.38 431 ASP A C 1
ATOM 3177 O O . ASP A 1 431 ? 14.828 -30.953 -7.781 1 98.38 431 ASP A O 1
ATOM 3181 N N . PRO A 1 432 ? 16.938 -30.406 -7.234 1 98.62 432 PRO A N 1
ATOM 3182 C CA . PRO A 1 432 ? 17.422 -31.078 -8.445 1 98.62 432 PRO A CA 1
ATOM 3183 C C . PRO A 1 432 ? 16.938 -32.531 -8.555 1 98.62 432 PRO A C 1
ATOM 3185 O O . PRO A 1 432 ? 16.75 -33.031 -9.664 1 98.62 432 PRO A O 1
ATOM 3188 N N . SER A 1 433 ? 16.641 -33.125 -7.445 1 98.38 433 SER A N 1
ATOM 3189 C CA . SER A 1 433 ? 16.141 -34.5 -7.508 1 98.38 433 SER A CA 1
ATOM 3190 C C . SER A 1 433 ? 14.766 -34.562 -8.164 1 98.38 433 SER A C 1
ATOM 3192 O O . SER A 1 433 ? 14.406 -35.562 -8.773 1 98.38 433 SER A O 1
ATOM 3194 N N . GLU A 1 434 ? 14 -33.531 -8.016 1 98.44 434 GLU A N 1
ATOM 3195 C CA . GLU A 1 434 ? 12.703 -33.469 -8.68 1 98.44 434 GLU A CA 1
ATOM 3196 C C . GLU A 1 434 ? 12.859 -33.438 -10.195 1 98.44 434 GLU A C 1
ATOM 3198 O O . GLU A 1 434 ? 12.078 -34.062 -10.93 1 98.44 434 GLU A O 1
ATOM 3203 N N . ILE A 1 435 ? 13.859 -32.656 -10.695 1 98.75 435 ILE A N 1
ATOM 3204 C CA . ILE A 1 435 ? 14.133 -32.656 -12.125 1 98.75 435 ILE A CA 1
ATOM 3205 C C . ILE A 1 435 ? 14.531 -34.062 -12.586 1 98.75 435 ILE A C 1
ATOM 3207 O O . ILE A 1 435 ? 14.039 -34.562 -13.602 1 98.75 435 ILE A O 1
ATOM 3211 N N . GLU A 1 436 ? 15.352 -34.656 -11.805 1 98.69 436 GLU A N 1
ATOM 3212 C CA . GLU A 1 436 ? 15.859 -36 -12.148 1 98.69 436 GLU A CA 1
ATOM 3213 C C . GLU A 1 436 ? 14.734 -37 -12.188 1 98.69 436 GLU A C 1
ATOM 3215 O O . GLU A 1 436 ? 14.57 -37.719 -13.18 1 98.69 436 GLU A O 1
ATOM 3220 N N . HIS A 1 437 ? 13.961 -37.062 -11.125 1 98.62 437 HIS A N 1
ATOM 3221 C CA . HIS A 1 437 ? 12.883 -38.062 -11.023 1 98.62 437 HIS A CA 1
ATOM 3222 C C . HIS A 1 437 ? 11.797 -37.781 -12.062 1 98.62 437 HIS A C 1
ATOM 3224 O O . HIS A 1 437 ? 11.273 -38.719 -12.664 1 98.62 437 HIS A O 1
ATOM 3230 N N . MET A 1 438 ? 11.438 -36.594 -12.266 1 98.62 438 MET A N 1
ATOM 3231 C CA . MET A 1 438 ? 10.375 -36.25 -13.211 1 98.62 438 MET A CA 1
ATOM 3232 C C . MET A 1 438 ? 10.828 -36.5 -14.641 1 98.62 438 MET A C 1
ATOM 3234 O O . MET A 1 438 ? 10.031 -36.938 -15.484 1 98.62 438 MET A O 1
ATOM 3238 N N . ALA A 1 439 ? 12.086 -36.188 -14.922 1 98.75 439 ALA A N 1
ATOM 3239 C CA . ALA A 1 439 ? 12.625 -36.5 -16.25 1 98.75 439 ALA A CA 1
ATOM 3240 C C . ALA A 1 439 ? 12.578 -38 -16.531 1 98.75 439 ALA A C 1
ATOM 3242 O O . ALA A 1 439 ? 12.211 -38.438 -17.625 1 98.75 439 ALA A O 1
ATOM 3243 N N . LEU A 1 440 ? 12.992 -38.781 -15.523 1 98.69 440 LEU A N 1
ATOM 3244 C CA . LEU A 1 440 ? 12.945 -40.219 -15.672 1 98.69 440 LEU A CA 1
ATOM 3245 C C . LEU A 1 440 ? 11.516 -40.688 -15.898 1 98.69 440 LEU A C 1
ATOM 3247 O O . LEU A 1 440 ? 11.266 -41.531 -16.781 1 98.69 440 LEU A O 1
ATOM 3251 N N . ALA A 1 441 ? 10.633 -40.188 -15.117 1 98.56 441 ALA A N 1
ATOM 3252 C CA . ALA A 1 441 ? 9.227 -40.562 -15.266 1 98.56 441 ALA A CA 1
ATOM 3253 C C . ALA A 1 441 ? 8.719 -40.219 -16.672 1 98.56 441 ALA A C 1
ATOM 3255 O O . ALA A 1 441 ? 8.031 -41.031 -17.281 1 98.56 441 ALA A O 1
ATOM 3256 N N . GLU A 1 442 ? 9.016 -39.062 -17.125 1 98.62 442 GLU A N 1
ATOM 3257 C CA . GLU A 1 442 ? 8.57 -38.656 -18.453 1 98.62 442 GLU A CA 1
ATOM 3258 C C . GLU A 1 442 ? 9.172 -39.531 -19.531 1 98.62 442 GLU A C 1
ATOM 3260 O O . GLU A 1 442 ? 8.477 -39.969 -20.453 1 98.62 442 GLU A O 1
ATOM 3265 N N . ALA A 1 443 ? 10.453 -39.875 -19.453 1 98.44 443 ALA A N 1
ATOM 3266 C CA . ALA A 1 443 ? 11.109 -40.781 -20.406 1 98.44 443 ALA A CA 1
ATOM 3267 C C . ALA A 1 443 ? 10.43 -42.125 -20.422 1 98.44 443 ALA A C 1
ATOM 3269 O O . ALA A 1 443 ? 10.133 -42.656 -21.5 1 98.44 443 ALA A O 1
ATOM 3270 N N . LEU A 1 444 ? 10.219 -42.656 -19.219 1 98.12 444 LEU A N 1
ATOM 3271 C CA . LEU A 1 444 ? 9.539 -43.938 -19.109 1 98.12 444 LEU A CA 1
ATOM 3272 C C . LEU A 1 444 ? 8.141 -43.875 -19.719 1 98.12 444 LEU A C 1
ATOM 3274 O O . LEU A 1 444 ? 7.73 -44.781 -20.438 1 98.12 444 LEU A O 1
ATOM 3278 N N . PHE A 1 445 ? 7.438 -42.875 -19.484 1 97.94 445 PHE A N 1
ATOM 3279 C CA . PHE A 1 445 ? 6.086 -42.688 -19.984 1 97.94 445 PHE A CA 1
ATOM 3280 C C . PHE A 1 445 ? 6.062 -42.719 -21.5 1 97.94 445 PHE A C 1
ATOM 3282 O O . PHE A 1 445 ? 5.246 -43.406 -22.109 1 97.94 445 PHE A O 1
ATOM 3289 N N . LEU A 1 446 ? 6.949 -41.875 -22.047 1 97.81 446 LEU A N 1
ATOM 3290 C CA . LEU A 1 446 ? 6.973 -41.781 -23.5 1 97.81 446 LEU A CA 1
ATOM 3291 C C . LEU A 1 446 ? 7.16 -43.156 -24.125 1 97.81 446 LEU A C 1
ATOM 3293 O O . LEU A 1 446 ? 6.445 -43.531 -25.062 1 97.81 446 LEU A O 1
ATOM 3297 N N . LEU A 1 447 ? 8.047 -43.938 -23.609 1 96.5 447 LEU A N 1
ATOM 3298 C CA . LEU A 1 447 ? 8.352 -45.25 -24.172 1 96.5 447 LEU A CA 1
ATOM 3299 C C . LEU A 1 447 ? 7.223 -46.25 -23.891 1 96.5 447 LEU A C 1
ATOM 3301 O O . LEU A 1 447 ? 6.82 -47 -24.766 1 96.5 447 LEU A O 1
ATOM 3305 N N . ASP A 1 448 ? 6.719 -46.188 -22.688 1 96.12 448 ASP A N 1
ATOM 3306 C CA . ASP A 1 448 ? 5.656 -47.094 -22.312 1 96.12 448 ASP A CA 1
ATOM 3307 C C . ASP A 1 448 ? 4.367 -46.812 -23.062 1 96.12 448 ASP A C 1
ATOM 3309 O O . ASP A 1 448 ? 3.646 -47.719 -23.469 1 96.12 448 ASP A O 1
ATOM 3313 N N . TYR A 1 449 ? 4.027 -45.594 -23.188 1 96.62 449 TYR A N 1
ATOM 3314 C CA . TYR A 1 449 ? 2.816 -45.188 -23.891 1 96.62 449 TYR A CA 1
ATOM 3315 C C . TYR A 1 449 ? 2.867 -45.625 -25.359 1 96.62 449 TYR A C 1
ATOM 3317 O O . TYR A 1 449 ? 1.879 -46.125 -25.891 1 96.62 449 TYR A O 1
ATOM 3325 N N . ALA A 1 450 ? 4.004 -45.469 -26 1 95.38 450 ALA A N 1
ATOM 3326 C CA . ALA A 1 450 ? 4.195 -45.906 -27.375 1 95.38 450 ALA A CA 1
ATOM 3327 C C . ALA A 1 450 ? 4 -47.406 -27.516 1 95.38 450 ALA A C 1
ATOM 3329 O O . ALA A 1 450 ? 3.385 -47.875 -28.469 1 95.38 450 ALA A O 1
ATOM 3330 N N . GLU A 1 451 ? 4.555 -48.031 -26.578 1 93.69 451 GLU A N 1
ATOM 3331 C CA . GLU A 1 451 ? 4.461 -49.5 -26.594 1 93.69 451 GLU A CA 1
ATOM 3332 C C . GLU A 1 451 ? 3.02 -49.969 -26.422 1 93.69 451 GLU A C 1
ATOM 3334 O O . GLU A 1 451 ? 2.578 -50.906 -27.062 1 93.69 451 GLU A O 1
ATOM 3339 N N . GLN A 1 452 ? 2.375 -49.344 -25.484 1 92.81 452 GLN A N 1
ATOM 3340 C CA . GLN A 1 452 ? 0.975 -49.656 -25.25 1 92.81 452 GLN A CA 1
ATOM 3341 C C . GLN A 1 452 ? 0.138 -49.438 -26.5 1 92.81 452 GLN A C 1
ATOM 3343 O O . GLN A 1 452 ? -0.739 -50.219 -26.844 1 92.81 452 GLN A O 1
ATOM 3348 N N . ALA A 1 453 ? 0.39 -48.344 -27.156 1 90.75 453 ALA A N 1
ATOM 3349 C CA . ALA A 1 453 ? -0.344 -48.031 -28.359 1 90.75 453 ALA A CA 1
ATOM 3350 C C . ALA A 1 453 ? -0.068 -49.031 -29.469 1 90.75 453 ALA A C 1
ATOM 3352 O O . ALA A 1 453 ? -0.965 -49.375 -30.25 1 90.75 453 ALA A O 1
ATOM 3353 N N . ARG A 1 454 ? 1.134 -49.469 -29.609 1 88.56 454 ARG A N 1
ATOM 3354 C CA . ARG A 1 454 ? 1.511 -50.469 -30.609 1 88.56 454 ARG A CA 1
ATOM 3355 C C . ARG A 1 454 ? 0.793 -51.781 -30.359 1 88.56 454 ARG A C 1
ATOM 3357 O O . ARG A 1 454 ? 0.359 -52.469 -31.297 1 88.56 454 ARG A O 1
ATOM 3364 N N . ARG A 1 455 ? 0.565 -52.094 -29.141 1 89.44 455 ARG A N 1
ATOM 3365 C CA . ARG A 1 455 ? -0.076 -53.344 -28.781 1 89.44 455 ARG A CA 1
ATOM 3366 C C . ARG A 1 455 ? -1.581 -53.281 -29.016 1 89.44 455 ARG A C 1
ATOM 3368 O O . ARG A 1 455 ? -2.213 -54.312 -29.297 1 89.44 455 ARG A O 1
ATOM 3375 N N . ALA A 1 456 ? -2.115 -52.219 -28.812 1 85.56 456 ALA A N 1
ATOM 3376 C CA . ALA A 1 456 ? -3.557 -52.031 -28.984 1 85.56 456 ALA A CA 1
ATOM 3377 C C . ALA A 1 456 ? -3.947 -52.031 -30.453 1 85.56 456 ALA A C 1
ATOM 3379 O O . ALA A 1 456 ? -5.125 -52.188 -30.797 1 85.56 456 ALA A O 1
ATOM 3380 N N . ARG A 1 457 ? -3.014 -52.062 -31.359 1 75.12 457 ARG A N 1
ATOM 3381 C CA . ARG A 1 457 ? -3.264 -52.156 -32.812 1 75.12 457 ARG A CA 1
ATOM 3382 C C . ARG A 1 457 ? -3.111 -53.562 -33.312 1 75.12 457 ARG A C 1
ATOM 3384 O O . ARG A 1 457 ? -2.275 -54.344 -32.812 1 75.12 457 ARG A O 1
ATOM 3391 N N . MET B 1 1 ? -9.188 58.406 14.82 1 43.5 1 MET B N 1
ATOM 3392 C CA . MET B 1 1 ? -8.523 59.125 13.719 1 43.5 1 MET B CA 1
ATOM 3393 C C . MET B 1 1 ? -7.059 58.719 13.625 1 43.5 1 MET B C 1
ATOM 3395 O O . MET B 1 1 ? -6.566 58.406 12.539 1 43.5 1 MET B O 1
ATOM 3399 N N . THR B 1 2 ? -6.328 58.688 14.766 1 45.28 2 THR B N 1
ATOM 3400 C CA . THR B 1 2 ? -4.926 58.281 14.82 1 45.28 2 THR B CA 1
ATOM 3401 C C . THR B 1 2 ? -4.777 56.812 14.5 1 45.28 2 THR B C 1
ATOM 3403 O O . THR B 1 2 ? -3.857 56.406 13.781 1 45.28 2 THR B O 1
ATOM 3406 N N . ASP B 1 3 ? -5.855 56.156 14.898 1 66.62 3 ASP B N 1
ATOM 3407 C CA . ASP B 1 3 ? -5.824 54.688 14.672 1 66.62 3 ASP B CA 1
ATOM 3408 C C . ASP B 1 3 ? -6.043 54.375 13.195 1 66.62 3 ASP B C 1
ATOM 3410 O O . ASP B 1 3 ? -5.34 53.531 12.633 1 66.62 3 ASP B O 1
ATOM 3414 N N . ASP B 1 4 ? -6.699 55.281 12.57 1 77.62 4 ASP B N 1
ATOM 3415 C CA . ASP B 1 4 ? -6.992 55.062 11.164 1 77.62 4 ASP B CA 1
ATOM 3416 C C . ASP B 1 4 ? -5.809 55.438 10.281 1 77.62 4 ASP B C 1
ATOM 3418 O O . ASP B 1 4 ? -5.504 54.781 9.297 1 77.62 4 ASP B O 1
ATOM 3422 N N . SER B 1 5 ? -5.18 56.531 10.766 1 85.5 5 SER B N 1
ATOM 3423 C CA . SER B 1 5 ? -4.031 57 10 1 85.5 5 SER B CA 1
ATOM 3424 C C . SER B 1 5 ? -2.861 56.031 10.109 1 85.5 5 SER B C 1
ATOM 3426 O O . SER B 1 5 ? -2.186 55.75 9.109 1 85.5 5 SER B O 1
ATOM 3428 N N . ARG B 1 6 ? -2.627 55.5 11.258 1 89.81 6 ARG B N 1
ATOM 3429 C CA . ARG B 1 6 ? -1.568 54.531 11.461 1 89.81 6 ARG B CA 1
ATOM 3430 C C . ARG B 1 6 ? -1.835 53.25 10.656 1 89.81 6 ARG B C 1
ATOM 3432 O O . ARG B 1 6 ? -0.92 52.688 10.047 1 89.81 6 ARG B O 1
ATOM 3439 N N . THR B 1 7 ? -3.057 52.906 10.648 1 94.25 7 THR B N 1
ATOM 3440 C CA . THR B 1 7 ? -3.439 51.719 9.898 1 94.25 7 THR B CA 1
ATOM 3441 C C . THR B 1 7 ? -3.201 51.938 8.406 1 94.25 7 THR B C 1
ATOM 3443 O O . THR B 1 7 ? -2.693 51.031 7.727 1 94.25 7 THR B O 1
ATOM 3446 N N . ALA B 1 8 ? -3.551 53.062 7.945 1 95.69 8 ALA B N 1
ATOM 3447 C CA . ALA B 1 8 ? -3.365 53.375 6.527 1 95.69 8 ALA B CA 1
ATOM 3448 C C . ALA B 1 8 ? -1.884 53.375 6.16 1 95.69 8 ALA B C 1
ATOM 3450 O O . ALA B 1 8 ? -1.497 52.906 5.086 1 95.69 8 ALA B O 1
ATOM 3451 N N . GLU B 1 9 ? -1.137 53.969 6.992 1 95.69 9 GLU B N 1
ATOM 3452 C CA . GLU B 1 9 ? 0.302 54.031 6.754 1 95.69 9 GLU B CA 1
ATOM 3453 C C . GLU B 1 9 ? 0.935 52.656 6.754 1 95.69 9 GLU B C 1
ATOM 3455 O O . GLU B 1 9 ? 1.76 52.344 5.891 1 95.69 9 GLU B O 1
ATOM 3460 N N . LEU B 1 10 ? 0.601 51.938 7.727 1 97.31 10 LEU B N 1
ATOM 3461 C CA . LEU B 1 10 ? 1.133 50.562 7.805 1 97.31 10 LEU B CA 1
ATOM 3462 C C . LEU B 1 10 ? 0.644 49.719 6.633 1 97.31 10 LEU B C 1
ATOM 3464 O O . LEU B 1 10 ? 1.375 48.875 6.137 1 97.31 10 LEU B O 1
ATOM 3468 N N . ARG B 1 11 ? -0.594 49.875 6.262 1 97.94 11 ARG B N 1
ATOM 3469 C CA . ARG B 1 11 ? -1.135 49.188 5.102 1 97.94 11 ARG B CA 1
ATOM 3470 C C . ARG B 1 11 ? -0.315 49.469 3.85 1 97.94 11 ARG B C 1
ATOM 3472 O O . ARG B 1 11 ? 0.008 48.562 3.084 1 97.94 11 ARG B O 1
ATOM 3479 N N . ALA B 1 12 ? -0.013 50.688 3.693 1 97.94 12 ALA B N 1
ATOM 3480 C CA . ALA B 1 12 ? 0.803 51.094 2.553 1 97.94 12 ALA B CA 1
ATOM 3481 C C . ALA B 1 12 ? 2.209 50.531 2.646 1 97.94 12 ALA B C 1
ATOM 3483 O O . ALA B 1 12 ? 2.781 50.094 1.637 1 97.94 12 ALA B O 1
ATOM 3484 N N . ALA B 1 13 ? 2.771 50.531 3.799 1 98.06 13 ALA B N 1
ATOM 3485 C CA . ALA B 1 13 ? 4.109 50 4.008 1 98.06 13 ALA B CA 1
ATOM 3486 C C . ALA B 1 13 ? 4.148 48.5 3.688 1 98.06 13 ALA B C 1
ATOM 3488 O O . ALA B 1 13 ? 5.07 48.031 3.018 1 98.06 13 ALA B O 1
ATOM 3489 N N . VAL B 1 14 ? 3.195 47.781 4.156 1 98.56 14 VAL B N 1
ATOM 3490 C CA . VAL B 1 14 ? 3.123 46.344 3.92 1 98.56 14 VAL B CA 1
ATOM 3491 C C . VAL B 1 14 ? 2.943 46.094 2.428 1 98.56 14 VAL B C 1
ATOM 3493 O O . VAL B 1 14 ? 3.605 45.219 1.864 1 98.56 14 VAL B O 1
ATOM 3496 N N . ALA B 1 15 ? 2.029 46.812 1.847 1 98.44 15 ALA B N 1
ATOM 3497 C CA . ALA B 1 15 ? 1.804 46.656 0.411 1 98.44 15 ALA B CA 1
ATOM 3498 C C . ALA B 1 15 ? 3.096 46.875 -0.372 1 98.44 15 ALA B C 1
ATOM 3500 O O . ALA B 1 15 ? 3.365 46.156 -1.34 1 98.44 15 ALA B O 1
ATOM 3501 N N . ALA B 1 16 ? 3.848 47.781 0.036 1 98.5 16 ALA B N 1
ATOM 3502 C CA . ALA B 1 16 ? 5.098 48.125 -0.645 1 98.5 16 ALA B CA 1
ATOM 3503 C C . ALA B 1 16 ? 6.137 47.031 -0.443 1 98.5 16 ALA B C 1
ATOM 3505 O O . ALA B 1 16 ? 7.09 46.906 -1.22 1 98.5 16 ALA B O 1
ATOM 3506 N N . LEU B 1 17 ? 5.969 46.219 0.516 1 98.69 17 LEU B N 1
ATOM 3507 C CA . LEU B 1 17 ? 6.938 45.188 0.859 1 98.69 17 LEU B CA 1
ATOM 3508 C C . LEU B 1 17 ? 6.57 43.875 0.197 1 98.69 17 LEU B C 1
ATOM 3510 O O . LEU B 1 17 ? 7.355 42.906 0.225 1 98.69 17 LEU B O 1
ATOM 3514 N N . MET B 1 18 ? 5.426 43.781 -0.45 1 98.69 18 MET B N 1
ATOM 3515 C CA . MET B 1 18 ? 4.93 42.5 -0.976 1 98.69 18 MET B CA 1
ATOM 3516 C C . MET B 1 18 ? 5.844 41.969 -2.076 1 98.69 18 MET B C 1
ATOM 3518 O O . MET B 1 18 ? 6.039 40.781 -2.201 1 98.69 18 MET B O 1
ATOM 3522 N N . PRO B 1 19 ? 6.465 42.844 -2.938 1 98.56 19 PRO B N 1
ATOM 3523 C CA . PRO B 1 19 ? 7.457 42.281 -3.871 1 98.56 19 PRO B CA 1
ATOM 3524 C C . PRO B 1 19 ? 8.633 41.625 -3.162 1 98.56 19 PRO B C 1
ATOM 3526 O O . PRO B 1 19 ? 9.102 40.562 -3.598 1 98.56 19 PRO B O 1
ATOM 3529 N N . GLN B 1 20 ? 9.094 42.25 -2.104 1 98.56 20 GLN B N 1
ATOM 3530 C CA . GLN B 1 20 ? 10.156 41.625 -1.312 1 98.56 20 GLN B CA 1
ATOM 3531 C C . GLN B 1 20 ? 9.68 40.344 -0.675 1 98.56 20 GLN B C 1
ATOM 3533 O O . GLN B 1 20 ? 10.445 39.375 -0.583 1 98.56 20 GLN B O 1
ATOM 3538 N N . ALA B 1 21 ? 8.438 40.375 -0.176 1 98.69 21 ALA B N 1
ATOM 3539 C CA . ALA B 1 21 ? 7.859 39.156 0.375 1 98.69 21 ALA B CA 1
ATOM 3540 C C . ALA B 1 21 ? 7.906 38 -0.642 1 98.69 21 ALA B C 1
ATOM 3542 O O . ALA B 1 21 ? 8.242 36.875 -0.298 1 98.69 21 ALA B O 1
ATOM 3543 N N . LYS B 1 22 ? 7.578 38.312 -1.843 1 98.75 22 LYS B N 1
ATOM 3544 C CA . LYS B 1 22 ? 7.617 37.281 -2.898 1 98.75 22 LYS B CA 1
ATOM 3545 C C . LYS B 1 22 ? 9.047 36.812 -3.139 1 98.75 22 LYS B C 1
ATOM 3547 O O . LYS B 1 22 ? 9.273 35.594 -3.318 1 98.75 22 LYS B O 1
ATOM 3552 N N . THR B 1 23 ? 9.969 37.719 -3.176 1 98.75 23 THR B N 1
ATOM 3553 C CA . THR B 1 23 ? 11.375 37.375 -3.359 1 98.75 23 THR B CA 1
ATOM 3554 C C . THR B 1 23 ? 11.859 36.438 -2.238 1 98.75 23 THR B C 1
ATOM 3556 O O . THR B 1 23 ? 12.539 35.438 -2.496 1 98.75 23 THR B O 1
ATOM 3559 N N . ASP B 1 24 ? 11.516 36.844 -1.034 1 98.81 24 ASP B N 1
ATOM 3560 C CA . ASP B 1 24 ? 11.891 36.031 0.123 1 98.81 24 ASP B CA 1
ATOM 3561 C C . ASP B 1 24 ? 11.312 34.625 0.021 1 98.81 24 ASP B C 1
ATOM 3563 O O . ASP B 1 24 ? 12.016 33.625 0.246 1 98.81 24 ASP B O 1
ATOM 3567 N N . LEU B 1 25 ? 10 34.562 -0.288 1 98.88 25 LEU B N 1
ATOM 3568 C CA . LEU B 1 25 ? 9.328 33.281 -0.355 1 98.88 25 LEU B CA 1
ATOM 3569 C C . LEU B 1 25 ? 9.898 32.406 -1.489 1 98.88 25 LEU B C 1
ATOM 3571 O O . LEU B 1 25 ? 9.984 31.188 -1.37 1 98.88 25 LEU B O 1
ATOM 3575 N N . THR B 1 26 ? 10.281 33.062 -2.588 1 98.81 26 THR B N 1
ATOM 3576 C CA . THR B 1 26 ? 10.922 32.344 -3.703 1 98.81 26 THR B CA 1
ATOM 3577 C C . THR B 1 26 ? 12.211 31.672 -3.254 1 98.81 26 THR B C 1
ATOM 3579 O O . THR B 1 26 ? 12.445 30.516 -3.574 1 98.81 26 THR B O 1
ATOM 3582 N N . GLN B 1 27 ? 12.953 32.438 -2.531 1 98.62 27 GLN B N 1
ATOM 3583 C CA . GLN B 1 27 ? 14.203 31.859 -2.02 1 98.62 27 GLN B CA 1
ATOM 3584 C C . GLN B 1 27 ? 13.93 30.719 -1.045 1 98.62 27 GLN B C 1
ATOM 3586 O O . GLN B 1 27 ? 14.555 29.656 -1.131 1 98.62 27 GLN B O 1
ATOM 3591 N N . LEU B 1 28 ? 13.062 30.906 -0.156 1 98.75 28 LEU B N 1
ATOM 3592 C CA . LEU B 1 28 ? 12.758 29.906 0.863 1 98.75 28 LEU B CA 1
ATOM 3593 C C . LEU B 1 28 ? 12.242 28.625 0.225 1 98.75 28 LEU B C 1
ATOM 3595 O O . LEU B 1 28 ? 12.633 27.531 0.627 1 98.75 28 LEU B O 1
ATOM 3599 N N . VAL B 1 29 ? 11.344 28.75 -0.774 1 98.62 29 VAL B N 1
ATOM 3600 C CA . VAL B 1 29 ? 10.758 27.594 -1.446 1 98.62 29 VAL B CA 1
ATOM 3601 C C . VAL B 1 29 ? 11.844 26.812 -2.174 1 98.62 29 VAL B C 1
ATOM 3603 O O . VAL B 1 29 ? 11.758 25.594 -2.295 1 98.62 29 VAL B O 1
ATOM 3606 N N . SER B 1 30 ? 12.898 27.484 -2.561 1 98.44 30 SER B N 1
ATOM 3607 C CA . SER B 1 30 ? 13.977 26.828 -3.303 1 98.44 30 SER B CA 1
ATOM 3608 C C . SER B 1 30 ? 14.773 25.891 -2.408 1 98.44 30 SER B C 1
ATOM 3610 O O . SER B 1 30 ? 15.492 25.016 -2.898 1 98.44 30 SER B O 1
ATOM 3612 N N . PHE B 1 31 ? 14.75 26.047 -1.072 1 98.19 31 PHE B N 1
ATOM 3613 C CA . PHE B 1 31 ? 15.406 25.125 -0.145 1 98.19 31 PHE B CA 1
ATOM 3614 C C . PHE B 1 31 ? 14.57 23.875 0.066 1 98.19 31 PHE B C 1
ATOM 3616 O O . PHE B 1 31 ? 13.422 23.953 0.505 1 98.19 31 PHE B O 1
ATOM 3623 N N . LYS B 1 32 ? 15.117 22.734 -0.222 1 97.44 32 LYS B N 1
ATOM 3624 C CA . LYS B 1 32 ? 14.422 21.469 -0.024 1 97.44 32 LYS B CA 1
ATOM 3625 C C . LYS B 1 32 ? 14.531 21 1.424 1 97.44 32 LYS B C 1
ATOM 3627 O O . LYS B 1 32 ? 15.039 19.906 1.689 1 97.44 32 LYS B O 1
ATOM 3632 N N . SER B 1 33 ? 13.898 21.766 2.33 1 97.69 33 SER B N 1
ATOM 3633 C CA . SER B 1 33 ? 14.164 21.609 3.756 1 97.69 33 SER B CA 1
ATOM 3634 C C . SER B 1 33 ? 13.227 20.562 4.379 1 97.69 33 SER B C 1
ATOM 3636 O O . SER B 1 33 ? 12.531 20.859 5.352 1 97.69 33 SER B O 1
ATOM 3638 N N . VAL B 1 34 ? 13.227 19.375 3.912 1 95.56 34 VAL B N 1
ATOM 3639 C CA . VAL B 1 34 ? 12.547 18.234 4.516 1 95.56 34 VAL B CA 1
ATOM 3640 C C . VAL B 1 34 ? 13.422 17.625 5.605 1 95.56 34 VAL B C 1
ATOM 3642 O O . VAL B 1 34 ? 14.523 17.141 5.328 1 95.56 34 VAL B O 1
ATOM 3645 N N . ALA B 1 35 ? 12.883 17.625 6.844 1 94.44 35 ALA B N 1
ATOM 3646 C CA . ALA B 1 35 ? 13.688 17.203 7.992 1 94.44 35 ALA B CA 1
ATOM 3647 C C . ALA B 1 35 ? 13.625 15.688 8.172 1 94.44 35 ALA B C 1
ATOM 3649 O O . ALA B 1 35 ? 13.312 15.195 9.258 1 94.44 35 ALA B O 1
ATOM 3650 N N . ASP B 1 36 ? 13.852 14.961 7.297 1 90.75 36 ASP B N 1
ATOM 3651 C CA . ASP B 1 36 ? 13.969 13.508 7.305 1 90.75 36 ASP B CA 1
ATOM 3652 C C . ASP B 1 36 ? 15.219 13.055 6.551 1 90.75 36 ASP B C 1
ATOM 3654 O O . ASP B 1 36 ? 15.195 12.914 5.328 1 90.75 36 ASP B O 1
ATOM 3658 N N . PRO B 1 37 ? 16.234 12.711 7.312 1 90.5 37 PRO B N 1
ATOM 3659 C CA . PRO B 1 37 ? 17.5 12.359 6.672 1 90.5 37 PRO B CA 1
ATOM 3660 C C . PRO B 1 37 ? 17.422 11.07 5.863 1 90.5 37 PRO B C 1
ATOM 3662 O O . PRO B 1 37 ? 18.312 10.781 5.059 1 90.5 37 PRO B O 1
ATOM 3665 N N . ARG B 1 38 ? 16.453 10.281 6.023 1 88.25 38 ARG B N 1
ATOM 3666 C CA . ARG B 1 38 ? 16.281 9.062 5.242 1 88.25 38 ARG B CA 1
ATOM 3667 C C . ARG B 1 38 ? 15.859 9.391 3.811 1 88.25 38 ARG B C 1
ATOM 3669 O O . ARG B 1 38 ? 15.984 8.555 2.916 1 88.25 38 ARG B O 1
ATOM 3676 N N . GLN B 1 39 ? 15.375 10.578 3.551 1 87.88 39 GLN B N 1
ATOM 3677 C CA . GLN B 1 39 ? 14.805 10.953 2.26 1 87.88 39 GLN B CA 1
ATOM 3678 C C . GLN B 1 39 ? 15.578 12.117 1.64 1 87.88 39 GLN B C 1
ATOM 3680 O O . GLN B 1 39 ? 15.758 12.164 0.422 1 87.88 39 GLN B O 1
ATOM 3685 N N . PHE B 1 40 ? 15.961 13.227 2.496 1 92.38 40 PHE B N 1
ATOM 3686 C CA . PHE B 1 40 ? 16.609 14.43 2 1 92.38 40 PHE B CA 1
ATOM 3687 C C . PHE B 1 40 ? 17.859 14.75 2.814 1 92.38 40 PHE B C 1
ATOM 3689 O O . PHE B 1 40 ? 17.906 14.484 4.016 1 92.38 40 PHE B O 1
ATOM 3696 N N . PRO B 1 41 ? 18.844 15.414 2.156 1 93.62 41 PRO B N 1
ATOM 3697 C CA . PRO B 1 41 ? 20.062 15.781 2.873 1 93.62 41 PRO B CA 1
ATOM 3698 C C . PRO B 1 41 ? 19.828 16.859 3.934 1 93.62 41 PRO B C 1
ATOM 3700 O O . PRO B 1 41 ? 19.156 17.859 3.666 1 93.62 41 PRO B O 1
ATOM 3703 N N . PRO B 1 42 ? 20.422 16.703 5.074 1 94.19 42 PRO B N 1
ATOM 3704 C CA . PRO B 1 42 ? 20.219 17.672 6.156 1 94.19 42 PRO B CA 1
ATOM 3705 C C . PRO B 1 42 ? 20.719 19.078 5.801 1 94.19 42 PRO B C 1
ATOM 3707 O O . PRO B 1 42 ? 20.25 20.062 6.379 1 94.19 42 PRO B O 1
ATOM 3710 N N . GLU B 1 43 ? 21.594 19.188 4.809 1 96.12 43 GLU B N 1
ATOM 3711 C CA . GLU B 1 43 ? 22.188 20.469 4.418 1 96.12 43 GLU B CA 1
ATOM 3712 C C . GLU B 1 43 ? 21.109 21.422 3.918 1 96.12 43 GLU B C 1
ATOM 3714 O O . GLU B 1 43 ? 21.266 22.641 4.02 1 96.12 43 GLU B O 1
ATOM 3719 N N . GLU B 1 44 ? 20.109 20.906 3.34 1 96.94 44 GLU B N 1
ATOM 3720 C CA . GLU B 1 44 ? 19.031 21.766 2.859 1 96.94 44 GLU B CA 1
ATOM 3721 C C . GLU B 1 44 ? 18.328 22.469 4.016 1 96.94 44 GLU B C 1
ATOM 3723 O O . GLU B 1 44 ? 17.984 23.656 3.912 1 96.94 44 GLU B O 1
ATOM 3728 N N . CYS B 1 45 ? 18.125 21.75 5.082 1 97.69 45 CYS B N 1
ATOM 3729 C CA . CYS B 1 45 ? 17.562 22.359 6.277 1 97.69 45 CYS B CA 1
ATOM 3730 C C . CYS B 1 45 ? 18.516 23.375 6.879 1 97.69 45 CYS B C 1
ATOM 3732 O O . CYS B 1 45 ? 18.094 24.438 7.352 1 97.69 45 CYS B O 1
ATOM 3734 N N . ASP B 1 46 ? 19.797 23.078 6.82 1 97.81 46 ASP B N 1
ATOM 3735 C CA . ASP B 1 46 ? 20.797 24 7.348 1 97.81 46 ASP B CA 1
ATOM 3736 C C . ASP B 1 46 ? 20.781 25.328 6.574 1 97.81 46 ASP B C 1
ATOM 3738 O O . ASP B 1 46 ? 20.875 26.391 7.168 1 97.81 46 ASP B O 1
ATOM 3742 N N . ARG B 1 47 ? 20.703 25.203 5.309 1 98.25 47 ARG B N 1
ATOM 3743 C CA . ARG B 1 47 ? 20.688 26.406 4.469 1 98.25 47 ARG B CA 1
ATOM 3744 C C . ARG B 1 47 ? 19.438 27.234 4.742 1 98.25 47 ARG B C 1
ATOM 3746 O O . ARG B 1 47 ? 19.516 28.469 4.816 1 98.25 47 ARG B O 1
ATOM 3753 N N . ALA B 1 48 ? 18.312 26.594 4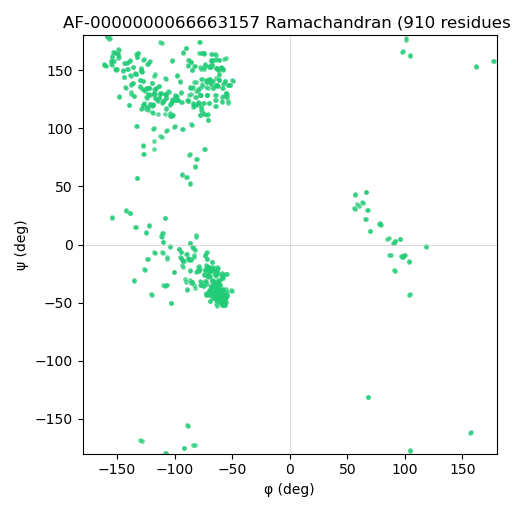.867 1 98.62 48 ALA B N 1
ATOM 3754 C CA . ALA B 1 48 ? 17.078 27.312 5.184 1 98.62 48 ALA B CA 1
ATOM 3755 C C . ALA B 1 48 ? 17.188 28.016 6.535 1 98.62 48 ALA B C 1
ATOM 3757 O O . ALA B 1 48 ? 16.781 29.172 6.668 1 98.62 48 ALA B O 1
ATOM 3758 N N . ALA B 1 49 ? 17.703 27.328 7.516 1 98.69 49 ALA B N 1
ATOM 3759 C CA . ALA B 1 49 ? 17.875 27.891 8.852 1 98.69 49 ALA B CA 1
ATOM 3760 C C . ALA B 1 49 ? 18.75 29.125 8.82 1 98.69 49 ALA B C 1
ATOM 3762 O O . ALA B 1 49 ? 18.422 30.156 9.43 1 98.69 49 ALA B O 1
ATOM 3763 N N . GLN B 1 50 ? 19.828 29 8.133 1 98.62 50 GLN B N 1
ATOM 3764 C CA . GLN B 1 50 ? 20.766 30.125 8.047 1 98.62 50 GLN B CA 1
ATOM 3765 C C . GLN B 1 50 ? 20.109 31.312 7.344 1 98.62 50 GLN B C 1
ATOM 3767 O O . GLN B 1 50 ? 20.297 32.469 7.766 1 98.62 50 GLN B O 1
ATOM 3772 N N . TRP B 1 51 ? 19.438 31.016 6.289 1 98.75 51 TRP B N 1
ATOM 3773 C CA . TRP B 1 51 ? 18.766 32.094 5.578 1 98.75 51 TRP B CA 1
ATOM 3774 C C . TRP B 1 51 ? 17.766 32.812 6.492 1 98.75 51 TRP B C 1
ATOM 3776 O O . TRP B 1 51 ? 17.688 34.031 6.488 1 98.75 51 TRP B O 1
ATOM 3786 N N . VAL B 1 52 ? 16.969 32.062 7.223 1 98.81 52 VAL B N 1
ATOM 3787 C CA . VAL B 1 52 ? 15.977 32.625 8.133 1 98.81 52 VAL B CA 1
ATOM 3788 C C . VAL B 1 52 ? 16.672 33.5 9.188 1 98.81 52 VAL B C 1
ATOM 3790 O O . VAL B 1 52 ? 16.219 34.625 9.469 1 98.81 52 VAL B O 1
ATOM 3793 N N . ALA B 1 53 ? 17.734 32.969 9.758 1 98.69 53 ALA B N 1
ATOM 3794 C CA . ALA B 1 53 ? 18.5 33.75 10.742 1 98.69 53 ALA B CA 1
ATOM 3795 C C . ALA B 1 53 ? 18.969 35.062 10.156 1 98.69 53 ALA B C 1
ATOM 3797 O O . ALA B 1 53 ? 18.812 36.125 10.781 1 98.69 53 ALA B O 1
ATOM 3798 N N . ASP B 1 54 ? 19.547 35 8.969 1 98.62 54 ASP B N 1
ATOM 3799 C CA . ASP B 1 54 ? 20.078 36.188 8.312 1 98.62 54 ASP B CA 1
ATOM 3800 C C . ASP B 1 54 ? 18.953 37.188 8.008 1 98.62 54 ASP B C 1
ATOM 3802 O O . ASP B 1 54 ? 19.156 38.406 8.141 1 98.62 54 ASP B O 1
ATOM 3806 N N . ALA B 1 55 ? 17.875 36.688 7.566 1 98.56 55 ALA B N 1
ATOM 3807 C CA . ALA B 1 55 ? 16.75 37.562 7.195 1 98.56 55 ALA B CA 1
ATOM 3808 C C . ALA B 1 55 ? 16.219 38.312 8.406 1 98.56 55 ALA B C 1
ATOM 3810 O O . ALA B 1 55 ? 15.938 39.531 8.32 1 98.56 55 ALA B O 1
ATOM 3811 N N . PHE B 1 56 ? 16.062 37.656 9.539 1 98.38 56 PHE B N 1
ATOM 3812 C CA . PHE B 1 56 ? 15.523 38.344 10.727 1 98.38 56 PHE B CA 1
ATOM 3813 C C . PHE B 1 56 ? 16.547 39.281 11.32 1 98.38 56 PHE B C 1
ATOM 3815 O O . PHE B 1 56 ? 16.203 40.312 11.875 1 98.3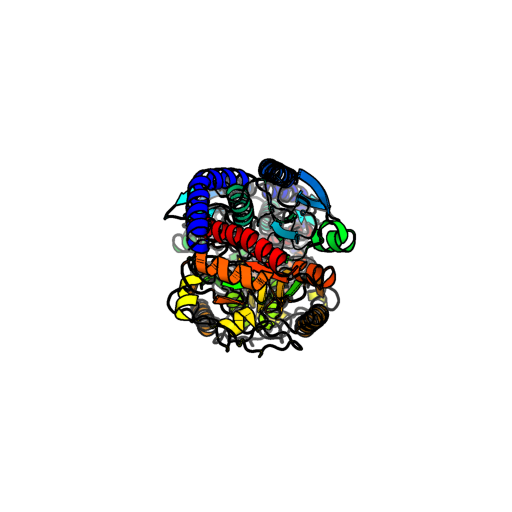8 56 PHE B O 1
ATOM 3822 N N . ALA B 1 57 ? 17.828 38.906 11.211 1 97.69 57 ALA B N 1
ATOM 3823 C CA . ALA B 1 57 ? 18.875 39.875 11.594 1 97.69 57 ALA B CA 1
ATOM 3824 C C . ALA B 1 57 ? 18.766 41.156 10.781 1 97.69 57 ALA B C 1
ATOM 3826 O O . ALA B 1 57 ? 18.859 42.25 11.336 1 97.69 57 ALA B O 1
ATOM 3827 N N . ALA B 1 58 ? 18.594 40.969 9.531 1 97.06 58 ALA B N 1
ATOM 3828 C CA . ALA B 1 58 ? 18.484 42.125 8.633 1 97.06 58 ALA B CA 1
ATOM 3829 C C . ALA B 1 58 ? 17.234 42.969 8.938 1 97.06 58 ALA B C 1
ATOM 3831 O O . ALA B 1 58 ? 17.203 44.156 8.664 1 97.06 58 ALA B O 1
ATOM 3832 N N . ALA B 1 59 ? 16.234 42.312 9.523 1 96.38 59 ALA B N 1
ATOM 3833 C CA . ALA B 1 59 ? 14.984 43 9.859 1 96.38 59 ALA B CA 1
ATOM 3834 C C . ALA B 1 59 ? 15.102 43.75 11.18 1 96.38 59 ALA B C 1
ATOM 3836 O O . ALA B 1 59 ? 14.156 44.406 11.609 1 96.38 59 ALA B O 1
ATOM 3837 N N . GLY B 1 60 ? 16.219 43.625 11.898 1 95.06 60 GLY B N 1
ATOM 3838 C CA . GLY B 1 60 ? 16.453 44.469 13.047 1 95.06 60 GLY B CA 1
ATOM 3839 C C . GLY B 1 60 ? 16.578 43.688 14.352 1 95.06 60 GLY B C 1
ATOM 3840 O O . GLY B 1 60 ? 16.812 44.281 15.406 1 95.06 60 GLY B O 1
ATOM 3841 N N . LEU B 1 61 ? 16.438 42.375 14.336 1 96.56 61 LEU B N 1
ATOM 3842 C CA . LEU B 1 61 ? 16.641 41.562 15.547 1 96.56 61 LEU B CA 1
ATOM 3843 C C . LEU B 1 61 ? 18.125 41.375 15.82 1 96.56 61 LEU B C 1
ATOM 3845 O O . LEU B 1 61 ? 18.891 40.969 14.938 1 96.56 61 LEU B O 1
ATOM 3849 N N . THR B 1 62 ? 18.516 41.656 17 1 93.81 62 THR B N 1
ATOM 3850 C CA . THR B 1 62 ? 19.938 41.906 17.266 1 93.81 62 THR B CA 1
ATOM 3851 C C . THR B 1 62 ? 20.578 40.656 17.891 1 93.81 62 THR B C 1
ATOM 3853 O O . THR B 1 62 ? 21.797 40.5 17.844 1 93.81 62 THR B O 1
ATOM 3856 N N . ARG B 1 63 ? 19.859 39.781 18.516 1 96.56 63 ARG B N 1
ATOM 3857 C CA . ARG B 1 63 ? 20.359 38.531 19.078 1 96.56 63 ARG B CA 1
ATOM 3858 C C . ARG B 1 63 ? 19.891 37.344 18.234 1 96.56 63 ARG B C 1
ATOM 3860 O O . ARG B 1 63 ? 18.781 36.844 18.453 1 96.56 63 ARG B O 1
ATOM 3867 N N . VAL B 1 64 ? 20.797 36.938 17.375 1 97.31 64 VAL B N 1
ATOM 3868 C CA . VAL B 1 64 ? 20.406 35.906 16.422 1 97.31 64 VAL B CA 1
ATOM 3869 C C . VAL B 1 64 ? 21.328 34.688 16.547 1 97.31 64 VAL B C 1
ATOM 3871 O O . VAL B 1 64 ? 22.547 34.875 16.688 1 97.31 64 VAL B O 1
ATOM 3874 N N . GLY B 1 65 ? 20.734 33.5 16.562 1 97.12 65 GLY B N 1
ATOM 3875 C CA . GLY B 1 65 ? 21.547 32.281 16.625 1 97.12 65 GLY B CA 1
ATOM 3876 C C . GLY B 1 65 ? 20.812 31.047 16.172 1 97.12 65 GLY B C 1
ATOM 3877 O O . GLY B 1 65 ? 19.578 31.016 16.156 1 97.12 65 GLY B O 1
ATOM 3878 N N . LEU B 1 66 ? 21.594 30.109 15.719 1 98.06 66 LEU B N 1
ATOM 3879 C CA . LEU B 1 66 ? 21.109 28.75 15.461 1 98.06 66 LEU B CA 1
ATOM 3880 C C . LEU B 1 66 ? 21.359 27.844 16.672 1 98.06 66 LEU B C 1
ATOM 3882 O O . LEU B 1 66 ? 22.5 27.734 17.141 1 98.06 66 LEU B O 1
ATOM 3886 N N . HIS B 1 67 ? 20.281 27.281 17.156 1 98 67 HIS B N 1
ATOM 3887 C CA . HIS B 1 67 ? 20.375 26.438 18.344 1 98 67 HIS B CA 1
ATOM 3888 C C . HIS B 1 67 ? 20.031 24.984 18.016 1 98 67 HIS B C 1
ATOM 3890 O O . HIS B 1 67 ? 18.922 24.688 17.547 1 98 67 HIS B O 1
ATOM 3896 N N . GLU B 1 68 ? 20.922 24.125 18.312 1 97.19 68 GLU B N 1
ATOM 3897 C CA . GLU B 1 68 ? 20.641 22.719 18.094 1 97.19 68 GLU B CA 1
ATOM 3898 C C . GLU B 1 68 ? 19.625 22.188 19.094 1 97.19 68 GLU B C 1
ATOM 3900 O O . GLU B 1 68 ? 19.734 22.438 20.297 1 97.19 68 GLU B O 1
ATOM 3905 N N . THR B 1 69 ? 18.641 21.562 18.578 1 96.31 69 THR B N 1
ATOM 3906 C CA . THR B 1 69 ? 17.641 20.922 19.422 1 96.31 69 THR B CA 1
ATOM 3907 C C . THR B 1 69 ? 18 19.469 19.688 1 96.31 69 THR B C 1
ATOM 3909 O O . THR B 1 69 ? 18.859 18.906 19.016 1 96.31 69 THR B O 1
ATOM 3912 N N . PRO B 1 70 ? 17.406 18.812 20.625 1 94.44 70 PRO B N 1
ATOM 3913 C CA . PRO B 1 70 ? 17.797 17.469 21.031 1 94.44 70 PRO B CA 1
ATOM 3914 C C . PRO B 1 70 ? 17.625 16.438 19.906 1 94.44 70 PRO B C 1
ATOM 3916 O O . PRO B 1 70 ? 18.281 15.398 19.922 1 94.44 70 PRO B O 1
ATOM 3919 N N . ASP B 1 71 ? 16.797 16.672 19 1 91.69 71 ASP B N 1
ATOM 3920 C CA . ASP B 1 71 ? 16.562 15.711 17.922 1 91.69 71 ASP B CA 1
ATOM 3921 C C . ASP B 1 71 ? 17.562 15.93 16.781 1 91.69 71 ASP B C 1
ATOM 3923 O O . ASP B 1 71 ? 17.453 15.281 15.727 1 91.69 71 ASP B O 1
ATOM 3927 N N . GLY B 1 72 ? 18.406 16.828 16.922 1 93.69 72 GLY B N 1
ATOM 3928 C CA . GLY B 1 72 ? 19.453 17.047 15.93 1 93.69 72 GLY B CA 1
ATOM 3929 C C . GLY B 1 72 ? 19.125 18.172 14.961 1 93.69 72 GLY B C 1
ATOM 3930 O O . GLY B 1 72 ? 19.984 18.625 14.219 1 93.69 72 GLY B O 1
ATOM 3931 N N . SER B 1 73 ? 17.938 18.703 14.938 1 96 73 SER B N 1
ATOM 3932 C CA . SER B 1 73 ? 17.578 19.844 14.102 1 96 73 SER B CA 1
ATOM 3933 C C . SER B 1 73 ? 18.078 21.156 14.711 1 96 73 SER B C 1
ATOM 3935 O O . SER B 1 73 ? 18.656 21.156 15.797 1 96 73 SER B O 1
ATOM 3937 N N . LYS B 1 74 ? 17.906 22.219 13.992 1 97.69 74 LYS B N 1
ATOM 3938 C CA . LYS B 1 74 ? 18.312 23.531 14.492 1 97.69 74 LYS B CA 1
ATOM 3939 C C . LYS B 1 74 ? 17.109 24.469 14.602 1 97.69 74 LYS B C 1
ATOM 3941 O O . LYS B 1 74 ? 16.266 24.516 13.688 1 97.69 74 LYS B O 1
ATOM 3946 N N . ALA B 1 75 ? 16.984 25.078 15.742 1 98.06 75 AL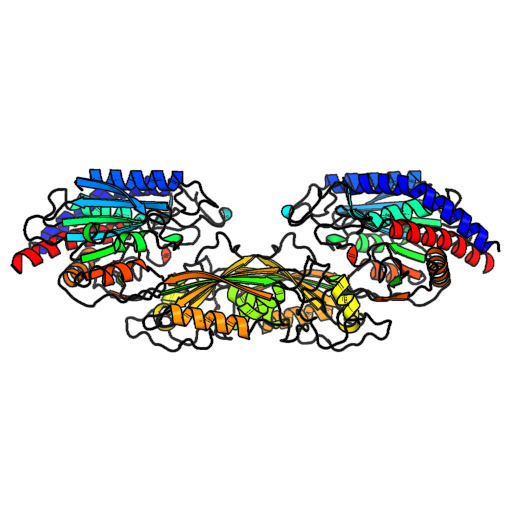A B N 1
ATOM 3947 C CA . ALA B 1 75 ? 16.016 26.172 15.898 1 98.06 75 ALA B CA 1
ATOM 3948 C C . ALA B 1 75 ? 16.688 27.531 15.672 1 98.06 75 ALA B C 1
ATOM 3950 O O . ALA B 1 75 ? 17.781 27.781 16.172 1 98.06 75 ALA B O 1
ATOM 3951 N N . VAL B 1 76 ? 16.094 28.359 14.844 1 98.69 76 VAL B N 1
ATOM 3952 C CA . VAL B 1 76 ? 16.547 29.75 14.711 1 98.69 76 VAL B CA 1
ATOM 3953 C C . VAL B 1 76 ? 15.898 30.609 15.805 1 98.69 76 VAL B C 1
ATOM 3955 O O . VAL B 1 76 ? 14.672 30.656 15.914 1 98.69 76 VAL B O 1
ATOM 3958 N N . ILE B 1 77 ? 16.672 31.219 16.594 1 98.62 77 ILE B N 1
ATOM 3959 C CA . ILE B 1 77 ? 16.172 32.156 17.594 1 98.62 77 ILE B CA 1
ATOM 3960 C C . ILE B 1 77 ? 16.766 33.562 17.328 1 98.62 77 ILE B C 1
ATOM 3962 O O . ILE B 1 77 ? 17.984 33.719 17.312 1 98.62 77 ILE B O 1
ATOM 3966 N N . ALA B 1 78 ? 15.93 34.5 17.094 1 98.38 78 ALA B N 1
ATOM 3967 C CA . ALA B 1 78 ? 16.297 35.875 16.875 1 98.38 78 ALA B CA 1
ATOM 3968 C C . ALA B 1 78 ? 15.484 36.812 17.797 1 98.38 78 ALA B C 1
ATOM 3970 O O . ALA B 1 78 ? 14.273 36.625 17.969 1 98.38 78 ALA B O 1
ATOM 3971 N N . ALA B 1 79 ? 16.188 37.781 18.438 1 97.75 79 ALA B N 1
ATOM 3972 C CA . ALA B 1 79 ? 15.461 38.562 19.422 1 97.75 79 ALA B CA 1
ATOM 3973 C C . ALA B 1 79 ? 15.945 40 19.438 1 97.75 79 ALA B C 1
ATOM 3975 O O . ALA B 1 79 ? 17.078 40.281 19.047 1 97.75 79 ALA B O 1
ATOM 3976 N N . ARG B 1 80 ? 15.078 40.875 19.766 1 97.19 80 ARG B N 1
ATOM 3977 C CA . ARG B 1 80 ? 15.336 42.25 20.188 1 97.19 80 ARG B CA 1
ATOM 3978 C C . ARG B 1 80 ? 14.727 42.531 21.562 1 97.19 80 ARG B C 1
ATOM 3980 O O . ARG B 1 80 ? 13.516 42.438 21.734 1 97.19 80 ARG B O 1
ATOM 3987 N N . PRO B 1 81 ? 15.578 42.844 22.484 1 95.38 81 PRO B N 1
ATOM 3988 C CA . PRO B 1 81 ? 15.078 43.031 23.844 1 95.38 81 PRO B CA 1
ATOM 3989 C C . PRO B 1 81 ? 14.07 44.156 23.953 1 95.38 81 PRO B C 1
ATOM 3991 O O . PRO B 1 81 ? 14.188 45.156 23.25 1 95.38 81 PRO B O 1
ATOM 3994 N N . ALA B 1 82 ? 13.195 43.969 24.891 1 95.25 82 ALA B N 1
ATOM 3995 C CA . ALA B 1 82 ? 12.164 44.969 25.141 1 95.25 82 ALA B CA 1
ATOM 3996 C C . ALA B 1 82 ? 12.758 46.219 25.797 1 95.25 82 ALA B C 1
ATOM 3998 O O . ALA B 1 82 ? 13.641 46.125 26.641 1 95.25 82 ALA B O 1
ATOM 3999 N N . PRO B 1 83 ? 12.281 47.406 25.359 1 92.44 83 PRO B N 1
ATOM 4000 C CA . PRO B 1 83 ? 12.539 48.562 26.234 1 92.44 83 PRO B CA 1
ATOM 4001 C C . PRO B 1 83 ? 12.031 48.344 27.656 1 92.44 83 PRO B C 1
ATOM 4003 O O . PRO B 1 83 ? 11.211 47.469 27.891 1 92.44 83 PRO B O 1
ATOM 4006 N N . GLU B 1 84 ? 12.586 49.156 28.594 1 91.31 84 GLU B N 1
ATOM 4007 C CA . GLU B 1 84 ? 12.211 49 30 1 91.31 84 GLU B CA 1
ATOM 4008 C C . GLU B 1 84 ? 10.695 49.062 30.172 1 91.31 84 GLU B C 1
ATOM 4010 O O . GLU B 1 84 ? 10.055 50 29.688 1 91.31 84 GLU B O 1
ATOM 4015 N N . GLY B 1 85 ? 10.148 48.031 30.75 1 90.69 85 GLY B N 1
ATOM 4016 C CA . GLY B 1 85 ? 8.742 48 31.109 1 90.69 85 GLY B CA 1
ATOM 4017 C C . GLY B 1 85 ? 7.848 47.531 29.984 1 90.69 85 GLY B C 1
ATOM 4018 O O . GLY B 1 85 ? 6.66 47.25 30.188 1 90.69 85 GLY B O 1
ATOM 4019 N N . ALA B 1 86 ? 8.305 47.375 28.828 1 95.69 86 ALA B N 1
ATOM 4020 C CA . ALA B 1 86 ? 7.512 46.938 27.672 1 95.69 86 ALA B CA 1
ATOM 4021 C C . ALA B 1 86 ? 7.422 45.406 27.625 1 95.69 86 ALA B C 1
ATOM 4023 O O . ALA B 1 86 ? 8.32 44.719 28.078 1 95.69 86 ALA B O 1
ATOM 4024 N N . PRO B 1 87 ? 6.348 44.906 27.094 1 97.25 87 PRO B N 1
ATOM 4025 C CA . PRO B 1 87 ? 6.199 43.438 26.984 1 97.25 87 PRO B CA 1
ATOM 4026 C C . PRO B 1 87 ? 7.043 42.844 25.875 1 97.25 87 PRO B C 1
ATOM 4028 O O . PRO B 1 87 ? 7.598 43.562 25.047 1 97.25 87 PRO B O 1
ATOM 4031 N N . THR B 1 88 ? 7.215 41.562 25.891 1 97.88 88 THR B N 1
ATOM 4032 C CA . THR B 1 88 ? 7.883 40.781 24.844 1 97.88 88 THR B CA 1
ATOM 4033 C C . THR B 1 88 ? 6.887 39.875 24.109 1 97.88 88 THR B C 1
ATOM 4035 O O . THR B 1 88 ? 6.059 39.219 24.75 1 97.88 88 THR B O 1
ATOM 4038 N N . VAL B 1 89 ? 6.922 39.938 22.828 1 98.44 89 VAL B N 1
ATOM 4039 C CA . VAL B 1 89 ? 6.113 39.031 22 1 98.44 89 VAL B CA 1
ATOM 4040 C C . VAL B 1 89 ? 7.004 38 21.344 1 98.44 89 VAL B C 1
ATOM 4042 O O . VAL B 1 89 ? 8.062 38.312 20.797 1 98.44 89 VAL B O 1
ATOM 4045 N N . LEU B 1 90 ? 6.625 36.719 21.484 1 98.62 90 LEU B N 1
ATOM 4046 C CA . LEU B 1 90 ? 7.277 35.625 20.781 1 98.62 90 LEU B CA 1
ATOM 4047 C C . LEU B 1 90 ? 6.512 35.25 19.516 1 98.62 90 LEU B C 1
ATOM 4049 O O . LEU B 1 90 ? 5.297 35.062 19.547 1 98.62 90 LEU B O 1
ATOM 4053 N N . LEU B 1 91 ? 7.195 35.281 18.391 1 98.69 91 LEU B N 1
ATOM 4054 C CA . LEU B 1 91 ? 6.656 34.844 17.109 1 98.69 91 LEU B CA 1
ATOM 4055 C C . LEU B 1 91 ? 7.199 33.469 16.703 1 98.69 91 LEU B C 1
ATOM 4057 O O . LEU B 1 91 ? 8.406 33.312 16.547 1 98.69 91 LEU B O 1
ATOM 4061 N N . TYR B 1 92 ? 6.297 32.531 16.516 1 98.31 92 TYR B N 1
ATOM 4062 C CA . TYR B 1 92 ? 6.695 31.172 16.188 1 98.31 92 TYR B CA 1
ATOM 4063 C C . TYR B 1 92 ? 6.371 30.844 14.734 1 98.31 92 TYR B C 1
ATOM 4065 O O . TYR B 1 92 ? 5.324 31.25 14.219 1 98.31 92 TYR B O 1
ATOM 4073 N N . CYS B 1 93 ? 7.203 30.094 14.055 1 98.12 93 CYS B N 1
ATOM 4074 C CA . CYS B 1 93 ? 7.039 29.469 12.742 1 98.12 93 CYS B CA 1
ATOM 4075 C C . CYS B 1 93 ? 7.996 28.297 12.57 1 98.12 93 CYS B C 1
ATOM 4077 O O . CYS B 1 93 ? 8.695 27.906 13.508 1 98.12 93 CYS B O 1
ATOM 4079 N N . HIS B 1 94 ? 7.977 27.609 11.469 1 98 94 HIS B N 1
ATOM 4080 C CA . HIS B 1 94 ? 8.969 26.578 11.195 1 98 94 HIS B CA 1
ATOM 4081 C C . HIS B 1 94 ? 9.391 26.594 9.727 1 98 94 HIS B C 1
ATOM 4083 O O . HIS B 1 94 ? 8.625 27.016 8.867 1 98 94 HIS B O 1
ATOM 4089 N N . TYR B 1 95 ? 10.648 26.172 9.484 1 98.5 95 TYR B N 1
ATOM 4090 C CA . TYR B 1 95 ? 11.172 26.312 8.133 1 98.5 95 TYR B CA 1
ATOM 4091 C C . TYR B 1 95 ? 11.25 24.953 7.434 1 98.5 95 TYR B C 1
ATOM 4093 O O . TYR B 1 95 ? 11.484 24.891 6.227 1 98.5 95 TYR B O 1
ATOM 4101 N N . ASP B 1 96 ? 11.094 23.859 8.203 1 97.38 96 ASP B N 1
ATOM 4102 C CA . ASP B 1 96 ? 11.008 22.562 7.539 1 97.38 96 ASP B CA 1
ATOM 4103 C C . ASP B 1 96 ? 9.656 22.391 6.836 1 97.38 96 ASP B C 1
ATOM 4105 O O . ASP B 1 96 ? 8.695 23.094 7.152 1 97.38 96 ASP B O 1
ATOM 4109 N N . VAL B 1 97 ? 9.664 21.531 5.809 1 96.94 97 VAL B N 1
ATOM 4110 C CA . VAL B 1 97 ? 8.453 21.344 5.016 1 96.94 97 VAL B CA 1
ATOM 4111 C C . VAL B 1 97 ? 8.211 19.844 4.82 1 96.94 97 VAL B C 1
ATOM 4113 O O . VAL B 1 97 ? 9.07 19.016 5.125 1 96.94 97 VAL B O 1
ATOM 4116 N N . GLN B 1 98 ? 6.98 19.531 4.414 1 94.31 98 GLN B N 1
ATOM 4117 C CA . GLN B 1 98 ? 6.637 18.156 4.047 1 94.31 98 GLN B CA 1
ATOM 4118 C C . GLN B 1 98 ? 7.367 17.734 2.779 1 94.31 98 GLN B C 1
ATOM 4120 O O . GLN B 1 98 ? 7.715 18.562 1.943 1 94.31 98 GLN B O 1
ATOM 4125 N N . PRO B 1 99 ? 7.586 16.391 2.584 1 92.75 99 PRO B N 1
ATOM 4126 C CA . PRO B 1 99 ? 8.102 15.922 1.292 1 92.75 99 PRO B CA 1
ATOM 4127 C C . PRO B 1 99 ? 7.156 16.25 0.134 1 92.75 99 PRO B C 1
ATOM 4129 O O . PRO B 1 99 ? 5.977 16.531 0.353 1 92.75 99 PRO B O 1
ATOM 4132 N N . PRO B 1 100 ? 7.707 16.266 -1.073 1 91.56 100 PRO B N 1
ATOM 4133 C CA . PRO B 1 100 ? 6.871 16.609 -2.223 1 91.56 100 PRO B CA 1
ATOM 4134 C C . PRO B 1 100 ? 5.816 15.555 -2.527 1 91.56 100 PRO B C 1
ATOM 4136 O O . PRO B 1 100 ? 4.816 15.836 -3.189 1 91.56 100 PRO B O 1
ATOM 4139 N N . LEU B 1 101 ? 6.008 14.32 -2.092 1 86.25 101 LEU B N 1
ATOM 4140 C CA . LEU B 1 101 ? 5.137 13.203 -2.426 1 86.25 101 LEU B CA 1
ATOM 4141 C C . LEU B 1 101 ? 5.25 12.852 -3.906 1 86.25 101 LEU B C 1
ATOM 4143 O O . LEU B 1 101 ? 6.352 12.633 -4.418 1 86.25 101 LEU B O 1
ATOM 4147 N N . ASP B 1 102 ? 4.086 12.68 -4.676 1 85.38 102 ASP B N 1
ATOM 4148 C CA . ASP B 1 102 ? 4.141 12.32 -6.086 1 85.38 102 ASP B CA 1
ATOM 4149 C C . ASP B 1 102 ? 4.488 13.523 -6.953 1 85.38 102 ASP B 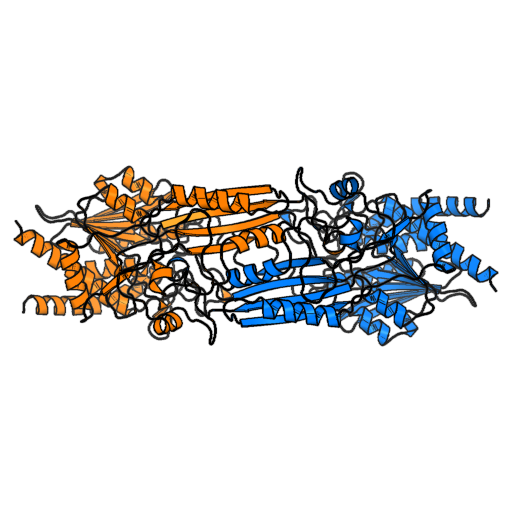C 1
ATOM 4151 O O . ASP B 1 102 ? 3.66 14.414 -7.148 1 85.38 102 ASP B O 1
ATOM 4155 N N . GLY B 1 103 ? 5.664 13.453 -7.504 1 86.38 103 GLY B N 1
ATOM 4156 C CA . GLY B 1 103 ? 6.109 14.547 -8.344 1 86.38 103 GLY B CA 1
ATOM 4157 C C . GLY B 1 103 ? 5.219 14.773 -9.555 1 86.38 103 GLY B C 1
ATOM 4158 O O . GLY B 1 103 ? 5.008 15.914 -9.977 1 86.38 103 GLY B O 1
ATOM 4159 N N . ALA B 1 104 ? 4.637 13.727 -10.039 1 87.62 104 ALA B N 1
ATOM 4160 C CA . ALA B 1 104 ? 3.818 13.797 -11.25 1 87.62 104 ALA B CA 1
ATOM 4161 C C . ALA B 1 104 ? 2.496 14.516 -10.977 1 87.62 104 ALA B C 1
ATOM 4163 O O . ALA B 1 104 ? 1.83 14.977 -11.906 1 87.62 104 ALA B O 1
ATOM 4164 N N . ALA B 1 105 ? 2.184 14.719 -9.766 1 90.88 105 ALA B N 1
ATOM 4165 C CA . ALA B 1 105 ? 0.913 15.336 -9.398 1 90.88 105 ALA B CA 1
ATOM 4166 C C . ALA B 1 105 ? 1.032 16.859 -9.359 1 90.88 105 ALA B C 1
ATOM 4168 O O . ALA B 1 105 ? 0.025 17.562 -9.281 1 90.88 105 ALA B O 1
ATOM 4169 N N . TRP B 1 106 ? 2.256 17.359 -9.398 1 95.31 106 TRP B N 1
ATOM 4170 C CA . TRP B 1 106 ? 2.48 18.797 -9.375 1 95.31 106 TRP B CA 1
ATOM 4171 C C . TRP B 1 106 ? 2.301 19.406 -10.758 1 95.31 106 TRP B C 1
ATOM 4173 O O . TRP B 1 106 ? 2.732 18.828 -11.758 1 95.31 106 TRP B O 1
ATOM 4183 N N . HIS B 1 107 ? 1.67 20.578 -10.797 1 95.88 107 HIS B N 1
ATOM 4184 C CA . HIS B 1 107 ? 1.434 21.266 -12.062 1 95.88 107 HIS B CA 1
ATOM 4185 C C . HIS B 1 107 ? 2.531 22.281 -12.352 1 95.88 107 HIS B C 1
ATOM 4187 O O . HIS B 1 107 ? 2.555 22.891 -13.422 1 95.88 107 HIS B O 1
ATOM 4193 N N . SER B 1 108 ? 3.328 22.547 -11.406 1 95.94 108 SER B N 1
ATOM 4194 C CA . SER B 1 108 ? 4.535 23.359 -11.492 1 95.94 108 SER B CA 1
ATOM 4195 C C . SER B 1 108 ? 5.68 22.734 -10.695 1 95.94 108 SER B C 1
ATOM 4197 O O . SER B 1 108 ? 5.461 21.844 -9.875 1 95.94 108 SER B O 1
ATOM 4199 N N . PRO B 1 109 ? 6.91 23.125 -11.055 1 96.62 109 PRO B N 1
ATOM 4200 C CA . PRO B 1 109 ? 8.016 22.531 -10.305 1 96.62 109 PRO B CA 1
ATOM 4201 C C . PRO B 1 109 ? 7.867 22.703 -8.797 1 96.62 109 PRO B C 1
ATOM 4203 O O . PRO B 1 109 ? 7.52 23.797 -8.336 1 96.62 109 PRO B O 1
ATOM 4206 N N . VAL B 1 110 ? 8.148 21.672 -8.047 1 97.5 110 VAL B N 1
ATOM 4207 C CA . VAL B 1 110 ? 7.895 21.578 -6.617 1 97.5 110 VAL B CA 1
ATOM 4208 C C . VAL B 1 110 ? 8.672 22.656 -5.875 1 97.5 110 VAL B C 1
ATOM 4210 O O . VAL B 1 110 ? 8.141 23.312 -4.969 1 97.5 110 VAL B O 1
ATOM 4213 N N . TRP B 1 111 ? 9.945 22.922 -6.234 1 98 111 TRP B N 1
ATOM 4214 C CA . TRP B 1 111 ? 10.867 23.734 -5.445 1 98 111 TRP B CA 1
ATOM 4215 C C . TRP B 1 111 ? 11.109 25.078 -6.109 1 98 111 TRP B C 1
ATOM 4217 O O . TRP B 1 111 ? 12.148 25.703 -5.895 1 98 111 TRP B O 1
ATOM 4227 N N . GLU B 1 112 ? 10.188 25.516 -6.961 1 98.19 112 GLU B N 1
ATOM 4228 C CA . GLU B 1 112 ? 10.18 26.828 -7.594 1 98.19 112 GLU B CA 1
ATOM 4229 C C . GLU B 1 112 ? 8.844 27.531 -7.375 1 98.19 112 GLU B C 1
ATOM 4231 O O . GLU B 1 112 ? 7.797 27.031 -7.793 1 98.19 112 GLU B O 1
ATOM 4236 N N . LEU B 1 113 ? 8.93 28.656 -6.742 1 98.62 113 LEU B N 1
ATOM 4237 C CA . LEU B 1 113 ? 7.695 29.406 -6.531 1 98.62 113 LEU B CA 1
ATOM 4238 C C . LEU B 1 113 ? 7.105 29.859 -7.863 1 98.62 113 LEU B C 1
ATOM 4240 O O . LEU B 1 113 ? 7.758 30.578 -8.625 1 98.62 113 LEU B O 1
ATOM 4244 N N . THR B 1 114 ? 5.934 29.422 -8.133 1 98.5 114 THR B N 1
ATOM 4245 C CA . THR B 1 114 ? 5.273 29.719 -9.398 1 98.5 114 THR B CA 1
ATOM 4246 C C . THR B 1 114 ? 3.939 30.422 -9.164 1 98.5 114 THR B C 1
ATOM 4248 O O . THR B 1 114 ? 3.121 29.953 -8.367 1 98.5 114 THR B O 1
ATOM 4251 N N . GLU B 1 115 ? 3.756 31.5 -9.828 1 98.12 115 GLU B N 1
ATOM 4252 C CA . GLU B 1 115 ? 2.477 32.219 -9.727 1 98.12 115 GLU B CA 1
ATOM 4253 C C . GLU B 1 115 ? 1.484 31.688 -10.766 1 98.12 115 GLU B C 1
ATOM 4255 O O . GLU B 1 115 ? 1.813 31.594 -11.953 1 98.12 115 GLU B O 1
ATOM 4260 N N . ARG B 1 116 ? 0.382 31.266 -10.305 1 96.94 116 ARG B N 1
ATOM 4261 C CA . ARG B 1 116 ? -0.703 30.797 -11.156 1 96.94 116 ARG B CA 1
ATOM 4262 C C . ARG B 1 116 ? -2.061 31.078 -10.523 1 96.94 116 ARG B C 1
ATOM 4264 O O . ARG B 1 116 ? -2.27 30.797 -9.344 1 96.94 116 ARG B O 1
ATOM 4271 N N . ASP B 1 117 ? -3.014 31.734 -11.266 1 94.19 117 ASP B N 1
ATOM 4272 C CA . ASP B 1 117 ? -4.391 31.969 -10.844 1 94.19 117 ASP B CA 1
ATOM 4273 C C . ASP B 1 117 ? -4.438 32.75 -9.539 1 94.19 117 ASP B C 1
ATOM 4275 O O . ASP B 1 117 ? -5.219 32.438 -8.641 1 94.19 117 ASP B O 1
ATOM 4279 N N . GLY B 1 118 ? -3.51 33.656 -9.359 1 97 118 GLY B N 1
ATOM 4280 C CA . GLY B 1 118 ? -3.521 34.562 -8.234 1 97 118 GLY B CA 1
ATOM 4281 C C . GLY B 1 118 ? -2.904 34 -6.977 1 97 118 GLY B C 1
ATOM 4282 O O . GLY B 1 118 ? -2.955 34.594 -5.91 1 97 118 GLY B O 1
ATOM 4283 N N . ARG B 1 119 ? -2.365 32.844 -7.105 1 98.12 119 ARG B N 1
ATOM 4284 C CA . ARG B 1 119 ? -1.739 32.188 -5.949 1 98.12 119 ARG B CA 1
ATOM 4285 C C . ARG B 1 119 ? -0.27 31.891 -6.223 1 98.12 119 ARG B C 1
ATOM 4287 O O . ARG B 1 119 ? 0.161 31.875 -7.379 1 98.12 119 ARG B O 1
ATOM 4294 N N . TRP B 1 120 ? 0.534 31.734 -5.195 1 98.75 120 TRP B N 1
ATOM 4295 C CA . TRP B 1 120 ? 1.938 31.344 -5.285 1 98.75 120 TRP B CA 1
ATOM 4296 C C . TRP B 1 120 ? 2.129 29.891 -4.906 1 98.75 120 TRP B C 1
ATOM 4298 O O . TRP B 1 120 ? 2.025 29.531 -3.732 1 98.75 120 TRP B O 1
ATOM 4308 N N . TYR B 1 121 ? 2.467 29.094 -5.949 1 98.5 121 TYR B N 1
ATOM 4309 C CA . TYR B 1 121 ? 2.568 27.656 -5.77 1 98.5 121 TYR B CA 1
ATOM 4310 C C . TYR B 1 121 ? 4.008 27.234 -5.484 1 98.5 121 TYR B C 1
ATOM 4312 O O . TYR B 1 121 ? 4.945 27.766 -6.078 1 98.5 121 TYR B O 1
ATOM 4320 N N . GLY B 1 122 ? 4.184 26.312 -4.598 1 98.31 122 GLY B N 1
ATOM 4321 C CA . GLY B 1 122 ? 5.441 25.703 -4.219 1 98.31 122 GLY B CA 1
ATOM 4322 C C . GLY B 1 122 ? 5.383 24.984 -2.877 1 98.31 122 GLY B C 1
ATOM 4323 O O . GLY B 1 122 ? 4.578 25.359 -2.016 1 98.31 122 GLY B O 1
ATOM 4324 N N . ARG B 1 123 ? 6.207 24 -2.711 1 97.88 123 ARG B N 1
ATOM 4325 C CA . ARG B 1 123 ? 6.227 23.312 -1.421 1 97.88 123 ARG B CA 1
ATOM 4326 C C . ARG B 1 123 ? 6.688 24.266 -0.311 1 97.88 123 ARG B C 1
ATOM 4328 O O . ARG B 1 123 ? 7.734 24.906 -0.43 1 97.88 123 ARG B O 1
ATOM 4335 N N . GLY B 1 124 ? 5.859 24.391 0.705 1 97.81 124 GLY B N 1
ATOM 4336 C CA . GLY B 1 124 ? 6.176 25.234 1.844 1 97.81 124 GLY B CA 1
ATOM 4337 C C . GLY B 1 124 ? 5.691 26.672 1.677 1 97.81 124 GLY B C 1
ATOM 4338 O O . GLY B 1 124 ? 5.824 27.484 2.592 1 97.81 124 GLY B O 1
ATOM 4339 N N . SER B 1 125 ? 5.043 26.969 0.583 1 98.56 125 SER B N 1
ATOM 4340 C CA . SER B 1 125 ? 4.629 28.344 0.329 1 98.56 125 SER B CA 1
ATOM 4341 C C . SER B 1 125 ? 3.656 28.828 1.397 1 98.56 125 SER B C 1
ATOM 4343 O O . SER B 1 125 ? 3.654 30.016 1.746 1 98.56 125 SER B O 1
ATOM 4345 N N . ALA B 1 126 ? 2.832 27.922 1.886 1 97.94 126 ALA B N 1
ATOM 4346 C CA . ALA B 1 126 ? 1.939 28.234 2.996 1 97.94 126 ALA B CA 1
ATOM 4347 C C . ALA B 1 126 ? 2.461 27.656 4.305 1 97.94 126 ALA B C 1
ATOM 4349 O O . ALA B 1 126 ? 2.701 28.391 5.266 1 97.94 126 ALA B O 1
ATOM 4350 N N . ASP B 1 127 ? 2.805 26.453 4.402 1 96.06 127 ASP B N 1
ATOM 4351 C CA . ASP B 1 127 ? 3.207 25.688 5.574 1 96.06 127 ASP B CA 1
ATOM 4352 C C . ASP B 1 127 ? 4.684 25.297 5.496 1 96.06 127 ASP B C 1
ATOM 4354 O O . ASP B 1 127 ? 5.027 24.266 4.914 1 96.06 127 ASP B O 1
ATOM 4358 N N . CYS B 1 128 ? 5.59 26.078 6.07 1 95.56 128 CYS B N 1
ATOM 4359 C CA . CYS B 1 128 ? 5.25 27.203 6.93 1 95.56 128 CYS B CA 1
ATOM 4360 C C . CYS B 1 128 ? 6.07 28.438 6.559 1 95.56 128 CYS B C 1
ATOM 4362 O O . CYS B 1 128 ? 6.164 29.391 7.344 1 95.56 128 CYS B O 1
ATOM 4364 N N . LYS B 1 129 ? 6.652 28.312 5.352 1 98.69 129 LYS B N 1
ATOM 4365 C CA . LYS B 1 129 ? 7.543 29.391 4.934 1 98.69 129 LYS B CA 1
ATOM 4366 C C . LYS B 1 129 ? 6.762 30.672 4.629 1 98.69 129 LYS B C 1
ATOM 4368 O O . LYS B 1 129 ? 7.285 31.766 4.77 1 98.69 129 LYS B O 1
ATOM 4373 N N . GLY B 1 130 ? 5.484 30.516 4.238 1 98.69 130 GLY B N 1
ATOM 4374 C CA . GLY B 1 130 ? 4.609 31.672 4.105 1 98.69 130 GLY B CA 1
ATOM 4375 C C . GLY B 1 130 ? 4.48 32.469 5.387 1 98.69 130 GLY B C 1
ATOM 4376 O O . GLY B 1 130 ? 4.402 33.688 5.352 1 98.69 130 GLY B O 1
ATOM 4377 N N . ASN B 1 131 ? 4.422 31.812 6.5 1 98.69 131 ASN B N 1
ATOM 4378 C CA . ASN B 1 131 ? 4.316 32.5 7.789 1 98.69 131 ASN B CA 1
ATOM 4379 C C . ASN B 1 131 ? 5.633 33.156 8.18 1 98.69 131 ASN B C 1
ATOM 4381 O O . ASN B 1 131 ? 5.629 34.188 8.844 1 98.69 131 ASN B O 1
ATOM 4385 N N . ILE B 1 132 ? 6.766 32.562 7.766 1 98.81 132 ILE B N 1
ATOM 4386 C CA . ILE B 1 132 ? 8.047 33.219 7.969 1 98.81 132 ILE B CA 1
ATOM 4387 C C . ILE B 1 132 ? 8.047 34.594 7.273 1 98.81 132 ILE B C 1
ATOM 4389 O O . ILE B 1 132 ? 8.406 35.594 7.879 1 98.81 132 ILE B O 1
ATOM 4393 N N . VAL B 1 133 ? 7.602 34.562 6.066 1 98.75 133 VAL B N 1
ATOM 4394 C CA . VAL B 1 133 ? 7.574 35.75 5.25 1 98.75 133 VAL B CA 1
ATOM 4395 C C . VAL B 1 133 ? 6.562 36.75 5.82 1 98.75 133 VAL B C 1
ATOM 4397 O O . VAL B 1 133 ? 6.773 37.969 5.77 1 98.75 133 VAL B O 1
ATOM 4400 N N . MET B 1 134 ? 5.48 36.25 6.336 1 98.75 134 MET B N 1
ATOM 4401 C CA . MET B 1 134 ? 4.484 37.062 7.012 1 98.75 134 MET B CA 1
ATOM 4402 C C . MET B 1 134 ? 5.102 37.812 8.188 1 98.75 134 MET B C 1
ATOM 4404 O O . MET B 1 134 ? 4.973 39.062 8.281 1 98.75 134 MET B O 1
ATOM 4408 N N . HIS B 1 135 ? 5.797 37.156 9.094 1 98.75 135 HIS B N 1
ATOM 4409 C CA . HIS B 1 135 ? 6.457 37.75 10.234 1 98.75 135 HIS B CA 1
ATOM 4410 C C . HIS B 1 135 ? 7.496 38.781 9.789 1 98.75 135 HIS B C 1
ATOM 4412 O O . HIS B 1 135 ? 7.559 39.875 10.344 1 98.75 135 HIS B O 1
ATOM 4418 N N . LEU B 1 136 ? 8.312 38.406 8.766 1 98.69 136 LEU B N 1
ATOM 4419 C CA . LEU B 1 136 ? 9.352 39.281 8.25 1 98.69 136 LEU B CA 1
ATOM 4420 C C . LEU B 1 136 ? 8.742 40.562 7.711 1 98.69 136 LEU B C 1
ATOM 4422 O O . LEU B 1 136 ? 9.234 41.656 8 1 98.69 136 LEU B O 1
ATOM 4426 N N . THR B 1 137 ? 7.695 40.406 6.949 1 98.81 137 THR B N 1
ATOM 4427 C CA . THR B 1 137 ? 7.039 41.562 6.336 1 98.81 137 THR B CA 1
ATOM 4428 C C . THR B 1 137 ? 6.469 42.5 7.402 1 98.81 137 THR B C 1
ATOM 4430 O O . THR B 1 137 ? 6.59 43.719 7.297 1 98.81 137 THR B O 1
ATOM 4433 N N . ALA B 1 138 ? 5.828 41.938 8.414 1 98.69 138 ALA B N 1
ATOM 4434 C CA . ALA B 1 138 ? 5.281 42.75 9.516 1 98.69 138 ALA B CA 1
ATOM 4435 C C . ALA B 1 138 ? 6.383 43.531 10.219 1 98.69 138 ALA B C 1
ATOM 4437 O O . ALA B 1 138 ? 6.23 44.719 10.453 1 98.69 138 ALA B O 1
ATOM 4438 N N . LEU B 1 139 ? 7.484 42.875 10.539 1 98.5 139 LEU B N 1
ATOM 4439 C CA . LEU B 1 139 ? 8.578 43.5 11.266 1 98.5 139 LEU B CA 1
ATOM 4440 C C . LEU B 1 139 ? 9.219 44.594 10.43 1 98.5 139 LEU B C 1
ATOM 4442 O O . LEU B 1 139 ? 9.547 45.688 10.945 1 98.5 139 LEU B O 1
ATOM 4446 N N . ARG B 1 140 ? 9.383 44.344 9.156 1 98.31 140 ARG B N 1
ATOM 4447 C CA . ARG B 1 140 ? 9.953 45.344 8.266 1 98.31 140 ARG B CA 1
ATOM 4448 C C . ARG B 1 140 ? 9.047 46.562 8.156 1 98.31 140 ARG B C 1
ATOM 4450 O O . ARG B 1 140 ? 9.523 47.688 8.039 1 98.31 140 ARG B O 1
ATOM 4457 N N . ALA B 1 141 ? 7.77 46.312 8.141 1 98.19 141 ALA B N 1
ATOM 4458 C CA . ALA B 1 141 ? 6.809 47.406 8.039 1 98.19 141 ALA B CA 1
ATOM 4459 C C . ALA B 1 141 ? 6.848 48.281 9.281 1 98.19 141 ALA B C 1
ATOM 4461 O O . ALA B 1 141 ? 6.695 49.5 9.195 1 98.19 141 ALA B O 1
ATOM 4462 N N . VAL B 1 142 ? 6.961 47.688 10.453 1 96.75 142 VAL B N 1
ATOM 4463 C CA . VAL B 1 142 ? 7.012 48.438 11.711 1 96.75 142 VAL B CA 1
ATOM 4464 C C . VAL B 1 142 ? 8.336 49.188 11.812 1 96.75 142 VAL B C 1
ATOM 4466 O O . VAL B 1 142 ? 8.375 50.312 12.312 1 96.75 142 VAL B O 1
ATOM 4469 N N . GLY B 1 143 ? 9.453 48.531 11.383 1 93.69 143 GLY B N 1
ATOM 4470 C CA . GLY B 1 143 ? 10.766 49.125 11.43 1 93.69 143 GLY B CA 1
ATOM 4471 C C . GLY B 1 143 ? 11.602 48.656 12.602 1 93.69 143 GLY B C 1
ATOM 4472 O O . GLY B 1 143 ? 11.117 47.938 13.469 1 93.69 143 GLY B O 1
ATOM 4473 N N . PRO B 1 144 ? 12.781 49.094 12.68 1 88.44 144 PRO B N 1
ATOM 4474 C CA . PRO B 1 144 ? 13.734 48.562 13.656 1 88.44 144 PRO B CA 1
ATOM 4475 C C . PRO B 1 144 ? 13.516 49.125 15.062 1 88.44 144 PRO B C 1
ATOM 4477 O O . PRO B 1 144 ? 14 48.531 16.031 1 88.44 144 PRO B O 1
ATOM 4480 N N . ASP B 1 145 ? 12.867 50.25 15.156 1 89.44 145 ASP B N 1
ATOM 4481 C CA . ASP B 1 145 ? 12.594 50.844 16.484 1 89.44 145 ASP B CA 1
ATOM 4482 C C . ASP B 1 145 ? 11.297 50.281 17.062 1 89.44 145 ASP B C 1
ATOM 4484 O O . ASP B 1 145 ? 10.312 51.031 17.188 1 89.44 145 ASP B O 1
ATOM 4488 N N . LEU B 1 146 ? 11.336 49.125 17.562 1 91.12 146 LEU B N 1
ATOM 4489 C CA . LEU B 1 146 ? 10.18 48.406 18.078 1 91.12 146 LEU B CA 1
ATOM 4490 C C . LEU B 1 146 ? 9.844 48.875 19.5 1 91.12 146 LEU B C 1
ATOM 4492 O O . LEU B 1 146 ? 10.734 48.938 20.359 1 91.12 146 LEU B O 1
ATOM 4496 N N . PRO B 1 147 ? 8.672 49.156 19.781 1 94 147 PRO B N 1
ATOM 4497 C CA . PRO B 1 147 ? 8.266 49.625 21.109 1 94 147 PRO B CA 1
ATOM 4498 C C . PRO B 1 147 ? 8.07 48.5 22.109 1 94 147 PRO B C 1
ATOM 4500 O O . PRO B 1 147 ? 7.547 48.719 23.203 1 94 147 PRO B O 1
ATOM 4503 N N . LEU B 1 148 ? 8.383 47.312 21.781 1 97.25 148 LEU B N 1
ATOM 4504 C CA . LEU B 1 148 ? 8.305 46.125 22.625 1 97.25 148 LEU B CA 1
ATOM 4505 C C . LEU B 1 148 ? 9.391 45.125 22.25 1 97.25 148 LEU B C 1
ATOM 4507 O O . LEU B 1 148 ? 10.172 45.375 21.328 1 97.25 148 LEU B O 1
ATOM 4511 N N . GLY B 1 149 ? 9.586 44.156 23.094 1 97.56 149 GLY B N 1
ATOM 4512 C CA . GLY B 1 149 ? 10.516 43.062 22.781 1 97.56 149 GLY B CA 1
ATOM 4513 C C . GLY B 1 149 ? 9.953 42.062 21.797 1 97.56 149 GLY B C 1
ATOM 4514 O O . GLY B 1 149 ? 8.758 41.781 21.812 1 97.56 149 GLY B O 1
ATOM 4515 N N . ILE B 1 150 ? 10.766 41.594 20.953 1 98.25 150 ILE B N 1
ATOM 4516 C CA . ILE B 1 150 ? 10.398 40.562 20 1 98.25 150 ILE B CA 1
ATOM 4517 C C . ILE B 1 150 ? 11.375 39.406 20.109 1 98.25 150 ILE B C 1
ATOM 4519 O O . ILE B 1 150 ? 12.586 39.594 20.172 1 98.25 150 ILE B O 1
ATOM 4523 N N . THR B 1 151 ? 10.883 38.219 20.172 1 98.44 151 THR B N 1
ATOM 4524 C CA . THR B 1 151 ? 11.641 37 19.938 1 98.44 151 THR B CA 1
ATOM 4525 C C . THR B 1 151 ? 10.984 36.156 18.859 1 98.44 151 THR B C 1
ATOM 4527 O O . THR B 1 151 ? 9.773 35.938 18.891 1 98.44 151 THR B O 1
ATOM 4530 N N . VAL B 1 152 ? 11.734 35.781 17.859 1 98.56 152 VAL B N 1
ATOM 4531 C CA . VAL B 1 152 ? 11.289 34.844 16.844 1 98.56 152 VAL B CA 1
ATOM 4532 C C . VAL B 1 152 ? 11.945 33.5 17.062 1 98.56 152 VAL B C 1
ATOM 4534 O O . VAL B 1 152 ? 13.141 33.406 17.328 1 98.56 152 VAL B O 1
ATOM 4537 N N . VAL B 1 153 ? 11.148 32.438 17.031 1 98.5 153 VAL B N 1
ATOM 4538 C CA . VAL B 1 153 ? 11.688 31.094 17.031 1 98.5 153 VAL B CA 1
ATOM 4539 C C . VAL B 1 153 ? 11.148 30.328 15.82 1 98.5 153 VAL B C 1
ATOM 4541 O O . VAL B 1 153 ? 9.938 30.172 15.664 1 98.5 153 VAL B O 1
ATOM 4544 N N . ALA B 1 154 ? 12.023 29.922 14.922 1 98.44 154 ALA B N 1
ATOM 4545 C CA . ALA B 1 154 ? 11.695 29.094 13.758 1 98.44 154 ALA B CA 1
ATOM 4546 C C . ALA B 1 154 ? 12.203 27.672 13.922 1 98.44 154 ALA B C 1
ATOM 4548 O O . ALA B 1 154 ? 13.414 27.438 13.984 1 98.44 154 ALA B O 1
ATOM 4549 N N . GLU B 1 155 ? 11.25 26.75 13.938 1 97.44 155 GLU B N 1
ATOM 4550 C CA . GLU B 1 155 ? 11.531 25.359 14.219 1 97.44 155 GLU B CA 1
ATOM 4551 C C . GLU B 1 155 ? 12.008 24.625 12.961 1 97.44 155 GLU B C 1
ATOM 4553 O O . GLU B 1 155 ? 11.609 24.969 11.852 1 97.44 155 GLU B O 1
ATOM 4558 N N . GLY B 1 156 ? 12.812 23.547 13.188 1 96.94 156 GLY B N 1
ATOM 4559 C CA . GLY B 1 156 ? 13.414 22.891 12.047 1 96.94 156 GLY B CA 1
ATOM 4560 C C . GLY B 1 156 ? 12.852 21.5 11.797 1 96.94 156 GLY B C 1
ATOM 4561 O O . GLY B 1 156 ? 13.109 20.891 10.75 1 96.94 156 GLY B O 1
ATOM 4562 N N . SER B 1 157 ? 12.031 21.016 12.672 1 94.25 157 SER B N 1
ATOM 4563 C CA . SER B 1 157 ? 11.602 19.625 12.523 1 94.25 157 SER B CA 1
ATOM 4564 C C . SER B 1 157 ? 10.133 19.453 12.898 1 94.25 157 SER B C 1
ATOM 4566 O O . SER B 1 157 ? 9.734 18.406 13.422 1 94.25 157 SER B O 1
ATOM 4568 N N . GLU B 1 158 ? 9.32 20.484 12.719 1 92.69 158 GLU B N 1
ATOM 4569 C CA . GLU B 1 158 ? 7.914 20.469 13.102 1 92.69 158 GLU B CA 1
ATOM 4570 C C . GLU B 1 158 ? 7.148 19.391 12.359 1 92.69 158 GLU B C 1
ATOM 4572 O O . GLU B 1 158 ? 6.359 18.656 12.961 1 92.69 158 GLU B O 1
ATOM 4577 N N . GLU B 1 159 ? 7.402 19.156 11.125 1 89.56 159 GLU B N 1
ATOM 4578 C CA . GLU B 1 159 ? 6.625 18.281 10.242 1 89.56 159 GLU B CA 1
ATOM 4579 C C . GLU B 1 159 ? 6.855 16.812 10.57 1 89.56 159 GLU B C 1
ATOM 4581 O O . GLU B 1 159 ? 6.055 15.953 10.195 1 89.56 159 GLU B O 1
ATOM 4586 N N . GLN B 1 160 ? 7.988 16.578 11.211 1 83.88 160 GLN B N 1
ATOM 4587 C CA . GLN B 1 160 ? 8.336 15.203 11.531 1 83.88 160 GLN B CA 1
ATOM 4588 C C . GLN B 1 160 ? 7.855 14.828 12.93 1 83.88 160 GLN B C 1
ATOM 4590 O O . GLN B 1 160 ? 7.816 13.648 13.281 1 83.88 160 GLN B O 1
ATOM 4595 N N . GLY B 1 161 ? 7.445 15.812 13.734 1 81 161 GLY B N 1
ATOM 4596 C CA . GLY B 1 161 ? 6.91 15.57 15.062 1 81 161 GLY B CA 1
ATOM 4597 C C . GLY B 1 161 ? 7.918 14.938 16 1 81 161 GLY B C 1
ATOM 4598 O O . GLY B 1 161 ? 7.562 14.086 16.828 1 81 161 GLY B O 1
ATOM 4599 N N . THR B 1 162 ? 9.18 15.305 15.906 1 77.75 162 THR B N 1
ATOM 4600 C CA . THR B 1 162 ? 10.234 14.688 16.703 1 77.75 162 THR B CA 1
ATOM 4601 C C . THR B 1 162 ? 10.25 15.258 18.125 1 77.75 162 THR B C 1
ATOM 4603 O O . THR B 1 162 ? 10.844 14.664 19.031 1 77.75 162 THR B O 1
ATOM 4606 N N . GLY B 1 163 ? 9.633 16.453 18.281 1 85.69 163 GLY B N 1
ATOM 4607 C CA . GLY B 1 163 ? 9.578 17.094 19.578 1 85.69 163 GLY B CA 1
ATOM 4608 C C . GLY B 1 163 ? 10.867 17.812 19.953 1 85.69 163 GLY B C 1
ATOM 4609 O O . GLY B 1 163 ? 11.125 18.062 21.125 1 85.69 163 GLY B O 1
ATOM 4610 N N . GLY B 1 164 ? 11.688 18.047 19 1 89.94 164 GLY B N 1
ATOM 4611 C CA . GLY B 1 164 ? 12.969 18.688 19.266 1 89.94 164 GLY B CA 1
ATOM 4612 C C . GLY B 1 164 ? 12.844 20.016 19.969 1 89.94 164 GLY B C 1
ATOM 4613 O O . GLY B 1 164 ? 13.484 20.25 21 1 89.94 164 GLY B O 1
ATOM 4614 N N . LEU B 1 165 ? 12.023 20.906 19.438 1 94.31 165 LEU B N 1
ATOM 4615 C CA . LEU B 1 165 ? 11.867 22.234 20.031 1 94.31 165 LEU B CA 1
ATOM 4616 C C . LEU B 1 165 ? 11.172 22.141 21.391 1 94.31 165 LEU B C 1
ATOM 4618 O O . LEU B 1 165 ? 11.477 22.906 22.297 1 94.31 165 LEU B O 1
ATOM 4622 N N . GLU B 1 166 ? 10.227 21.219 21.547 1 93.69 166 GLU B N 1
ATOM 4623 C CA . GLU B 1 166 ? 9.555 21.016 22.828 1 93.69 166 GLU B CA 1
ATOM 4624 C C . GLU B 1 166 ? 10.562 20.734 23.938 1 93.69 166 GLU B C 1
ATOM 4626 O O . GLU B 1 166 ? 10.562 21.422 24.969 1 93.69 166 GLU B O 1
ATOM 4631 N N . ARG B 1 167 ? 11.422 19.844 23.688 1 93.31 167 ARG B N 1
ATOM 4632 C CA . ARG B 1 167 ? 12.43 19.469 24.672 1 93.31 167 ARG B CA 1
ATOM 4633 C C . ARG B 1 167 ? 13.422 20.609 24.891 1 93.31 167 ARG B C 1
ATOM 4635 O O . ARG B 1 167 ? 13.883 20.828 26.016 1 93.31 167 ARG B O 1
ATOM 4642 N N . PHE B 1 168 ? 13.719 21.312 23.859 1 96.38 168 PHE B N 1
ATOM 4643 C CA . PHE B 1 168 ? 14.633 22.438 23.953 1 96.38 168 PHE B CA 1
ATOM 4644 C C . PHE B 1 168 ? 14.078 23.516 24.891 1 96.38 168 PHE B C 1
ATOM 4646 O O . PHE B 1 168 ? 14.797 24.047 25.734 1 96.38 168 PHE B O 1
ATOM 4653 N N . VAL B 1 169 ? 12.812 23.875 24.734 1 96.62 169 VAL B N 1
ATOM 4654 C CA . VAL B 1 169 ? 12.164 24.906 25.531 1 96.62 169 VAL B CA 1
ATOM 4655 C C . VAL B 1 169 ? 12.188 24.5 27 1 96.62 169 VAL B C 1
ATOM 4657 O O . VAL B 1 169 ? 12.461 25.328 27.875 1 96.62 169 VAL B O 1
ATOM 4660 N N . GLU B 1 170 ? 11.938 23.281 27.266 1 95.06 170 GLU B N 1
ATOM 4661 C CA . GLU B 1 170 ? 11.914 22.781 28.641 1 95.06 170 GLU B CA 1
ATOM 4662 C C . GLU B 1 170 ? 13.266 22.969 29.328 1 95.06 170 GLU B C 1
ATOM 4664 O O . GLU B 1 170 ? 13.336 23.281 30.516 1 95.06 170 GLU B O 1
ATOM 4669 N N . THR B 1 171 ? 14.328 22.828 28.547 1 95.75 171 THR B N 1
ATOM 4670 C CA . THR B 1 171 ? 15.672 22.891 29.125 1 95.75 171 THR B CA 1
ATOM 4671 C C . THR B 1 171 ? 16.219 24.312 29.062 1 95.75 171 THR B C 1
ATOM 4673 O O . THR B 1 171 ? 17.219 24.641 29.719 1 95.75 171 THR B O 1
ATOM 4676 N N . ASN B 1 172 ? 15.555 25.156 28.266 1 96.19 172 ASN B N 1
ATOM 4677 C CA . ASN B 1 172 ? 16 26.547 28.109 1 96.19 172 ASN B CA 1
ATOM 4678 C C . ASN B 1 172 ? 14.836 27.516 28.25 1 96.19 172 ASN B C 1
ATOM 4680 O O . ASN B 1 172 ? 14.617 28.359 27.391 1 96.19 172 ASN B O 1
ATOM 4684 N N . PRO B 1 173 ? 14.141 27.484 29.375 1 94.94 173 PRO B N 1
ATOM 4685 C CA . PRO B 1 173 ? 12.898 28.266 29.484 1 94.94 173 PRO B CA 1
ATOM 4686 C C . PRO B 1 173 ? 13.125 29.766 29.375 1 94.94 173 PRO B C 1
ATOM 4688 O O . PRO B 1 173 ? 12.227 30.5 28.953 1 94.94 173 PRO B O 1
ATOM 4691 N N . GLU B 1 174 ? 14.289 30.297 29.641 1 95.19 174 GLU B N 1
ATOM 4692 C CA . GLU B 1 174 ? 14.516 31.75 29.672 1 95.19 174 GLU B CA 1
ATOM 4693 C C . GLU B 1 174 ? 14.703 32.312 28.25 1 95.19 174 GLU B C 1
ATOM 4695 O O . GLU B 1 174 ? 14.43 33.469 28.016 1 95.19 174 GLU B O 1
ATOM 4700 N N . LEU B 1 175 ? 15.078 31.484 27.375 1 95 175 LEU B N 1
ATOM 4701 C CA . LEU B 1 175 ? 15.453 31.953 26.047 1 95 175 LEU B CA 1
ATOM 4702 C C . LEU B 1 175 ? 14.219 32.375 25.266 1 95 175 LEU B C 1
ATOM 4704 O O . LEU B 1 175 ? 14.312 33.219 24.359 1 95 175 LEU B O 1
ATOM 4708 N N . LEU B 1 176 ? 13.07 31.828 25.578 1 97.06 176 LEU B N 1
ATOM 4709 C CA . LEU B 1 176 ? 11.883 32.094 24.766 1 97.06 176 LEU B CA 1
ATOM 4710 C C . LEU B 1 176 ? 10.766 32.688 25.625 1 97.06 176 LEU B C 1
ATOM 4712 O O . LEU B 1 176 ? 9.602 32.656 25.234 1 97.06 176 LEU B O 1
ATOM 4716 N N . ARG B 1 177 ? 11.109 33.156 26.781 1 96 177 ARG B N 1
ATOM 4717 C CA . ARG B 1 177 ? 10.117 33.781 27.641 1 96 177 ARG B CA 1
ATOM 4718 C C . ARG B 1 177 ? 9.438 34.969 26.953 1 96 177 ARG B C 1
ATOM 4720 O O . ARG B 1 177 ? 10.102 35.781 26.312 1 96 177 ARG B O 1
ATOM 4727 N N . ALA B 1 178 ? 8.133 35.062 27.047 1 97 178 ALA B N 1
ATOM 4728 C CA . ALA B 1 178 ? 7.363 36.125 26.391 1 97 178 ALA B CA 1
ATOM 4729 C C . ALA B 1 178 ? 6.043 36.375 27.125 1 97 178 ALA B C 1
ATOM 4731 O O . ALA B 1 178 ? 5.605 35.531 27.922 1 97 178 ALA B O 1
ATOM 4732 N N . ASP B 1 179 ? 5.484 37.5 26.875 1 96.75 179 ASP B N 1
ATOM 4733 C CA . ASP B 1 179 ? 4.191 37.875 27.438 1 96.75 179 ASP B CA 1
ATOM 4734 C C . ASP B 1 179 ? 3.049 37.438 26.516 1 96.75 179 ASP B C 1
ATOM 4736 O O . ASP B 1 179 ? 1.932 37.219 26.969 1 96.75 179 ASP B O 1
ATOM 4740 N N . ALA B 1 180 ? 3.295 37.438 25.328 1 97.44 180 ALA B N 1
ATOM 4741 C CA . ALA B 1 180 ? 2.381 36.969 24.281 1 97.44 180 ALA B CA 1
ATOM 4742 C C . ALA B 1 180 ? 3.111 36.125 23.266 1 97.44 180 ALA B C 1
ATOM 4744 O O . ALA B 1 180 ? 4.258 36.406 22.906 1 97.44 180 ALA B O 1
ATOM 4745 N N . ILE B 1 181 ? 2.467 35.062 22.859 1 97.88 181 ILE B N 1
ATOM 4746 C CA . ILE B 1 181 ? 3.039 34.125 21.891 1 97.88 181 ILE B CA 1
ATOM 4747 C C . ILE B 1 181 ? 2.117 34.031 20.672 1 97.88 181 ILE B C 1
ATOM 4749 O O . ILE B 1 181 ? 0.939 33.688 20.812 1 97.88 181 ILE B O 1
ATOM 4753 N N . VAL B 1 182 ? 2.621 34.344 19.516 1 97.94 182 VAL B N 1
ATOM 4754 C CA . VAL B 1 182 ? 1.906 34.25 18.25 1 97.94 182 VAL B CA 1
ATOM 4755 C C . VAL B 1 182 ? 2.414 33 17.484 1 97.94 182 VAL B C 1
ATOM 4757 O O . VAL B 1 182 ? 3.551 33 17 1 97.94 182 VAL B O 1
ATOM 4760 N N . ILE B 1 183 ? 1.557 32.031 17.359 1 97.25 183 ILE B N 1
ATOM 4761 C CA . ILE B 1 183 ? 1.89 30.828 16.625 1 97.25 183 ILE B CA 1
ATOM 4762 C C . ILE B 1 183 ? 1.443 30.969 15.172 1 97.25 183 ILE B C 1
ATOM 4764 O O . ILE B 1 183 ? 0.269 30.766 14.852 1 97.25 183 ILE B O 1
ATOM 4768 N N . GLY B 1 184 ? 2.428 31.312 14.312 1 96.94 184 GLY B N 1
ATOM 4769 C CA . GLY B 1 184 ? 2.162 31.391 12.883 1 96.94 184 GLY B CA 1
ATOM 4770 C C . GLY B 1 184 ? 2.199 30.031 12.195 1 96.94 184 GLY B C 1
ATOM 4771 O O . GLY B 1 184 ? 3.127 29.734 11.438 1 96.94 184 GLY B O 1
ATOM 4772 N N . ASP B 1 185 ? 1.213 29.203 12.383 1 96.06 185 ASP B N 1
ATOM 4773 C CA . ASP B 1 185 ? 1.193 27.844 11.867 1 96.06 185 ASP B CA 1
ATOM 4774 C C . ASP B 1 185 ? -0.238 27.344 11.672 1 96.06 185 ASP B C 1
ATOM 4776 O O . ASP B 1 185 ? -0.522 26.156 11.867 1 96.06 185 ASP B O 1
ATOM 4780 N N . CYS B 1 186 ? -1.183 28.219 11.523 1 93.75 186 CYS B N 1
ATOM 4781 C CA . CYS B 1 186 ? -2.584 27.938 11.242 1 93.75 186 CYS B CA 1
ATOM 4782 C C . CYS B 1 186 ? -3.074 28.734 10.039 1 93.75 186 CYS B C 1
ATOM 4784 O O . CYS B 1 186 ? -2.27 29.234 9.25 1 93.75 186 CYS B O 1
ATOM 4786 N N . GLY B 1 187 ? -4.359 28.734 9.828 1 91.69 187 GLY B N 1
ATOM 4787 C CA . GLY B 1 187 ? -4.934 29.5 8.734 1 91.69 187 GLY B CA 1
ATOM 4788 C C . GLY B 1 187 ? -6.348 29.984 9.023 1 91.69 187 GLY B C 1
ATOM 4789 O O . GLY B 1 187 ? -6.98 29.531 9.977 1 91.69 187 GLY B O 1
ATOM 4790 N N . ASN B 1 188 ? -6.723 30.953 8.148 1 93.12 188 ASN B N 1
ATOM 4791 C CA . ASN B 1 188 ? -8.07 31.5 8.234 1 93.12 188 ASN B CA 1
ATOM 4792 C C . ASN B 1 188 ? -9.117 30.469 7.797 1 93.12 188 ASN B C 1
ATOM 4794 O O . ASN B 1 188 ? -8.82 29.578 7.004 1 93.12 188 ASN B O 1
ATOM 4798 N N . PHE B 1 189 ? -10.297 30.609 8.32 1 89.44 189 PHE B N 1
ATOM 4799 C CA . PHE B 1 189 ? -11.438 29.797 7.938 1 89.44 189 PHE B CA 1
ATOM 4800 C C . PHE B 1 189 ? -11.609 29.781 6.422 1 89.44 189 PHE B C 1
ATOM 4802 O O . PHE B 1 189 ? -11.969 28.75 5.844 1 89.44 189 PHE B O 1
ATOM 4809 N N . ALA B 1 190 ? -11.414 30.812 5.836 1 90.75 190 ALA B N 1
ATOM 4810 C CA . ALA B 1 190 ? -11.391 31.031 4.391 1 90.75 190 ALA B CA 1
ATOM 4811 C C . ALA B 1 190 ? -10.516 32.219 4.031 1 90.75 190 ALA B C 1
ATOM 4813 O O . ALA B 1 190 ? -10.281 33.094 4.863 1 90.75 190 ALA B O 1
ATOM 4814 N N . ALA B 1 191 ? -10.062 32.219 2.754 1 92.5 191 ALA B N 1
ATOM 4815 C CA . ALA B 1 191 ? -9.336 33.406 2.309 1 92.5 191 ALA B CA 1
ATOM 4816 C C . ALA B 1 191 ? -10.18 34.656 2.512 1 92.5 191 ALA B C 1
ATOM 4818 O O . ALA B 1 191 ? -11.359 34.688 2.162 1 92.5 191 ALA B O 1
ATOM 4819 N N . GLY B 1 192 ? -9.578 35.562 3.18 1 94.19 192 GLY B N 1
ATOM 4820 C CA . GLY B 1 192 ? -10.273 36.844 3.363 1 94.19 192 GLY B CA 1
ATOM 4821 C C . GLY B 1 192 ? -11.102 36.875 4.633 1 94.19 192 GLY B C 1
ATOM 4822 O O . GLY B 1 192 ? -11.734 37.906 4.93 1 94.19 192 GLY B O 1
ATOM 4823 N N . VAL B 1 193 ? -11.039 35.812 5.41 1 94.06 193 VAL B N 1
ATOM 4824 C CA . VAL B 1 193 ? -11.812 35.781 6.648 1 94.06 193 VAL B CA 1
ATOM 4825 C C . VAL B 1 193 ? -10.867 35.656 7.844 1 94.06 193 VAL B C 1
ATOM 4827 O O . VAL B 1 193 ? -10.438 34.562 8.203 1 94.06 193 VAL B O 1
ATOM 4830 N N . PRO B 1 194 ? -10.625 36.844 8.469 1 95.88 194 PRO B N 1
ATOM 4831 C CA . PRO B 1 194 ? -9.703 36.781 9.602 1 95.88 194 PRO B CA 1
ATOM 4832 C C . PRO B 1 194 ? -10.18 35.812 10.688 1 95.88 194 PRO B C 1
ATOM 4834 O O . PRO B 1 194 ? -11.32 35.906 11.141 1 95.88 194 PRO B O 1
ATOM 4837 N N . THR B 1 195 ? -9.312 34.875 11.094 1 93.75 195 THR B N 1
ATOM 4838 C CA . THR B 1 195 ? -9.711 33.781 11.992 1 93.75 195 THR B CA 1
ATOM 4839 C C . THR B 1 195 ? -8.641 33.531 13.047 1 93.75 195 THR B C 1
ATOM 4841 O O . THR B 1 195 ? -7.449 33.531 12.734 1 93.75 195 THR B O 1
ATOM 4844 N N . LEU B 1 196 ? -9.016 33.469 14.344 1 93.62 196 LEU B N 1
ATOM 4845 C CA . LEU B 1 196 ? -8.164 32.938 15.398 1 93.62 196 LEU B CA 1
ATOM 4846 C C . LEU B 1 196 ? -8.516 31.5 15.719 1 93.62 196 LEU B C 1
ATOM 4848 O O . LEU B 1 196 ? -9.688 31.172 15.938 1 93.62 196 LEU B O 1
ATOM 4852 N N . THR B 1 197 ? -7.527 30.656 15.695 1 92.75 197 THR B N 1
ATOM 4853 C CA . THR B 1 197 ? -7.734 29.266 16.078 1 92.75 197 THR B CA 1
ATOM 4854 C C . THR B 1 197 ? -7.797 29.109 17.594 1 92.75 197 THR B C 1
ATOM 4856 O O . THR B 1 197 ? -6.902 29.578 18.297 1 92.75 197 THR B O 1
ATOM 4859 N N . GLU B 1 198 ? -8.742 28.375 18.062 1 90.94 198 GLU B N 1
ATOM 4860 C CA . GLU B 1 198 ? -8.961 28.297 19.5 1 90.94 198 GLU B CA 1
ATOM 4861 C C . GLU B 1 198 ? -8.508 26.953 20.047 1 90.94 198 GLU B C 1
ATOM 4863 O O . GLU B 1 198 ? -8.078 26.875 21.203 1 90.94 198 GLU B O 1
ATOM 4868 N N . THR B 1 199 ? -8.703 26 19.25 1 92 199 THR B N 1
ATOM 4869 C CA . THR B 1 199 ? -8.336 24.672 19.734 1 92 199 THR B CA 1
ATOM 4870 C C . THR B 1 199 ? -7.547 23.922 18.672 1 92 199 THR B C 1
ATOM 4872 O O . THR B 1 199 ? -7.738 24.141 17.469 1 92 199 THR B O 1
ATOM 4875 N N . LEU B 1 200 ? -6.637 23.125 19.156 1 93.81 200 LEU B N 1
ATOM 4876 C CA . LEU B 1 200 ? -5.93 22.125 18.359 1 93.81 200 LEU B CA 1
ATOM 4877 C C . LEU B 1 200 ? -6.168 20.719 18.906 1 93.81 200 LEU B C 1
ATOM 4879 O O . LEU B 1 200 ? -6.203 20.516 20.109 1 93.81 200 LEU B O 1
ATOM 4883 N N . ARG B 1 201 ? -6.371 19.781 18 1 94.44 201 ARG B N 1
ATOM 4884 C CA . ARG B 1 201 ? -6.395 18.391 18.453 1 94.44 201 ARG B CA 1
ATOM 4885 C C . ARG B 1 201 ? -4.988 17.906 18.766 1 94.44 201 ARG B C 1
ATOM 4887 O O . ARG B 1 201 ? -4.004 18.422 18.25 1 94.44 201 ARG B O 1
ATOM 4894 N N . GLY B 1 202 ? -4.969 16.891 19.734 1 93.94 202 GLY B N 1
ATOM 4895 C CA . GLY B 1 202 ? -3.748 16.141 19.953 1 93.94 202 GLY B CA 1
ATOM 4896 C C . GLY B 1 202 ? -3.584 14.992 18.969 1 93.94 202 GLY B C 1
ATOM 4897 O O . GLY B 1 202 ? -4.328 14.891 18 1 93.94 202 GLY B O 1
ATOM 4898 N N . ASN B 1 203 ? -2.543 14.188 19.25 1 94.06 203 ASN B N 1
ATOM 4899 C CA . ASN B 1 203 ? -2.359 13.07 18.344 1 94.06 203 ASN B CA 1
ATOM 4900 C C . ASN B 1 203 ? -1.636 11.906 19.016 1 94.06 203 ASN B C 1
ATOM 4902 O O . ASN B 1 203 ? -1.014 12.078 20.062 1 94.06 203 ASN B O 1
ATOM 4906 N N . VAL B 1 204 ? -1.854 10.773 18.531 1 95.44 204 VAL B N 1
ATOM 4907 C CA . VAL B 1 204 ? -1.118 9.539 18.781 1 95.44 204 VAL B CA 1
ATOM 4908 C C . VAL B 1 204 ? -0.717 8.898 17.453 1 95.44 204 VAL B C 1
ATOM 4910 O O . VAL B 1 204 ? -1.576 8.555 16.641 1 95.44 204 VAL B O 1
ATOM 4913 N N . ASN B 1 205 ? 0.592 8.781 17.219 1 95.5 205 ASN B N 1
ATOM 4914 C CA . ASN B 1 205 ? 1.11 8.148 16.016 1 95.5 205 ASN B CA 1
ATOM 4915 C C . ASN B 1 205 ? 1.723 6.781 16.312 1 95.5 205 ASN B C 1
ATOM 4917 O O . ASN B 1 205 ? 2.586 6.664 17.188 1 95.5 205 ASN B O 1
ATOM 4921 N N . VAL B 1 206 ? 1.258 5.773 15.586 1 97.81 206 VAL B N 1
ATOM 4922 C CA . VAL B 1 206 ? 1.851 4.453 15.781 1 97.81 206 VAL B CA 1
ATOM 4923 C C . VAL B 1 206 ? 2.096 3.793 14.43 1 97.81 206 VAL B C 1
ATOM 4925 O O . VAL B 1 206 ? 1.454 4.141 13.438 1 97.81 206 VAL B O 1
ATOM 4928 N N . VAL B 1 207 ? 3.068 2.914 14.383 1 98.5 207 VAL B N 1
ATOM 4929 C CA . VAL B 1 207 ? 3.26 1.977 13.281 1 98.5 207 VAL B CA 1
ATOM 4930 C C . VAL B 1 207 ? 2.898 0.564 13.734 1 98.5 207 VAL B C 1
ATOM 4932 O O . VAL B 1 207 ? 3.355 0.108 14.781 1 98.5 207 VAL B O 1
ATOM 4935 N N . VAL B 1 208 ? 2.082 -0.066 12.961 1 98.75 208 VAL B N 1
ATOM 4936 C CA . VAL B 1 208 ? 1.672 -1.428 13.289 1 98.75 208 VAL B CA 1
ATOM 4937 C C . VAL B 1 208 ? 2.217 -2.396 12.242 1 98.75 208 VAL B C 1
ATOM 4939 O O . VAL B 1 208 ? 2.234 -2.088 11.047 1 98.75 208 VAL B O 1
ATOM 4942 N N . THR B 1 209 ? 2.744 -3.52 12.695 1 98.75 209 THR B N 1
ATOM 4943 C CA . THR B 1 209 ? 3.23 -4.594 11.836 1 98.75 209 THR B CA 1
ATOM 4944 C C . THR B 1 209 ? 2.527 -5.906 12.164 1 98.75 209 THR B C 1
ATOM 4946 O O . THR B 1 209 ? 2.426 -6.289 13.336 1 98.75 209 THR B O 1
ATOM 4949 N N . VAL B 1 210 ? 2.014 -6.543 11.164 1 98.81 210 VAL B N 1
ATOM 4950 C CA . VAL B 1 210 ? 1.413 -7.867 11.289 1 98.81 210 VAL B CA 1
ATOM 4951 C C . VAL B 1 210 ? 2.268 -8.891 10.547 1 98.81 210 VAL B C 1
ATOM 4953 O O . VAL B 1 210 ? 2.652 -8.672 9.398 1 98.81 210 VAL B O 1
ATOM 4956 N N . GLU B 1 211 ? 2.615 -9.992 11.188 1 98.69 211 GLU B N 1
ATOM 4957 C CA . GLU B 1 211 ? 3.387 -11.078 10.586 1 98.69 211 GLU B CA 1
ATOM 4958 C C . GLU B 1 211 ? 2.684 -12.422 10.766 1 98.69 211 GLU B C 1
ATOM 4960 O O . GLU B 1 211 ? 2.098 -12.688 11.812 1 98.69 211 GLU B O 1
ATOM 4965 N N . THR B 1 212 ? 2.738 -13.258 9.719 1 98.69 212 THR B N 1
ATOM 4966 C CA . THR B 1 212 ? 2.041 -14.539 9.797 1 98.69 212 THR B CA 1
ATOM 4967 C C . THR B 1 212 ? 2.918 -15.664 9.266 1 98.69 212 THR B C 1
ATOM 4969 O O . THR B 1 212 ? 2.756 -16.828 9.648 1 98.69 212 THR B O 1
ATOM 4972 N N . LEU B 1 213 ? 3.803 -15.438 8.305 1 97.88 213 LEU B N 1
ATOM 4973 C CA . LEU B 1 213 ? 4.586 -16.438 7.578 1 97.88 213 LEU B CA 1
ATOM 4974 C C . LEU B 1 213 ? 6.059 -16.031 7.535 1 97.88 213 LEU B C 1
ATOM 4976 O O . LEU B 1 213 ? 6.41 -14.898 7.852 1 97.88 213 LEU B O 1
ATOM 4980 N N . THR B 1 214 ? 6.906 -16.984 7.18 1 94.94 214 THR B N 1
ATOM 4981 C CA . THR B 1 214 ? 8.336 -16.719 7.117 1 94.94 214 THR B CA 1
ATOM 4982 C C . THR B 1 214 ? 8.727 -16.141 5.758 1 94.94 214 THR B C 1
ATOM 4984 O O . THR B 1 214 ? 9.742 -15.453 5.633 1 94.94 214 THR B O 1
ATOM 4987 N N . SER B 1 215 ? 7.914 -16.391 4.73 1 92.38 215 SER B N 1
ATOM 4988 C CA . SER B 1 215 ? 8.188 -15.938 3.365 1 92.38 215 SER B CA 1
ATOM 4989 C C . SER B 1 215 ? 6.895 -15.812 2.561 1 92.38 215 SER B C 1
ATOM 4991 O O . SER B 1 215 ? 5.852 -16.328 2.967 1 92.38 215 SER B O 1
ATOM 4993 N N . PRO B 1 216 ? 6.953 -14.984 1.492 1 93.62 216 PRO B N 1
ATOM 4994 C CA . PRO B 1 216 ? 5.781 -14.977 0.612 1 93.62 216 PRO B CA 1
ATOM 4995 C C . PRO B 1 216 ? 5.488 -16.344 0.005 1 93.62 216 PRO B C 1
ATOM 4997 O O . PRO B 1 216 ? 6.402 -17.156 -0.172 1 93.62 216 PRO B O 1
ATOM 5000 N N . LEU B 1 217 ? 4.207 -16.562 -0.3 1 94.06 217 LEU B N 1
ATOM 5001 C CA . LEU B 1 217 ? 3.773 -17.844 -0.873 1 94.06 217 LEU B CA 1
ATOM 5002 C C . LEU B 1 217 ? 2.941 -17.609 -2.131 1 94.06 217 LEU B C 1
ATOM 5004 O O . LEU B 1 217 ? 2.219 -16.625 -2.23 1 94.06 217 LEU B O 1
ATOM 5008 N N . HIS B 1 218 ? 3.02 -18.562 -3.055 1 91.19 218 HIS B N 1
ATOM 5009 C CA . HIS B 1 218 ? 2.127 -18.547 -4.207 1 91.19 218 HIS B CA 1
ATOM 5010 C C . HIS B 1 218 ? 0.666 -18.594 -3.775 1 91.19 218 HIS B C 1
ATOM 5012 O O . HIS B 1 218 ? 0.233 -19.547 -3.143 1 91.19 218 HIS B O 1
ATOM 5018 N N . SER B 1 219 ? -0.151 -17.594 -4.188 1 93.12 219 SER B N 1
ATOM 5019 C CA . SER B 1 219 ? -1.513 -17.484 -3.68 1 93.12 219 SER B CA 1
ATOM 5020 C C . SER B 1 219 ? -2.408 -18.578 -4.227 1 93.12 219 SER B C 1
ATOM 5022 O O . SER B 1 219 ? -3.402 -18.953 -3.6 1 93.12 219 SER B O 1
ATOM 5024 N N . GLY B 1 220 ? -2.131 -19.109 -5.371 1 90.31 220 GLY B N 1
ATOM 5025 C CA . GLY B 1 220 ? -2.885 -20.234 -5.891 1 90.31 220 GLY B CA 1
ATOM 5026 C C . GLY B 1 220 ? -2.639 -21.516 -5.117 1 90.31 220 GLY B C 1
ATOM 5027 O O . GLY B 1 220 ? -3.566 -22.297 -4.883 1 90.31 220 GLY B O 1
ATOM 5028 N N . MET B 1 221 ? -1.436 -21.75 -4.758 1 91 221 MET B N 1
ATOM 5029 C CA . MET B 1 221 ? -1.046 -22.984 -4.078 1 91 221 MET B CA 1
ATOM 5030 C C . MET B 1 221 ? -1.438 -22.938 -2.604 1 91 221 MET B C 1
ATOM 5032 O O . MET B 1 221 ? -1.772 -23.969 -2.016 1 91 221 MET B O 1
ATOM 5036 N N . PHE B 1 222 ? -1.425 -21.719 -2.021 1 94.5 222 PHE B N 1
ATOM 5037 C CA . PHE B 1 222 ? -1.564 -21.688 -0.57 1 94.5 222 PHE B CA 1
ATOM 5038 C C . PHE B 1 222 ? -2.748 -20.812 -0.165 1 94.5 222 PHE B C 1
ATOM 5040 O O . PHE B 1 222 ? -3.193 -20.859 0.984 1 94.5 222 PHE B O 1
ATOM 5047 N N . GLY B 1 223 ? -3.295 -20.047 -1.074 1 94.75 223 GLY B N 1
ATOM 5048 C CA . GLY B 1 223 ? -4.391 -19.141 -0.77 1 94.75 223 GLY B CA 1
ATOM 5049 C C . GLY B 1 223 ? -5.637 -19.859 -0.273 1 94.75 223 GLY B C 1
ATOM 5050 O O . GLY B 1 223 ? -6.031 -20.891 -0.829 1 94.75 223 GLY B O 1
ATOM 5051 N N . GLY B 1 224 ? -6.324 -19.25 0.701 1 95.5 224 GLY B N 1
ATOM 5052 C CA . GLY B 1 224 ? -7.477 -19.844 1.36 1 95.5 224 GLY B CA 1
ATOM 5053 C C . GLY B 1 224 ? -7.16 -20.375 2.746 1 95.5 224 GLY B C 1
ATOM 5054 O O . GLY B 1 224 ? -7.895 -20.109 3.701 1 95.5 224 GLY B O 1
ATOM 5055 N N . ALA B 1 225 ? -6.004 -21.047 2.807 1 97.31 225 ALA B N 1
ATOM 5056 C CA . ALA B 1 225 ? -5.652 -21.656 4.09 1 97.31 225 ALA B CA 1
ATOM 5057 C C . ALA B 1 225 ? -4.488 -20.906 4.746 1 97.31 225 ALA B C 1
ATOM 5059 O O . ALA B 1 225 ? -4.379 -20.875 5.973 1 97.31 225 ALA B O 1
ATOM 5060 N N . ALA B 1 226 ? -3.547 -20.422 3.957 1 97.81 226 ALA B N 1
ATOM 5061 C CA . ALA B 1 226 ? -2.418 -19.672 4.508 1 97.81 226 ALA B CA 1
ATOM 5062 C C . ALA B 1 226 ? -2.859 -18.297 5 1 97.81 226 ALA B C 1
ATOM 5064 O O . ALA B 1 226 ? -3.525 -17.562 4.277 1 97.81 226 ALA B O 1
ATOM 5065 N N . PRO B 1 227 ? -2.51 -17.938 6.254 1 98.44 227 PRO B N 1
ATOM 5066 C CA . PRO B 1 227 ? -2.908 -16.625 6.781 1 98.44 227 PRO B CA 1
ATOM 5067 C C . PRO B 1 227 ? -2.145 -15.477 6.141 1 98.44 227 PRO B C 1
ATOM 5069 O O . PRO B 1 227 ? -0.952 -15.297 6.402 1 98.44 227 PRO B O 1
ATOM 5072 N N . ASP B 1 228 ? -2.783 -14.734 5.316 1 98.31 228 ASP B N 1
ATOM 5073 C CA . ASP B 1 228 ? -2.229 -13.586 4.613 1 98.31 228 ASP B CA 1
ATOM 5074 C C . ASP B 1 228 ? -2.117 -12.375 5.543 1 98.31 228 ASP B C 1
ATOM 5076 O O . ASP B 1 228 ? -3.131 -11.852 6.008 1 98.31 228 ASP B O 1
ATOM 5080 N N . ALA B 1 229 ? -0.894 -11.945 5.797 1 98.62 229 ALA B N 1
ATOM 5081 C CA . ALA B 1 229 ? -0.676 -10.828 6.719 1 98.62 229 ALA B CA 1
ATOM 5082 C C . ALA B 1 229 ? -1.363 -9.562 6.223 1 98.62 229 ALA B C 1
ATOM 5084 O O . ALA B 1 229 ? -1.848 -8.758 7.02 1 98.62 229 ALA B O 1
ATOM 5085 N N . LEU B 1 230 ? -1.334 -9.297 4.898 1 98.5 230 LEU B N 1
ATOM 5086 C CA . LEU B 1 230 ? -2.016 -8.125 4.355 1 98.5 230 LEU B CA 1
ATOM 5087 C C . LEU B 1 230 ? -3.518 -8.211 4.605 1 98.5 230 LEU B C 1
ATOM 5089 O O . LEU B 1 230 ? -4.145 -7.207 4.957 1 98.5 230 LEU B O 1
ATOM 5093 N N . ALA B 1 231 ? -4.117 -9.391 4.445 1 98.44 231 ALA B N 1
ATOM 5094 C CA . ALA B 1 231 ? -5.531 -9.578 4.746 1 98.44 231 ALA B CA 1
ATOM 5095 C C . ALA B 1 231 ? -5.816 -9.32 6.223 1 98.44 231 ALA B C 1
ATOM 5097 O O . ALA B 1 231 ? -6.816 -8.688 6.57 1 98.44 231 ALA B O 1
ATOM 5098 N N . ALA B 1 232 ? -4.945 -9.82 7.07 1 98.62 232 ALA B N 1
ATOM 5099 C CA . ALA B 1 232 ? -5.09 -9.586 8.508 1 98.62 232 ALA B CA 1
ATOM 5100 C C . ALA B 1 232 ? -5.027 -8.094 8.82 1 98.62 232 ALA B C 1
ATOM 5102 O O . ALA B 1 232 ? -5.82 -7.586 9.617 1 98.62 232 ALA B O 1
ATOM 5103 N N . LEU B 1 233 ? -4.062 -7.438 8.211 1 98.75 233 LEU B N 1
ATOM 5104 C CA . LEU B 1 233 ? -3.92 -6 8.422 1 98.75 233 LEU B CA 1
ATOM 5105 C C . LEU B 1 233 ? -5.176 -5.258 7.969 1 98.75 233 LEU B C 1
ATOM 5107 O O . LEU B 1 233 ? -5.656 -4.363 8.664 1 98.75 233 LEU B O 1
ATOM 5111 N N . ILE B 1 234 ? -5.707 -5.613 6.793 1 98.56 234 ILE B N 1
ATOM 5112 C CA . ILE B 1 234 ? -6.914 -4.992 6.266 1 98.56 234 ILE B CA 1
ATOM 5113 C C . ILE B 1 234 ? -8.062 -5.168 7.258 1 98.56 234 ILE B C 1
ATOM 5115 O O . ILE B 1 234 ? -8.773 -4.211 7.562 1 98.56 234 ILE B O 1
ATOM 5119 N N . HIS B 1 235 ? -8.234 -6.367 7.754 1 98 235 HIS B N 1
ATOM 5120 C CA . HIS B 1 235 ? -9.258 -6.648 8.766 1 98 235 HIS B CA 1
ATOM 5121 C C . HIS B 1 235 ? -9.07 -5.766 9.992 1 98 235 HIS B C 1
ATOM 5123 O O . HIS B 1 235 ? -10.031 -5.191 10.508 1 98 235 HIS B O 1
ATOM 5129 N N . LEU B 1 236 ? -7.887 -5.73 10.422 1 98.38 236 LEU B N 1
ATOM 5130 C CA . LEU B 1 236 ? -7.527 -4.938 11.594 1 98.38 236 LEU B CA 1
ATOM 5131 C C . LEU B 1 236 ? -7.848 -3.463 11.367 1 98.38 236 LEU B C 1
ATOM 5133 O O . LEU B 1 236 ? -8.516 -2.836 12.195 1 98.38 236 LEU B O 1
ATOM 5137 N N . LEU B 1 237 ? -7.422 -2.879 10.281 1 98.62 237 LEU B N 1
ATOM 5138 C CA . LEU B 1 237 ? -7.609 -1.463 9.984 1 98.62 237 LEU B CA 1
ATOM 5139 C C . LEU B 1 237 ? -9.086 -1.137 9.812 1 98.62 237 LEU B C 1
ATOM 5141 O O . LEU B 1 237 ? -9.531 -0.041 10.164 1 98.62 237 LEU B O 1
ATOM 5145 N N . ALA B 1 238 ? -9.836 -2.062 9.281 1 98.12 238 ALA B N 1
ATOM 5146 C CA . ALA B 1 238 ? -11.266 -1.849 9.055 1 98.12 238 ALA B CA 1
ATOM 5147 C C . ALA B 1 238 ? -12.016 -1.713 10.375 1 98.12 238 ALA B C 1
ATOM 5149 O O . ALA B 1 238 ? -13.109 -1.151 10.414 1 98.12 238 ALA B O 1
ATOM 5150 N N . SER B 1 239 ? -11.453 -2.227 11.43 1 97.94 239 SER B N 1
ATOM 5151 C CA . SER B 1 239 ? -12.102 -2.158 12.734 1 97.94 239 SER B CA 1
ATOM 5152 C C . SER B 1 239 ? -12.039 -0.749 13.312 1 97.94 239 SER B C 1
ATOM 5154 O O . SER B 1 239 ? -12.727 -0.441 14.289 1 97.94 239 SER B O 1
ATOM 5156 N N . LEU B 1 240 ? -11.297 0.12 12.719 1 98 240 LEU B N 1
ATOM 5157 C CA . LEU B 1 240 ? -11.008 1.425 13.297 1 98 240 LEU B CA 1
ATOM 5158 C C . LEU B 1 240 ? -12.055 2.453 12.883 1 98 240 LEU B C 1
ATOM 5160 O O . LEU B 1 240 ? -12.023 3.598 13.344 1 98 240 LEU B O 1
ATOM 5164 N N . ARG B 1 241 ? -12.93 2.113 11.984 1 96.94 241 ARG B N 1
ATOM 5165 C CA . ARG B 1 241 ? -14.031 2.953 11.539 1 96.94 241 ARG B CA 1
ATOM 5166 C C . ARG B 1 241 ? -15.336 2.16 11.469 1 96.94 241 ARG B C 1
ATOM 5168 O O . ARG B 1 241 ? -15.32 0.959 11.188 1 96.94 241 ARG B O 1
ATOM 5175 N N . ASP B 1 242 ? -16.453 2.82 11.742 1 95.88 242 ASP B N 1
ATOM 5176 C CA . ASP B 1 242 ? -17.734 2.166 11.531 1 95.88 242 ASP B CA 1
ATOM 5177 C C . ASP B 1 242 ? -18.266 2.463 10.133 1 95.88 242 ASP B C 1
ATOM 5179 O O . ASP B 1 242 ? -17.578 3.049 9.305 1 95.88 242 ASP B O 1
ATOM 5183 N N . GLU B 1 243 ? -19.453 2.045 9.789 1 93.12 243 GLU B N 1
ATOM 5184 C CA . GLU B 1 243 ? -20.031 2.105 8.445 1 93.12 243 GLU B CA 1
ATOM 5185 C C . GLU B 1 243 ? -20.266 3.549 8.016 1 93.12 243 GLU B C 1
ATOM 5187 O O . GLU B 1 243 ? -20.359 3.836 6.816 1 93.12 243 GLU B O 1
ATOM 5192 N N . HIS B 1 244 ? -20.328 4.48 8.984 1 95.06 244 HIS B N 1
ATOM 5193 C CA . HIS B 1 244 ? -20.562 5.883 8.672 1 95.06 244 HIS B CA 1
ATOM 5194 C C . HIS B 1 244 ? -19.266 6.66 8.586 1 95.06 244 HIS B C 1
ATOM 5196 O O . HIS B 1 244 ? -19.266 7.848 8.25 1 95.06 244 HIS B O 1
ATOM 5202 N N . GLY B 1 245 ? -18.188 5.988 8.867 1 96.06 245 GLY B N 1
ATOM 5203 C CA . GLY B 1 245 ? -16.891 6.633 8.781 1 96.06 245 GLY B CA 1
ATOM 5204 C C . GLY B 1 245 ? -16.406 7.176 10.117 1 96.06 245 GLY B C 1
ATOM 5205 O O . GLY B 1 245 ? -15.359 7.832 10.18 1 96.06 245 GLY B O 1
ATOM 5206 N N . ASN B 1 246 ? -17.141 6.922 11.18 1 97.12 246 ASN B N 1
ATOM 5207 C CA . ASN B 1 246 ? -16.688 7.348 12.5 1 97.12 246 ASN B CA 1
ATOM 5208 C C . ASN B 1 246 ? -15.5 6.523 12.984 1 97.12 246 ASN B C 1
ATOM 5210 O O . ASN B 1 246 ? -15.445 5.316 12.758 1 97.12 246 ASN B O 1
ATOM 5214 N N . THR B 1 247 ? -14.562 7.211 13.648 1 97 247 THR B N 1
ATOM 5215 C CA . THR B 1 247 ? -13.469 6.496 14.305 1 97 247 THR B CA 1
ATOM 5216 C C . THR B 1 247 ? -14 5.617 15.438 1 97 247 THR B C 1
ATOM 5218 O O . THR B 1 247 ? -14.773 6.078 16.281 1 97 247 THR B O 1
ATOM 5221 N N . THR B 1 248 ? -13.562 4.316 15.367 1 95.56 248 THR B N 1
ATOM 5222 C CA . THR B 1 248 ? -14.039 3.361 16.359 1 95.56 248 THR B CA 1
ATOM 5223 C C . THR B 1 248 ? -12.875 2.814 17.188 1 95.56 248 THR B C 1
ATOM 5225 O O . THR B 1 248 ? -12.047 2.062 16.672 1 95.56 248 THR B O 1
ATOM 5228 N N . VAL B 1 249 ? -12.375 3.404 18.156 1 97.19 249 VAL B N 1
ATOM 5229 C CA . VAL B 1 249 ? -11.398 2.91 19.125 1 97.19 249 VAL B CA 1
ATOM 5230 C C . VAL B 1 249 ? -12.086 2.688 20.484 1 97.19 249 VAL B C 1
ATOM 5232 O O . VAL B 1 249 ? -12.539 3.641 21.109 1 97.19 249 VAL B O 1
ATOM 5235 N N . ALA B 1 250 ? -12.172 1.397 20.859 1 95.62 250 ALA B N 1
ATOM 5236 C CA . ALA B 1 250 ? -12.82 1.077 22.125 1 95.62 250 ALA B CA 1
ATOM 5237 C C . ALA B 1 250 ? -12.172 1.838 23.281 1 95.62 250 ALA B C 1
ATOM 5239 O O . ALA B 1 250 ? -10.945 1.88 23.391 1 95.62 250 ALA B O 1
ATOM 5240 N N . GLY B 1 251 ? -12.992 2.494 24.078 1 93.31 251 GLY B N 1
ATOM 5241 C CA . GLY B 1 251 ? -12.484 3.207 25.234 1 93.31 251 GLY B CA 1
ATOM 5242 C C . GLY B 1 251 ? -12.273 4.688 24.984 1 93.31 251 GLY B C 1
ATOM 5243 O O . GLY B 1 251 ? -11.992 5.449 25.906 1 93.31 251 GLY B O 1
ATOM 5244 N N . LEU B 1 252 ? -12.352 5.129 23.734 1 95 252 LEU B N 1
ATOM 5245 C CA . LEU B 1 252 ? -12.203 6.539 23.406 1 95 252 LEU B CA 1
ATOM 5246 C C . LEU B 1 252 ? -13.555 7.191 23.172 1 95 252 LEU B C 1
ATOM 5248 O O . LEU B 1 252 ? -14.359 6.699 22.375 1 95 252 LEU B O 1
ATOM 5252 N N . GLN B 1 253 ? -13.82 8.273 23.922 1 91.69 253 GLN B N 1
ATOM 5253 C CA . GLN B 1 253 ? -15.055 9.031 23.703 1 91.69 253 GLN B CA 1
ATOM 5254 C C . GLN B 1 253 ? -15.094 9.633 22.297 1 91.69 253 GLN B C 1
ATOM 5256 O O . GLN B 1 253 ? -14.086 10.164 21.828 1 91.69 253 GLN B O 1
ATOM 5261 N N . HIS B 1 254 ? -16.281 9.531 21.641 1 92 254 HIS B N 1
ATOM 5262 C CA . HIS B 1 254 ? -16.328 10.016 20.266 1 92 254 HIS B CA 1
ATOM 5263 C C . HIS B 1 254 ? -17.625 10.773 20 1 92 254 HIS B C 1
ATOM 5265 O O . HIS B 1 254 ? -18.047 10.875 18.844 1 92 254 HIS B O 1
ATOM 5271 N N . ASP B 1 255 ? -18.25 11.375 20.984 1 92.81 255 ASP B N 1
ATOM 5272 C CA . ASP B 1 255 ? -19.562 11.984 20.797 1 92.81 255 ASP B CA 1
ATOM 5273 C C . ASP B 1 255 ? -19.547 13.453 21.219 1 92.81 255 ASP B C 1
ATOM 5275 O O . ASP B 1 255 ? -20.609 14.086 21.344 1 92.81 255 ASP B O 1
ATOM 5279 N N . GLN B 1 256 ? -18.391 14.008 21.469 1 94.06 256 GLN B N 1
ATOM 5280 C CA . GLN B 1 256 ? -18.297 15.414 21.859 1 94.06 256 GLN B CA 1
ATOM 5281 C C . GLN B 1 256 ? -18.797 16.328 20.75 1 94.06 256 GLN B C 1
ATOM 5283 O O . GLN B 1 256 ? -18.641 16.016 19.562 1 94.06 256 GLN B O 1
ATOM 5288 N N . ARG B 1 257 ? -19.297 17.469 21.156 1 94.88 257 ARG B N 1
ATOM 5289 C CA . ARG B 1 257 ? -19.859 18.422 20.203 1 94.88 257 ARG B CA 1
ATOM 5290 C C . ARG B 1 257 ? -19.078 19.734 20.234 1 94.88 257 ARG B C 1
ATOM 5292 O O . ARG B 1 257 ? -18.562 20.141 21.281 1 94.88 257 ARG B O 1
ATOM 5299 N N . TRP B 1 258 ? -18.969 20.312 19.094 1 92.5 258 TRP B N 1
ATOM 5300 C CA . TRP B 1 258 ? -18.375 21.641 18.969 1 92.5 258 TRP B CA 1
ATOM 5301 C C . TRP B 1 258 ? -19.406 22.734 19.203 1 92.5 258 TRP B C 1
ATOM 5303 O O . TRP B 1 258 ? -20.469 22.734 18.562 1 92.5 258 TRP B O 1
ATOM 5313 N N . THR B 1 259 ? -19.062 23.672 20.078 1 86.12 259 THR B N 1
ATOM 5314 C CA . THR B 1 259 ? -20.031 24.688 20.453 1 86.12 259 THR B CA 1
ATOM 5315 C C . THR B 1 259 ? -19.719 26.016 19.781 1 86.12 259 THR B C 1
ATOM 5317 O O . THR B 1 259 ? -20.453 27 19.953 1 86.12 259 THR B O 1
ATOM 5320 N N . GLY B 1 260 ? -18.688 26.125 19.031 1 79.62 260 GLY B N 1
ATOM 5321 C CA . GLY B 1 260 ? -18.312 27.359 18.359 1 79.62 260 GLY B CA 1
ATOM 5322 C C . GLY B 1 260 ? -18.938 27.531 16.984 1 79.62 260 GLY B C 1
ATOM 5323 O O . GLY B 1 260 ? -20.016 27 16.734 1 79.62 260 GLY B O 1
ATOM 5324 N N . VAL B 1 261 ? -18.281 28.312 16.203 1 82.38 261 VAL B N 1
ATOM 5325 C CA . VAL B 1 261 ? -18.766 28.578 14.859 1 82.38 261 VAL B CA 1
ATOM 5326 C C . VAL B 1 261 ? -18.766 27.281 14.047 1 82.38 261 VAL B C 1
ATOM 5328 O O . VAL B 1 261 ? -17.812 26.5 14.094 1 82.38 261 VAL B O 1
ATOM 5331 N N . GLN B 1 262 ? -19.922 27.188 13.32 1 90.5 262 GLN B N 1
ATOM 5332 C CA . GLN B 1 262 ? -20.078 25.953 12.547 1 90.5 262 GLN B CA 1
ATOM 5333 C C . GLN B 1 262 ? -19.453 26.094 11.164 1 90.5 262 GLN B C 1
ATOM 5335 O O . GLN B 1 262 ? -19.219 27.219 10.688 1 90.5 262 GLN B O 1
ATOM 5340 N N . TYR B 1 263 ? -19.078 24.953 10.633 1 91.69 263 TYR B N 1
ATOM 5341 C CA . TYR B 1 263 ? -18.594 24.828 9.266 1 91.69 263 TYR B CA 1
ATOM 5342 C C . TYR B 1 263 ? -19.688 24.312 8.344 1 91.69 263 TYR B C 1
ATOM 5344 O O . TYR B 1 263 ? -19.969 23.109 8.328 1 91.69 263 TYR B O 1
ATOM 5352 N N . PRO B 1 264 ? -20.344 25.188 7.566 1 93.44 264 PRO B N 1
ATOM 5353 C CA . PRO B 1 264 ? -21.422 24.703 6.699 1 93.44 264 PRO B CA 1
ATOM 5354 C C . PRO B 1 264 ? -20.969 23.625 5.723 1 93.44 264 PRO B C 1
ATOM 5356 O O . PRO B 1 264 ? -19.891 23.75 5.121 1 93.44 264 PRO B O 1
ATOM 5359 N N . GLU B 1 265 ? -21.781 22.641 5.562 1 95.06 265 GLU B N 1
ATOM 5360 C CA . GLU B 1 265 ? -21.406 21.484 4.762 1 95.06 265 GLU B CA 1
ATOM 5361 C C . GLU B 1 265 ? -21.094 21.891 3.324 1 95.06 265 GLU B C 1
ATOM 5363 O O . GLU B 1 265 ? -20.141 21.375 2.727 1 95.06 265 GLU B O 1
ATOM 5368 N N . ASP B 1 266 ? -21.938 22.734 2.768 1 95.31 266 ASP B N 1
ATOM 5369 C CA . ASP B 1 266 ? -21.703 23.141 1.385 1 95.31 266 ASP B CA 1
ATOM 5370 C C . ASP B 1 266 ? -20.344 23.797 1.222 1 95.31 266 ASP B C 1
ATOM 5372 O O . ASP B 1 266 ? -19.656 23.562 0.224 1 95.31 266 ASP B O 1
ATOM 5376 N N . GLN B 1 267 ? -20 24.625 2.137 1 92.94 267 GLN B N 1
ATOM 5377 C CA . GLN B 1 267 ? -18.672 25.234 2.109 1 92.94 267 GLN B CA 1
ATOM 5378 C C . GLN B 1 267 ? -17.578 24.188 2.258 1 92.94 267 GLN B C 1
ATOM 5380 O O . GLN B 1 267 ? -16.562 24.234 1.549 1 92.94 267 GLN B O 1
ATOM 5385 N N . PHE B 1 268 ? -17.812 23.297 3.164 1 95.12 268 PHE B N 1
ATOM 5386 C CA . PHE B 1 268 ? -16.828 22.25 3.393 1 95.12 268 PHE B CA 1
ATOM 5387 C C . PHE B 1 268 ? -16.609 21.422 2.129 1 95.12 268 PHE B C 1
ATOM 5389 O O . PHE B 1 268 ? -15.477 21.125 1.766 1 95.12 268 PHE B O 1
ATOM 5396 N N . ARG B 1 269 ? -17.656 21.078 1.488 1 96.56 269 ARG B N 1
ATOM 5397 C CA . ARG B 1 269 ? -17.578 20.297 0.26 1 96.56 269 ARG B CA 1
ATOM 5398 C C . ARG B 1 269 ? -16.734 21 -0.792 1 96.56 269 ARG B C 1
ATOM 5400 O O . ARG B 1 269 ? -15.93 20.375 -1.481 1 96.56 269 ARG B O 1
ATOM 5407 N N . SER B 1 270 ? -16.938 22.203 -0.851 1 94.19 270 SER B N 1
ATOM 5408 C CA . SER B 1 270 ? -16.188 23 -1.814 1 94.19 270 SER B CA 1
ATOM 5409 C C . SER B 1 270 ? -14.711 23.094 -1.429 1 94.19 270 SER B C 1
ATOM 5411 O O . SER B 1 270 ? -13.828 22.875 -2.26 1 94.19 270 SER B O 1
ATOM 5413 N N . ASP B 1 271 ? -14.445 23.422 -0.191 1 91.5 271 ASP B N 1
ATOM 5414 C CA . ASP B 1 271 ? -13.078 23.609 0.292 1 91.5 271 ASP B CA 1
ATOM 5415 C C . ASP B 1 271 ? -12.281 22.312 0.163 1 91.5 271 ASP B C 1
ATOM 5417 O O . ASP B 1 271 ? -11.102 22.328 -0.182 1 91.5 271 ASP B O 1
ATOM 5421 N N . ALA B 1 272 ? -12.938 21.172 0.441 1 93.94 272 ALA B N 1
ATOM 5422 C CA . ALA B 1 272 ? -12.266 19.859 0.468 1 93.94 272 ALA B CA 1
ATOM 5423 C C . ALA B 1 272 ? -12.211 19.25 -0.928 1 93.94 272 ALA B C 1
ATOM 5425 O O . ALA B 1 272 ? -11.477 18.281 -1.157 1 93.94 272 ALA B O 1
ATOM 5426 N N . GLY B 1 273 ? -12.938 19.797 -1.829 1 95.56 273 GLY B N 1
ATOM 5427 C CA . GLY B 1 273 ? -12.953 19.234 -3.17 1 95.56 273 GLY B CA 1
ATOM 5428 C C . GLY B 1 273 ? -13.57 17.844 -3.229 1 95.56 273 GLY B C 1
ATOM 5429 O O . GLY B 1 273 ? -12.992 16.922 -3.809 1 95.56 273 GLY B O 1
ATOM 5430 N N . LEU B 1 274 ? -14.742 17.625 -2.555 1 97.5 274 LEU B N 1
ATOM 5431 C CA . LEU B 1 274 ? -15.469 16.359 -2.643 1 97.5 274 LEU B CA 1
ATOM 5432 C C . LEU B 1 274 ? -16.016 16.141 -4.051 1 97.5 274 LEU B C 1
ATOM 5434 O O . LEU B 1 274 ? -16.531 17.062 -4.668 1 97.5 274 LEU B O 1
ATOM 5438 N N . LEU B 1 275 ? -15.844 14.961 -4.551 1 98.12 275 LEU B N 1
ATOM 5439 C CA . LEU B 1 275 ? -16.453 14.641 -5.836 1 98.12 275 LEU B CA 1
ATOM 5440 C C . LEU B 1 275 ? -17.969 14.688 -5.742 1 98.12 275 LEU B C 1
ATOM 5442 O O . LEU B 1 275 ? -18.531 14.469 -4.668 1 98.12 275 LEU B O 1
ATOM 5446 N N . PRO B 1 276 ? -18.656 14.992 -6.887 1 97.25 276 PRO B N 1
ATOM 5447 C CA . PRO B 1 276 ? -20.125 15.039 -6.879 1 97.25 276 PRO B CA 1
ATOM 5448 C C . PRO B 1 276 ? -20.75 13.734 -6.379 1 97.25 276 PRO B C 1
ATOM 5450 O O . PRO B 1 276 ? -20.344 12.648 -6.809 1 97.25 276 PRO B O 1
ATOM 5453 N N . GLY B 1 277 ? -21.688 13.859 -5.43 1 97.12 277 GLY B N 1
ATOM 5454 C CA . GLY B 1 277 ? -22.453 12.711 -4.957 1 97.12 277 GLY B CA 1
ATOM 5455 C C . GLY B 1 277 ? -21.812 12.023 -3.764 1 97.12 277 GLY B C 1
ATOM 5456 O O . GLY B 1 277 ? -22.484 11.297 -3.029 1 97.12 277 GLY B O 1
ATOM 5457 N N . VAL B 1 278 ? -20.5 12.18 -3.562 1 98.31 278 VAL B N 1
ATOM 5458 C CA . VAL B 1 278 ? -19.797 11.539 -2.457 1 98.31 278 VAL B CA 1
ATOM 5459 C C . VAL B 1 278 ? -20.219 12.18 -1.135 1 98.31 278 VAL B C 1
ATOM 5461 O O . VAL B 1 278 ? -20.391 13.391 -1.051 1 98.31 278 VAL B O 1
ATOM 5464 N N . GLU B 1 279 ? -20.344 11.383 -0.141 1 98.19 279 GLU B N 1
ATOM 5465 C CA . GLU B 1 279 ? -20.844 11.852 1.148 1 98.19 279 GLU B CA 1
ATOM 5466 C C . GLU B 1 279 ? -19.688 12.148 2.105 1 98.19 279 GLU B C 1
ATOM 5468 O O . GLU B 1 279 ? -18.641 11.5 2.053 1 98.19 279 GLU B O 1
ATOM 5473 N N . CYS B 1 280 ? -19.891 13.195 2.941 1 98 280 CYS B N 1
ATOM 5474 C CA . CYS B 1 280 ? -19 13.383 4.082 1 98 280 CYS B CA 1
ATOM 5475 C C . CYS B 1 280 ? -19.125 12.227 5.066 1 98 280 CYS B C 1
ATOM 5477 O O . CYS B 1 280 ? -20.094 11.484 5.039 1 98 280 CYS B O 1
ATOM 5479 N N . THR B 1 281 ? -18.094 12.094 5.875 1 97.62 281 THR B N 1
ATOM 5480 C CA . THR B 1 281 ? -18.109 10.984 6.82 1 97.62 281 THR B CA 1
ATOM 5481 C C . THR B 1 281 ? -18.469 11.469 8.219 1 97.62 281 THR B C 1
ATOM 5483 O O . THR B 1 281 ? -18.281 12.641 8.547 1 97.62 281 THR B O 1
ATOM 5486 N N . GLY B 1 282 ? -18.953 10.516 9.039 1 96.12 282 GLY B N 1
ATOM 5487 C CA . GLY B 1 282 ? -19.312 10.789 10.414 1 96.12 282 GLY B CA 1
ATOM 5488 C C . GLY B 1 282 ? -20.812 11.016 10.602 1 96.12 282 GLY B C 1
ATOM 5489 O O . GLY B 1 282 ? -21.531 11.219 9.633 1 96.12 282 GLY B O 1
ATOM 5490 N N . ASP B 1 283 ? -21.219 10.992 11.875 1 95.56 283 ASP B N 1
ATOM 5491 C CA . ASP B 1 283 ? -22.641 11.156 12.188 1 95.56 283 ASP B CA 1
ATOM 5492 C C . ASP B 1 283 ? -22.891 12.477 12.898 1 95.56 283 ASP B C 1
ATOM 5494 O O . ASP B 1 283 ? -24 12.711 13.406 1 95.56 283 ASP B O 1
ATOM 5498 N N . GLY B 1 284 ? -21.922 13.352 13.023 1 95.75 284 GLY B N 1
ATOM 5499 C CA . GLY B 1 284 ? -22.047 14.68 13.578 1 95.75 284 GLY B CA 1
ATOM 5500 C C . GLY B 1 284 ? -21.953 15.781 12.539 1 95.75 284 GLY B C 1
ATOM 5501 O O . GLY B 1 284 ? -21.859 15.5 11.344 1 95.75 284 GLY B O 1
ATOM 5502 N N . THR B 1 285 ? -22.047 17.016 13.031 1 96.56 285 THR B N 1
ATOM 5503 C CA . THR B 1 285 ? -21.797 18.141 12.133 1 96.56 285 THR B CA 1
ATOM 5504 C C . THR B 1 285 ? -20.344 18.125 11.664 1 96.56 285 THR B C 1
ATOM 5506 O O . THR B 1 285 ? -19.5 17.453 12.266 1 96.56 285 THR B O 1
ATOM 5509 N N . ILE B 1 286 ? -20.078 18.891 10.578 1 96.75 286 ILE B N 1
ATOM 5510 C CA . ILE B 1 286 ? -18.719 19 10.078 1 96.75 286 ILE B CA 1
ATOM 5511 C C . ILE B 1 286 ? -17.797 19.484 11.188 1 96.75 286 ILE B C 1
ATOM 5513 O O . ILE B 1 286 ? -16.719 18.938 11.398 1 96.75 286 ILE B O 1
ATOM 5517 N N . ALA B 1 287 ? -18.172 20.516 11.945 1 94.31 287 ALA B N 1
ATOM 5518 C CA . ALA B 1 287 ? -17.359 21.094 13.016 1 94.31 287 ALA B CA 1
ATOM 5519 C C . ALA B 1 287 ? -17.125 20.062 14.125 1 94.31 287 ALA B C 1
ATOM 5521 O O . ALA B 1 287 ? -16.016 19.984 14.68 1 94.31 287 ALA B O 1
ATOM 5522 N N . ASP B 1 288 ? -18.141 19.25 14.469 1 95.81 288 ASP B N 1
ATOM 5523 C CA . ASP B 1 288 ? -17.969 18.188 15.453 1 95.81 288 ASP B CA 1
ATOM 5524 C C . ASP B 1 288 ? -16.844 17.25 15.039 1 95.81 288 ASP B C 1
ATOM 5526 O O . ASP B 1 288 ? -15.945 16.953 15.828 1 95.81 288 ASP B O 1
ATOM 5530 N N . MET B 1 289 ? -16.969 16.797 13.781 1 96.75 289 MET B N 1
ATOM 5531 C CA . MET B 1 289 ? -16.078 15.758 13.281 1 96.75 289 MET B CA 1
ATOM 5532 C C . MET B 1 289 ? -14.641 16.281 13.188 1 96.75 289 MET B C 1
ATOM 5534 O O . MET B 1 289 ? -13.688 15.516 13.383 1 96.75 289 MET B O 1
ATOM 5538 N N . LEU B 1 290 ? -14.453 17.531 12.898 1 95.12 290 LEU B N 1
ATOM 5539 C CA . LEU B 1 290 ? -13.133 18.094 12.641 1 95.12 290 LEU B CA 1
ATOM 5540 C C . LEU B 1 290 ? -12.469 18.531 13.945 1 95.12 290 LEU B C 1
ATOM 5542 O O . LEU B 1 290 ? -11.242 18.453 14.078 1 95.12 290 LEU B O 1
ATOM 5546 N N . TRP B 1 291 ? -13.32 18.953 14.945 1 92.94 291 TRP B N 1
ATOM 5547 C CA . TRP B 1 291 ? -12.688 19.719 16.016 1 92.94 291 TRP B CA 1
ATOM 5548 C C . TRP B 1 291 ? -13.008 19.125 17.375 1 92.94 291 TRP B C 1
ATOM 5550 O O . TRP B 1 291 ? -12.281 19.344 18.344 1 92.94 291 TRP B O 1
ATOM 5560 N N . ALA B 1 292 ? -14.07 18.344 17.484 1 94.12 292 ALA B N 1
ATOM 5561 C CA . ALA B 1 292 ? -14.523 17.922 18.812 1 94.12 292 ALA B CA 1
ATOM 5562 C C . ALA B 1 292 ? -14.453 16.406 18.969 1 94.12 292 ALA B C 1
ATOM 5564 O O . ALA B 1 292 ? -14.68 15.883 20.062 1 94.12 292 ALA B O 1
ATOM 5565 N N . ARG B 1 293 ? -14.141 15.734 17.906 1 96.31 293 ARG B N 1
ATOM 5566 C CA . ARG B 1 293 ? -14.125 14.273 17.953 1 96.31 293 ARG B CA 1
ATOM 5567 C C . ARG B 1 293 ? -12.805 13.719 17.453 1 96.31 293 ARG B C 1
ATOM 5569 O O . ARG B 1 293 ? -12.062 14.422 16.75 1 96.31 293 ARG B O 1
ATOM 5576 N N . PRO B 1 294 ? -12.484 12.422 17.859 1 96.88 294 PRO B N 1
ATOM 5577 C CA . PRO B 1 294 ? -11.258 11.82 17.328 1 96.88 294 PRO B CA 1
ATOM 5578 C C . PRO B 1 294 ? -11.367 11.484 15.836 1 96.88 294 PRO B C 1
ATOM 5580 O O . PRO B 1 294 ? -12.469 11.328 15.32 1 96.88 294 PRO B O 1
ATOM 5583 N N . ALA B 1 295 ? -10.289 11.469 15.195 1 97 295 ALA B N 1
ATOM 5584 C CA . ALA B 1 295 ? -10.195 11.062 13.797 1 97 295 ALA B CA 1
ATOM 5585 C C . ALA B 1 295 ? -8.945 10.211 13.562 1 97 295 ALA B C 1
ATOM 5587 O O . ALA B 1 295 ? -7.824 10.664 13.812 1 97 295 ALA B O 1
ATOM 5588 N N . LEU B 1 296 ? -9.125 9.016 13.125 1 97.69 296 LEU B N 1
ATOM 5589 C CA . LEU B 1 296 ? -8.008 8.133 12.805 1 97.69 296 LEU B CA 1
ATOM 5590 C C . LEU B 1 296 ? -7.785 8.062 11.297 1 97.69 296 LEU B C 1
ATOM 5592 O O . LEU B 1 296 ? -8.719 7.785 10.539 1 97.69 296 LEU B O 1
ATOM 5596 N N . THR B 1 297 ? -6.605 8.359 10.859 1 97.69 297 THR B N 1
ATOM 5597 C CA . THR B 1 297 ? -6.227 8.266 9.453 1 97.69 297 THR B CA 1
ATOM 5598 C C . THR B 1 297 ? -5.117 7.238 9.258 1 97.69 297 THR B C 1
ATOM 5600 O O . THR B 1 297 ? -4.129 7.238 9.992 1 97.69 297 THR B O 1
ATOM 5603 N N . VAL B 1 298 ? -5.34 6.277 8.352 1 98.44 298 VAL B N 1
ATOM 5604 C CA . VAL B 1 298 ? -4.246 5.434 7.883 1 98.44 298 VAL B CA 1
ATOM 5605 C C . VAL B 1 298 ? -3.363 6.223 6.918 1 98.44 298 VAL B C 1
ATOM 5607 O O . VAL B 1 298 ? -3.773 6.516 5.793 1 98.44 298 VAL B O 1
ATOM 5610 N N . LEU B 1 299 ? -2.146 6.504 7.328 1 96.69 299 LEU B N 1
ATOM 5611 C CA . LEU B 1 299 ? -1.284 7.406 6.578 1 96.69 299 LEU B CA 1
ATOM 5612 C C . LEU B 1 299 ? -0.547 6.66 5.469 1 96.69 299 LEU B C 1
ATOM 5614 O O . LEU B 1 299 ? -0.248 7.234 4.422 1 96.69 299 LEU B O 1
ATOM 5618 N N . GLY B 1 300 ? -0.29 5.457 5.777 1 96.94 300 GLY B N 1
ATOM 5619 C CA . GLY B 1 300 ? 0.45 4.652 4.82 1 96.94 300 GLY B CA 1
ATOM 5620 C C . GLY B 1 300 ? 0.32 3.162 5.062 1 96.94 300 GLY B C 1
ATOM 5621 O O . GLY B 1 300 ? 0.048 2.734 6.188 1 96.94 300 GLY B O 1
ATOM 5622 N N . ILE B 1 301 ? 0.503 2.406 4.008 1 98.25 301 ILE B N 1
ATOM 5623 C CA . ILE B 1 301 ? 0.523 0.949 4.051 1 98.25 301 ILE B CA 1
ATOM 5624 C C . ILE B 1 301 ? 1.695 0.426 3.223 1 98.25 301 ILE B C 1
ATOM 5626 O O . ILE B 1 301 ? 1.874 0.822 2.068 1 98.25 301 ILE B O 1
ATOM 5630 N N . ASP B 1 302 ? 2.498 -0.438 3.865 1 96.56 302 ASP B N 1
ATOM 5631 C CA . ASP B 1 302 ? 3.469 -1.193 3.076 1 96.56 302 ASP B CA 1
ATOM 5632 C C . ASP B 1 302 ? 2.84 -2.455 2.494 1 96.56 302 ASP B C 1
ATOM 5634 O O . ASP B 1 302 ? 2.617 -3.434 3.211 1 96.56 302 ASP B O 1
ATOM 5638 N N . ALA B 1 303 ? 2.521 -2.469 1.235 1 94.94 303 ALA B N 1
ATOM 5639 C CA . ALA B 1 303 ? 1.986 -3.562 0.428 1 94.94 303 ALA B CA 1
ATOM 5640 C C . ALA B 1 303 ? 2.551 -3.523 -0.99 1 94.94 303 ALA B C 1
ATOM 5642 O O . ALA B 1 303 ? 3.055 -2.492 -1.437 1 94.94 303 ALA B O 1
ATOM 5643 N N . PRO B 1 304 ? 2.551 -4.699 -1.693 1 94.06 304 PRO B N 1
ATOM 5644 C CA . PRO B 1 304 ? 2.918 -4.625 -3.109 1 94.06 304 PRO B CA 1
ATOM 5645 C C . PRO B 1 304 ? 2.045 -3.65 -3.896 1 94.06 304 PRO B C 1
ATOM 5647 O O . PRO B 1 304 ? 0.845 -3.537 -3.633 1 94.06 304 PRO B O 1
ATOM 5650 N N . PRO B 1 305 ? 2.664 -2.91 -4.812 1 93.94 305 PRO B N 1
ATOM 5651 C CA . PRO B 1 305 ? 1.853 -2.031 -5.66 1 93.94 305 PRO B CA 1
ATOM 5652 C C . PRO B 1 305 ? 0.969 -2.805 -6.637 1 93.94 305 PRO B C 1
ATOM 5654 O O . PRO B 1 305 ? 1.243 -3.971 -6.934 1 93.94 305 PRO B O 1
ATOM 5657 N N . VAL B 1 306 ? -0.07 -2.164 -7.109 1 94.69 306 VAL B N 1
ATOM 5658 C CA . VAL B 1 306 ? -0.982 -2.793 -8.055 1 94.69 306 VAL B CA 1
ATOM 5659 C C . VAL B 1 306 ? -0.208 -3.258 -9.289 1 94.69 306 VAL B C 1
ATOM 5661 O O . VAL B 1 306 ? -0.254 -4.438 -9.648 1 94.69 306 VAL B O 1
ATOM 5664 N N . VAL B 1 307 ? 0.519 -2.385 -9.852 1 90 307 VAL B N 1
ATOM 5665 C CA . VAL B 1 307 ? 1.321 -2.744 -11.016 1 90 307 VAL B CA 1
ATOM 5666 C C . VAL B 1 307 ? 2.557 -3.525 -10.57 1 90 307 VAL B C 1
ATOM 5668 O O . VAL B 1 307 ? 3.324 -3.057 -9.727 1 90 307 VAL B O 1
ATOM 5671 N N . GLY B 1 308 ? 2.672 -4.777 -11.039 1 86.5 308 GLY B N 1
ATOM 5672 C CA . GLY B 1 308 ? 3.863 -5.559 -10.758 1 86.5 308 GLY B CA 1
ATOM 5673 C C . GLY B 1 308 ? 3.676 -6.539 -9.617 1 86.5 308 GLY B C 1
ATOM 5674 O O . GLY B 1 308 ? 4.559 -7.359 -9.344 1 86.5 308 GLY B O 1
ATOM 5675 N N . SER B 1 309 ? 2.518 -6.414 -8.914 1 90.88 309 SER B N 1
ATOM 5676 C CA . SER B 1 309 ? 2.27 -7.363 -7.832 1 90.88 309 SER B CA 1
ATOM 5677 C C . SER B 1 309 ? 2.156 -8.789 -8.359 1 90.88 309 SER B C 1
ATOM 5679 O O . SER B 1 309 ? 1.599 -9.016 -9.438 1 90.88 309 SER B O 1
ATOM 5681 N N . ALA B 1 310 ? 2.764 -9.68 -7.645 1 89.31 310 ALA B N 1
ATOM 5682 C CA . ALA B 1 310 ? 2.672 -11.109 -7.945 1 89.31 310 ALA B CA 1
ATOM 5683 C C . ALA B 1 310 ? 1.476 -11.742 -7.242 1 89.31 310 ALA B C 1
ATOM 5685 O O . ALA B 1 310 ? 0.931 -11.172 -6.293 1 89.31 310 ALA B O 1
ATOM 5686 N N . ALA B 1 311 ? 1.05 -12.867 -7.758 1 92.06 311 ALA B N 1
ATOM 5687 C CA . ALA B 1 311 ? 0.03 -13.656 -7.074 1 92.06 311 ALA B CA 1
ATOM 5688 C C . ALA B 1 311 ? 0.612 -14.375 -5.859 1 92.06 311 ALA B C 1
ATOM 5690 O O . ALA B 1 311 ? 0.921 -15.562 -5.922 1 92.06 311 ALA B O 1
ATOM 5691 N N . ALA B 1 312 ? 0.689 -13.594 -4.77 1 93.81 312 ALA B N 1
ATOM 5692 C CA . ALA B 1 312 ? 1.38 -14.117 -3.596 1 93.81 312 ALA B CA 1
ATOM 5693 C C . ALA B 1 312 ? 0.628 -13.773 -2.314 1 93.81 312 ALA B C 1
ATOM 5695 O O . ALA B 1 312 ? -0.001 -12.711 -2.225 1 93.81 312 ALA B O 1
ATOM 5696 N N . VAL B 1 313 ? 0.677 -14.688 -1.351 1 96.5 313 VAL B N 1
ATOM 5697 C CA . VAL B 1 313 ? 0.276 -14.453 0.032 1 96.5 313 VAL B CA 1
ATOM 5698 C C . VAL B 1 313 ? 1.414 -13.773 0.792 1 96.5 313 VAL B C 1
ATOM 5700 O O . VAL B 1 313 ? 2.555 -14.242 0.762 1 96.5 313 VAL B O 1
ATOM 5703 N N . GLN B 1 314 ? 1.124 -12.656 1.424 1 97 314 GLN B N 1
ATOM 5704 C CA . GLN B 1 314 ? 2.172 -11.852 2.035 1 97 314 GLN B CA 1
ATOM 5705 C C . GLN B 1 314 ? 2.48 -12.32 3.451 1 97 314 GLN B C 1
ATOM 5707 O O . GLN B 1 314 ? 1.566 -12.594 4.234 1 97 314 GLN B O 1
ATOM 5712 N N . PRO B 1 315 ? 3.771 -12.43 3.789 1 97.38 315 PRO B N 1
ATOM 5713 C CA . PRO B 1 315 ? 4.164 -12.883 5.125 1 97.38 315 PRO B CA 1
ATOM 5714 C C . PRO B 1 315 ? 4.066 -11.789 6.18 1 97.38 315 PRO B C 1
ATOM 5716 O O . PRO B 1 315 ? 4.02 -12.078 7.375 1 97.38 315 PRO B O 1
ATOM 5719 N N . SER B 1 316 ? 4.117 -10.586 5.746 1 97.56 316 SER B N 1
ATOM 5720 C CA . SER B 1 316 ? 4.113 -9.422 6.633 1 97.56 316 SER B CA 1
ATOM 5721 C C . SER B 1 316 ? 3.475 -8.219 5.961 1 97.56 316 SER B C 1
ATOM 5723 O O . SER B 1 316 ? 3.443 -8.125 4.73 1 97.56 316 SER B O 1
ATOM 5725 N N . ALA B 1 317 ? 2.9 -7.355 6.715 1 97.88 317 ALA B N 1
ATOM 5726 C CA . ALA B 1 317 ? 2.33 -6.086 6.277 1 97.88 317 ALA B CA 1
ATOM 5727 C C . ALA B 1 317 ? 2.373 -5.051 7.398 1 97.88 317 ALA B C 1
ATOM 5729 O O . ALA B 1 317 ? 2.34 -5.402 8.578 1 97.88 317 ALA B O 1
ATOM 5730 N N . ARG B 1 318 ? 2.463 -3.781 7.043 1 98.19 318 ARG B N 1
ATOM 5731 C CA . ARG B 1 318 ? 2.535 -2.736 8.062 1 98.19 318 ARG B CA 1
ATOM 5732 C C . ARG B 1 318 ? 1.725 -1.513 7.645 1 98.19 318 ARG B C 1
ATOM 5734 O O . ARG B 1 318 ? 1.486 -1.294 6.453 1 98.19 318 ARG B O 1
ATOM 5741 N N . ALA B 1 319 ? 1.325 -0.756 8.578 1 98.69 319 ALA B N 1
ATOM 5742 C CA . ALA B 1 319 ? 0.592 0.488 8.359 1 98.69 319 ALA B CA 1
ATOM 5743 C C . ALA B 1 319 ? 0.995 1.548 9.383 1 98.69 319 ALA B C 1
ATOM 5745 O O . ALA B 1 319 ? 1.391 1.22 10.5 1 98.69 319 ALA B O 1
ATOM 5746 N N . ARG B 1 320 ? 1.03 2.779 8.922 1 98.19 320 ARG B N 1
ATOM 5747 C CA . ARG B 1 320 ? 1.227 3.936 9.789 1 98.19 320 ARG B CA 1
ATOM 5748 C C . ARG B 1 320 ? -0.104 4.605 10.117 1 98.19 320 ARG B C 1
ATOM 5750 O O . ARG B 1 320 ? -0.872 4.945 9.219 1 98.19 320 ARG B O 1
ATOM 5757 N N . LEU B 1 321 ? -0.382 4.738 11.445 1 98.31 321 LEU B N 1
ATOM 5758 C CA . LEU B 1 321 ? -1.664 5.258 11.906 1 98.31 321 LEU B CA 1
ATOM 5759 C C . LEU B 1 321 ? -1.479 6.57 12.656 1 98.31 321 LEU B C 1
ATOM 5761 O O . LEU B 1 321 ? -0.536 6.719 13.438 1 98.31 321 LEU B O 1
ATOM 5765 N N . ASN B 1 322 ? -2.322 7.523 12.328 1 96.94 322 ASN B N 1
ATOM 5766 C CA . ASN B 1 322 ? -2.389 8.789 13.055 1 96.94 322 ASN B CA 1
ATOM 5767 C C . ASN B 1 322 ? -3.766 9.008 13.68 1 96.94 322 ASN B C 1
ATOM 5769 O O . ASN B 1 322 ? -4.766 9.102 12.961 1 96.94 322 ASN B O 1
ATOM 5773 N N . LEU B 1 323 ? -3.805 9 15 1 97.44 323 LEU B N 1
ATOM 5774 C CA . LEU B 1 323 ? -5.027 9.273 15.75 1 97.44 323 LEU B CA 1
ATOM 5775 C C . LEU B 1 323 ? -5.023 10.695 16.297 1 97.44 323 LEU B C 1
ATOM 5777 O O . LEU B 1 323 ? -4.215 11.031 17.172 1 97.44 323 LEU B O 1
ATOM 5781 N N . ARG B 1 324 ? -5.879 11.516 15.766 1 96.81 324 ARG B N 1
ATOM 5782 C CA . ARG B 1 324 ? -6.098 12.844 16.328 1 96.81 324 ARG B CA 1
ATOM 5783 C C . ARG B 1 324 ? -7.102 12.797 17.469 1 96.81 324 ARG B C 1
ATOM 5785 O O . ARG B 1 324 ? -8.141 12.148 17.359 1 96.81 324 ARG B O 1
ATOM 5792 N N . ILE B 1 325 ? -6.805 13.477 18.547 1 96.06 325 ILE B N 1
ATOM 5793 C CA . ILE B 1 325 ? -7.66 13.414 19.734 1 96.06 325 ILE B CA 1
ATOM 5794 C C . ILE B 1 325 ? -8.102 14.82 20.125 1 96.06 325 ILE B C 1
ATOM 5796 O O . ILE B 1 325 ? -7.301 15.758 20.109 1 96.06 325 ILE B O 1
ATOM 5800 N N . PRO B 1 326 ? -9.383 15.016 20.438 1 94.12 326 PRO B N 1
ATOM 5801 C CA . PRO B 1 326 ? -9.898 16.344 20.797 1 94.12 326 PRO B CA 1
ATOM 5802 C C . PRO B 1 326 ? -9.484 16.781 22.203 1 94.12 326 PRO B C 1
ATOM 5804 O O . PRO B 1 326 ? -9.016 15.961 23 1 94.12 326 PRO B O 1
ATOM 5807 N N . PRO B 1 327 ? -9.641 18.156 22.469 1 91.31 327 PRO B N 1
ATOM 5808 C CA . PRO B 1 327 ? -9.414 18.625 23.828 1 91.31 327 PRO B CA 1
ATOM 5809 C C . PRO B 1 327 ? -10.211 17.828 24.859 1 91.31 327 PRO B C 1
ATOM 5811 O O . PRO B 1 327 ? -11.367 17.469 24.609 1 91.31 327 PRO B O 1
ATOM 5814 N N . GLY B 1 328 ? -9.57 17.5 25.969 1 90.31 328 GLY B N 1
ATOM 5815 C CA . GLY B 1 328 ? -10.211 16.719 27.016 1 90.31 328 GLY B CA 1
ATOM 5816 C C . GLY B 1 328 ? -9.758 15.266 27.016 1 90.31 328 GLY B C 1
ATOM 5817 O O . GLY B 1 328 ? -9.977 14.547 28 1 90.31 328 GLY B O 1
ATOM 5818 N N . THR B 1 329 ? -9.125 14.859 25.953 1 93.75 329 THR B N 1
ATOM 5819 C CA . THR B 1 329 ? -8.625 13.492 25.859 1 93.75 329 THR B CA 1
ATOM 5820 C C . THR B 1 329 ? -7.137 13.438 26.188 1 93.75 329 THR B C 1
ATOM 5822 O O . THR B 1 329 ? -6.34 14.164 25.594 1 93.75 329 THR B O 1
ATOM 5825 N N . ASP B 1 330 ? -6.754 12.594 27.094 1 93.56 330 ASP B N 1
ATOM 5826 C CA . ASP B 1 330 ? -5.352 12.398 27.453 1 93.56 330 ASP B CA 1
ATOM 5827 C C . ASP B 1 330 ? -4.633 11.539 26.406 1 93.56 330 ASP B C 1
ATOM 5829 O O . ASP B 1 330 ? -5.09 10.438 26.078 1 93.56 330 ASP B O 1
ATOM 5833 N N . PRO B 1 331 ? -3.518 12.039 25.938 1 94.62 331 PRO B N 1
ATOM 5834 C CA . PRO B 1 331 ? -2.828 11.305 24.859 1 94.62 331 PRO B CA 1
ATOM 5835 C C . PRO B 1 331 ? -2.385 9.906 25.297 1 94.62 331 PRO B C 1
ATOM 5837 O O . PRO B 1 331 ? -2.453 8.961 24.516 1 94.62 331 PRO B O 1
ATOM 5840 N N . GLU B 1 332 ? -1.879 9.758 26.5 1 95.44 332 GLU B N 1
ATOM 5841 C CA . GLU B 1 332 ? -1.437 8.445 26.969 1 95.44 332 GLU B CA 1
ATOM 5842 C C . GLU B 1 332 ? -2.605 7.473 27.078 1 95.44 332 GLU B C 1
ATOM 5844 O O . GLU B 1 332 ? -2.471 6.297 26.734 1 95.44 332 GLU B O 1
ATOM 5849 N N . GLN B 1 333 ? -3.658 7.977 27.562 1 96.19 333 GLN B N 1
ATOM 5850 C CA . GLN B 1 333 ? -4.855 7.145 27.625 1 96.19 333 GLN B CA 1
ATOM 5851 C C . GLN B 1 333 ? -5.336 6.75 26.234 1 96.19 333 GLN B C 1
ATOM 5853 O O . GLN B 1 333 ? -5.773 5.617 26.016 1 96.19 333 GLN B O 1
ATOM 5858 N N . ALA B 1 334 ? -5.301 7.691 25.344 1 97.56 334 ALA B N 1
ATOM 5859 C CA . ALA B 1 334 ? -5.684 7.41 23.969 1 97.56 334 ALA B CA 1
ATOM 5860 C C . ALA B 1 334 ? -4.777 6.344 23.344 1 97.56 334 ALA B C 1
ATOM 5862 O O . ALA B 1 334 ? -5.25 5.445 22.656 1 97.56 334 ALA B O 1
ATOM 5863 N N . HIS B 1 335 ? -3.48 6.449 23.625 1 98.06 335 HIS B N 1
ATOM 5864 C CA . HIS B 1 335 ? -2.525 5.457 23.141 1 98.06 335 HIS B CA 1
ATOM 5865 C C . HIS B 1 335 ? -2.848 4.07 23.688 1 98.06 335 HIS B C 1
ATOM 5867 O O . HIS B 1 335 ? -2.891 3.098 22.922 1 98.06 335 HIS B O 1
ATOM 5873 N N . LYS B 1 336 ? -3.07 4.02 24.969 1 98.19 336 LYS B N 1
ATOM 5874 C CA . LYS B 1 336 ? -3.402 2.746 25.609 1 98.19 336 LYS B CA 1
ATOM 5875 C C . LYS B 1 336 ? -4.672 2.148 25.016 1 98.19 336 LYS B C 1
ATOM 5877 O O . LYS B 1 336 ? -4.738 0.946 24.75 1 98.19 336 LYS B O 1
ATOM 5882 N N . ALA B 1 337 ? -5.656 2.963 24.797 1 98.38 337 ALA B N 1
ATOM 5883 C CA . ALA B 1 337 ? -6.914 2.514 24.203 1 98.38 337 ALA B CA 1
ATOM 5884 C C . ALA B 1 337 ? -6.695 1.992 22.797 1 98.38 337 ALA B C 1
ATOM 5886 O O . ALA B 1 337 ? -7.254 0.961 22.406 1 98.38 337 ALA B O 1
ATOM 5887 N N . LEU B 1 338 ? -5.914 2.713 21.984 1 98.62 338 LEU B N 1
ATOM 5888 C CA . LEU B 1 338 ? -5.625 2.307 20.609 1 98.62 338 LEU B CA 1
ATOM 5889 C C . LEU B 1 338 ? -4.906 0.962 20.594 1 98.62 338 LEU B C 1
ATOM 5891 O O . LEU B 1 338 ? -5.281 0.07 19.828 1 98.62 338 LEU B O 1
ATOM 5895 N N . VAL B 1 339 ? -3.91 0.798 21.453 1 98.69 339 VAL B N 1
ATOM 5896 C CA . VAL B 1 339 ? -3.146 -0.444 21.516 1 98.69 339 VAL B CA 1
ATOM 5897 C C . VAL B 1 339 ? -4.074 -1.599 21.891 1 98.69 339 VAL B C 1
ATOM 5899 O O . VAL B 1 339 ? -4.062 -2.646 21.25 1 98.69 339 VAL B O 1
ATOM 5902 N N . ALA B 1 340 ? -4.875 -1.397 22.906 1 98.62 340 ALA B N 1
ATOM 5903 C CA . ALA B 1 340 ? -5.809 -2.43 23.344 1 98.62 340 ALA B CA 1
ATOM 5904 C C . ALA B 1 340 ? -6.777 -2.807 22.234 1 98.62 340 ALA B C 1
ATOM 5906 O O . ALA B 1 340 ? -7.078 -3.986 22.031 1 98.62 340 ALA B O 1
ATOM 5907 N N . HIS B 1 341 ? -7.266 -1.823 21.547 1 98.62 341 HIS B N 1
ATOM 5908 C CA . HIS B 1 341 ? -8.18 -2.047 20.438 1 98.62 341 HIS B CA 1
ATOM 5909 C C . HIS B 1 341 ? -7.523 -2.885 19.344 1 98.62 341 HIS B C 1
ATOM 5911 O O . HIS B 1 341 ? -8.125 -3.836 18.844 1 98.62 341 HIS B O 1
ATOM 5917 N N . LEU B 1 342 ? -6.305 -2.508 18.922 1 98.69 342 LEU B N 1
ATOM 5918 C CA . LEU B 1 342 ? -5.578 -3.209 17.859 1 98.69 342 LEU B CA 1
ATOM 5919 C C . LEU B 1 342 ? -5.301 -4.656 18.266 1 98.69 342 LEU B C 1
ATOM 5921 O O . LEU B 1 342 ? -5.488 -5.574 17.469 1 98.69 342 LEU B O 1
ATOM 5925 N N . GLU B 1 343 ? -4.914 -4.863 19.5 1 98.56 343 GLU B N 1
ATOM 5926 C CA . GLU B 1 343 ? -4.641 -6.211 19.984 1 98.56 343 GLU B CA 1
ATOM 5927 C C . GLU B 1 343 ? -5.91 -7.062 19.984 1 98.56 343 GLU B C 1
ATOM 5929 O O . GLU B 1 343 ? -5.887 -8.219 19.562 1 98.56 343 GLU B O 1
ATOM 5934 N N . ALA B 1 344 ? -7.016 -6.508 20.375 1 98.25 344 ALA B N 1
ATOM 5935 C CA . ALA B 1 344 ? -8.273 -7.234 20.5 1 98.25 344 ALA B CA 1
ATOM 5936 C C . ALA B 1 344 ? -8.828 -7.609 19.125 1 98.25 344 ALA B C 1
ATOM 5938 O O . ALA B 1 344 ? -9.586 -8.578 19 1 98.25 344 ALA B O 1
ATOM 5939 N N . ASN B 1 345 ? -8.461 -6.922 18.125 1 98.12 345 ASN B N 1
ATOM 5940 C CA . ASN B 1 345 ? -9.078 -7.113 16.812 1 98.12 345 ASN B CA 1
ATOM 5941 C C . ASN B 1 345 ? -8.102 -7.762 15.836 1 98.12 345 ASN B C 1
ATOM 5943 O O . ASN B 1 345 ? -8.398 -7.871 14.641 1 98.12 345 ASN B O 1
ATOM 5947 N N . THR B 1 346 ? -6.883 -8.117 16.234 1 98.19 346 THR B N 1
ATOM 5948 C CA . THR B 1 346 ? -5.957 -8.836 15.375 1 98.19 346 THR B CA 1
ATOM 5949 C C . THR B 1 346 ? -6.434 -10.266 15.148 1 98.19 346 THR B C 1
ATOM 5951 O O . THR B 1 346 ? -6.574 -11.039 16.094 1 98.19 346 THR B O 1
ATOM 5954 N N . PRO B 1 347 ? -6.641 -10.656 13.922 1 98.19 347 PRO B N 1
ATOM 5955 C CA . PRO B 1 347 ? -7.227 -11.969 13.664 1 98.19 347 PRO B CA 1
ATOM 5956 C C . PRO B 1 347 ? -6.184 -13.086 13.617 1 98.19 347 PRO B C 1
ATOM 5958 O O . PRO B 1 347 ? -4.992 -12.812 13.461 1 98.19 347 PRO B O 1
ATOM 5961 N N . TRP B 1 348 ? -6.633 -14.406 13.867 1 98.12 348 TRP B N 1
ATOM 5962 C CA . TRP B 1 348 ? -5.93 -15.641 13.562 1 98.12 348 TRP B CA 1
ATOM 5963 C C . TRP B 1 348 ? -4.652 -15.766 14.391 1 98.12 348 TRP B C 1
ATOM 5965 O O . TRP B 1 348 ? -3.658 -16.328 13.93 1 98.12 348 TRP B O 1
ATOM 5975 N N . ASN B 1 349 ? -4.605 -15.055 15.5 1 98.19 349 ASN B N 1
ATOM 5976 C CA . ASN B 1 349 ? -3.438 -15.031 16.375 1 98.19 349 ASN B CA 1
ATOM 5977 C C . ASN B 1 349 ? -2.18 -14.617 15.617 1 98.19 349 ASN B C 1
ATOM 5979 O O . ASN B 1 349 ? -1.101 -15.172 15.844 1 98.19 349 ASN B O 1
ATOM 5983 N N . ALA B 1 350 ? -2.352 -13.766 14.594 1 98.56 350 ALA B N 1
ATOM 5984 C CA . ALA B 1 350 ? -1.204 -13.195 13.891 1 98.56 350 ALA B CA 1
ATOM 5985 C C . ALA B 1 350 ? -0.301 -12.43 14.859 1 98.56 350 ALA B C 1
ATOM 5987 O O . ALA B 1 350 ? -0.767 -11.906 15.875 1 98.56 350 ALA B O 1
ATOM 5988 N N . LYS B 1 351 ? 0.968 -12.383 14.555 1 98.75 351 LYS B N 1
ATOM 5989 C CA . LYS B 1 351 ? 1.899 -11.609 15.375 1 98.75 351 LYS B CA 1
ATOM 5990 C C . LYS B 1 351 ? 1.747 -10.109 15.117 1 98.75 351 LYS B C 1
ATOM 5992 O O . LYS B 1 351 ? 1.894 -9.656 13.984 1 98.75 351 LYS B O 1
ATOM 5997 N N . LEU B 1 352 ? 1.454 -9.391 16.156 1 98.75 352 LEU B N 1
ATOM 5998 C CA . LEU B 1 352 ? 1.252 -7.949 16.062 1 98.75 352 LEU B CA 1
ATOM 5999 C C . LEU B 1 352 ? 2.344 -7.199 16.812 1 98.75 352 LEU B C 1
ATOM 6001 O O . LEU B 1 352 ? 2.643 -7.527 17.969 1 98.75 352 LEU B O 1
ATOM 6005 N N . THR B 1 353 ? 2.99 -6.289 16.141 1 98.75 353 THR B N 1
ATOM 6006 C CA . THR B 1 353 ? 3.912 -5.344 16.766 1 98.75 353 THR B CA 1
ATOM 6007 C C . THR B 1 353 ? 3.416 -3.912 16.594 1 98.75 353 THR B C 1
ATOM 6009 O O . THR B 1 353 ? 3.037 -3.512 15.492 1 98.75 353 THR B O 1
ATOM 6012 N N . ILE B 1 354 ? 3.369 -3.184 17.672 1 98.69 354 ILE B N 1
ATOM 6013 C CA . ILE B 1 354 ? 2.949 -1.786 17.656 1 98.69 354 ILE B CA 1
ATOM 6014 C C . ILE B 1 354 ? 4.09 -0.898 18.141 1 98.69 354 ILE B C 1
ATOM 6016 O O . ILE B 1 354 ? 4.578 -1.064 19.266 1 98.69 354 ILE B O 1
ATOM 6020 N N . GLU B 1 355 ? 4.508 0.003 17.312 1 98.06 355 GLU B N 1
ATOM 6021 C CA . GLU B 1 355 ? 5.551 0.964 17.656 1 98.06 355 GLU B CA 1
ATOM 6022 C C . GLU B 1 355 ? 4.977 2.371 17.797 1 98.06 355 GLU B C 1
ATOM 6024 O O . GLU B 1 355 ? 4.367 2.896 16.875 1 98.06 355 GLU B O 1
ATOM 6029 N N . LEU B 1 356 ? 5.207 2.955 18.969 1 96.31 356 LEU B N 1
ATOM 6030 C CA . LEU B 1 356 ? 4.797 4.336 19.188 1 96.31 356 LEU B CA 1
ATOM 6031 C C . LEU B 1 356 ? 5.793 5.309 18.578 1 96.31 356 LEU B C 1
ATOM 6033 O O . LEU B 1 356 ? 6.984 5.266 18.875 1 96.31 356 LEU B O 1
ATOM 6037 N N . GLU B 1 357 ? 5.332 6.125 17.703 1 91.31 357 GLU B N 1
ATOM 6038 C CA . GLU B 1 357 ? 6.199 7.148 17.125 1 91.31 357 GLU B CA 1
ATOM 6039 C C . GLU B 1 357 ? 6.176 8.43 17.953 1 91.31 357 GLU B C 1
ATOM 6041 O O . GLU B 1 357 ? 7.199 9.102 18.094 1 91.31 357 GLU B O 1
ATOM 6046 N N . GLY B 1 358 ? 4.965 8.805 18.484 1 88.69 358 GLY B N 1
ATOM 6047 C CA . GLY B 1 358 ? 4.863 10.016 19.297 1 88.69 358 GLY B CA 1
ATOM 6048 C C . GLY B 1 358 ? 3.445 10.32 19.734 1 88.69 358 GLY B C 1
ATOM 6049 O O . GLY B 1 358 ? 2.486 9.781 19.172 1 88.69 358 GLY B O 1
ATOM 6050 N N . VAL B 1 359 ? 3.352 11.086 20.781 1 90.62 359 VAL B N 1
ATOM 6051 C CA . VAL B 1 359 ? 2.074 11.578 21.281 1 90.62 359 VAL B CA 1
ATOM 6052 C C . VAL B 1 359 ? 2.137 13.094 21.469 1 90.62 359 VAL B C 1
ATOM 6054 O O . VAL B 1 359 ? 3.215 13.656 21.672 1 90.62 359 VAL B O 1
ATOM 6057 N N . GLY B 1 360 ? 1.018 13.75 21.297 1 89.5 360 GLY B N 1
ATOM 6058 C CA . GLY B 1 360 ? 0.841 15.172 21.547 1 89.5 360 GLY B CA 1
ATOM 6059 C C . GLY B 1 360 ? -0.515 15.508 22.141 1 89.5 360 GLY B C 1
ATOM 6060 O O . GLY B 1 360 ? -1.537 14.977 21.703 1 89.5 360 GLY B O 1
ATOM 6061 N N . ALA B 1 361 ? -0.479 16.328 23.125 1 91.12 361 ALA B N 1
ATOM 6062 C CA . ALA B 1 361 ? -1.729 16.703 23.781 1 91.12 361 ALA B CA 1
ATOM 6063 C C . ALA B 1 361 ? -2.486 17.734 22.953 1 91.12 361 ALA B C 1
ATOM 6065 O O . ALA B 1 361 ? -1.883 18.484 22.188 1 91.12 361 ALA B O 1
ATOM 6066 N N . ALA B 1 362 ? -3.818 17.688 23.141 1 93.19 362 ALA B N 1
ATOM 6067 C CA . ALA B 1 362 ? -4.645 18.75 22.562 1 93.19 362 ALA B CA 1
ATOM 6068 C C . ALA B 1 362 ? -4.383 20.078 23.25 1 93.19 362 ALA B C 1
ATOM 6070 O O . ALA B 1 362 ? -3.836 20.125 24.359 1 93.19 362 ALA B O 1
ATOM 6071 N N . PHE B 1 363 ? -4.738 21.188 22.516 1 92.69 363 PHE B N 1
ATOM 6072 C CA . PHE B 1 363 ? -4.488 22.531 23.062 1 92.69 363 PHE B CA 1
ATOM 6073 C C . PHE B 1 363 ? -5.742 23.391 22.969 1 92.69 363 PHE B C 1
ATOM 6075 O O . PHE B 1 363 ? -6.523 23.266 22.016 1 92.69 363 PHE B O 1
ATOM 6082 N N . ARG B 1 364 ? -5.93 24.125 23.938 1 89.56 364 ARG B N 1
ATOM 6083 C CA . ARG B 1 364 ? -6.953 25.172 23.938 1 89.56 364 ARG B CA 1
ATOM 6084 C C . ARG B 1 364 ? -6.355 26.531 24.312 1 89.56 364 ARG B C 1
ATOM 6086 O O . ARG B 1 364 ? -5.746 26.672 25.375 1 89.56 364 ARG B O 1
ATOM 6093 N N . SER B 1 365 ? -6.523 27.438 23.422 1 86.38 365 SER B N 1
ATOM 6094 C CA . SER B 1 365 ? -6.039 28.781 23.703 1 86.38 365 SER B CA 1
ATOM 6095 C C . SER B 1 365 ? -6.918 29.484 24.734 1 86.38 365 SER B C 1
ATOM 6097 O O . SER B 1 365 ? -8.125 29.234 24.781 1 86.38 365 SER B O 1
ATOM 6099 N N . SER B 1 366 ? -6.297 30.219 25.609 1 78.25 366 SER B N 1
ATOM 6100 C CA . SER B 1 366 ? -7.066 31.016 26.562 1 78.25 366 SER B CA 1
ATOM 6101 C C . SER B 1 366 ? -7.848 32.125 25.859 1 78.25 366 SER B C 1
ATOM 6103 O O . SER B 1 366 ? -7.441 32.594 24.797 1 78.25 366 SER B O 1
ATOM 6105 N N . SER B 1 367 ? -9.055 32.281 26.391 1 77.12 367 SER B N 1
ATOM 6106 C CA . SER B 1 367 ? -9.867 33.375 25.859 1 77.12 367 SER B CA 1
ATOM 6107 C C . SER B 1 367 ? -9.617 34.656 26.625 1 77.12 367 SER B C 1
ATOM 6109 O O . SER B 1 367 ? -9.391 34.625 27.828 1 77.12 367 SER B O 1
ATOM 6111 N N . GLY B 1 368 ? -9.227 35.688 25.844 1 81.31 368 GLY B N 1
ATOM 6112 C CA . GLY B 1 368 ? -9.148 37 26.453 1 81.31 368 GLY B CA 1
ATOM 6113 C C . GLY B 1 368 ? -7.73 37.469 26.75 1 81.31 368 GLY B C 1
ATOM 6114 O O . GLY B 1 368 ? -6.773 36.812 26.297 1 81.31 368 GLY B O 1
ATOM 6115 N N . GLY B 1 369 ? -7.559 38.625 27.344 1 91.75 369 GLY B N 1
ATOM 6116 C CA . GLY B 1 369 ? -6.285 39.25 27.641 1 91.75 369 GLY B CA 1
ATOM 6117 C C . GLY B 1 369 ? -5.953 40.406 26.703 1 91.75 369 GLY B C 1
ATOM 6118 O O . GLY B 1 369 ? -6.582 40.562 25.656 1 91.75 369 GLY B O 1
ATOM 6119 N N . PRO B 1 370 ? -5.039 41.188 27.156 1 95.06 370 PRO B N 1
ATOM 6120 C CA . PRO B 1 370 ? -4.707 42.375 26.359 1 95.06 370 PRO B CA 1
ATOM 6121 C C . PRO B 1 370 ? -4.117 42.031 25 1 95.06 370 PRO B C 1
ATOM 6123 O O . PRO B 1 370 ? -4.398 42.719 24.016 1 95.06 370 PRO B O 1
ATOM 6126 N N . ALA B 1 371 ? -3.322 41.031 24.969 1 96.19 371 ALA B N 1
ATOM 6127 C CA . ALA B 1 371 ? -2.727 40.656 23.688 1 96.19 371 ALA B CA 1
ATOM 6128 C C . ALA B 1 371 ? -3.785 40.125 22.734 1 96.19 371 ALA B C 1
ATOM 6130 O O . ALA B 1 371 ? -3.803 40.5 21.562 1 96.19 371 ALA B O 1
ATOM 6131 N N . ARG B 1 372 ? -4.629 39.281 23.203 1 95.5 372 ARG B N 1
ATOM 6132 C CA . ARG B 1 372 ? -5.707 38.719 22.406 1 95.5 372 ARG B CA 1
ATOM 6133 C C . ARG B 1 372 ? -6.625 39.812 21.859 1 95.5 372 ARG B C 1
ATOM 6135 O O . ARG B 1 372 ? -7.004 39.781 20.688 1 95.5 372 ARG B O 1
ATOM 6142 N N . GLU B 1 373 ? -6.965 40.688 22.719 1 94.94 373 GLU B N 1
ATOM 6143 C CA . GLU B 1 373 ? -7.824 41.812 22.312 1 94.94 373 GLU B CA 1
ATOM 6144 C C . GLU B 1 373 ? -7.156 42.656 21.234 1 94.94 373 GLU B C 1
ATOM 6146 O O . GLU B 1 373 ? -7.805 43.062 20.266 1 94.94 373 GLU B O 1
ATOM 6151 N N . ALA B 1 374 ? -5.898 42.906 21.469 1 96.12 374 ALA B N 1
ATOM 6152 C CA . ALA B 1 374 ? -5.148 43.688 20.484 1 96.12 374 ALA B CA 1
ATOM 6153 C C . ALA B 1 374 ? -5.078 42.969 19.141 1 96.12 374 ALA B C 1
ATOM 6155 O O . ALA B 1 374 ? -5.207 43.594 18.078 1 96.12 374 ALA B O 1
ATOM 6156 N N . MET B 1 375 ? -4.91 41.688 19.188 1 96.75 375 MET B N 1
ATOM 6157 C CA . MET B 1 375 ? -4.805 40.906 17.953 1 96.75 375 MET B CA 1
ATOM 6158 C C . MET B 1 375 ? -6.148 40.844 17.234 1 96.75 375 MET B C 1
ATOM 6160 O O . MET B 1 375 ? -6.207 40.969 16.016 1 96.75 375 MET B O 1
ATOM 6164 N N . GLU B 1 376 ? -7.211 40.625 17.938 1 95.5 376 GLU B N 1
ATOM 6165 C CA . GLU B 1 376 ? -8.547 40.625 17.344 1 95.5 376 GLU B CA 1
ATOM 6166 C C . GLU B 1 376 ? -8.859 41.938 16.641 1 95.5 376 GLU B C 1
ATOM 6168 O O . GLU B 1 376 ? -9.398 41.938 15.531 1 95.5 376 GLU B O 1
ATOM 6173 N N . ALA B 1 377 ? -8.523 42.969 17.312 1 95.94 377 ALA B N 1
ATOM 6174 C CA . ALA B 1 377 ? -8.742 44.312 16.719 1 95.94 377 ALA B CA 1
ATOM 6175 C C . ALA B 1 377 ? -7.887 44.5 15.477 1 95.94 377 ALA B C 1
ATOM 6177 O O . ALA B 1 377 ? -8.344 45.062 14.484 1 95.94 377 ALA B O 1
ATOM 6178 N N . ALA B 1 378 ? -6.648 44.094 15.586 1 97.88 378 ALA B N 1
ATOM 6179 C CA . ALA B 1 378 ? -5.727 44.188 14.461 1 97.88 378 ALA B CA 1
ATOM 6180 C C . ALA B 1 378 ? -6.223 43.406 13.258 1 97.88 378 ALA B C 1
ATOM 6182 O O . ALA B 1 378 ? -6.18 43.875 12.125 1 97.88 378 ALA B O 1
ATOM 6183 N N . LEU B 1 379 ? -6.691 42.156 13.508 1 97.81 379 LEU B N 1
ATOM 6184 C CA . LEU B 1 379 ? -7.23 41.312 12.445 1 97.81 379 LEU B CA 1
ATOM 6185 C C . LEU B 1 379 ? -8.453 41.969 11.805 1 97.81 379 LEU B C 1
ATOM 6187 O O . LEU B 1 379 ? -8.562 42.031 10.578 1 97.81 379 LEU B O 1
ATOM 6191 N N . THR B 1 380 ? -9.289 42.469 12.594 1 97.12 380 THR B N 1
ATOM 6192 C CA . THR B 1 380 ? -10.492 43.125 12.109 1 97.12 380 THR B CA 1
ATOM 6193 C C . THR B 1 380 ? -10.133 44.344 11.258 1 97.12 380 THR B C 1
ATOM 6195 O O . THR B 1 380 ? -10.703 44.562 10.188 1 97.12 380 THR B O 1
ATOM 6198 N N . ALA B 1 381 ? -9.211 45.094 11.711 1 97.25 381 ALA B N 1
ATOM 6199 C CA . ALA B 1 381 ? -8.789 46.281 10.984 1 97.25 381 ALA B CA 1
ATOM 6200 C C . ALA B 1 381 ? -8.148 45.906 9.648 1 97.25 381 ALA B C 1
ATOM 6202 O O . ALA B 1 381 ? -8.383 46.562 8.641 1 97.25 381 ALA B O 1
ATOM 6203 N N . SER B 1 382 ? -7.348 44.969 9.711 1 97.75 382 SER B N 1
ATOM 6204 C CA . SER B 1 382 ? -6.613 44.562 8.516 1 97.75 382 SER B CA 1
ATOM 6205 C C . SER B 1 382 ? -7.559 44.031 7.438 1 97.75 382 SER B C 1
ATOM 6207 O O . SER B 1 382 ? -7.43 44.406 6.262 1 97.75 382 SER B O 1
ATOM 6209 N N . TYR B 1 383 ? -8.492 43.219 7.812 1 97.25 383 TYR B N 1
ATOM 6210 C CA . TYR B 1 383 ? -9.336 42.5 6.848 1 97.25 383 TYR B CA 1
ATOM 6211 C C . TYR B 1 383 ? -10.617 43.312 6.57 1 97.25 383 TYR B C 1
ATOM 6213 O O . TYR B 1 383 ? -11.312 43.031 5.594 1 97.25 383 TYR B O 1
ATOM 6221 N N . GLY B 1 384 ? -10.93 44.188 7.402 1 95.62 384 GLY B N 1
ATOM 6222 C CA . GLY B 1 384 ? -12.109 45.031 7.203 1 95.62 384 GLY B CA 1
ATOM 6223 C C . GLY B 1 384 ? -13.398 44.312 7.551 1 95.62 384 GLY B C 1
ATOM 6224 O O . GLY B 1 384 ? -14.469 44.656 7.043 1 95.62 384 GLY B O 1
ATOM 6225 N N . ARG B 1 385 ? -13.336 43.25 8.297 1 94.75 385 ARG B N 1
ATOM 6226 C CA . ARG B 1 385 ? -14.484 42.5 8.789 1 94.75 385 ARG B CA 1
ATOM 6227 C C . ARG B 1 385 ? -14.172 41.875 10.141 1 94.75 385 ARG B C 1
ATOM 6229 O O . ARG B 1 385 ? -13.008 41.656 10.484 1 94.75 385 ARG B O 1
ATOM 6236 N N . PRO B 1 386 ? -15.211 41.5 10.867 1 94.25 386 PRO B N 1
ATOM 6237 C CA . PRO B 1 386 ? -14.992 40.969 12.211 1 94.25 386 PRO B CA 1
ATOM 6238 C C . PRO B 1 386 ? -14.203 39.656 12.203 1 94.25 386 PRO B C 1
ATOM 6240 O O . PRO B 1 386 ? -14.406 38.812 11.32 1 94.25 386 PRO B O 1
ATOM 6243 N N . THR B 1 387 ? -13.336 39.531 13.234 1 93.62 387 THR B N 1
ATOM 6244 C CA . THR B 1 387 ? -12.562 38.312 13.422 1 93.62 387 THR B CA 1
ATOM 6245 C C . THR B 1 387 ? -13.453 37.188 13.914 1 93.62 387 THR B C 1
ATOM 6247 O O . THR B 1 387 ? -14.336 37.406 14.75 1 93.62 387 THR B O 1
ATOM 6250 N N . THR B 1 388 ? -13.266 36.031 13.328 1 90.44 388 THR B N 1
ATOM 6251 C CA . THR B 1 388 ? -13.984 34.875 13.805 1 90.44 388 THR B CA 1
ATOM 6252 C C . THR B 1 388 ? -13.023 33.875 14.438 1 90.44 388 THR B C 1
ATOM 6254 O O . THR B 1 388 ? -11.836 34.156 14.578 1 90.44 388 THR B O 1
ATOM 6257 N N . THR B 1 389 ? -13.562 32.781 15.055 1 88.88 389 THR B N 1
ATOM 6258 C CA . THR B 1 389 ? -12.766 31.75 15.688 1 88.88 389 THR B CA 1
ATOM 6259 C C . THR B 1 389 ? -13.086 30.375 15.094 1 88.88 389 THR B C 1
ATOM 6261 O O . THR B 1 389 ? -14.141 30.188 14.477 1 88.88 389 THR B O 1
ATOM 6264 N N . GLN B 1 390 ? -12.172 29.516 15.188 1 89.19 390 GLN B N 1
ATOM 6265 C CA . GLN B 1 390 ? -12.367 28.141 14.734 1 89.19 390 GLN B CA 1
ATOM 6266 C C . GLN B 1 390 ? -11.531 27.172 15.562 1 89.19 390 GLN B C 1
ATOM 6268 O O . GLN B 1 390 ? -10.68 27.594 16.359 1 89.19 390 GLN B O 1
ATOM 6273 N N . GLY B 1 391 ? -11.898 25.922 15.461 1 87.94 391 GLY B N 1
ATOM 6274 C CA . GLY B 1 391 ? -10.945 24.891 15.844 1 87.94 391 GLY B CA 1
ATOM 6275 C C . GLY B 1 391 ? -10.078 24.422 14.695 1 87.94 391 GLY B C 1
ATOM 6276 O O . GLY B 1 391 ? -10.242 24.875 13.562 1 87.94 391 GLY B O 1
ATOM 6277 N N . GLN B 1 392 ? -9.094 23.688 15.047 1 85.62 392 GLN B N 1
ATOM 6278 C CA . GLN B 1 392 ? -8.258 23.031 14.047 1 85.62 392 GLN B CA 1
ATOM 6279 C C . GLN B 1 392 ? -7.934 21.594 14.453 1 85.62 392 GLN B C 1
ATOM 6281 O O . GLN B 1 392 ? -7.641 21.328 15.625 1 85.62 392 GLN B O 1
ATOM 6286 N N . GLY B 1 393 ? -8.023 20.781 13.406 1 78 393 GLY B N 1
ATOM 6287 C CA . GLY B 1 393 ? -7.797 19.359 13.664 1 78 393 GLY B CA 1
ATOM 6288 C C . GLY B 1 393 ? -6.328 18.984 13.688 1 78 393 GLY B C 1
ATOM 6289 O O . GLY B 1 393 ? -5.973 17.875 14.078 1 78 393 GLY B O 1
ATOM 6290 N N . GLY B 1 394 ? -5.48 19.859 13.281 1 81.94 394 GLY B N 1
ATOM 6291 C CA . GLY B 1 394 ? -4.047 19.609 13.344 1 81.94 394 GLY B CA 1
ATOM 6292 C C . GLY B 1 394 ? -3.475 19.766 14.734 1 81.94 394 GLY B C 1
ATOM 6293 O O . GLY B 1 394 ? -4.168 20.234 15.648 1 81.94 394 GLY B O 1
ATOM 6294 N N . SER B 1 395 ? -2.238 19.219 14.859 1 83.5 395 SER B N 1
ATOM 6295 C CA . SER B 1 395 ? -1.599 19.25 16.172 1 83.5 395 SER B CA 1
ATOM 6296 C C . SER B 1 395 ? -0.304 20.062 16.141 1 83.5 395 SER B C 1
ATOM 6298 O O . SER B 1 395 ? 0.484 19.938 15.195 1 83.5 395 SER B O 1
ATOM 6300 N N . ILE B 1 396 ? -0.204 20.906 17.141 1 87 396 ILE B N 1
ATOM 6301 C CA . ILE B 1 396 ? 1.049 21.609 17.422 1 87 396 ILE B CA 1
ATOM 6302 C C . ILE B 1 396 ? 1.439 21.406 18.891 1 87 396 ILE B C 1
ATOM 6304 O O . ILE B 1 396 ? 1.245 22.297 19.703 1 87 396 ILE B O 1
ATOM 6308 N N . PRO B 1 397 ? 2.09 20.344 19.172 1 85.5 397 PRO B N 1
ATOM 6309 C CA . PRO B 1 397 ? 2.375 19.984 20.562 1 85.5 397 PRO B CA 1
ATOM 6310 C C . PRO B 1 397 ? 3.148 21.062 21.312 1 85.5 397 PRO B C 1
ATOM 6312 O O . PRO B 1 397 ? 3.025 21.188 22.531 1 85.5 397 PRO B O 1
ATOM 6315 N N . LEU B 1 398 ? 3.85 21.844 20.625 1 91.75 398 LEU B N 1
ATOM 6316 C CA . LEU B 1 398 ? 4.652 22.922 21.203 1 91.75 398 LEU B CA 1
ATOM 6317 C C . LEU B 1 398 ? 3.773 23.891 21.984 1 91.75 398 LEU B C 1
ATOM 6319 O O . LEU B 1 398 ? 4.227 24.5 22.953 1 91.75 398 LEU B O 1
ATOM 6323 N N . CYS B 1 399 ? 2.523 24.031 21.609 1 92.88 399 CYS B N 1
ATOM 6324 C CA . CYS B 1 399 ? 1.616 24.953 22.281 1 92.88 399 CYS B CA 1
ATOM 6325 C C . CYS B 1 399 ? 1.448 24.578 23.75 1 92.88 399 CYS B C 1
ATOM 6327 O O . CYS B 1 399 ? 1.428 25.453 24.625 1 92.88 399 CYS B O 1
ATOM 6329 N N . ASN B 1 400 ? 1.375 23.344 24.016 1 92.06 400 ASN B N 1
ATOM 6330 C CA . ASN B 1 400 ? 1.247 22.891 25.391 1 92.06 400 ASN B CA 1
ATOM 6331 C C . ASN B 1 400 ? 2.527 23.141 26.188 1 92.06 400 ASN B C 1
ATOM 6333 O O . ASN B 1 400 ? 2.477 23.484 27.359 1 92.06 400 ASN B O 1
ATOM 6337 N N . VAL B 1 401 ? 3.613 22.922 25.562 1 93.56 401 VAL B N 1
ATOM 6338 C CA . VAL B 1 401 ? 4.898 23.172 26.219 1 93.56 401 VAL B CA 1
ATOM 6339 C C . VAL B 1 401 ? 5.023 24.656 26.562 1 93.56 401 VAL B C 1
ATOM 6341 O O . VAL B 1 401 ? 5.441 25.016 27.672 1 93.56 401 VAL B O 1
ATOM 6344 N N . PHE B 1 402 ? 4.672 25.516 25.641 1 95.56 402 PHE B N 1
ATOM 6345 C CA . PHE B 1 402 ? 4.676 26.938 25.906 1 95.56 402 PHE B CA 1
ATOM 6346 C C . PHE B 1 402 ? 3.74 27.297 27.047 1 95.56 402 PHE B C 1
ATOM 6348 O O . PHE B 1 402 ? 4.105 28.062 27.953 1 95.56 402 PHE B O 1
ATOM 6355 N N . ALA B 1 403 ? 2.555 26.781 27.016 1 93.62 403 ALA B N 1
ATOM 6356 C CA . ALA B 1 403 ? 1.568 27.078 28.047 1 93.62 403 ALA B CA 1
ATOM 6357 C C . ALA B 1 403 ? 2.064 26.641 29.422 1 93.62 403 ALA B C 1
ATOM 6359 O O . ALA B 1 403 ? 1.848 27.328 30.422 1 93.62 403 ALA B O 1
ATOM 6360 N N . ASP B 1 404 ? 2.697 25.531 29.5 1 94.06 404 ASP B N 1
ATOM 6361 C CA . ASP B 1 404 ? 3.223 25 30.75 1 94.06 404 ASP B CA 1
ATOM 6362 C C . ASP B 1 404 ? 4.426 25.812 31.219 1 94.06 404 ASP B C 1
ATOM 6364 O O . ASP B 1 404 ? 4.57 26.062 32.438 1 94.06 404 ASP B O 1
ATOM 6368 N N . THR B 1 405 ? 5.281 26.125 30.312 1 96.19 405 THR B N 1
ATOM 6369 C CA . THR B 1 405 ? 6.523 26.797 30.641 1 96.19 405 THR B CA 1
ATOM 6370 C C . THR B 1 405 ? 6.266 28.281 30.953 1 96.19 405 THR B C 1
ATOM 6372 O O . THR B 1 405 ? 6.938 28.859 31.812 1 96.19 405 THR B O 1
ATOM 6375 N N . TYR B 1 406 ? 5.305 28.859 30.219 1 95.88 406 TYR B N 1
ATOM 6376 C CA . TYR B 1 406 ? 4.961 30.266 30.391 1 95.88 406 TYR B CA 1
ATOM 6377 C C . TYR B 1 406 ? 3.469 30.438 30.641 1 95.88 406 TYR B C 1
ATOM 6379 O O . TYR B 1 406 ? 2.758 31.016 29.812 1 95.88 406 TYR B O 1
ATOM 6387 N N . PRO B 1 407 ? 2.973 30.203 31.781 1 93.88 407 PRO B N 1
ATOM 6388 C CA . PRO B 1 407 ? 1.531 30.172 32.031 1 93.88 407 PRO B CA 1
ATOM 6389 C C . PRO B 1 407 ? 0.891 31.562 31.938 1 93.88 407 PRO B C 1
ATOM 6391 O O . PRO B 1 407 ? -0.319 31.672 31.734 1 93.88 407 PRO B O 1
ATOM 6394 N N . ALA B 1 408 ? 1.667 32.594 32.062 1 93.62 408 ALA B N 1
ATOM 6395 C CA . ALA B 1 408 ? 1.126 33.938 32.031 1 93.62 408 ALA B CA 1
ATOM 6396 C C . ALA B 1 408 ? 1.054 34.438 30.578 1 93.62 408 ALA B C 1
ATOM 6398 O O . ALA B 1 408 ? 0.402 35.469 30.312 1 93.62 408 ALA B O 1
ATOM 6399 N N . ALA B 1 409 ? 1.703 33.75 29.703 1 95.69 409 ALA B N 1
ATOM 6400 C CA . ALA B 1 409 ? 1.743 34.219 28.328 1 95.69 409 ALA B CA 1
ATOM 6401 C C . ALA B 1 409 ? 0.415 33.938 27.625 1 95.69 409 ALA B C 1
ATOM 6403 O O . ALA B 1 409 ? -0.201 32.906 27.812 1 95.69 409 ALA B O 1
ATOM 6404 N N . GLU B 1 410 ? -0.057 34.906 26.891 1 96.06 410 GLU B N 1
ATOM 6405 C CA . GLU B 1 410 ? -1.207 34.719 26.016 1 96.06 410 GLU B CA 1
ATOM 6406 C C . GLU B 1 410 ? -0.789 34.062 24.688 1 96.06 410 GLU B C 1
ATOM 6408 O O . GLU B 1 410 ? -0.004 34.656 23.938 1 96.06 410 GLU B O 1
ATOM 6413 N N . ILE B 1 411 ? -1.329 32.906 24.391 1 96.19 411 ILE B N 1
ATOM 6414 C CA . ILE B 1 411 ? -0.956 32.156 23.172 1 96.19 411 ILE B CA 1
ATOM 6415 C C . ILE B 1 411 ? -2.053 32.312 22.125 1 96.19 411 ILE B C 1
ATOM 6417 O O . ILE B 1 411 ? -3.225 32.031 22.406 1 96.19 411 ILE B O 1
ATOM 6421 N N . MET B 1 412 ? -1.715 32.812 20.984 1 96.31 412 MET B N 1
ATOM 6422 C CA . MET B 1 412 ? -2.648 33 19.891 1 96.31 412 MET B CA 1
ATOM 6423 C C . MET B 1 412 ? -2.195 32.25 18.641 1 96.31 412 MET B C 1
ATOM 6425 O O . MET B 1 412 ? -1.008 32.219 18.328 1 96.31 412 MET B O 1
ATOM 6429 N N . LEU B 1 413 ? -3.129 31.578 18.031 1 96.19 413 LEU B N 1
ATOM 6430 C CA . LEU B 1 413 ? -2.844 30.781 16.859 1 96.19 413 LEU B CA 1
ATOM 6431 C C . LEU B 1 413 ? -3.465 31.406 15.609 1 96.19 413 LEU B C 1
ATOM 6433 O O . LEU B 1 413 ? -4.668 31.656 15.57 1 96.19 413 LEU B O 1
ATOM 6437 N N . LEU B 1 414 ? -2.699 31.703 14.602 1 96.38 414 LEU B N 1
ATOM 6438 C CA . LEU B 1 414 ? -3.133 32.312 13.344 1 96.38 414 LEU B CA 1
ATOM 6439 C C . LEU B 1 414 ? -2.137 32 12.227 1 96.38 414 LEU B C 1
ATOM 6441 O O . LEU B 1 414 ? -1.129 31.344 12.453 1 96.38 414 LEU B O 1
ATOM 6445 N N . GLY B 1 415 ? -2.428 32.438 11.023 1 97.12 415 GLY B N 1
ATOM 6446 C CA . GLY B 1 415 ? -1.484 32.281 9.93 1 97.12 415 GLY B CA 1
ATOM 6447 C C . GLY B 1 415 ? -2.143 32.312 8.562 1 97.12 415 GLY B C 1
ATOM 6448 O O . GLY B 1 415 ? -3.254 32.844 8.422 1 97.12 415 GLY B O 1
ATOM 6449 N N . VAL B 1 416 ? -1.394 31.797 7.551 1 97.69 416 VAL B N 1
ATOM 6450 C CA . VAL B 1 416 ? -1.774 32.094 6.172 1 97.69 416 VAL B CA 1
ATOM 6451 C C . VAL B 1 416 ? -2.305 30.828 5.508 1 97.69 416 VAL B C 1
ATOM 6453 O O . VAL B 1 416 ? -2.559 30.812 4.301 1 97.69 416 VAL B O 1
ATOM 6456 N N . GLU B 1 417 ? -2.537 29.734 6.289 1 96 417 GLU B N 1
ATOM 6457 C CA . GLU B 1 417 ? -2.812 28.422 5.727 1 96 417 GLU B CA 1
ATOM 6458 C C . GLU B 1 417 ? -4.316 28.172 5.594 1 96 417 GLU B C 1
ATOM 6460 O O . GLU B 1 417 ? -4.836 27.188 6.105 1 96 417 GLU B O 1
ATOM 6465 N N . GLU B 1 418 ? -5.047 29.016 4.816 1 93.69 418 GLU B N 1
ATOM 6466 C CA . GLU B 1 418 ? -6.473 28.781 4.59 1 93.69 418 GLU B CA 1
ATOM 6467 C C . GLU B 1 418 ? -6.707 27.531 3.754 1 93.69 418 GLU B C 1
ATOM 6469 O O . GLU B 1 418 ? -5.758 26.938 3.227 1 93.69 418 GLU B O 1
ATOM 6474 N N . PRO B 1 419 ? -7.918 26.953 3.699 1 90.25 419 PRO B N 1
ATOM 6475 C CA . PRO B 1 419 ? -8.211 25.594 3.227 1 90.25 419 PRO B CA 1
ATOM 6476 C C . PRO B 1 419 ? -7.75 25.359 1.791 1 90.25 419 PRO B C 1
ATOM 6478 O O . PRO B 1 419 ? -7.391 24.234 1.433 1 90.25 419 PRO B O 1
ATOM 6481 N N . LYS B 1 420 ? -7.664 26.281 0.979 1 92.69 420 LYS B N 1
ATOM 6482 C CA . LYS B 1 420 ? -7.316 26.094 -0.425 1 92.69 420 LYS B CA 1
ATOM 6483 C C . LYS B 1 420 ? -5.805 26.031 -0.613 1 92.69 420 LYS B C 1
ATOM 6485 O O . LYS B 1 420 ? -5.32 25.812 -1.724 1 92.69 420 LYS B O 1
ATOM 6490 N N . ALA B 1 421 ? -5.082 26.203 0.476 1 95.62 421 ALA B N 1
ATOM 6491 C CA . ALA B 1 421 ? -3.623 26.203 0.406 1 95.62 421 ALA B CA 1
ATOM 6492 C C . ALA B 1 421 ? -3.088 24.812 0.081 1 95.62 421 ALA B C 1
ATOM 6494 O O . ALA B 1 421 ? -1.952 24.672 -0.378 1 95.62 421 ALA B O 1
ATOM 6495 N N . LEU B 1 422 ? -3.834 23.766 0.343 1 93.5 422 LEU B N 1
ATOM 6496 C CA . LEU B 1 422 ? -3.488 22.375 0.062 1 93.5 422 LEU B CA 1
ATOM 6497 C C . LEU B 1 422 ? -2.174 22 0.736 1 93.5 422 LEU B C 1
ATOM 6499 O O . LEU B 1 422 ? -1.281 21.438 0.093 1 93.5 422 LEU B O 1
ATOM 6503 N N . ILE B 1 423 ? -2.031 22.453 2.004 1 94.12 423 ILE B N 1
ATOM 6504 C CA . ILE B 1 423 ? -0.841 22.047 2.748 1 94.12 423 ILE B CA 1
ATOM 6505 C C . ILE B 1 423 ? -0.814 20.531 2.896 1 94.12 423 ILE B C 1
ATOM 6507 O O . ILE B 1 423 ? -1.864 19.891 2.951 1 94.12 423 ILE B O 1
ATOM 6511 N N . HIS B 1 424 ? 0.412 19.891 2.885 1 91.38 424 HIS B N 1
ATOM 6512 C CA . HIS B 1 424 ? 0.667 18.469 2.986 1 91.38 424 HIS B CA 1
ATOM 6513 C C . HIS B 1 424 ? 0.22 17.734 1.725 1 91.38 424 HIS B C 1
ATOM 6515 O O . HIS B 1 424 ? 0.12 16.5 1.716 1 91.38 424 HIS B O 1
ATOM 6521 N N . ALA B 1 425 ? -0.102 18.484 0.633 1 92.88 425 ALA B N 1
ATOM 6522 C CA . ALA B 1 425 ? -0.523 17.906 -0.646 1 92.88 425 ALA B CA 1
ATOM 6523 C C . ALA B 1 425 ? 0.24 18.547 -1.805 1 92.88 425 ALA B C 1
ATOM 6525 O O . ALA B 1 425 ? 0.864 19.594 -1.644 1 92.88 425 ALA B O 1
ATOM 6526 N N . PRO B 1 426 ? 0.23 17.828 -2.977 1 93.38 426 PRO B N 1
ATOM 6527 C CA . PRO B 1 426 ? 0.759 18.516 -4.16 1 93.38 426 PRO B CA 1
ATOM 6528 C C . PRO B 1 426 ? 0.003 19.797 -4.484 1 93.38 426 PRO B C 1
ATOM 6530 O O . PRO B 1 426 ? -1.169 19.938 -4.125 1 93.38 426 PRO B O 1
ATOM 6533 N N . ASN B 1 427 ? 0.748 20.703 -5.098 1 96.38 427 ASN B N 1
ATOM 6534 C CA . ASN B 1 427 ? 0.21 22 -5.527 1 96.38 427 ASN B CA 1
ATOM 6535 C C . ASN B 1 427 ? -0.151 22.875 -4.332 1 96.38 427 ASN B C 1
ATOM 6537 O O . ASN B 1 427 ? -1.145 23.609 -4.371 1 96.38 427 ASN B O 1
ATOM 6541 N N . GLU B 1 428 ? 0.569 22.672 -3.248 1 97 428 GLU B N 1
ATOM 6542 C CA . GLU B 1 428 ? 0.486 23.641 -2.16 1 97 428 GLU B CA 1
ATOM 6543 C C . GLU B 1 428 ? 0.674 25.062 -2.672 1 97 428 GLU B C 1
ATOM 6545 O O . GLU B 1 428 ? 1.477 25.312 -3.576 1 97 428 GLU B O 1
ATOM 6550 N N . SER B 1 429 ? -0.094 25.984 -2.102 1 98.12 429 SER B N 1
ATOM 6551 C CA . SER B 1 429 ? -0.015 27.375 -2.514 1 98.12 429 SER B CA 1
ATOM 6552 C C . SER B 1 429 ? -0.426 28.312 -1.381 1 98.12 429 SER B C 1
ATOM 6554 O O . SER B 1 429 ? -0.967 27.859 -0.366 1 98.12 429 SER B O 1
ATOM 6556 N N . VAL B 1 430 ? -0.113 29.547 -1.545 1 98.62 430 VAL B N 1
ATOM 6557 C CA . VAL B 1 430 ? -0.57 30.578 -0.614 1 98.62 430 VAL B CA 1
ATOM 6558 C C . VAL B 1 430 ? -1.206 31.734 -1.388 1 98.62 430 VAL B C 1
ATOM 6560 O O . VAL B 1 430 ? -0.755 32.062 -2.482 1 98.62 430 VAL B O 1
ATOM 6563 N N . ASP B 1 431 ? -2.332 32.188 -0.896 1 98.31 431 ASP B N 1
ATOM 6564 C CA . ASP B 1 431 ? -2.889 33.438 -1.387 1 98.31 431 ASP B CA 1
ATOM 6565 C C . ASP B 1 431 ? -2.057 34.625 -0.913 1 98.31 431 ASP B C 1
ATOM 6567 O O . ASP B 1 431 ? -2.027 34.938 0.28 1 98.31 431 ASP B O 1
ATOM 6571 N N . PRO B 1 432 ? -1.396 35.281 -1.851 1 98.56 432 PRO B N 1
ATOM 6572 C CA . PRO B 1 432 ? -0.541 36.375 -1.42 1 98.56 432 PRO B CA 1
ATOM 6573 C C . PRO B 1 432 ? -1.293 37.438 -0.595 1 98.56 432 PRO B C 1
ATOM 6575 O O . PRO B 1 432 ? -0.705 38.062 0.275 1 98.56 432 PRO B O 1
ATOM 6578 N N . SER B 1 433 ? -2.568 37.531 -0.798 1 98.31 433 SER B N 1
ATOM 6579 C CA . SER B 1 433 ? -3.332 38.469 -0.013 1 98.31 433 SER B CA 1
ATOM 6580 C C . SER B 1 433 ? -3.369 38.094 1.46 1 98.31 433 SER B C 1
ATOM 6582 O O . SER B 1 433 ? -3.469 38.938 2.336 1 98.31 433 SER B O 1
ATOM 6584 N N . GLU B 1 434 ? -3.322 36.812 1.719 1 98.38 434 GLU B N 1
ATOM 6585 C CA . GLU B 1 434 ? -3.279 36.375 3.109 1 98.38 434 GLU B CA 1
ATOM 6586 C C . GLU B 1 434 ? -1.979 36.781 3.785 1 98.38 434 GLU B C 1
ATOM 6588 O O . GLU B 1 434 ? -1.975 37.156 4.965 1 98.38 434 GLU B O 1
ATOM 6593 N N . ILE B 1 435 ? -0.838 36.719 3.051 1 98.75 435 ILE B N 1
ATOM 6594 C CA . ILE B 1 435 ? 0.424 37.219 3.596 1 98.75 435 ILE B CA 1
ATOM 6595 C C . ILE B 1 435 ? 0.314 38.719 3.889 1 98.75 435 ILE B C 1
ATOM 6597 O O . ILE B 1 435 ? 0.721 39.156 4.957 1 98.75 435 ILE B O 1
ATOM 6601 N N . GLU B 1 436 ? -0.267 39.375 2.967 1 98.69 436 GLU B N 1
ATOM 6602 C CA . GLU B 1 436 ? -0.397 40.844 3.09 1 98.69 436 GLU B CA 1
ATOM 6603 C C . GLU B 1 436 ? -1.27 41.219 4.285 1 98.69 436 GLU B C 1
ATOM 6605 O O . GLU B 1 436 ? -0.86 42 5.129 1 98.69 436 GLU B O 1
ATOM 6610 N N . HIS B 1 437 ? -2.443 40.625 4.355 1 98.62 437 HIS B N 1
ATOM 6611 C CA . HIS B 1 437 ? -3.391 40.969 5.414 1 98.62 437 HIS B CA 1
ATOM 6612 C C . HIS B 1 437 ? -2.865 40.5 6.777 1 98.62 437 HIS B C 1
ATOM 6614 O O . HIS B 1 437 ? -3.006 41.25 7.766 1 98.62 437 HIS B O 1
ATOM 6620 N N . MET B 1 438 ? -2.295 39.375 6.859 1 98.62 438 MET B N 1
ATOM 6621 C CA . MET B 1 438 ? -1.8 38.844 8.133 1 98.62 438 MET B CA 1
ATOM 6622 C C . MET B 1 438 ? -0.588 39.656 8.609 1 98.62 438 MET B C 1
ATOM 6624 O O . MET B 1 438 ? -0.42 39.875 9.805 1 98.62 438 MET B O 1
ATOM 6628 N N . ALA B 1 439 ? 0.265 40.031 7.668 1 98.75 439 ALA B N 1
ATOM 6629 C CA . ALA B 1 439 ? 1.397 40.875 8.031 1 98.75 439 ALA B CA 1
ATOM 6630 C C . ALA B 1 439 ? 0.923 42.219 8.602 1 98.75 439 ALA B C 1
ATOM 6632 O O . ALA B 1 439 ? 1.469 42.719 9.594 1 98.75 439 ALA B O 1
ATOM 6633 N N . LEU B 1 440 ? -0.064 42.812 7.926 1 98.69 440 LEU B N 1
ATOM 6634 C CA . LEU B 1 440 ? -0.618 44.062 8.43 1 98.69 440 LEU B CA 1
ATOM 6635 C C . LEU B 1 440 ? -1.209 43.875 9.82 1 98.69 440 LEU B C 1
ATOM 6637 O O . LEU B 1 440 ? -0.98 44.688 10.711 1 98.69 440 LEU B O 1
ATOM 6641 N N . ALA B 1 441 ? -1.947 42.812 9.977 1 98.56 441 ALA B N 1
ATOM 6642 C CA . ALA B 1 441 ? -2.545 42.531 11.281 1 98.56 441 ALA B CA 1
ATOM 6643 C C . ALA B 1 441 ? -1.472 42.406 12.359 1 98.56 441 ALA B C 1
ATOM 6645 O O . ALA B 1 441 ? -1.614 42.938 13.461 1 98.56 441 ALA B O 1
ATOM 6646 N N . GLU B 1 442 ? -0.461 41.656 12.055 1 98.56 442 GLU B N 1
ATOM 6647 C CA . GLU B 1 442 ? 0.616 41.438 13.023 1 98.56 442 GLU B CA 1
ATOM 6648 C C . GLU B 1 442 ? 1.309 42.781 13.352 1 98.56 442 GLU B C 1
ATOM 6650 O O . GLU B 1 442 ? 1.601 43.062 14.516 1 98.56 442 GLU B O 1
ATOM 6655 N N . ALA B 1 443 ? 1.593 43.625 12.359 1 98.44 443 ALA B N 1
ATOM 6656 C CA . ALA B 1 443 ? 2.207 44.906 12.578 1 98.44 443 ALA B CA 1
ATOM 6657 C C . ALA B 1 443 ? 1.345 45.781 13.492 1 98.44 443 ALA B C 1
ATOM 6659 O O . ALA B 1 443 ? 1.847 46.375 14.445 1 98.44 443 ALA B O 1
ATOM 6660 N N . LEU B 1 444 ? 0.065 45.812 13.164 1 98.12 444 LEU B N 1
ATOM 6661 C CA . LEU B 1 444 ? -0.87 46.562 13.977 1 98.12 444 LEU B CA 1
ATOM 6662 C C . LEU B 1 444 ? -0.904 46.031 15.406 1 98.12 444 LEU B C 1
ATOM 6664 O O . LEU B 1 444 ? -0.896 46.812 16.359 1 98.12 444 LEU B O 1
ATOM 6668 N N . PHE B 1 445 ? -0.919 44.844 15.586 1 97.94 445 PHE B N 1
ATOM 6669 C CA . PHE B 1 445 ? -0.95 44.188 16.891 1 97.94 445 PHE B CA 1
ATOM 6670 C C . PHE B 1 445 ? 0.252 44.594 17.734 1 97.94 445 PHE B C 1
ATOM 6672 O O . PHE B 1 445 ? 0.101 44.969 18.891 1 97.94 445 PHE B O 1
ATOM 6679 N N . LEU B 1 446 ? 1.405 44.438 17.094 1 97.81 446 LEU B N 1
ATOM 6680 C CA . LEU B 1 446 ? 2.625 44.719 17.828 1 97.81 446 LEU B CA 1
ATOM 6681 C C . LEU B 1 446 ? 2.586 46.156 18.375 1 97.81 446 LEU B C 1
ATOM 6683 O O . LEU B 1 446 ? 2.904 46.375 19.547 1 97.81 446 LEU B O 1
ATOM 6687 N N . LEU B 1 447 ? 2.154 47.094 17.594 1 96.5 447 LEU B N 1
ATOM 6688 C CA . LEU B 1 447 ? 2.129 48.5 17.984 1 96.5 447 LEU B CA 1
ATOM 6689 C C . LEU B 1 447 ? 1.019 48.75 19 1 96.5 447 LEU B C 1
ATOM 6691 O O . LEU B 1 447 ? 1.23 49.438 20 1 96.5 447 LEU B O 1
ATOM 6695 N N . ASP B 1 448 ? -0.109 48.156 18.75 1 96.12 448 ASP B N 1
ATOM 6696 C CA . ASP B 1 448 ? -1.248 48.375 19.641 1 96.12 448 ASP B CA 1
ATOM 6697 C C . ASP B 1 448 ? -1.005 47.719 21 1 96.12 448 ASP B C 1
ATOM 6699 O O . ASP B 1 448 ? -1.374 48.281 22.031 1 96.12 448 ASP B O 1
ATOM 6703 N N . TYR B 1 449 ? -0.486 46.562 21.016 1 96.62 449 TYR B N 1
ATOM 6704 C CA . TYR B 1 449 ? -0.204 45.844 22.266 1 96.62 449 TYR B CA 1
ATOM 6705 C C . TYR B 1 449 ? 0.793 46.625 23.109 1 96.62 449 TYR B C 1
ATOM 6707 O O . TYR B 1 449 ? 0.617 46.75 24.328 1 96.62 449 TYR B O 1
ATOM 6715 N N . ALA B 1 450 ? 1.82 47.188 22.516 1 95.38 450 ALA B N 1
ATOM 6716 C CA . ALA B 1 450 ? 2.803 48 23.203 1 95.38 450 ALA B CA 1
ATOM 6717 C C . ALA B 1 450 ? 2.145 49.25 23.828 1 95.38 450 ALA B C 1
ATOM 6719 O O . ALA B 1 450 ? 2.461 49.625 24.953 1 95.38 450 ALA B O 1
ATOM 6720 N N . GLU B 1 451 ? 1.327 49.781 23.047 1 93.69 451 GLU B N 1
ATOM 6721 C CA . GLU B 1 451 ? 0.653 51 23.516 1 93.69 451 GLU B CA 1
ATOM 6722 C C . GLU B 1 451 ? -0.264 50.688 24.703 1 93.69 451 GLU B C 1
ATOM 6724 O O . GLU B 1 451 ? -0.354 51.469 25.641 1 93.69 451 GLU B O 1
ATOM 6729 N N . GLN B 1 452 ? -0.973 49.625 24.547 1 92.88 452 GLN B N 1
ATOM 6730 C CA . GLN B 1 452 ? -1.853 49.219 25.641 1 92.88 452 GLN B CA 1
ATOM 6731 C C . GLN B 1 452 ? -1.061 48.938 26.922 1 92.88 452 GLN B C 1
ATOM 6733 O O . GLN B 1 452 ? -1.495 49.312 28.016 1 92.88 452 GLN B O 1
ATOM 6738 N N . ALA B 1 453 ? 0.035 48.312 26.781 1 90.88 453 ALA B N 1
ATOM 6739 C CA . ALA B 1 453 ? 0.88 48 27.938 1 90.88 453 ALA B CA 1
ATOM 6740 C C . ALA B 1 453 ? 1.419 49.281 28.578 1 90.88 453 ALA B C 1
ATOM 6742 O O . ALA B 1 453 ? 1.538 49.375 29.797 1 90.88 453 ALA B O 1
ATOM 6743 N N . ARG B 1 454 ? 1.788 50.25 27.797 1 88.75 454 ARG B N 1
ATOM 6744 C CA . ARG B 1 454 ? 2.281 51.531 28.297 1 88.75 454 ARG B CA 1
ATOM 6745 C C . ARG B 1 454 ? 1.202 52.281 29.078 1 88.75 454 ARG B C 1
ATOM 6747 O O . ARG B 1 454 ? 1.489 52.906 30.109 1 88.75 454 ARG B O 1
ATOM 6754 N N . ARG B 1 455 ? -0.002 52.125 28.688 1 89.56 455 ARG B N 1
ATOM 6755 C CA . ARG B 1 455 ? -1.113 52.812 29.344 1 89.56 455 ARG B CA 1
ATOM 6756 C C . ARG B 1 455 ? -1.474 52.125 30.656 1 89.56 455 ARG B C 1
ATOM 6758 O O . ARG B 1 455 ? -1.955 52.781 31.578 1 89.56 455 ARG B O 1
ATOM 6765 N N . ALA B 1 456 ? -1.359 50.906 30.703 1 85.75 456 ALA B N 1
ATOM 6766 C CA . ALA B 1 456 ? -1.707 50.156 31.906 1 85.75 456 ALA B CA 1
ATOM 6767 C C . ALA B 1 456 ? -0.675 50.375 33 1 85.75 456 ALA B C 1
ATOM 6769 O O . ALA B 1 456 ? -0.928 50.062 34.188 1 85.75 456 ALA B O 1
ATOM 6770 N N . ARG B 1 457 ? 0.401 51.031 32.75 1 75.12 457 ARG B N 1
ATOM 6771 C CA . ARG B 1 457 ? 1.421 51.375 33.75 1 75.12 457 ARG B CA 1
ATOM 6772 C C . ARG B 1 457 ? 1.24 52.781 34.25 1 75.12 457 ARG B C 1
ATOM 6774 O O . ARG B 1 457 ? 0.85 53.688 33.5 1 75.12 457 ARG B O 1
#

Solvent-accessible surface area (backbone atoms only — not comparable to full-atom values): 44391 Å² total; per-residue (Å²): 108,68,67,55,51,53,47,52,50,41,46,51,42,36,61,68,39,45,66,56,38,49,53,51,43,34,53,56,20,51,37,64,16,28,65,41,73,93,80,30,61,63,63,30,40,50,51,46,45,50,49,52,43,52,51,45,40,73,44,49,28,74,47,64,47,80,39,77,25,83,69,71,40,45,32,28,40,34,25,31,81,41,48,91,90,37,56,29,38,28,40,38,32,31,64,23,26,67,76,72,74,61,69,84,67,35,90,56,62,56,52,41,59,39,79,56,96,80,25,37,27,15,52,28,35,22,54,17,40,32,27,48,37,19,55,50,46,13,41,51,47,68,37,66,81,57,72,29,12,41,34,38,42,33,34,32,40,67,80,66,58,73,50,24,65,47,55,38,43,74,77,38,56,77,81,68,63,39,49,27,34,41,37,26,81,34,34,19,82,35,87,84,38,41,31,39,44,40,32,26,11,7,30,33,32,35,38,40,37,29,36,26,31,77,47,47,33,28,28,30,67,40,28,30,24,55,47,32,11,48,59,39,45,32,44,35,60,33,58,40,36,49,90,54,46,34,53,42,43,62,90,57,82,66,78,50,72,55,86,66,69,76,50,56,62,72,59,47,40,59,58,58,32,50,39,90,80,37,41,67,24,36,94,61,54,54,37,16,25,26,39,29,19,39,22,66,44,74,32,14,38,50,59,46,38,45,80,85,41,49,67,34,34,36,17,50,24,35,34,25,39,40,34,28,31,15,68,92,50,55,39,68,59,51,44,52,26,46,52,52,39,53,62,74,48,50,46,54,57,44,47,75,46,78,43,80,70,44,70,25,54,33,38,69,47,71,87,64,59,68,58,50,50,29,38,45,51,18,32,18,64,47,59,72,45,77,55,45,59,36,63,33,20,36,67,60,47,52,58,51,48,48,45,70,75,36,70,81,31,46,56,44,37,25,44,44,43,19,61,79,17,25,49,70,26,58,65,12,18,18,50,57,63,41,36,52,37,50,14,37,12,49,33,44,17,57,54,46,36,34,51,52,54,58,64,76,99,108,69,68,55,50,51,48,51,50,42,45,51,41,36,61,69,41,45,67,56,39,50,52,53,43,35,54,56,19,51,38,63,16,28,65,40,73,92,82,29,61,62,62,29,39,50,52,46,44,49,49,54,42,52,52,44,40,73,43,48,28,74,48,62,46,80,39,77,23,84,69,70,40,46,31,26,39,34,24,31,79,42,49,91,90,37,56,28,38,26,39,36,32,31,64,24,27,67,75,72,76,60,70,84,67,36,88,57,62,56,53,42,60,39,79,56,97,77,26,36,29,15,53,27,33,22,54,19,39,32,27,48,39,17,54,52,45,15,40,52,47,68,37,65,81,55,70,31,12,41,35,38,41,33,34,33,39,66,79,69,58,72,51,24,64,46,56,38,42,74,78,40,56,76,81,70,64,40,49,27,34,41,37,27,79,34,34,20,81,35,87,85,37,40,32,39,44,39,33,25,13,8,30,33,32,36,39,40,38,31,36,26,30,78,46,47,32,29,27,28,67,40,29,28,22,55,47,32,12,47,59,38,47,32,46,36,60,32,57,41,35,50,90,55,45,34,54,41,44,61,89,57,83,64,78,49,72,54,87,68,69,77,50,56,62,72,57,48,40,59,57,60,33,50,39,90,80,38,40,68,25,36,92,60,54,54,35,16,24,26,40,28,20,39,23,67,44,75,32,13,37,48,57,46,38,46,80,85,41,48,67,33,35,37,18,52,23,37,34,25,38,40,35,29,32,15,66,92,49,55,38,68,59,51,44,52,26,44,52,52,38,52,62,73,49,49,47,55,57,44,47,76,46,78,43,81,71,44,71,26,53,33,38,70,46,71,84,64,58,68,59,50,51,28,39,46,50,17,32,18,63,49,58,71,44,77,52,45,60,37,62,33,20,36,66,61,48,53,57,49,50,47,45,70,75,35,69,82,32,46,54,43,35,27,44,45,43,19,61,79,17,25,49,70,25,59,65,13,17,20,50,58,63,42,37,50,38,51,13,37,12,50,33,44,17,58,55,47,35,35,52,52,53,58,64,77,96

Nearest PDB structures (foldseek):
  2zog-assembly1_B  TM=8.709E-01  e=3.601E-40  Mus musculus
  3dlj-assembly3_A  TM=8.992E-01  e=1.003E-37  Homo sapiens
  4g1p-assembly1_A-2  TM=9.067E-01  e=5.273E-37  Saccharomyces cerevisiae S288C
  3pfe-assembly1_A-2  TM=8.447E-01  e=2.612E-36  Legionella pneumophila subsp. pneumophila str. Philadelphia 1
  7uoi-assembly1_A  TM=7.557E-01  e=6.863E-27  Enterococcus faecium 1,231,410

InterPro domains:
  IPR002933 Peptidase M20 [PF01546] (90-440)
  IPR011650 Peptidase M20, dimerisation domain [PF07687] (212-348)
  IPR051458 Cytosolic and Metallo Dipeptidase [PTHR43270] (23-432)

Secondary structure (DSSP, 8-state):
-HHHHHHHHHHHHHHHHHHHHHHHHHHHHHS-----TTTS-HHHHHHHHHHHHHHHHHTT--EEEEEE-TTS-EEEEEEEPPPTT--EEEEEEE--------GGG-SS-TTS-EEETTEEESTTTTTTHHHHHHHHHHHHHH-S--SSEEEEEEESSGGGT--HHHHHHHH-GGGG--SEEEEE----SBTTB-EEEEEE-EEEEEEEEEE-BSS-EEHHHHTTTS--HHHHHHHHHHTTB-TTS-B--TT--------S----HHHHHHHHTBPTTPPPPSSS-HHIIIIIS-EEEEEEEE---TTT--SEE-SEEEEEEEEEE-TT--HHHHHHHHHHHHHHT-GGG-EEEEEEEEEE--EEPPP--HHHHHHHHHHHHHHTS--EEEEESS--THHHHHHHH-TTSEEEEE-S--GGG-TTSTT-EE-HHHHHHHHHHHHHHHHHHHHHHHHH-/-HHHHHHHHHHHHHHHHHHHHHHHHHHHHHS-----TTTS-HHHHHHHHHHHHHHHHHTT--EEEEEE-TTS-EEEEEEEPPPTT--EEEEEEE--------GGG-SS-TTS-EEETTEEESTTTTTTHHHHHHHHHHHHHH-S--SSEEEEEEESSGGGT--HHHHHHHH-GGGG--SEEEEE----SBTTB-EEEEEE-EEEEEEEEEE-BSS-EEHHHHTTTS--HHHHHHHHHHTTB-TTS-B--TT--------S----HHHHHHHHTBPTTPPPPSSS-HHIIIIIS-EEEEEEEE---TTT--SEE-SEEEEEEEEEE-TT--HHHHHHHHHHHHHHT--TT-EEEEEEEEEE--EEPPP--HHHHHHHHHHHHHHTS--EEEEESS--THHHHHHHH-TTSEEEEE-S--GGG-TTSTT-EE-HHHHHHHHHHHHHHHHHHHHHHHHH-

Foldseek 3Di:
DVLLVVLVLLLVLLVVCLVVLVVQLQVLLLQQQAPDVVVDPNVSLVVNLVSLQVLVVVLQFPDWDWDAFPVGHTKIKTKDAADPLFFEEEEEAASHFFDQPDCVPFPDHASGFDDDPQWTWHTCCFRPVLLSSLQSSLSNSLGNPFNTMYMYIYHRHQVVVQCRVLRVCVVVVPRRAGQAYEYAGDAAQAVLAAAWEFKEWKKWKKKKKWFQDPFKAQCVVCNPPGDFQVVLVVQLVVQQADPQGFGDQPPADFPFDDDFDADDPVNVCVLVVPDPPDDDGDDDGPQSRFAVGKHKDFPDKDDDDPPPDHNIRHRMIMTMMMIIGHAPDDFVSVVVRNVVSSVVRRPPPTDMDMGTPDIAHMDGFDPDDLLNVLLQVLLCSLSVHGYGYGHGHHDDRSRVSCCVSHVSHGYIYYHFCHSNQQGVHHRRITNSVSSSSSSSSVSSSSVSSRVVSVVVD/DVLQVVLVLLLVLLVVCLVVLVVQLQVLLLQQQAPDVVVDPNVSLVVNLVSLQVLVVVLAFPDWDWDAFPVGHTKIKTKDAADPLFFEEEEEAASHFFDQPDCVVFPDHASGFDDDPQWTWHTCCFRPVLLSSLQSSLSNSLGNPFNTMYMYIYHRHQVVVQCRVLRVCVVVVPRRAGQAYEYAGDAAQAVLAAAWEFKEWKKWKKKKKWFQDPFKAQCVVCNPPGDFQVVLVVQLVVCQADPQGFGDQPPADFPFDDDFDADDPVNVCVLVVPDPPDDDGDDDGPQSRFAVGKHKDFPDKDDDDPPPDHNIRHRMIMTMMMIIGHAPDDFVSVVVSNVVSSVVRRPPPTDMDMGTPDIAHMDGFDPDDLLNVLLQVLLCSLSVHGYGYGHGHHDDRSRVSCCVSHVSHGYIYYHFCHSNQQGVHHRRITNSVSSSSSSSSVSSSSVSSRVVSVVVD